Protein AF-A0A2G6BWV1-F1 (afdb_monomer)

Foldseek 3Di:
DVVVVVVVVVVVVVVPDAPPQDALLRLLVQFLFVQSVQLVVQCVVCVVVVVVLSVLCSQLPASLCSLPDHPVLLVLLVVLLVVLCPAQAQVPPDPLLSSWFQSDQFAFQEDDDSLLVVLLVVLCVQCSPPNHLLSSLLSLLLVLLLQADEDDFDPAEYALVLSSQLRYYHQVNSQRVSSSNSSSNNWGKWKKWQPDLLLAQDIHIFMWTQGPVGIFTDARLALFTVDYLCLQSLQQFFFMKIKIAADHDDPQWQDDDSRMTIGTPSVNRYDWDWAKEFEAEPVRAADWQWKKFKWGDHQAFTDTRDIDTAHPRNMGIHTTRQWWIWMKTFDPQWIFIDIDGVVVPRYDYGYTDHDPWFWDKDWIDTDGGDPDPDPPRRDRDVPPVSVVSSVVSNVSSVVLLVVQQPLVLCLVLLCLQPPDDPDPVSVVLSVLLSVLLSSLRSLNVQLSVLSVPDPDNQLSNLSSLLSSAEGSQQSSLQPGNVLSNLLSVLLVVLCVLQVVQDPCLQSVFQSHDEPVLVLAGNNSCLNVLCVVQVVLQDSQLVSSLVSLVVVVVVQAAEDPPRDDDRRNYRYHLVSQSSRRYHHPVSVQRNSSSNCNSSRWGWYDQQAIWTDRSPDTDGSDDDPDLQQDKDKAKEKEWEAEPRHTDADDRSHFKFKWKQTSVGTGGWGKDFDTDPRITIMMTIDGNRIWIWIKGWDEAPSSTMIITIGTDDRHHHHYDYYYYYYDDDDDDPPPDDPVRVVVVLCVVDPDDQAKAKEFEEELDDDSLLVVVVVLQLVDPLSVVRYDYEYEDDDHDDDPPVVVVSDDDYHYDPDDDHAWDFRIWIAASVRHTPDTHTRHDDPVSVNVVVVSVVND

Secondary structure (DSSP, 8-state):
--SHHHHHHHHHSSSSSS--PPPHHHHHHHH-GGGHHHHHHHHHHHHHHT-HHHHHHHHH--HHHHTT--HHHHHHHHHHHHHGGGSTTTTT--HHHHHHHTS----SSPPP--HHHHHHHHHHHHHTT-SSHHHHHHHHHHHHHHH-EE----SSPPPHHHHHHHSEE-HHHHHHHHHHHHHHTT--EEEEEES--TTSS--EEEEEEEETTEEEEE-TT-SSTTB-TTHHHHHT-S--EEEEES----TTEEEEETTEEEEE-GGGTS--EEEEEEEE-TTS-B-TT-EEEEEEEETTEEEEEEEEE--TTSEEEEEE-SBEEEEEEEETTEEEEEEEETTT-SEEEEE-EE----EEEEEE-BPPPP-S--TTTT--SS-THHHHHHHHHHHHHHHHHHHH--GGGGHHHHHHHS---S-HHHHHHHHHHHHHHHTTGGGHHHHHHHHHH---HHHHHHHHHHHHHS-HHHHHH--SHHHHHHHHHHHHHHHHH-TTS-HHHHIIIIISPPGGGTTS--SSHHHHHHHHHGGG--SSHHHHHHHHHHHHHTT-EE-TTPPP-TT-PPPPHHHHHHHSEE-HHHHHHHHHHHHHHTT--EEESSSEEEE-SSSEEESS--SSGGGSEEEEEEEEEEEETTEEE---BTTTEEEEEEETTEEEEPPEEEEEETTEEEEEEEEETTSEEEEEEEEE-TT--EEEEEEE----TTEEEEEEE-PPPP-----SS-HHHHHHHHHHS-SS--S--EEEEE-SS--HHHHHHHHHHHS-HHHHTTEEEEEEPS------HHHHHS-S-EEEE---SSS---SEEEE-TTS-EEEE-SS--TTHHHHHHHHHHHT-

Radius of gyration: 28.4 Å; Cα contacts (8 Å, |Δi|>4): 1599; chains: 1; bounding box: 94×74×71 Å

Nearest PDB structures (foldseek):
  3e8v-assembly1_A  TM=9.387E-01  e=3.121E-05  Bacteroides fragilis NCTC 9343
  3isr-assembly1_B  TM=7.585E-01  e=3.425E-04  Cytophaga hutchinsonii ATCC 33406
  3kd4-assembly1_A  TM=5.404E-01  e=5.270E-02  Parabacteroides distasonis ATCC 8503

Sequence (852 aa):
MKRFFYAALIIAFVSCLFADRLSTVERIKKYAGNNAEELLKLYETANNEGFAETVFLLDVCPPADLAVIDAGYIRENIEYALKTKSLAYAKDIPDDVFNHFILPYRVSQEPVSNWRKDFYDEIYPLVKDAKSVEEAAIIVNLWVLEQMTFTQTSRRDQTALTSVRRGFGRCEESMIIYICAARSVGIPARPASVPYWNFTNSNHAWVEVFTAAGWKFLGEAENSLNRAWFSKTAERASLIVSEVQGDYENKDVIKQVDGMTYLSSINLYNDAKLCKIKVYNKDGLPVKDAEVRLYAASFGGIFIMFEIKTDESGEVSLPLGESSIIVSAQKDGLADFKLFNIIKNNEIRLDLALKSSFDDEFIMHFLLADNNPVENEHKEILGEDFYDKREIANLRRCDRIYGFDKSDKFVRYFQLTFPFDGTDAYWERLEKFLDKMTLLAGATDQYLNALKEIKDDIKRCILIEMLESWNIKDLIEMPNEEAVIGLVDIYSSGRSFYPKISDSLFYEYVVNPNPVLSALPQNDWQREFFDQIKHLREKDIKSTKINIDNWLEGKVKNDDNYEWSYFTASLNPLQMLNMRNIPLTCKKYVIYAALNLLSVPVRWRGRLEYWNGENFEVAVKADKESEELEYYSLKLKMRIDGEYVTPVPGENFLIGAFDENGIYYTYFDGEAKDDVFTLVYGCAKNQIPVAEAFIRNDNGDADVRLISLNKTENEKLTVDLNTPKEHVQVSYWDENYLSDFLEEFDKNDTTAIIYYISSDVSSEPQIRMFDQIMDNNKLRSHLKIAETGKKSLSVPKDIETRLIAADKLPVSGNEHFPLIIMTDKNKNIIFSSEGYDAGISKLLERKVDKLK

Structure (mmCIF, N/CA/C/O backbone):
data_AF-A0A2G6BWV1-F1
#
_entry.id   AF-A0A2G6BWV1-F1
#
loop_
_atom_site.group_PDB
_atom_site.id
_atom_site.type_symbol
_atom_site.label_atom_id
_atom_site.label_alt_id
_atom_site.label_comp_id
_atom_site.label_asym_id
_atom_site.label_entity_id
_atom_site.label_seq_id
_atom_site.pdbx_PDB_ins_code
_atom_site.Cartn_x
_atom_site.Cartn_y
_atom_site.Cartn_z
_atom_site.occupancy
_atom_site.B_iso_or_equiv
_atom_site.auth_seq_id
_atom_site.auth_comp_id
_atom_site.auth_asym_id
_atom_site.auth_atom_id
_atom_site.pdbx_PDB_model_num
ATOM 1 N N . MET A 1 1 ? -54.363 8.199 -20.143 1.00 37.81 1 MET A N 1
ATOM 2 C CA . MET A 1 1 ? -53.507 9.102 -19.337 1.00 37.81 1 MET A CA 1
ATOM 3 C C . MET A 1 1 ? -52.897 8.481 -18.071 1.00 37.81 1 MET A C 1
ATOM 5 O O . MET A 1 1 ? -51.872 8.979 -17.646 1.00 37.81 1 MET A O 1
ATOM 9 N N . LYS A 1 2 ? -53.409 7.373 -17.500 1.00 29.78 2 LYS A N 1
ATOM 10 C CA . LYS A 1 2 ? -52.830 6.750 -16.281 1.00 29.78 2 LYS A CA 1
ATOM 11 C C . LYS A 1 2 ? -51.655 5.767 -16.487 1.00 29.78 2 LYS A C 1
ATOM 13 O O . LYS A 1 2 ? -51.070 5.338 -15.505 1.00 29.78 2 LYS A O 1
ATOM 18 N N . ARG A 1 3 ? -51.280 5.425 -17.729 1.00 26.81 3 ARG A N 1
ATOM 19 C CA . ARG A 1 3 ? -50.131 4.532 -18.024 1.00 26.81 3 ARG A CA 1
ATOM 20 C C . ARG A 1 3 ? -48.816 5.255 -18.348 1.00 26.81 3 ARG A C 1
ATOM 22 O O . ARG A 1 3 ? -47.773 4.628 -18.283 1.00 26.81 3 ARG A O 1
ATOM 29 N N . PHE A 1 4 ? -48.851 6.562 -18.617 1.00 28.41 4 PHE A N 1
ATOM 30 C CA . PHE A 1 4 ? -47.640 7.363 -18.862 1.00 28.41 4 PHE A CA 1
ATOM 31 C C . PHE A 1 4 ? -47.000 7.914 -17.574 1.00 28.41 4 PHE A C 1
ATOM 33 O O . PHE A 1 4 ? -45.825 8.248 -17.579 1.00 28.41 4 PHE A O 1
ATOM 40 N N . PHE A 1 5 ? -47.737 7.950 -16.456 1.00 28.53 5 PHE A N 1
ATOM 41 C CA . PHE A 1 5 ? -47.220 8.446 -15.173 1.00 28.53 5 PHE A CA 1
ATOM 42 C C . PHE A 1 5 ? -46.395 7.407 -14.396 1.00 28.53 5 PHE A C 1
ATOM 44 O O . PHE A 1 5 ? -45.515 7.789 -13.639 1.00 28.53 5 PHE A O 1
ATOM 51 N N . TYR A 1 6 ? -46.621 6.106 -14.612 1.00 26.69 6 TYR A N 1
ATOM 52 C CA . TYR A 1 6 ? -45.858 5.052 -13.926 1.00 26.69 6 TYR A CA 1
ATOM 53 C C . TYR A 1 6 ? -44.501 4.759 -14.582 1.00 26.69 6 TYR A C 1
ATOM 55 O O . TYR A 1 6 ? -43.558 4.422 -13.880 1.00 26.69 6 TYR A O 1
ATOM 63 N N . ALA A 1 7 ? -44.361 4.956 -15.898 1.00 26.81 7 ALA A N 1
ATOM 64 C CA . ALA A 1 7 ? -43.069 4.810 -16.575 1.00 26.81 7 ALA A CA 1
ATOM 65 C C . ALA A 1 7 ? -42.114 5.979 -16.263 1.00 26.81 7 ALA A C 1
ATOM 67 O O . ALA A 1 7 ? -40.922 5.764 -16.085 1.00 26.81 7 ALA A O 1
ATOM 68 N N . ALA A 1 8 ? -42.641 7.201 -16.110 1.00 27.14 8 ALA A N 1
ATOM 69 C CA . ALA A 1 8 ? -41.845 8.361 -15.707 1.00 27.14 8 ALA A CA 1
ATOM 70 C C . ALA A 1 8 ? -41.415 8.306 -14.227 1.00 27.14 8 ALA A C 1
ATOM 72 O O . ALA A 1 8 ? -40.339 8.785 -13.894 1.00 27.14 8 ALA A O 1
ATOM 73 N N . LEU A 1 9 ? -42.210 7.675 -13.352 1.00 27.06 9 LEU A N 1
ATOM 74 C CA . LEU A 1 9 ? -41.848 7.469 -11.945 1.00 27.06 9 LEU A CA 1
ATOM 75 C C . LEU A 1 9 ? -40.828 6.343 -11.743 1.00 27.06 9 LEU A C 1
ATOM 77 O O . LEU A 1 9 ? -40.048 6.441 -10.812 1.00 27.06 9 LEU A O 1
ATOM 81 N N . ILE A 1 10 ? -40.783 5.327 -12.615 1.00 29.94 10 ILE A N 1
ATOM 82 C CA . ILE A 1 10 ? -39.756 4.269 -12.557 1.00 29.94 10 ILE A CA 1
ATOM 83 C C . ILE A 1 10 ? -38.419 4.753 -13.146 1.00 29.94 10 ILE A C 1
ATOM 85 O O . ILE A 1 10 ? -37.371 4.375 -12.641 1.00 29.94 10 ILE A O 1
ATOM 89 N N . ILE A 1 11 ? -38.434 5.654 -14.135 1.00 28.86 11 ILE A N 1
ATOM 90 C CA . ILE A 1 11 ? -37.203 6.278 -14.655 1.00 28.86 11 ILE A CA 1
ATOM 91 C C . ILE A 1 11 ? -36.682 7.378 -13.707 1.00 28.86 11 ILE A C 1
ATOM 93 O O . ILE A 1 11 ? -35.477 7.571 -13.615 1.00 28.86 11 ILE A O 1
ATOM 97 N N . ALA A 1 12 ? -37.554 8.039 -12.935 1.00 25.77 12 ALA A N 1
ATOM 98 C CA . ALA A 1 12 ? -37.152 9.023 -11.921 1.00 25.77 12 ALA A CA 1
ATOM 99 C C . ALA A 1 12 ? -36.767 8.416 -10.552 1.00 25.77 12 ALA A C 1
ATOM 101 O O . ALA A 1 12 ? -36.184 9.116 -9.730 1.00 25.77 12 ALA A O 1
ATOM 102 N N . PHE A 1 13 ? -37.073 7.136 -10.287 1.00 27.83 13 PHE A N 1
ATOM 103 C CA . PHE A 1 13 ? -36.684 6.457 -9.036 1.00 27.83 13 PHE A CA 1
ATOM 104 C C . PHE A 1 13 ? -35.285 5.827 -9.078 1.00 27.83 13 PHE A C 1
ATOM 106 O O . PHE A 1 13 ? -34.770 5.448 -8.034 1.00 27.83 13 PHE A O 1
ATOM 113 N N . VAL A 1 14 ? -34.657 5.742 -10.256 1.00 30.14 14 VAL A N 1
ATOM 114 C CA . VAL A 1 14 ? -33.252 5.309 -10.399 1.00 30.14 14 VAL A CA 1
ATOM 115 C C . VAL A 1 14 ? -32.284 6.503 -10.309 1.00 30.14 14 VAL A C 1
ATOM 117 O O . VAL A 1 14 ? -31.090 6.321 -10.127 1.00 30.14 14 VAL A O 1
ATOM 120 N N . SER A 1 15 ? -32.784 7.742 -10.361 1.00 30.02 15 SER A N 1
ATOM 121 C CA . SER A 1 15 ? -31.965 8.963 -10.444 1.00 30.02 15 SER A CA 1
ATOM 122 C C . SER A 1 15 ? -31.953 9.817 -9.171 1.00 30.02 15 SER A C 1
ATOM 124 O O . SER A 1 15 ? -31.671 11.008 -9.229 1.00 30.02 15 SER A O 1
ATOM 126 N N . CYS A 1 16 ? -32.327 9.270 -8.017 1.00 30.84 16 CYS A N 1
ATOM 127 C CA . CYS A 1 16 ? -32.326 10.015 -6.757 1.00 30.84 16 CYS A CA 1
ATOM 128 C C . CYS A 1 16 ? -31.873 9.094 -5.631 1.00 30.84 16 CYS A C 1
ATOM 130 O O . CYS A 1 16 ? -32.723 8.606 -4.898 1.00 30.84 16 CYS A O 1
ATOM 132 N N . LEU A 1 17 ? -30.560 8.837 -5.546 1.00 34.03 17 LEU A N 1
ATOM 133 C CA . LEU A 1 17 ? -29.842 8.436 -4.318 1.00 34.03 17 LEU A CA 1
ATOM 134 C C . LEU A 1 17 ? -28.319 8.253 -4.495 1.00 34.03 17 LEU A C 1
ATOM 136 O O . LEU A 1 17 ? -27.640 7.929 -3.528 1.00 34.03 17 LEU A O 1
ATOM 140 N N . PHE A 1 18 ? -27.757 8.533 -5.668 1.00 38.56 18 PHE A N 1
ATOM 141 C CA . PHE A 1 18 ? -26.312 8.631 -5.855 1.00 38.56 18 PHE A CA 1
ATOM 142 C C . PHE A 1 18 ? -25.970 10.109 -6.045 1.00 38.56 18 PHE A C 1
ATOM 144 O O . PHE A 1 18 ? -26.711 10.820 -6.723 1.00 38.56 18 PHE A O 1
ATOM 151 N N . ALA A 1 19 ? -24.890 10.608 -5.440 1.00 40.00 19 ALA A N 1
ATOM 152 C CA . ALA A 1 19 ? -24.256 11.800 -5.995 1.00 40.00 19 ALA A CA 1
ATOM 153 C C . ALA A 1 19 ? -24.047 11.517 -7.491 1.00 40.00 19 ALA A C 1
ATOM 155 O O . ALA A 1 19 ? -23.528 10.451 -7.819 1.00 40.00 19 ALA A O 1
ATOM 156 N N . ASP A 1 20 ? -24.555 12.381 -8.377 1.00 52.56 20 ASP A N 1
ATOM 157 C CA . ASP A 1 20 ? -24.524 12.134 -9.821 1.00 52.56 20 ASP A CA 1
ATOM 158 C C . ASP A 1 20 ? -23.064 11.992 -10.263 1.00 52.56 20 ASP A C 1
ATOM 160 O O . ASP A 1 20 ? -22.351 12.980 -10.464 1.00 52.56 20 ASP A O 1
ATOM 164 N N . ARG A 1 21 ? -22.608 10.741 -10.380 1.00 69.56 21 ARG A N 1
ATOM 165 C CA . ARG A 1 21 ? -21.317 10.405 -10.961 1.00 69.56 21 ARG A CA 1
ATOM 166 C C . ARG A 1 21 ? -21.278 11.051 -12.336 1.00 69.56 21 ARG A C 1
ATOM 168 O O . ARG A 1 21 ? -22.191 10.854 -13.140 1.00 69.56 21 ARG A O 1
ATOM 175 N N . LEU A 1 22 ? -20.227 11.826 -12.602 1.00 78.69 22 LEU A N 1
ATOM 176 C CA . LEU A 1 22 ? -20.019 12.409 -13.925 1.00 78.69 22 LEU A CA 1
ATOM 177 C C . LEU A 1 22 ? -20.139 11.308 -14.983 1.00 78.69 22 LEU A C 1
ATOM 179 O O . LEU A 1 22 ? -19.606 10.210 -14.808 1.00 78.69 22 LEU A O 1
ATOM 183 N N . SER A 1 23 ? -20.801 11.602 -16.098 1.00 90.12 23 SER A N 1
ATOM 184 C CA . SER A 1 23 ? -20.851 10.654 -17.210 1.00 90.12 23 SER A CA 1
ATOM 185 C C . SER A 1 23 ? -19.437 10.341 -17.711 1.00 90.12 23 SER A C 1
ATOM 187 O O . SER A 1 23 ? -18.523 11.162 -17.597 1.00 90.12 23 SER A O 1
ATOM 189 N N . THR A 1 24 ? -19.236 9.182 -18.336 1.00 92.50 24 THR A N 1
ATOM 190 C CA . THR A 1 24 ? -17.927 8.772 -18.876 1.00 92.50 24 THR A CA 1
ATOM 191 C C . THR A 1 24 ? -17.314 9.828 -19.796 1.00 92.50 24 THR A C 1
ATOM 193 O O . THR A 1 24 ? -16.131 10.149 -19.687 1.00 92.50 24 THR A O 1
ATOM 196 N N . VAL A 1 25 ? -18.133 10.469 -20.635 1.00 95.75 25 VAL A N 1
ATOM 197 C CA . VAL A 1 25 ? -17.707 11.570 -21.514 1.00 95.75 25 VAL A CA 1
ATOM 198 C C . VAL A 1 25 ? -17.225 12.788 -20.717 1.00 95.75 25 VAL A C 1
ATOM 200 O O . VAL A 1 25 ? -16.226 13.408 -21.086 1.00 95.75 25 VAL A O 1
ATOM 203 N N . GLU A 1 26 ? -17.914 13.156 -19.636 1.00 94.75 26 GLU A N 1
ATOM 204 C CA . GLU A 1 26 ? -17.506 14.264 -18.765 1.00 94.75 26 GLU A CA 1
ATOM 205 C C . GLU A 1 26 ? -16.221 13.936 -18.005 1.00 94.75 26 GLU A C 1
ATOM 207 O O . GLU A 1 26 ? -15.330 14.783 -17.948 1.00 94.75 26 GLU A O 1
ATOM 212 N N . ARG A 1 27 ? -16.080 12.704 -17.500 1.00 93.56 27 ARG A N 1
ATOM 213 C CA . ARG A 1 27 ? -14.863 12.222 -16.826 1.00 93.56 27 ARG A CA 1
ATOM 214 C C . ARG A 1 27 ? -13.660 12.265 -17.763 1.00 93.56 27 ARG A C 1
ATOM 216 O O . ARG A 1 27 ? -12.643 12.852 -17.403 1.00 93.56 27 ARG A O 1
ATOM 223 N N . ILE A 1 28 ? -13.788 11.749 -18.990 1.00 96.31 28 ILE A N 1
ATOM 224 C CA . ILE A 1 28 ? -12.720 11.806 -20.003 1.00 96.31 28 ILE A CA 1
ATOM 225 C C . ILE A 1 28 ? -12.338 13.264 -20.294 1.00 96.31 28 ILE A C 1
ATOM 227 O O . ILE A 1 28 ? -11.162 13.617 -20.253 1.00 96.31 28 ILE A O 1
ATOM 231 N N . LYS A 1 29 ? -13.313 14.155 -20.519 1.00 95.88 29 LYS A N 1
ATOM 232 C CA . LYS A 1 29 ? -13.032 15.584 -20.756 1.00 95.88 29 LYS A CA 1
ATOM 233 C C . LYS A 1 29 ? -12.370 16.271 -19.559 1.00 95.88 29 LYS A C 1
ATOM 235 O O . LYS A 1 29 ? -11.568 17.184 -19.761 1.00 95.88 29 LYS A O 1
ATOM 240 N N . LYS A 1 30 ? -12.727 15.872 -18.335 1.00 94.88 30 LYS A N 1
ATOM 241 C CA . LYS A 1 30 ? -12.220 16.464 -17.092 1.00 94.88 30 LYS A CA 1
ATOM 242 C C . LYS A 1 30 ? -10.805 15.987 -16.760 1.00 94.88 30 LYS A C 1
ATOM 244 O O . LYS A 1 30 ? -9.998 16.826 -16.369 1.00 94.88 30 LYS A O 1
ATOM 249 N N . TYR A 1 31 ? -10.509 14.697 -16.933 1.00 95.19 31 TYR A N 1
ATOM 250 C CA . TYR A 1 31 ? -9.308 14.060 -16.377 1.00 95.19 31 TYR A CA 1
ATOM 251 C C . TYR A 1 31 ? -8.319 13.512 -17.411 1.00 95.19 31 TYR A C 1
ATOM 253 O O . TYR A 1 31 ? -7.154 13.337 -17.079 1.00 95.19 31 TYR A O 1
ATOM 261 N N . ALA A 1 32 ? -8.717 13.256 -18.662 1.00 96.31 32 ALA A N 1
ATOM 262 C CA . ALA A 1 32 ? -7.823 12.579 -19.609 1.00 96.31 32 ALA A CA 1
ATOM 263 C C . ALA A 1 32 ? -6.761 13.485 -20.253 1.00 96.31 32 ALA A C 1
ATOM 265 O O . ALA A 1 32 ? -5.858 13.005 -20.939 1.00 96.31 32 ALA A O 1
ATOM 266 N N . GLY A 1 33 ? -6.859 14.805 -20.070 1.00 96.00 33 GLY A N 1
ATOM 267 C CA . GLY A 1 33 ? -5.856 15.736 -20.577 1.00 96.00 33 GLY A CA 1
ATOM 268 C C . GLY A 1 33 ? -5.639 15.624 -22.082 1.00 96.00 33 GLY A C 1
ATOM 269 O O . GLY A 1 33 ? -6.559 15.822 -22.875 1.00 96.00 33 GLY A O 1
ATOM 270 N N . ASN A 1 34 ? -4.403 15.317 -22.468 1.00 96.06 34 ASN A N 1
ATOM 271 C CA . ASN A 1 34 ? -4.001 15.114 -23.858 1.00 96.06 34 ASN A CA 1
ATOM 272 C C . ASN A 1 34 ? -4.572 13.822 -24.475 1.00 96.06 34 ASN A C 1
ATOM 274 O O . ASN A 1 34 ? -4.683 13.748 -25.695 1.00 96.06 34 ASN A O 1
ATOM 278 N N . ASN A 1 35 ? -5.006 12.853 -23.662 1.00 96.56 35 ASN A N 1
ATOM 279 C CA . ASN A 1 35 ? -5.571 11.579 -24.126 1.00 96.56 35 ASN A CA 1
ATOM 280 C C . ASN A 1 35 ? -7.073 11.696 -24.455 1.00 96.56 35 ASN A C 1
ATOM 282 O O . ASN A 1 35 ? -7.665 10.787 -25.035 1.00 96.56 35 ASN A O 1
ATOM 286 N N . ALA A 1 36 ? -7.713 12.822 -24.108 1.00 97.38 36 ALA A N 1
ATOM 287 C CA . ALA A 1 36 ? -9.163 12.980 -24.185 1.00 97.38 36 ALA A CA 1
ATOM 288 C C . ALA A 1 36 ? -9.737 12.768 -25.595 1.00 97.38 36 ALA A C 1
ATOM 290 O O . ALA A 1 36 ? -10.763 12.110 -25.736 1.00 97.38 36 ALA A O 1
ATOM 291 N N . GLU A 1 37 ? -9.100 13.308 -26.639 1.00 97.31 37 GLU A N 1
ATOM 292 C CA . GLU A 1 37 ? -9.610 13.199 -28.015 1.00 97.31 37 GLU A CA 1
ATOM 293 C C . GLU A 1 37 ? -9.666 11.740 -28.486 1.00 97.31 37 GLU A C 1
ATOM 295 O O . GLU A 1 37 ? -10.689 11.287 -29.006 1.00 97.31 37 GLU A O 1
ATOM 300 N N . GLU A 1 38 ? -8.589 10.984 -28.261 1.00 97.38 38 GLU A N 1
ATOM 301 C CA . GLU A 1 38 ? -8.517 9.586 -28.676 1.00 97.38 38 GLU A CA 1
ATOM 302 C C . GLU A 1 38 ? -9.467 8.699 -27.860 1.00 97.38 38 GLU A C 1
ATOM 304 O O . GLU A 1 38 ? -10.168 7.865 -28.440 1.00 97.38 38 GLU A O 1
ATOM 309 N N . LEU A 1 39 ? -9.547 8.903 -26.539 1.00 97.62 39 LEU A N 1
ATOM 310 C CA . LEU A 1 39 ? -10.436 8.130 -25.667 1.00 97.62 39 LEU A CA 1
ATOM 311 C C . LEU A 1 39 ? -11.918 8.404 -25.955 1.00 97.62 39 LEU A C 1
ATOM 313 O O . LEU A 1 39 ? -12.712 7.466 -25.972 1.00 97.62 39 LEU A O 1
ATOM 317 N N . LEU A 1 40 ? -12.299 9.654 -26.249 1.00 97.88 40 LEU A N 1
ATOM 318 C CA . LEU A 1 40 ? -13.667 9.983 -26.671 1.00 97.88 40 LEU A CA 1
ATOM 319 C C . LEU A 1 40 ? -14.020 9.286 -27.984 1.00 97.88 40 LEU A C 1
ATOM 321 O O . LEU A 1 40 ? -15.069 8.653 -28.082 1.00 97.88 40 LEU A O 1
ATOM 325 N N . LYS A 1 41 ? -13.121 9.339 -28.973 1.00 97.56 41 LYS A N 1
ATOM 326 C CA . LYS A 1 41 ? -13.327 8.655 -30.253 1.00 97.56 41 LYS A CA 1
ATOM 327 C C . LYS A 1 41 ? -13.457 7.142 -30.070 1.00 97.56 41 LYS A C 1
ATOM 329 O O . LYS A 1 41 ? -14.308 6.523 -30.712 1.00 97.56 41 LYS A O 1
ATOM 334 N N . LEU A 1 42 ? -12.624 6.544 -29.214 1.00 97.06 42 LEU A N 1
ATOM 335 C CA . LEU A 1 42 ? -12.706 5.123 -28.880 1.00 97.06 42 LEU A CA 1
ATOM 336 C C . LEU A 1 42 ? -14.066 4.789 -28.247 1.00 97.06 42 LEU A C 1
ATOM 338 O O . LEU A 1 42 ? -14.728 3.865 -28.713 1.00 97.06 42 LEU A O 1
ATOM 342 N N . TYR A 1 43 ? -14.500 5.561 -27.248 1.00 97.00 43 TYR A N 1
ATOM 343 C CA . TYR A 1 43 ? -15.771 5.360 -26.547 1.00 97.00 43 TYR A CA 1
ATOM 344 C C . TYR A 1 43 ? -16.989 5.490 -27.471 1.00 97.00 43 TYR A C 1
ATOM 346 O O . TYR A 1 43 ? -17.899 4.662 -27.429 1.00 97.00 43 TYR A O 1
ATOM 354 N N . GLU A 1 44 ? -17.012 6.506 -28.336 1.00 95.62 44 GLU A N 1
ATOM 355 C CA . GLU A 1 44 ? -18.092 6.716 -29.308 1.00 95.62 44 GLU A CA 1
ATOM 356 C C . GLU A 1 44 ? -18.155 5.579 -30.334 1.00 95.62 44 GLU A C 1
ATOM 358 O O . GLU A 1 44 ? -19.234 5.069 -30.634 1.00 95.62 44 GLU A O 1
ATOM 363 N N . THR A 1 45 ? -16.999 5.146 -30.845 1.00 95.25 45 THR A N 1
ATOM 364 C CA . THR A 1 45 ? -16.918 4.016 -31.783 1.00 95.25 45 THR A CA 1
ATOM 365 C C . THR A 1 45 ? -17.417 2.734 -31.121 1.00 95.25 45 THR A C 1
ATOM 367 O O . THR A 1 45 ? -18.264 2.044 -31.682 1.00 95.25 45 THR A O 1
ATOM 370 N N . ALA A 1 46 ? -16.962 2.452 -29.898 1.00 94.12 46 ALA A N 1
ATOM 371 C CA . ALA A 1 46 ? -17.366 1.272 -29.145 1.00 94.12 46 ALA A CA 1
ATOM 372 C C . ALA A 1 46 ? -18.873 1.225 -28.868 1.00 94.12 46 ALA A C 1
ATOM 374 O O . ALA A 1 46 ? -19.492 0.182 -29.069 1.00 94.12 46 ALA A O 1
ATOM 375 N N . ASN A 1 47 ? -19.478 2.351 -28.484 1.00 90.56 47 ASN A N 1
ATOM 376 C CA . ASN A 1 47 ? -20.927 2.444 -28.294 1.00 90.56 47 ASN A CA 1
ATOM 377 C C . ASN A 1 47 ? -21.711 2.210 -29.594 1.00 90.56 47 ASN A C 1
ATOM 379 O O . ASN A 1 47 ? -22.743 1.544 -29.578 1.00 90.56 47 ASN A O 1
ATOM 383 N N . ASN A 1 48 ? -21.227 2.738 -30.722 1.00 89.31 48 ASN A N 1
ATOM 384 C CA . ASN A 1 48 ? -21.900 2.595 -32.015 1.00 89.31 48 ASN A CA 1
ATOM 385 C C . ASN A 1 48 ? -21.774 1.180 -32.603 1.00 89.31 48 ASN A C 1
ATOM 387 O O . ASN A 1 48 ? -22.702 0.703 -33.254 1.00 89.31 48 ASN A O 1
ATOM 391 N N . GLU A 1 49 ? -20.630 0.525 -32.396 1.00 90.44 49 GLU A N 1
ATOM 392 C CA . GLU A 1 49 ? -20.317 -0.794 -32.962 1.00 90.44 49 GLU A CA 1
ATOM 393 C C . GLU A 1 49 ? -20.640 -1.960 -32.010 1.00 90.44 49 GLU A C 1
ATOM 395 O O . GLU A 1 49 ? -20.613 -3.116 -32.429 1.00 90.44 49 GLU A O 1
ATOM 400 N N . GLY A 1 50 ? -21.008 -1.674 -30.756 1.00 83.38 50 GLY A N 1
ATOM 401 C CA . GLY A 1 50 ? -21.410 -2.680 -29.769 1.00 83.38 50 GLY A CA 1
ATOM 402 C C . GLY A 1 50 ? -20.246 -3.380 -29.059 1.00 83.38 50 GLY A C 1
ATOM 403 O O . GLY A 1 50 ? -20.390 -4.531 -28.653 1.00 83.38 50 GLY A O 1
ATOM 404 N N . PHE A 1 51 ? -19.100 -2.710 -28.892 1.00 90.38 51 PHE A N 1
ATOM 405 C CA . PHE A 1 51 ? -17.950 -3.236 -28.142 1.00 90.38 51 PHE A CA 1
ATOM 406 C C . PHE A 1 51 ? -18.104 -2.991 -26.635 1.00 90.38 51 PHE A C 1
ATOM 408 O O . PHE A 1 51 ? -17.522 -2.057 -26.074 1.00 90.38 51 PHE A O 1
ATOM 415 N N . ALA A 1 52 ? -18.903 -3.839 -25.985 1.00 93.12 52 ALA A N 1
ATOM 416 C CA . ALA A 1 52 ? -19.280 -3.709 -24.578 1.00 93.12 52 ALA A CA 1
ATOM 417 C C . ALA A 1 52 ? -18.075 -3.650 -23.620 1.00 93.12 52 ALA A C 1
ATOM 419 O O . ALA A 1 52 ? -18.092 -2.864 -22.679 1.00 93.12 52 ALA A O 1
ATOM 420 N N . GLU A 1 53 ? -17.001 -4.397 -23.883 1.00 95.38 53 GLU A N 1
ATOM 421 C CA . GLU A 1 53 ? -15.801 -4.439 -23.038 1.00 95.38 53 GLU A CA 1
ATOM 422 C C . GLU A 1 53 ? -15.061 -3.092 -23.007 1.00 95.38 53 GLU A C 1
ATOM 424 O O . GLU A 1 53 ? -14.532 -2.685 -21.973 1.00 95.38 53 GLU A O 1
ATOM 429 N N . THR A 1 54 ? -15.046 -2.372 -24.136 1.00 96.38 54 THR A N 1
ATOM 430 C CA . THR A 1 54 ? -14.432 -1.035 -24.220 1.00 96.38 54 THR A CA 1
ATOM 431 C C . THR A 1 54 ? -15.254 -0.011 -23.451 1.00 96.38 54 THR A C 1
ATOM 433 O O . THR A 1 54 ? -14.692 0.812 -22.728 1.00 96.38 54 THR A O 1
ATOM 436 N N . VAL A 1 55 ? -16.581 -0.067 -23.606 1.00 95.81 55 VAL A N 1
ATOM 437 C CA . VAL A 1 55 ? -17.513 0.809 -22.886 1.00 95.81 55 VAL A CA 1
ATOM 438 C C . VAL A 1 55 ? -17.379 0.574 -21.384 1.00 95.81 55 VAL A C 1
ATOM 440 O O . VAL A 1 55 ? -17.107 1.523 -20.655 1.00 95.81 55 VAL A O 1
ATOM 443 N N . PHE A 1 56 ? -17.433 -0.689 -20.952 1.00 95.31 56 PHE A N 1
ATOM 444 C CA . PHE A 1 56 ? -17.273 -1.081 -19.556 1.00 95.31 56 PHE A CA 1
ATOM 445 C C . PHE A 1 56 ? -15.982 -0.522 -18.950 1.00 95.31 56 PHE A C 1
ATOM 447 O O . PHE A 1 56 ? -16.047 0.210 -17.967 1.00 95.31 56 PHE A O 1
ATOM 454 N N . LEU A 1 57 ? -14.816 -0.796 -19.555 1.00 95.50 57 LEU A N 1
ATOM 455 C CA . LEU A 1 57 ? -13.530 -0.353 -19.005 1.00 95.50 57 LEU A CA 1
ATOM 456 C C . LEU A 1 57 ? -13.442 1.167 -18.860 1.00 95.50 57 LEU A C 1
ATOM 458 O O . LEU A 1 57 ? -12.927 1.641 -17.853 1.00 95.50 57 LEU A O 1
ATOM 462 N N . LEU A 1 58 ? -13.942 1.937 -19.830 1.00 95.12 58 LEU A N 1
ATOM 463 C CA . LEU A 1 58 ? -13.927 3.400 -19.751 1.00 95.12 58 LEU A CA 1
ATOM 464 C C . LEU A 1 58 ? -14.945 3.941 -18.740 1.00 95.12 58 LEU A C 1
ATOM 466 O O . LEU A 1 58 ? -14.653 4.926 -18.057 1.00 95.12 58 LEU A O 1
ATOM 470 N N . ASP A 1 59 ? -16.093 3.280 -18.588 1.00 92.81 59 ASP A N 1
ATOM 471 C CA . ASP A 1 59 ? -17.095 3.634 -17.586 1.00 92.81 59 ASP A CA 1
ATOM 472 C C . ASP A 1 59 ? -16.555 3.437 -16.163 1.00 92.81 59 ASP A C 1
ATOM 474 O O . ASP A 1 59 ? -16.816 4.259 -15.286 1.00 92.81 59 ASP A O 1
ATOM 478 N N . VAL A 1 60 ? -15.753 2.399 -15.913 1.00 90.81 60 VAL A N 1
ATOM 479 C CA . VAL A 1 60 ? -15.239 2.068 -14.567 1.00 90.81 60 VAL A CA 1
ATOM 480 C C . VAL A 1 60 ? -13.783 2.493 -14.330 1.00 90.81 60 VAL A C 1
ATOM 482 O O . VAL A 1 60 ? -13.248 2.310 -13.239 1.00 90.81 60 VAL A O 1
ATOM 485 N N . CYS A 1 61 ? -13.119 3.074 -15.333 1.00 90.44 61 CYS A N 1
ATOM 486 C CA . CYS A 1 61 ? -11.731 3.541 -15.249 1.00 90.44 61 CYS A CA 1
ATOM 487 C C . CYS A 1 61 ? -11.578 4.638 -14.181 1.00 90.44 61 CYS A C 1
ATOM 489 O O . CYS A 1 61 ? -12.317 5.619 -14.270 1.00 90.44 61 CYS A O 1
ATOM 491 N N . PRO A 1 62 ? -10.656 4.538 -13.202 1.00 91.00 62 PRO A N 1
ATOM 492 C CA . PRO A 1 62 ? -10.432 5.586 -12.206 1.00 91.00 62 PRO A CA 1
ATOM 493 C C . PRO A 1 62 ? -9.999 6.920 -12.842 1.00 91.00 62 PRO A C 1
ATOM 495 O O . PRO A 1 62 ? -9.282 6.914 -13.846 1.00 91.00 62 PRO A O 1
ATOM 498 N N . PRO A 1 63 ? -10.335 8.083 -12.246 1.00 90.50 63 PRO A N 1
ATOM 499 C CA . PRO A 1 63 ? -9.916 9.388 -12.768 1.00 90.50 63 PRO A CA 1
ATOM 500 C C . PRO A 1 63 ? -8.406 9.515 -13.015 1.00 90.50 63 PRO A C 1
ATOM 502 O O . PRO A 1 63 ? -7.996 10.095 -14.018 1.00 90.50 63 PRO A O 1
ATOM 505 N N . ALA A 1 64 ? -7.581 8.944 -12.128 1.00 92.25 64 ALA A N 1
ATOM 506 C CA . ALA A 1 64 ? -6.125 8.944 -12.266 1.00 92.25 64 ALA A CA 1
ATOM 507 C C . ALA A 1 64 ? -5.650 8.214 -13.533 1.00 92.25 64 ALA A C 1
ATOM 509 O O . ALA A 1 64 ? -4.762 8.703 -14.229 1.00 92.25 64 ALA A O 1
ATOM 510 N N . ASP A 1 65 ? -6.267 7.078 -13.864 1.00 94.56 65 ASP A N 1
ATOM 511 C CA . ASP A 1 65 ? -5.863 6.257 -15.003 1.00 94.56 65 ASP A CA 1
ATOM 512 C C . ASP A 1 65 ? -6.209 6.927 -16.338 1.00 94.56 65 ASP A C 1
ATOM 514 O O . ASP A 1 65 ? -5.437 6.801 -17.286 1.00 94.56 65 ASP A O 1
ATOM 518 N N . LEU A 1 66 ? -7.291 7.717 -16.414 1.00 95.06 66 LEU A N 1
ATOM 519 C CA . LEU A 1 66 ? -7.643 8.493 -17.615 1.00 95.06 66 LEU A CA 1
ATOM 520 C C . LEU A 1 66 ? -6.516 9.438 -18.062 1.00 95.06 66 LEU A C 1
ATOM 522 O O . LEU A 1 66 ? -6.364 9.684 -19.258 1.00 95.06 66 LEU A O 1
ATOM 526 N N . ALA A 1 67 ? -5.714 9.948 -17.122 1.00 94.06 67 ALA A N 1
ATOM 527 C CA . ALA A 1 67 ? -4.566 10.807 -17.410 1.00 94.06 67 ALA A CA 1
ATOM 528 C C . ALA A 1 67 ? -3.332 10.038 -17.922 1.00 94.06 67 ALA A C 1
ATOM 530 O O . ALA A 1 67 ? -2.337 10.667 -18.291 1.00 94.06 67 ALA A O 1
ATOM 531 N N . VAL A 1 68 ? -3.376 8.702 -17.917 1.00 94.94 68 VAL A N 1
ATOM 532 C CA . VAL A 1 68 ? -2.243 7.818 -18.222 1.00 94.94 68 VAL A CA 1
ATOM 533 C C . VAL A 1 68 ? -2.526 6.935 -19.434 1.00 94.94 68 VAL A C 1
ATOM 535 O O . VAL A 1 68 ? -1.688 6.863 -20.327 1.00 94.94 68 VAL A O 1
ATOM 538 N N . ILE A 1 69 ? -3.685 6.277 -19.479 1.00 95.44 69 ILE A N 1
ATOM 539 C CA . ILE A 1 69 ? -4.027 5.316 -20.532 1.00 95.44 69 ILE A CA 1
ATOM 540 C C . ILE A 1 69 ? -4.360 6.010 -21.856 1.00 95.44 69 ILE A C 1
ATOM 542 O O . ILE A 1 69 ? -4.959 7.088 -21.881 1.00 95.44 69 ILE A O 1
ATOM 546 N N . ASP A 1 70 ? -4.032 5.340 -22.956 1.00 95.44 70 ASP A N 1
ATOM 547 C CA . ASP A 1 70 ? -4.430 5.706 -24.314 1.00 95.44 70 ASP A CA 1
ATOM 548 C C . ASP A 1 70 ? -5.321 4.613 -24.939 1.00 95.44 70 ASP A C 1
ATOM 550 O O . ASP A 1 70 ? -5.612 3.579 -24.324 1.00 95.44 70 ASP A O 1
ATOM 554 N N . ALA A 1 71 ? -5.805 4.828 -26.166 1.00 95.75 71 ALA A N 1
ATOM 555 C CA . ALA A 1 71 ? -6.661 3.825 -26.801 1.00 95.75 71 ALA A CA 1
ATOM 556 C C . ALA A 1 71 ? -5.886 2.593 -27.299 1.00 95.75 71 ALA A C 1
ATOM 558 O O . ALA A 1 71 ? -6.506 1.564 -27.563 1.00 95.75 71 ALA A O 1
ATOM 559 N N . GLY A 1 72 ? -4.561 2.670 -27.457 1.00 96.25 72 GLY A N 1
ATOM 560 C CA . GLY A 1 72 ? -3.716 1.510 -27.743 1.00 96.25 72 GLY A CA 1
ATOM 561 C C . GLY A 1 72 ? -3.708 0.537 -26.566 1.00 96.25 72 GLY A C 1
ATOM 562 O O . GLY A 1 72 ? -4.001 -0.644 -26.753 1.00 96.25 72 GLY A O 1
ATOM 563 N N . TYR A 1 73 ? -3.497 1.063 -25.359 1.00 97.06 73 TYR A N 1
ATOM 564 C CA . TYR A 1 73 ? -3.528 0.323 -24.098 1.00 97.06 73 TYR A CA 1
ATOM 565 C C . TYR A 1 73 ? -4.837 -0.456 -23.916 1.00 97.06 73 TYR A C 1
ATOM 567 O O . TYR A 1 73 ? -4.834 -1.671 -23.709 1.00 97.06 73 TYR A O 1
ATOM 575 N N . ILE A 1 74 ? -5.980 0.231 -24.050 1.00 97.12 74 ILE A N 1
ATOM 576 C CA . ILE A 1 74 ? -7.303 -0.392 -23.892 1.00 97.12 74 ILE A CA 1
ATOM 577 C C . ILE A 1 74 ? -7.520 -1.511 -24.918 1.00 97.12 74 ILE A C 1
ATOM 579 O O . ILE A 1 74 ? -8.006 -2.586 -24.562 1.00 97.12 74 ILE A O 1
ATOM 583 N N . ARG A 1 75 ? -7.143 -1.286 -26.185 1.00 96.69 75 ARG A N 1
ATOM 584 C CA . ARG A 1 75 ? -7.306 -2.287 -27.249 1.00 96.69 75 ARG A CA 1
ATOM 585 C C . ARG A 1 75 ? -6.470 -3.537 -26.990 1.00 96.69 75 ARG A C 1
ATOM 587 O O . ARG A 1 75 ? -7.013 -4.630 -27.115 1.00 96.69 75 ARG A O 1
ATOM 594 N N . GLU A 1 76 ? -5.201 -3.393 -26.604 1.00 97.56 76 GLU A N 1
ATOM 595 C CA . GLU A 1 76 ? -4.339 -4.542 -26.292 1.00 97.56 76 GLU A CA 1
ATOM 596 C C . GLU A 1 76 ? -4.887 -5.336 -25.097 1.00 97.56 76 GLU A C 1
ATOM 598 O O . GLU A 1 76 ? -4.998 -6.564 -25.167 1.00 97.56 76 GLU A O 1
ATOM 603 N N . ASN A 1 77 ? -5.309 -4.644 -24.031 1.00 98.00 77 ASN A N 1
ATOM 604 C CA . ASN A 1 77 ? -5.906 -5.288 -22.863 1.00 98.00 77 ASN A CA 1
ATOM 605 C C . ASN A 1 77 ? -7.137 -6.128 -23.246 1.00 98.00 77 ASN A C 1
ATOM 607 O O . ASN A 1 77 ? -7.239 -7.290 -22.847 1.00 98.00 77 ASN A O 1
ATOM 611 N N . ILE A 1 78 ? -8.048 -5.565 -24.046 1.00 97.69 78 ILE A N 1
ATOM 612 C CA . ILE A 1 78 ? -9.262 -6.258 -24.503 1.00 97.69 78 ILE A CA 1
ATOM 613 C C . ILE A 1 78 ? -8.919 -7.420 -25.436 1.00 97.69 78 ILE A C 1
ATOM 615 O O . ILE A 1 78 ? -9.453 -8.513 -25.257 1.00 97.69 78 ILE A O 1
ATOM 619 N N . GLU A 1 79 ? -8.022 -7.218 -26.406 1.00 97.69 79 GLU A N 1
ATOM 620 C CA . GLU A 1 79 ? -7.616 -8.262 -27.352 1.00 97.69 79 GLU A CA 1
ATOM 621 C C . GLU A 1 79 ? -7.120 -9.505 -26.608 1.00 97.69 79 GLU A C 1
ATOM 623 O O . GLU A 1 79 ? -7.590 -10.619 -26.855 1.00 97.69 79 GLU A O 1
ATOM 628 N N . TYR A 1 80 ? -6.193 -9.316 -25.668 1.00 98.38 80 TYR A N 1
ATOM 629 C CA . TYR A 1 80 ? -5.628 -10.423 -24.909 1.00 98.38 80 TYR A CA 1
ATOM 630 C C . TYR A 1 80 ? -6.620 -11.017 -23.907 1.00 98.38 80 TYR A C 1
ATOM 632 O O . TYR A 1 80 ? -6.650 -12.237 -23.769 1.00 98.38 80 TYR A O 1
ATOM 640 N N . ALA A 1 81 ? -7.487 -10.217 -23.276 1.00 98.06 81 ALA A N 1
ATOM 641 C CA . ALA A 1 81 ? -8.557 -10.751 -22.433 1.00 98.06 81 ALA A CA 1
ATOM 642 C C . ALA A 1 81 ? -9.509 -11.654 -23.240 1.00 98.06 81 ALA A C 1
ATOM 644 O O . ALA A 1 81 ? -9.825 -12.762 -22.808 1.00 98.06 81 ALA A O 1
ATOM 645 N N . LEU A 1 82 ? -9.913 -11.242 -24.446 1.00 97.50 82 LEU A N 1
ATOM 646 C CA . LEU A 1 82 ? -10.810 -12.019 -25.305 1.00 97.50 82 LEU A CA 1
ATOM 647 C C . LEU A 1 82 ? -10.162 -13.296 -25.860 1.00 97.50 82 LEU A C 1
ATOM 649 O O . LEU A 1 82 ? -10.857 -14.305 -25.996 1.00 97.50 82 LEU A O 1
ATOM 653 N N . LYS A 1 83 ? -8.843 -13.312 -26.118 1.00 97.00 83 LYS A N 1
ATOM 654 C CA . LYS A 1 83 ? -8.117 -14.543 -26.508 1.00 97.00 83 LYS A CA 1
ATOM 655 C C . LYS A 1 83 ? -8.333 -15.678 -25.506 1.00 97.00 83 LYS A C 1
ATOM 657 O O . LYS A 1 83 ? -8.433 -16.840 -25.907 1.00 97.00 83 LYS A O 1
ATOM 662 N N . THR A 1 84 ? -8.460 -15.354 -24.219 1.00 97.00 84 THR A N 1
ATOM 663 C CA . THR A 1 84 ? -8.629 -16.351 -23.154 1.00 97.00 84 THR A CA 1
ATOM 664 C C . THR A 1 84 ? -9.951 -17.115 -23.234 1.00 97.00 84 THR A C 1
ATOM 666 O O . THR A 1 84 ? -9.989 -18.273 -22.828 1.00 97.00 84 THR A O 1
ATOM 669 N N . LYS A 1 85 ? -10.999 -16.556 -23.865 1.00 95.19 85 LYS A N 1
ATOM 670 C CA . LYS A 1 85 ? -12.287 -17.250 -24.078 1.00 95.19 85 LYS A CA 1
ATOM 671 C C . LYS A 1 85 ? -12.150 -18.525 -24.930 1.00 95.19 85 LYS A C 1
ATOM 673 O O . LYS A 1 85 ? -13.048 -19.361 -24.934 1.00 95.19 85 LYS A O 1
ATOM 678 N N . SER A 1 86 ? -11.032 -18.698 -25.644 1.00 94.19 86 SER A N 1
ATOM 679 C CA . SER A 1 86 ? -10.728 -19.920 -26.406 1.00 94.19 86 SER A CA 1
ATOM 680 C C . SER A 1 86 ? -10.134 -21.062 -25.566 1.00 94.19 86 SER A C 1
ATOM 682 O O . SER A 1 86 ? -10.067 -22.196 -26.044 1.00 94.19 86 SER A O 1
ATOM 684 N N . LEU A 1 87 ? -9.716 -20.791 -24.325 1.00 96.50 87 LEU A N 1
ATOM 685 C CA . LEU A 1 87 ? -9.129 -21.787 -23.430 1.00 96.50 87 LEU A CA 1
ATOM 686 C C . LEU A 1 87 ? -10.207 -22.735 -22.904 1.00 96.50 87 LEU A C 1
ATOM 688 O O . LEU A 1 87 ? -11.283 -22.307 -22.481 1.00 96.50 87 LEU A O 1
ATOM 692 N N . ALA A 1 88 ? -9.910 -24.036 -22.902 1.00 95.69 88 ALA A N 1
ATOM 693 C CA . ALA A 1 88 ? -10.896 -25.077 -22.611 1.00 95.69 88 ALA A CA 1
ATOM 694 C C . ALA A 1 88 ? -11.560 -24.925 -21.232 1.00 95.69 88 ALA A C 1
ATOM 696 O O . ALA A 1 88 ? -12.754 -25.197 -21.112 1.00 95.69 88 ALA A O 1
ATOM 697 N N . TYR A 1 89 ? -10.804 -24.466 -20.230 1.00 96.81 89 TYR A N 1
ATOM 698 C CA . TYR A 1 89 ? -11.285 -24.230 -18.869 1.00 96.81 89 TYR A CA 1
ATOM 699 C C . TYR A 1 89 ? -11.958 -22.861 -18.669 1.00 96.81 89 TYR A C 1
ATOM 701 O O . TYR A 1 89 ? -12.658 -22.683 -17.677 1.00 96.81 89 TYR A O 1
ATOM 709 N N . ALA A 1 90 ? -11.758 -21.899 -19.578 1.00 95.50 90 ALA A N 1
ATOM 710 C CA . ALA A 1 90 ? -12.242 -20.520 -19.433 1.00 95.50 90 ALA A CA 1
ATOM 711 C C . ALA A 1 90 ? -13.455 -20.191 -20.322 1.00 95.50 90 ALA A C 1
ATOM 713 O O . ALA A 1 90 ? -14.128 -19.185 -20.116 1.00 95.50 90 ALA A O 1
ATOM 714 N N . LYS A 1 91 ? -13.758 -21.039 -21.311 1.00 92.31 91 LYS A N 1
ATOM 715 C CA . LYS A 1 91 ? -14.820 -20.805 -22.307 1.00 92.31 91 LYS A CA 1
ATOM 716 C C . LYS A 1 91 ? -16.231 -20.626 -21.722 1.00 92.31 91 LYS A C 1
ATOM 718 O O . LYS A 1 91 ? -17.062 -19.992 -22.362 1.00 92.31 91 LYS A O 1
ATOM 723 N N . ASP A 1 92 ? -16.497 -21.203 -20.548 1.00 91.75 92 ASP A N 1
ATOM 724 C CA . ASP A 1 92 ? -17.822 -21.231 -19.909 1.00 91.75 92 ASP A CA 1
ATOM 725 C C . ASP A 1 92 ? -17.941 -20.206 -18.760 1.00 91.75 92 ASP A C 1
ATOM 727 O O . ASP A 1 92 ? -18.889 -20.249 -17.974 1.00 91.75 92 ASP A O 1
ATOM 731 N N . ILE A 1 93 ? -16.978 -19.285 -18.634 1.00 96.25 93 ILE A N 1
ATOM 732 C CA . ILE A 1 93 ? -17.015 -18.221 -17.625 1.00 96.25 93 ILE A CA 1
ATOM 733 C C . ILE A 1 93 ? -18.141 -17.233 -17.975 1.00 96.25 93 ILE A C 1
ATOM 735 O O . ILE A 1 93 ? -18.174 -16.738 -19.104 1.00 96.25 93 ILE A O 1
ATOM 739 N N . PRO A 1 94 ? -19.052 -16.912 -17.034 1.00 95.56 94 PRO A N 1
ATOM 740 C CA . PRO A 1 94 ? -20.114 -15.938 -17.273 1.00 95.56 94 PRO A CA 1
ATOM 741 C C . PRO A 1 94 ? -19.560 -14.561 -17.659 1.00 95.56 94 PRO A C 1
ATOM 743 O O . PRO A 1 94 ? -18.576 -14.114 -17.073 1.00 95.56 94 PRO A O 1
ATOM 746 N N . ASP A 1 95 ? -20.219 -13.856 -18.583 1.00 94.69 95 ASP A N 1
ATOM 747 C CA . ASP A 1 95 ? -19.748 -12.543 -19.060 1.00 94.69 95 ASP A CA 1
ATOM 748 C C . ASP A 1 95 ? -19.617 -11.507 -17.931 1.00 94.69 95 ASP A C 1
ATOM 750 O O . ASP A 1 95 ? -18.680 -10.717 -17.929 1.00 94.69 95 ASP A O 1
ATOM 754 N N . ASP A 1 96 ? -20.503 -11.549 -16.935 1.00 94.50 96 ASP A N 1
ATOM 755 C CA . ASP A 1 96 ? -20.428 -10.686 -15.751 1.00 94.50 96 ASP A CA 1
ATOM 756 C C . ASP A 1 96 ? -19.149 -10.953 -14.929 1.00 94.50 96 ASP A C 1
ATOM 758 O O . ASP A 1 96 ? -18.379 -10.047 -14.614 1.00 94.50 96 ASP A O 1
ATOM 762 N N . VAL A 1 97 ? -18.823 -12.232 -14.703 1.00 97.00 97 VAL A N 1
ATOM 763 C CA . VAL A 1 97 ? -17.572 -12.632 -14.042 1.00 97.00 97 VAL A CA 1
ATOM 764 C C . VAL A 1 97 ? -16.355 -12.236 -14.887 1.00 97.00 97 VAL A C 1
ATOM 766 O O . VAL A 1 97 ? -15.347 -11.769 -14.358 1.00 97.00 97 VAL A O 1
ATOM 769 N N . PHE A 1 98 ? -16.439 -12.393 -16.208 1.00 97.81 98 PHE A N 1
ATOM 770 C CA . PHE A 1 98 ? -15.377 -11.991 -17.124 1.00 97.81 98 PHE A CA 1
ATOM 771 C C . PHE A 1 98 ? -15.107 -10.480 -17.047 1.00 97.81 98 PHE A C 1
ATOM 773 O O . PHE A 1 98 ? -13.953 -10.074 -16.884 1.00 97.81 98 PHE A O 1
ATOM 780 N N . ASN A 1 99 ? -16.155 -9.655 -17.103 1.00 96.69 99 ASN A N 1
ATOM 781 C CA . ASN A 1 99 ? -16.042 -8.197 -17.100 1.00 96.69 99 ASN A CA 1
ATOM 782 C C . ASN A 1 99 ? -15.458 -7.653 -15.793 1.00 96.69 99 ASN A C 1
ATOM 784 O O . ASN A 1 99 ? -14.654 -6.728 -15.839 1.00 96.69 99 ASN A O 1
ATOM 788 N N . HIS A 1 100 ? -15.789 -8.248 -14.646 1.00 97.50 100 HIS A N 1
ATOM 789 C CA . HIS A 1 100 ? -15.340 -7.753 -13.340 1.00 97.50 100 HIS A CA 1
ATOM 790 C C . HIS A 1 100 ? -14.051 -8.407 -12.818 1.00 97.50 100 HIS A C 1
ATOM 792 O O . HIS A 1 100 ? -13.367 -7.820 -11.978 1.00 97.50 100 HIS A O 1
ATOM 798 N N . PHE A 1 101 ? -13.680 -9.600 -13.302 1.00 98.19 101 PHE A N 1
ATOM 799 C CA . PHE A 1 101 ? -12.592 -10.384 -12.695 1.00 98.19 101 PHE A CA 1
ATOM 800 C C . PHE A 1 101 ? -11.539 -10.915 -13.676 1.00 98.19 101 PHE A C 1
ATOM 802 O O . PHE A 1 101 ? -10.556 -11.495 -13.216 1.00 98.19 101 PHE A O 1
ATOM 809 N N . ILE A 1 102 ? -11.693 -10.697 -14.991 1.00 98.50 102 ILE A N 1
ATOM 810 C CA . ILE A 1 102 ? -10.686 -11.028 -16.026 1.00 98.50 102 ILE A CA 1
ATOM 811 C C . ILE A 1 102 ? -10.286 -9.797 -16.837 1.00 98.50 102 ILE A C 1
ATOM 813 O O . ILE A 1 102 ? -9.096 -9.508 -16.997 1.00 98.50 102 ILE A O 1
ATOM 817 N N . LEU A 1 103 ? -11.279 -9.086 -17.366 1.00 98.19 103 LEU A N 1
ATOM 818 C CA . LEU A 1 103 ? -11.112 -7.913 -18.217 1.00 98.19 103 LEU A CA 1
ATOM 819 C C . LEU A 1 103 ? -10.355 -6.747 -17.545 1.00 98.19 103 LEU A C 1
ATOM 821 O O . LEU A 1 103 ? -9.544 -6.118 -18.236 1.00 98.19 103 LEU A O 1
ATOM 825 N N . PRO A 1 104 ? -10.541 -6.451 -16.241 1.00 96.88 104 PRO A N 1
ATOM 826 C CA . PRO A 1 104 ? -9.889 -5.314 -15.602 1.00 96.88 104 PRO A CA 1
ATOM 827 C C . PRO A 1 104 ? -8.367 -5.437 -15.608 1.00 96.88 104 PRO A C 1
ATOM 829 O O . PRO A 1 104 ? -7.806 -6.466 -15.219 1.00 96.88 104 PRO A O 1
ATOM 832 N N . TYR A 1 105 ? -7.697 -4.368 -16.041 1.00 95.88 105 TYR A N 1
ATOM 833 C CA . TYR A 1 105 ? -6.233 -4.274 -16.053 1.00 95.88 105 TYR A CA 1
ATOM 834 C C . TYR A 1 105 ? -5.646 -3.890 -14.684 1.00 95.88 105 TYR A C 1
ATOM 836 O O . TYR A 1 105 ? -4.446 -4.037 -14.458 1.00 95.88 105 TYR A O 1
ATOM 844 N N . ARG A 1 106 ? -6.500 -3.371 -13.797 1.00 94.25 106 ARG A N 1
ATOM 845 C CA . ARG A 1 106 ? -6.167 -2.814 -12.490 1.00 94.25 106 ARG A CA 1
ATOM 846 C C . ARG A 1 106 ? -6.380 -3.854 -11.393 1.00 94.25 106 ARG A C 1
ATOM 848 O O . ARG A 1 106 ? -7.386 -4.573 -11.416 1.00 94.25 106 ARG A O 1
ATOM 855 N N . VAL A 1 107 ? -5.448 -3.937 -10.445 1.00 96.12 107 VAL A N 1
ATOM 856 C CA . VAL A 1 107 ? -5.573 -4.829 -9.282 1.00 96.12 107 VAL A CA 1
ATOM 857 C C . VAL A 1 107 ? -5.683 -4.053 -7.977 1.00 96.12 107 VAL A C 1
ATOM 859 O O . VAL A 1 107 ? -6.502 -4.431 -7.153 1.00 96.12 107 VAL A O 1
ATOM 862 N N . SER A 1 108 ? -4.901 -2.989 -7.804 1.00 94.31 108 SER A N 1
ATOM 863 C CA . SER A 1 108 ? -4.835 -2.155 -6.598 1.00 94.31 108 SER A CA 1
ATOM 864 C C . SER A 1 108 ? -4.429 -0.723 -7.006 1.00 94.31 108 SER A C 1
ATOM 866 O O . SER A 1 108 ? -4.923 -0.210 -8.009 1.00 94.31 108 SER A O 1
ATOM 868 N N . GLN A 1 109 ? -3.535 -0.064 -6.266 1.00 91.75 109 GLN A N 1
ATOM 869 C CA . GLN A 1 109 ? -3.031 1.293 -6.514 1.00 91.75 109 GLN A CA 1
ATOM 870 C C . GLN A 1 109 ? -1.714 1.352 -7.322 1.00 91.75 109 GLN A C 1
ATOM 872 O O . GLN A 1 109 ? -1.073 2.411 -7.400 1.00 91.75 109 GLN A O 1
ATOM 877 N N . GLU A 1 110 ? -1.268 0.233 -7.905 1.00 93.81 110 GLU A N 1
ATOM 878 C CA . GLU A 1 110 ? -0.029 0.171 -8.685 1.00 93.81 110 GLU A CA 1
ATOM 879 C C . GLU A 1 110 ? -0.071 1.080 -9.930 1.00 93.81 110 GLU A C 1
ATOM 881 O O . GLU A 1 110 ? -1.134 1.278 -10.523 1.00 93.81 110 GLU A O 1
ATOM 886 N N . PRO A 1 111 ? 1.065 1.619 -10.409 1.00 93.06 111 PRO A N 1
ATOM 887 C CA . PRO A 1 111 ? 1.089 2.342 -11.682 1.00 93.06 111 PRO A CA 1
ATOM 888 C C . PRO A 1 111 ? 0.567 1.487 -12.855 1.00 93.06 111 PRO A C 1
ATOM 890 O O . PRO A 1 111 ? 0.728 0.266 -12.872 1.00 93.06 111 PRO A O 1
ATOM 893 N N . VAL A 1 112 ? -0.057 2.118 -13.860 1.00 92.56 112 VAL A N 1
ATOM 894 C CA . VAL A 1 112 ? -0.449 1.425 -15.108 1.00 92.56 112 VAL A CA 1
ATOM 895 C C . VAL A 1 112 ? 0.792 0.795 -15.760 1.00 92.56 112 VAL A C 1
ATOM 897 O O . VAL A 1 112 ? 1.829 1.448 -15.880 1.00 92.56 112 VAL A O 1
ATOM 900 N N . SER A 1 113 ? 0.683 -0.453 -16.223 1.00 92.62 113 SER A N 1
ATOM 901 C CA . SER A 1 113 ? 1.725 -1.130 -17.011 1.00 92.62 113 SER A CA 1
ATOM 902 C C . SER A 1 113 ? 1.129 -2.092 -18.049 1.00 92.62 113 SER A C 1
ATOM 904 O O . SER A 1 113 ? 0.002 -2.566 -17.889 1.00 92.62 113 SER A O 1
ATOM 906 N N . ASN A 1 114 ? 1.884 -2.374 -19.117 1.00 94.06 114 ASN A N 1
ATOM 907 C CA . ASN A 1 114 ? 1.504 -3.276 -20.218 1.00 94.06 114 ASN A CA 1
ATOM 908 C C . ASN A 1 114 ? 1.839 -4.740 -19.895 1.00 94.06 114 ASN A C 1
ATOM 910 O O . ASN A 1 114 ? 2.651 -5.366 -20.564 1.00 94.06 114 ASN A O 1
ATOM 914 N N . TRP A 1 115 ? 1.259 -5.287 -18.829 1.00 97.19 115 TRP A N 1
ATOM 915 C CA . TRP A 1 115 ? 1.610 -6.632 -18.356 1.00 97.19 115 TRP A CA 1
ATOM 916 C C . TRP A 1 115 ? 0.892 -7.764 -19.109 1.00 97.19 115 TRP A C 1
ATOM 918 O O . TRP A 1 115 ? 1.421 -8.869 -19.203 1.00 97.19 115 TRP A O 1
ATOM 928 N N . ARG A 1 116 ? -0.325 -7.528 -19.629 1.00 98.31 116 ARG A N 1
ATOM 929 C CA . ARG A 1 116 ? -1.230 -8.617 -20.053 1.00 98.31 116 ARG A CA 1
ATOM 930 C C . ARG A 1 116 ? -0.678 -9.446 -21.196 1.00 98.31 116 ARG A C 1
ATOM 932 O O . ARG A 1 116 ? -0.756 -10.672 -21.139 1.00 98.31 116 ARG A O 1
ATOM 939 N N . LYS A 1 117 ? -0.146 -8.784 -22.219 1.00 98.00 117 LYS A N 1
ATOM 940 C CA . LYS A 1 117 ? 0.437 -9.458 -23.372 1.00 98.00 117 LYS A CA 1
ATOM 941 C C . LYS A 1 117 ? 1.629 -10.324 -22.959 1.00 98.00 117 LYS A C 1
ATOM 943 O O . LYS A 1 117 ? 1.653 -11.505 -23.294 1.00 98.00 117 LYS A O 1
ATOM 948 N N . ASP A 1 118 ? 2.575 -9.748 -22.222 1.00 97.75 118 ASP A N 1
ATOM 949 C CA . ASP A 1 118 ? 3.804 -10.438 -21.822 1.00 97.75 118 ASP A CA 1
ATOM 950 C C . ASP A 1 118 ? 3.493 -11.646 -20.930 1.00 97.75 118 ASP A C 1
ATOM 952 O O . ASP A 1 118 ? 4.002 -12.741 -21.163 1.00 97.75 118 ASP A O 1
ATOM 956 N N . PHE A 1 119 ? 2.567 -11.488 -19.979 1.00 98.56 119 PHE A N 1
ATOM 957 C CA . PHE A 1 119 ? 2.134 -12.584 -19.112 1.00 98.56 119 PHE A CA 1
ATOM 958 C C . PHE A 1 119 ? 1.368 -13.665 -19.879 1.00 98.56 119 PHE A C 1
ATOM 960 O O . PHE A 1 119 ? 1.610 -14.848 -19.655 1.00 98.56 119 PHE A O 1
ATOM 967 N N . TYR A 1 120 ? 0.491 -13.302 -20.821 1.00 98.62 120 TYR A N 1
ATOM 968 C CA . TYR A 1 120 ? -0.185 -14.300 -21.653 1.00 98.62 120 TYR A CA 1
ATOM 969 C C . TYR A 1 120 ? 0.820 -15.115 -22.468 1.00 98.62 120 TYR A C 1
ATOM 971 O O . TYR A 1 120 ? 0.742 -16.342 -22.471 1.00 98.62 120 TYR A O 1
ATOM 979 N N . ASP A 1 121 ? 1.763 -14.449 -23.141 1.00 98.12 121 ASP A N 1
ATOM 980 C CA . ASP A 1 121 ? 2.747 -15.104 -24.005 1.00 98.12 121 ASP A CA 1
ATOM 981 C C . ASP A 1 121 ? 3.639 -16.082 -23.205 1.00 98.12 121 ASP A C 1
ATOM 983 O O . ASP A 1 121 ? 3.978 -17.157 -23.709 1.00 98.12 121 ASP A O 1
ATOM 987 N N . GLU A 1 122 ? 3.967 -15.754 -21.950 1.00 98.06 122 GLU A N 1
ATOM 988 C CA . GLU A 1 122 ? 4.775 -16.597 -21.059 1.00 98.06 122 GLU A CA 1
ATOM 989 C C . GLU A 1 122 ? 3.978 -17.741 -20.402 1.00 98.06 122 GLU A C 1
ATOM 991 O O . GLU A 1 122 ? 4.464 -18.873 -20.323 1.00 98.06 122 GLU A O 1
ATOM 996 N N . ILE A 1 123 ? 2.748 -17.478 -19.952 1.00 98.62 123 ILE A N 1
ATOM 997 C CA . ILE A 1 123 ? 1.973 -18.406 -19.113 1.00 98.62 123 ILE A CA 1
ATOM 998 C C . ILE A 1 123 ? 1.087 -19.331 -19.951 1.00 98.62 123 ILE A C 1
ATOM 1000 O O . ILE A 1 123 ? 0.904 -20.495 -19.586 1.00 98.62 123 ILE A O 1
ATOM 1004 N N . TYR A 1 124 ? 0.564 -18.878 -21.097 1.00 98.44 124 TYR A N 1
ATOM 1005 C CA . TYR A 1 124 ? -0.296 -19.690 -21.968 1.00 98.44 124 TYR A CA 1
ATOM 1006 C C . TYR A 1 124 ? 0.279 -21.092 -22.266 1.00 98.44 124 TYR A C 1
ATOM 1008 O O . TYR A 1 124 ? -0.459 -22.073 -22.119 1.00 98.44 124 TYR A O 1
ATOM 1016 N N . PRO A 1 125 ? 1.575 -21.256 -22.617 1.00 98.31 125 PRO A N 1
ATOM 1017 C CA . PRO A 1 125 ? 2.162 -22.575 -22.852 1.00 98.31 125 PRO A CA 1
ATOM 1018 C C . PRO A 1 125 ? 2.101 -23.523 -21.648 1.00 98.31 125 PRO A C 1
ATOM 1020 O O . PRO A 1 125 ? 2.100 -24.736 -21.859 1.00 98.31 125 PRO A O 1
ATOM 1023 N N . LEU A 1 126 ? 2.057 -22.984 -20.425 1.00 97.56 126 LEU A N 1
ATOM 1024 C CA . LEU A 1 126 ? 2.006 -23.741 -19.173 1.00 97.56 126 LEU A CA 1
ATOM 1025 C C . LEU A 1 126 ? 0.589 -24.237 -18.858 1.00 97.56 126 LEU A C 1
ATOM 1027 O O . LEU A 1 126 ? 0.437 -25.318 -18.296 1.00 97.56 126 LEU A O 1
ATOM 1031 N N . VAL A 1 127 ? -0.440 -23.468 -19.231 1.00 97.88 127 VAL A N 1
ATOM 1032 C CA . VAL A 1 127 ? -1.840 -23.722 -18.833 1.00 97.88 127 VAL A CA 1
ATOM 1033 C C . VAL A 1 127 ? -2.735 -24.248 -19.953 1.00 97.88 127 VAL A C 1
ATOM 1035 O O . VAL A 1 127 ? -3.821 -24.737 -19.667 1.00 97.88 127 VAL A O 1
ATOM 1038 N N . LYS A 1 128 ? -2.319 -24.187 -21.224 1.00 96.31 128 LYS A N 1
ATOM 1039 C CA . LYS A 1 128 ? -3.151 -24.572 -22.388 1.00 96.31 128 LYS A CA 1
ATOM 1040 C C . LYS A 1 128 ? -3.788 -25.971 -22.303 1.00 96.31 128 LYS A C 1
ATOM 1042 O O . LYS A 1 128 ? -4.837 -26.188 -22.903 1.00 96.31 128 LYS A O 1
ATOM 1047 N N . ASP A 1 129 ? -3.151 -26.895 -21.581 1.00 95.81 129 ASP A N 1
ATOM 1048 C CA . ASP A 1 129 ? -3.582 -28.290 -21.424 1.00 95.81 129 ASP A CA 1
ATOM 1049 C C . ASP A 1 129 ? -4.304 -28.547 -20.080 1.00 95.81 129 ASP A C 1
ATOM 1051 O O . ASP A 1 129 ? -4.707 -29.680 -19.806 1.00 95.81 129 ASP A O 1
ATOM 1055 N N . ALA A 1 130 ? -4.483 -27.513 -19.246 1.00 96.62 130 ALA A N 1
ATOM 1056 C CA . ALA A 1 130 ? -5.205 -27.606 -17.981 1.00 96.62 130 ALA A CA 1
ATOM 1057 C C . ALA A 1 130 ? -6.686 -27.935 -18.217 1.00 96.62 130 ALA A C 1
ATOM 1059 O O . ALA A 1 130 ? -7.328 -27.431 -19.144 1.00 96.62 130 ALA A O 1
ATOM 1060 N N . LYS A 1 131 ? -7.250 -28.790 -17.362 1.00 94.94 131 LYS A N 1
ATOM 1061 C CA . LYS A 1 131 ? -8.608 -29.328 -17.535 1.00 94.94 131 LYS A CA 1
ATOM 1062 C C . LYS A 1 131 ? -9.665 -28.512 -16.806 1.00 94.94 131 LYS A C 1
ATOM 1064 O O . LYS A 1 131 ? -10.851 -28.677 -17.088 1.00 94.94 131 LYS A O 1
ATOM 1069 N N . SER A 1 132 ? -9.255 -27.668 -15.867 1.00 96.00 132 SER A N 1
ATOM 1070 C CA . SER A 1 132 ? -10.149 -26.846 -15.061 1.00 96.00 132 SER A CA 1
ATOM 1071 C C . SER A 1 132 ? -9.480 -25.538 -14.636 1.00 96.00 132 SER A C 1
ATOM 1073 O O . SER A 1 132 ? -8.263 -25.379 -14.763 1.00 96.00 132 SER A O 1
ATOM 1075 N N . VAL A 1 133 ? -10.287 -24.597 -14.136 1.00 97.06 133 VAL A N 1
ATOM 1076 C CA . VAL A 1 133 ? -9.791 -23.314 -13.615 1.00 97.06 133 VAL A CA 1
ATOM 1077 C C . VAL A 1 133 ? -8.881 -23.545 -12.412 1.00 97.06 133 VAL A C 1
ATOM 1079 O O . VAL A 1 133 ? -7.859 -22.885 -12.285 1.00 97.06 133 VAL A O 1
ATOM 1082 N N . GLU A 1 134 ? -9.214 -24.516 -11.564 1.00 95.88 134 GLU A N 1
ATOM 1083 C CA . GLU A 1 134 ? -8.426 -24.903 -10.397 1.00 95.88 134 GLU A CA 1
ATOM 1084 C C . GLU A 1 134 ? -7.037 -25.406 -10.805 1.00 95.88 134 GLU A C 1
ATOM 1086 O O . GLU A 1 134 ? -6.037 -24.944 -10.267 1.00 95.88 134 GLU A O 1
ATOM 1091 N N . GLU A 1 135 ? -6.954 -26.297 -11.800 1.00 96.50 135 GLU A N 1
ATOM 1092 C CA . GLU A 1 135 ? -5.672 -26.792 -12.318 1.00 96.50 135 GLU A CA 1
ATOM 1093 C C . GLU A 1 135 ? -4.818 -25.651 -12.886 1.00 96.50 135 GLU A C 1
ATOM 1095 O O . GLU A 1 135 ? -3.640 -25.526 -12.543 1.00 96.50 135 GLU A O 1
ATOM 1100 N N . ALA A 1 136 ? -5.420 -24.774 -13.694 1.00 97.88 136 ALA A N 1
ATOM 1101 C CA . ALA A 1 136 ? -4.733 -23.611 -14.248 1.00 97.88 136 ALA A CA 1
ATOM 1102 C C . ALA A 1 136 ? -4.273 -22.632 -13.146 1.00 97.88 136 ALA A C 1
ATOM 1104 O O . ALA A 1 136 ? -3.154 -22.126 -13.207 1.00 97.88 136 ALA A O 1
ATOM 1105 N N . ALA A 1 137 ? -5.087 -22.416 -12.108 1.00 97.62 137 ALA A N 1
ATOM 1106 C CA . ALA A 1 137 ? -4.779 -21.549 -10.971 1.00 97.62 137 ALA A CA 1
ATOM 1107 C C . ALA A 1 137 ? -3.573 -22.037 -10.156 1.00 97.62 137 ALA A C 1
ATOM 1109 O O . ALA A 1 137 ? -2.753 -21.213 -9.747 1.00 97.62 137 ALA A O 1
ATOM 1110 N N . ILE A 1 138 ? -3.422 -23.353 -9.957 1.00 96.94 138 ILE A N 1
ATOM 1111 C CA . ILE A 1 138 ? -2.250 -23.924 -9.273 1.00 96.94 138 ILE A CA 1
ATOM 1112 C C . ILE A 1 138 ? -0.989 -23.830 -10.147 1.00 96.94 138 ILE A C 1
ATOM 1114 O O . ILE A 1 138 ? 0.090 -23.528 -9.637 1.00 96.94 138 ILE A O 1
ATOM 1118 N N . ILE A 1 139 ? -1.106 -24.019 -11.467 1.00 97.69 139 ILE A N 1
ATOM 1119 C CA . ILE A 1 139 ? 0.021 -23.827 -12.401 1.00 97.69 139 ILE A CA 1
ATOM 1120 C C . ILE A 1 139 ? 0.490 -22.367 -12.393 1.00 97.69 139 ILE A C 1
ATOM 1122 O O . ILE A 1 139 ? 1.692 -22.110 -12.317 1.00 97.69 139 ILE A O 1
ATOM 1126 N N . VAL A 1 140 ? -0.444 -21.411 -12.420 1.00 98.12 140 VAL A N 1
ATOM 1127 C CA . VAL A 1 140 ? -0.125 -19.985 -12.268 1.00 98.12 140 VAL A CA 1
ATOM 1128 C C . VAL A 1 140 ? 0.543 -19.722 -10.918 1.00 98.12 140 VAL A C 1
ATOM 1130 O O . VAL A 1 140 ? 1.542 -19.014 -10.881 1.00 98.12 140 VAL A O 1
ATOM 1133 N N . ASN A 1 141 ? 0.079 -20.341 -9.828 1.00 95.75 141 ASN A N 1
ATOM 1134 C CA . ASN A 1 141 ? 0.693 -20.189 -8.502 1.00 95.75 141 ASN A CA 1
ATOM 1135 C C . ASN A 1 141 ? 2.177 -20.610 -8.488 1.00 95.75 141 ASN A C 1
ATOM 1137 O O . ASN A 1 141 ? 3.020 -19.909 -7.930 1.00 95.75 141 ASN A O 1
ATOM 1141 N N . LEU A 1 142 ? 2.518 -21.719 -9.158 1.00 95.88 142 LEU A N 1
ATOM 1142 C CA . LEU A 1 142 ? 3.910 -22.158 -9.332 1.00 95.88 142 LEU A CA 1
ATOM 1143 C C . LEU A 1 142 ? 4.741 -21.152 -10.138 1.00 95.88 142 LEU A C 1
ATOM 1145 O O . LEU A 1 142 ? 5.895 -20.902 -9.795 1.00 95.88 142 LEU A O 1
ATOM 1149 N N . TRP A 1 143 ? 4.160 -20.563 -11.187 1.00 97.44 143 TRP A N 1
ATOM 1150 C CA . TRP A 1 143 ? 4.833 -19.520 -11.961 1.00 97.44 143 TRP A CA 1
ATOM 1151 C C . TRP A 1 143 ? 5.112 -18.283 -11.100 1.00 97.44 143 TRP A C 1
ATOM 1153 O O . TRP A 1 143 ? 6.235 -17.791 -11.103 1.00 97.44 143 TRP A O 1
ATOM 1163 N N . VAL A 1 144 ? 4.145 -17.826 -10.296 1.00 96.50 144 VAL A N 1
ATOM 1164 C CA . VAL A 1 144 ? 4.325 -16.675 -9.390 1.00 96.50 144 VAL A CA 1
ATOM 1165 C C . VAL A 1 144 ? 5.437 -16.932 -8.368 1.00 96.50 144 VAL A C 1
ATOM 1167 O O . VAL A 1 144 ? 6.277 -16.056 -8.158 1.00 96.50 144 VAL A O 1
ATOM 1170 N N . LEU A 1 145 ? 5.502 -18.141 -7.796 1.00 92.94 145 LEU A N 1
ATOM 1171 C CA . LEU A 1 145 ? 6.584 -18.546 -6.890 1.00 92.94 145 LEU A CA 1
ATOM 1172 C C . LEU A 1 145 ? 7.968 -18.482 -7.558 1.00 92.94 145 LEU A C 1
ATOM 1174 O O . LEU A 1 145 ? 8.955 -18.119 -6.917 1.00 92.94 145 LEU A O 1
ATOM 1178 N N . GLU A 1 146 ? 8.054 -18.828 -8.846 1.00 95.44 146 GLU A N 1
ATOM 1179 C CA . GLU A 1 146 ? 9.286 -18.684 -9.628 1.00 95.44 146 GLU A CA 1
ATOM 1180 C C . GLU A 1 146 ? 9.652 -17.203 -9.837 1.00 95.44 146 GLU A C 1
ATOM 1182 O O . GLU A 1 146 ? 10.832 -16.870 -9.976 1.00 95.44 146 GLU A O 1
ATOM 1187 N N . GLN A 1 147 ? 8.680 -16.284 -9.831 1.00 95.12 147 GLN A N 1
ATOM 1188 C CA . GLN A 1 147 ? 8.917 -14.861 -10.080 1.00 95.12 147 GLN A CA 1
ATOM 1189 C C . GLN A 1 147 ? 9.326 -14.062 -8.845 1.00 95.12 147 GLN A C 1
ATOM 1191 O O . GLN A 1 147 ? 10.184 -13.188 -8.969 1.00 95.12 147 GLN A O 1
ATOM 1196 N N . MET A 1 148 ? 8.763 -14.333 -7.667 1.00 91.50 148 MET A N 1
ATOM 1197 C CA . MET A 1 148 ? 9.056 -13.525 -6.481 1.00 91.50 148 MET A CA 1
ATOM 1198 C C . MET A 1 148 ? 8.996 -14.290 -5.159 1.00 91.50 148 MET A C 1
ATOM 1200 O O . MET A 1 148 ? 8.385 -15.347 -5.060 1.00 91.50 148 MET A O 1
ATOM 1204 N N . THR A 1 149 ? 9.623 -13.714 -4.132 1.00 86.50 149 THR A N 1
ATOM 1205 C CA . THR A 1 149 ? 9.499 -14.136 -2.729 1.00 86.50 149 THR A CA 1
ATOM 1206 C C . THR A 1 149 ? 9.025 -12.988 -1.845 1.00 86.50 149 THR A C 1
ATOM 1208 O O . THR A 1 149 ? 9.158 -11.816 -2.205 1.00 86.50 149 THR A O 1
ATOM 1211 N N . PHE A 1 150 ? 8.490 -13.298 -0.668 1.00 85.75 150 PHE A N 1
ATOM 1212 C CA . PHE A 1 150 ? 8.056 -12.255 0.250 1.00 85.75 150 PHE A CA 1
ATOM 1213 C C . PHE A 1 150 ? 9.241 -11.497 0.863 1.00 85.75 150 PHE A C 1
ATOM 1215 O O . PHE A 1 150 ? 10.254 -12.073 1.253 1.00 85.75 150 PHE A O 1
ATOM 1222 N N . THR A 1 151 ? 9.105 -10.182 0.992 1.00 82.75 151 THR A N 1
ATOM 1223 C CA . THR A 1 151 ? 9.978 -9.317 1.789 1.00 82.75 151 THR A CA 1
ATOM 1224 C C . THR A 1 151 ? 9.187 -8.077 2.180 1.00 82.75 151 THR A C 1
ATOM 1226 O O . THR A 1 151 ? 8.515 -7.474 1.341 1.00 82.75 151 THR A O 1
ATOM 1229 N N . GLN A 1 152 ? 9.282 -7.655 3.441 1.00 81.06 152 GLN A N 1
ATOM 1230 C CA . GLN A 1 152 ? 8.625 -6.427 3.884 1.00 81.06 152 GLN A CA 1
ATOM 1231 C C . GLN A 1 152 ? 9.253 -5.204 3.199 1.00 81.06 152 GLN A C 1
ATOM 1233 O O . GLN A 1 152 ? 10.472 -5.055 3.139 1.00 81.06 152 GLN A O 1
ATOM 1238 N N . THR A 1 153 ? 8.417 -4.308 2.673 1.00 80.62 153 THR A N 1
ATOM 1239 C CA . THR A 1 153 ? 8.853 -3.105 1.940 1.00 80.62 153 THR A CA 1
ATOM 1240 C C . THR A 1 153 ? 8.016 -1.883 2.351 1.00 80.62 153 THR A C 1
ATOM 1242 O O . THR A 1 153 ? 7.518 -1.838 3.474 1.00 80.62 153 THR A O 1
ATOM 1245 N N . SER A 1 154 ? 7.873 -0.859 1.496 1.00 81.50 154 SER A N 1
ATOM 1246 C CA . SER A 1 154 ? 6.982 0.283 1.756 1.00 81.50 154 SER A CA 1
ATOM 1247 C C . SER A 1 154 ? 5.544 0.027 1.281 1.00 81.50 154 SER A C 1
ATOM 1249 O O . SER A 1 154 ? 5.288 -0.895 0.505 1.00 81.50 154 SER A O 1
ATOM 1251 N N . ARG A 1 155 ? 4.611 0.879 1.737 1.00 80.62 155 ARG A N 1
ATOM 1252 C CA . ARG A 1 155 ? 3.164 0.788 1.463 1.00 80.62 155 ARG A CA 1
ATOM 1253 C C . ARG A 1 155 ? 2.761 1.019 0.003 1.00 80.62 155 ARG A C 1
ATOM 1255 O O . ARG A 1 155 ? 1.633 0.704 -0.347 1.00 80.62 155 ARG A O 1
ATOM 1262 N N . ARG A 1 156 ? 3.625 1.607 -0.829 1.00 86.44 156 ARG A N 1
ATOM 1263 C CA . ARG A 1 156 ? 3.298 1.876 -2.234 1.00 86.44 156 ARG A CA 1
ATOM 1264 C C . ARG A 1 156 ? 3.375 0.590 -3.048 1.00 86.44 156 ARG A C 1
ATOM 1266 O O . ARG A 1 156 ? 4.414 -0.071 -3.020 1.00 86.44 156 ARG A O 1
ATOM 1273 N N . ASP A 1 157 ? 2.334 0.292 -3.814 1.00 91.25 157 ASP A N 1
ATOM 1274 C CA . ASP A 1 157 ? 2.332 -0.863 -4.710 1.00 91.25 157 ASP A CA 1
ATOM 1275 C C . ASP A 1 157 ? 3.215 -0.636 -5.932 1.00 91.25 157 ASP A C 1
ATOM 1277 O O . ASP A 1 157 ? 3.251 0.449 -6.523 1.00 91.25 157 ASP A O 1
ATOM 1281 N N . GLN A 1 158 ? 3.926 -1.692 -6.311 1.00 91.06 158 GLN A N 1
ATOM 1282 C CA . GLN A 1 158 ? 4.709 -1.742 -7.538 1.00 91.06 158 GLN A CA 1
ATOM 1283 C C . GLN A 1 158 ? 3.923 -2.450 -8.638 1.00 91.06 158 GLN A C 1
ATOM 1285 O O . GLN A 1 158 ? 3.056 -3.283 -8.376 1.00 91.06 158 GLN A O 1
ATOM 1290 N N . THR A 1 159 ? 4.253 -2.139 -9.889 1.00 93.12 159 THR A N 1
ATOM 1291 C CA . THR A 1 159 ? 3.667 -2.851 -11.030 1.00 93.12 159 THR A CA 1
ATOM 1292 C C . THR A 1 159 ? 4.077 -4.324 -11.016 1.00 93.12 159 THR A C 1
ATOM 1294 O O . THR A 1 159 ? 5.168 -4.659 -10.545 1.00 93.12 159 THR A O 1
ATOM 1297 N N . ALA A 1 160 ? 3.254 -5.201 -11.600 1.00 95.38 160 ALA A N 1
ATOM 1298 C CA . ALA A 1 160 ? 3.578 -6.625 -11.709 1.00 95.38 160 ALA A CA 1
ATOM 1299 C C . ALA A 1 160 ? 4.949 -6.855 -12.381 1.00 95.38 160 ALA A C 1
ATOM 1301 O O . ALA A 1 160 ? 5.762 -7.629 -11.883 1.00 95.38 160 ALA A O 1
ATOM 1302 N N . LEU A 1 161 ? 5.252 -6.116 -13.455 1.00 93.94 161 LEU A N 1
ATOM 1303 C CA . LEU A 1 161 ? 6.529 -6.209 -14.174 1.00 93.94 161 LEU A CA 1
ATOM 1304 C C . LEU A 1 161 ? 7.723 -5.760 -13.316 1.00 93.94 161 LEU A C 1
ATOM 1306 O O . LEU A 1 161 ? 8.774 -6.402 -13.325 1.00 93.94 161 LEU A O 1
ATOM 1310 N N . THR A 1 162 ? 7.565 -4.681 -12.543 1.00 92.06 162 THR A N 1
ATOM 1311 C CA . THR A 1 162 ? 8.605 -4.201 -11.619 1.00 92.06 162 THR A CA 1
ATOM 1312 C C . THR A 1 162 ? 8.895 -5.239 -10.537 1.00 92.06 162 THR A C 1
ATOM 1314 O O . THR A 1 162 ? 10.058 -5.514 -10.242 1.00 92.06 162 THR A O 1
ATOM 1317 N N . SER A 1 163 ? 7.852 -5.848 -9.974 1.00 93.00 163 SER A N 1
ATOM 1318 C CA . SER A 1 163 ? 7.977 -6.869 -8.933 1.00 93.00 163 SER A CA 1
ATOM 1319 C C . SER A 1 163 ? 8.631 -8.156 -9.455 1.00 93.00 163 SER A C 1
ATOM 1321 O O . SER A 1 163 ? 9.509 -8.699 -8.786 1.00 93.00 163 SER A O 1
ATOM 1323 N N . VAL A 1 164 ? 8.308 -8.587 -10.684 1.00 93.38 164 VAL A N 1
ATOM 1324 C CA . VAL A 1 164 ? 8.984 -9.711 -11.366 1.00 93.38 164 VAL A CA 1
ATOM 1325 C C . VAL A 1 164 ? 10.473 -9.411 -11.581 1.00 93.38 164 VAL A C 1
ATOM 1327 O O . VAL A 1 164 ? 11.329 -10.229 -11.239 1.00 93.38 164 VAL A O 1
ATOM 1330 N N . ARG A 1 165 ? 10.810 -8.212 -12.085 1.00 88.94 165 ARG A N 1
ATOM 1331 C CA . ARG A 1 165 ? 12.207 -7.774 -12.287 1.00 88.94 165 ARG A CA 1
ATOM 1332 C C . ARG A 1 165 ? 13.002 -7.760 -10.977 1.00 88.94 165 ARG A C 1
ATOM 1334 O O . ARG A 1 165 ? 14.199 -8.048 -10.974 1.00 88.94 165 ARG A O 1
ATOM 1341 N N . ARG A 1 166 ? 12.344 -7.397 -9.876 1.00 88.31 166 ARG A N 1
ATOM 1342 C CA . ARG A 1 166 ? 12.929 -7.328 -8.536 1.00 88.31 166 ARG A CA 1
ATOM 1343 C C . ARG A 1 166 ? 13.138 -8.702 -7.904 1.00 88.31 166 ARG A C 1
ATOM 1345 O O . ARG A 1 166 ? 14.149 -8.914 -7.247 1.00 88.31 166 ARG A O 1
ATOM 1352 N N . GLY A 1 167 ? 12.189 -9.617 -8.070 1.00 90.12 167 GLY A N 1
ATOM 1353 C CA . GLY A 1 167 ? 12.241 -10.950 -7.471 1.00 90.12 167 GLY A CA 1
ATOM 1354 C C . GLY A 1 167 ? 11.776 -11.033 -6.012 1.00 90.12 167 GLY A C 1
ATOM 1355 O O . GLY A 1 167 ? 11.832 -12.114 -5.427 1.00 90.12 167 GLY A O 1
ATOM 1356 N N . PHE A 1 168 ? 11.310 -9.934 -5.412 1.00 88.06 168 PHE A N 1
ATOM 1357 C CA . PHE A 1 168 ? 10.754 -9.919 -4.056 1.00 88.06 168 PHE A CA 1
ATOM 1358 C C . PHE A 1 168 ? 9.804 -8.736 -3.805 1.00 88.06 168 PHE A C 1
ATOM 1360 O O . PHE A 1 168 ? 9.933 -7.692 -4.443 1.00 88.06 168 PHE A O 1
ATOM 1367 N N . GLY A 1 169 ? 8.864 -8.877 -2.865 1.00 90.12 169 GLY A N 1
ATOM 1368 C CA . GLY A 1 169 ? 7.842 -7.864 -2.547 1.00 90.12 169 GLY A CA 1
ATOM 1369 C C . GLY A 1 169 ? 6.953 -8.261 -1.363 1.00 90.12 169 GLY A C 1
ATOM 1370 O O . GLY A 1 169 ? 7.099 -9.354 -0.827 1.00 90.12 169 GLY A O 1
ATOM 1371 N N . ARG A 1 170 ? 6.043 -7.381 -0.928 1.00 90.12 170 ARG A N 1
ATOM 1372 C CA . ARG A 1 170 ? 5.072 -7.682 0.146 1.00 90.12 170 ARG A CA 1
ATOM 1373 C C . ARG A 1 170 ? 3.860 -8.457 -0.394 1.00 90.12 170 ARG A C 1
ATOM 1375 O O . ARG A 1 170 ? 3.772 -8.724 -1.593 1.00 90.12 170 ARG A O 1
ATOM 1382 N N . CYS A 1 171 ? 2.917 -8.802 0.486 1.00 92.50 171 CYS A N 1
ATOM 1383 C CA . CYS A 1 171 ? 1.725 -9.575 0.126 1.00 92.50 171 CYS A CA 1
ATOM 1384 C C . CYS A 1 171 ? 0.900 -8.932 -1.000 1.00 92.50 171 CYS A C 1
ATOM 1386 O O . CYS A 1 171 ? 0.386 -9.640 -1.858 1.00 92.50 171 CYS A O 1
ATOM 1388 N N . GLU A 1 172 ? 0.853 -7.602 -1.078 1.00 93.94 172 GLU A N 1
ATOM 1389 C CA . GLU A 1 172 ? 0.169 -6.891 -2.157 1.00 93.94 172 GLU A CA 1
ATOM 1390 C C . GLU A 1 172 ? 0.876 -7.048 -3.506 1.00 93.94 172 GLU A C 1
ATOM 1392 O O . GLU A 1 172 ? 0.200 -7.264 -4.504 1.00 93.94 172 GLU A O 1
ATOM 1397 N N . GLU A 1 173 ? 2.213 -7.027 -3.568 1.00 94.62 173 GLU A N 1
ATOM 1398 C CA . GLU A 1 173 ? 2.914 -7.287 -4.836 1.00 94.62 173 GLU A CA 1
ATOM 1399 C C . GLU A 1 173 ? 2.727 -8.735 -5.311 1.00 94.62 173 GLU A C 1
ATOM 1401 O O . GLU A 1 173 ? 2.567 -8.960 -6.511 1.00 94.62 173 GLU A O 1
ATOM 1406 N N . SER A 1 174 ? 2.689 -9.693 -4.378 1.00 94.75 174 SER A N 1
ATOM 1407 C CA . SER A 1 174 ? 2.384 -11.106 -4.654 1.00 94.75 174 SER A CA 1
ATOM 1408 C C . SER A 1 174 ? 0.963 -11.270 -5.204 1.00 94.75 174 SER A C 1
ATOM 1410 O O . SER A 1 174 ? 0.762 -11.852 -6.273 1.00 94.75 174 SER A O 1
ATOM 1412 N N . MET A 1 175 ? -0.018 -10.643 -4.546 1.00 96.81 175 MET A N 1
ATOM 1413 C CA . MET A 1 175 ? 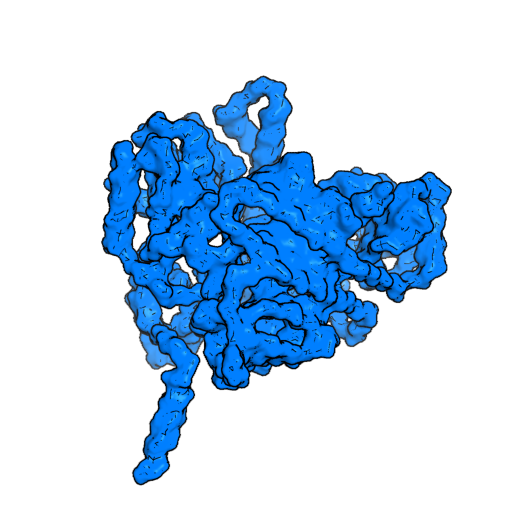-1.411 -10.586 -4.991 1.00 96.81 175 MET A CA 1
ATOM 1414 C C . MET A 1 175 ? -1.548 -9.934 -6.377 1.00 96.81 175 MET A C 1
ATOM 1416 O O . MET A 1 175 ? -2.233 -10.481 -7.240 1.00 96.81 175 MET A O 1
ATOM 1420 N N . ILE A 1 176 ? -0.878 -8.801 -6.621 1.00 97.56 176 ILE A N 1
ATOM 1421 C CA . ILE A 1 176 ? -0.893 -8.097 -7.913 1.00 97.56 176 ILE A CA 1
ATOM 1422 C C . ILE A 1 176 ? -0.326 -8.982 -9.021 1.00 97.56 176 ILE A C 1
ATOM 1424 O O . ILE A 1 176 ? -0.974 -9.139 -10.057 1.00 97.56 176 ILE A O 1
ATOM 1428 N N . ILE A 1 177 ? 0.848 -9.592 -8.819 1.00 97.81 177 ILE A N 1
ATOM 1429 C CA . ILE A 1 177 ? 1.446 -10.480 -9.824 1.00 97.81 177 ILE A CA 1
ATOM 1430 C C . ILE A 1 177 ? 0.522 -11.658 -10.106 1.00 97.81 177 ILE A C 1
ATOM 1432 O O . ILE A 1 177 ? 0.265 -11.940 -11.276 1.00 97.81 177 ILE A O 1
ATOM 1436 N N . TYR A 1 178 ? -0.006 -12.314 -9.070 1.00 98.19 178 TYR A N 1
ATOM 1437 C CA . TYR A 1 178 ? -0.893 -13.454 -9.259 1.00 98.19 178 TYR A CA 1
ATOM 1438 C C . TYR A 1 178 ? -2.161 -13.065 -10.015 1.00 98.19 178 TYR A C 1
ATOM 1440 O O . TYR A 1 178 ? -2.518 -13.739 -10.976 1.00 98.19 178 TYR A O 1
ATOM 1448 N N . ILE A 1 179 ? -2.847 -11.987 -9.626 1.00 98.69 179 ILE A N 1
ATOM 1449 C CA . ILE A 1 179 ? -4.094 -11.584 -10.288 1.00 98.69 179 ILE A CA 1
ATOM 1450 C C . ILE A 1 179 ? -3.819 -11.190 -11.741 1.00 98.69 179 ILE A C 1
ATOM 1452 O O . ILE A 1 179 ? -4.545 -11.635 -12.628 1.00 98.69 179 ILE A O 1
ATOM 1456 N N . CYS A 1 180 ? -2.752 -10.439 -12.023 1.00 98.75 180 CYS A N 1
ATOM 1457 C CA . CYS A 1 180 ? -2.342 -10.151 -13.398 1.00 98.75 180 CYS A CA 1
ATOM 1458 C C . CYS A 1 180 ? -2.059 -11.446 -14.182 1.00 98.75 180 CYS A C 1
ATOM 1460 O O . CYS A 1 180 ? -2.577 -11.637 -15.283 1.00 98.75 180 CYS A O 1
ATOM 1462 N N . ALA A 1 181 ? -1.293 -12.376 -13.609 1.00 98.62 181 ALA A N 1
ATOM 1463 C CA . ALA A 1 181 ? -0.962 -13.659 -14.223 1.00 98.62 181 ALA A CA 1
ATOM 1464 C C . ALA A 1 181 ? -2.219 -14.495 -14.515 1.00 98.62 181 ALA A C 1
ATOM 1466 O O . ALA A 1 181 ? -2.438 -14.907 -15.654 1.00 98.62 181 ALA A O 1
ATOM 1467 N N . ALA A 1 182 ? -3.099 -14.656 -13.528 1.00 98.75 182 ALA A N 1
ATOM 1468 C CA . ALA A 1 182 ? -4.366 -15.370 -13.630 1.00 98.75 182 ALA A CA 1
ATOM 1469 C C . ALA A 1 182 ? -5.277 -14.764 -14.711 1.00 98.75 182 ALA A C 1
ATOM 1471 O O . ALA A 1 182 ? -5.725 -15.466 -15.624 1.00 98.75 182 ALA A O 1
ATOM 1472 N N . ARG A 1 183 ? -5.483 -13.442 -14.672 1.00 98.75 183 ARG A N 1
ATOM 1473 C CA . ARG A 1 183 ? -6.313 -12.718 -15.646 1.00 98.75 183 ARG A CA 1
ATOM 1474 C C . ARG A 1 183 ? -5.738 -12.762 -17.054 1.00 98.75 183 ARG A C 1
ATOM 1476 O O . ARG A 1 183 ? -6.509 -12.765 -18.015 1.00 98.75 183 ARG A O 1
ATOM 1483 N N . SER A 1 184 ? -4.411 -12.810 -17.199 1.00 98.69 184 SER A N 1
ATOM 1484 C CA . SER A 1 184 ? -3.774 -12.937 -18.513 1.00 98.69 184 SER A CA 1
ATOM 1485 C C . SER A 1 184 ? -4.207 -14.221 -19.220 1.00 98.69 184 SER A C 1
ATOM 1487 O O . SER A 1 184 ? -4.425 -14.178 -20.421 1.00 98.69 184 SER A O 1
ATOM 1489 N N . VAL A 1 185 ? -4.452 -15.313 -18.483 1.00 98.69 185 VAL A N 1
ATOM 1490 C CA . VAL A 1 185 ? -4.846 -16.628 -19.017 1.00 98.69 185 VAL A CA 1
ATOM 1491 C C . VAL A 1 185 ? -6.280 -17.042 -18.664 1.00 98.69 185 VAL A C 1
ATOM 1493 O O . VAL A 1 185 ? -6.604 -18.229 -18.620 1.00 98.69 185 VAL A O 1
ATOM 1496 N N . GLY A 1 186 ? -7.165 -16.067 -18.445 1.00 98.44 186 GLY A N 1
ATOM 1497 C CA . GLY A 1 186 ? -8.613 -16.289 -18.357 1.00 98.44 186 GLY A CA 1
ATOM 1498 C C . GLY A 1 186 ? -9.105 -16.895 -17.049 1.00 98.44 186 GLY A C 1
ATOM 1499 O O . GLY A 1 186 ? -10.200 -17.445 -17.021 1.00 98.44 186 GLY A O 1
ATOM 1500 N N . ILE A 1 187 ? -8.320 -16.824 -15.977 1.00 98.69 187 ILE A N 1
ATOM 1501 C CA . ILE A 1 187 ? -8.744 -17.238 -14.638 1.00 98.69 187 ILE A CA 1
ATOM 1502 C C . ILE A 1 187 ? -9.348 -16.007 -13.943 1.00 98.69 187 ILE A C 1
ATOM 1504 O O . ILE A 1 187 ? -8.630 -15.019 -13.763 1.00 98.69 187 ILE A O 1
ATOM 1508 N N . PRO A 1 188 ? -10.639 -16.017 -13.553 1.00 98.50 188 PRO A N 1
ATOM 1509 C CA . PRO A 1 188 ? -11.216 -14.892 -12.835 1.00 98.50 188 PRO A CA 1
ATOM 1510 C C . PRO A 1 188 ? -10.664 -14.836 -11.415 1.00 98.50 188 PRO A C 1
ATOM 1512 O O . PRO A 1 188 ? -10.800 -15.793 -10.650 1.00 98.50 188 PRO A O 1
ATOM 1515 N N . ALA A 1 189 ? -10.055 -13.704 -11.072 1.00 98.38 189 ALA A N 1
ATOM 1516 C CA . ALA A 1 189 ? -9.404 -13.493 -9.787 1.00 98.38 189 ALA A CA 1
ATOM 1517 C C . ALA A 1 189 ? -9.686 -12.088 -9.237 1.00 98.38 189 ALA A C 1
ATOM 1519 O O . ALA A 1 189 ? -9.772 -11.109 -9.994 1.00 98.38 189 ALA A O 1
ATOM 1520 N N . ARG A 1 190 ? -9.810 -11.990 -7.910 1.00 97.38 190 ARG A N 1
ATOM 1521 C CA . ARG A 1 190 ? -10.054 -10.734 -7.186 1.00 97.38 190 ARG A CA 1
ATOM 1522 C C . ARG A 1 190 ? -9.136 -10.592 -5.970 1.00 97.38 190 ARG A C 1
ATOM 1524 O O . ARG A 1 190 ? -8.740 -11.619 -5.407 1.00 97.38 190 ARG A O 1
ATOM 1531 N N . PRO A 1 191 ? -8.790 -9.351 -5.580 1.00 97.31 191 PRO A N 1
ATOM 1532 C CA . PRO A 1 191 ? -8.082 -9.116 -4.334 1.00 97.31 191 PRO A CA 1
ATOM 1533 C C . PRO A 1 191 ? -8.994 -9.476 -3.165 1.00 97.31 191 PRO A C 1
ATOM 1535 O O . PRO A 1 191 ? -10.205 -9.263 -3.223 1.00 97.31 191 PRO A O 1
ATOM 1538 N N . ALA A 1 192 ? -8.412 -10.022 -2.111 1.00 96.94 192 ALA A N 1
ATOM 1539 C CA . ALA A 1 192 ? -9.063 -10.180 -0.825 1.00 96.94 192 ALA A CA 1
ATOM 1540 C C . ALA A 1 192 ? -8.087 -9.735 0.252 1.00 96.94 192 ALA A C 1
ATOM 1542 O O . ALA A 1 192 ? -6.892 -10.033 0.188 1.00 96.94 192 ALA A O 1
ATOM 1543 N N . SER A 1 193 ? -8.577 -8.979 1.225 1.00 95.69 193 SER A N 1
ATOM 1544 C CA . SER A 1 193 ? -7.712 -8.448 2.263 1.00 95.69 193 SER A CA 1
ATOM 1545 C C . SER A 1 193 ? -8.409 -8.336 3.604 1.00 95.69 193 SER A C 1
ATOM 1547 O O . SER A 1 193 ? -9.626 -8.163 3.719 1.00 95.69 193 SER A O 1
ATOM 1549 N N . VAL A 1 194 ? -7.580 -8.404 4.637 1.00 94.31 194 VAL A N 1
ATOM 1550 C CA . VAL A 1 194 ? -7.908 -7.930 5.970 1.00 94.31 194 VAL A CA 1
ATOM 1551 C C . VAL A 1 194 ? -7.107 -6.646 6.196 1.00 94.31 194 VAL A C 1
ATOM 1553 O O . VAL A 1 194 ? -5.879 -6.704 6.333 1.00 94.31 194 VAL A O 1
ATOM 1556 N N . PRO A 1 195 ? -7.763 -5.471 6.237 1.00 88.56 195 PRO A N 1
ATOM 1557 C CA . PRO A 1 195 ? -7.065 -4.202 6.430 1.00 88.56 195 PRO A CA 1
ATOM 1558 C C . PRO A 1 195 ? -6.201 -4.194 7.695 1.00 88.56 195 PRO A C 1
ATOM 1560 O O . PRO A 1 195 ? -5.092 -3.663 7.677 1.00 88.56 195 PRO A O 1
ATOM 1563 N N . TYR A 1 196 ? -6.695 -4.837 8.763 1.00 90.94 196 TYR A N 1
ATOM 1564 C CA . TYR A 1 196 ? -5.982 -5.083 10.014 1.00 90.94 196 TYR A CA 1
ATOM 1565 C C . TYR A 1 196 ? -6.455 -6.379 10.663 1.00 90.94 196 TYR A C 1
ATOM 1567 O O . TYR A 1 196 ? -7.654 -6.572 10.883 1.00 90.94 196 TYR A O 1
ATOM 1575 N N . TRP A 1 197 ? -5.518 -7.240 11.053 1.00 88.94 197 TRP A N 1
ATOM 1576 C CA . TRP A 1 197 ? -5.834 -8.326 11.971 1.00 88.94 197 TRP A CA 1
ATOM 1577 C C . TRP A 1 197 ? -6.173 -7.720 13.327 1.00 88.94 197 TRP A C 1
ATOM 1579 O O . TRP A 1 197 ? -5.308 -7.226 14.038 1.00 88.94 197 TRP A O 1
ATOM 1589 N N . ASN A 1 198 ? -7.437 -7.738 13.720 1.00 86.44 198 ASN A N 1
ATOM 1590 C CA . ASN A 1 198 ? -7.848 -7.019 14.925 1.00 86.44 198 ASN A CA 1
ATOM 1591 C C . ASN A 1 198 ? -7.228 -7.596 16.223 1.00 86.44 198 ASN A C 1
ATOM 1593 O O . ASN A 1 198 ? -7.125 -6.910 17.239 1.00 86.44 198 ASN A O 1
ATOM 1597 N N . PHE A 1 199 ? -6.731 -8.834 16.166 1.00 87.31 199 PHE A N 1
ATOM 1598 C CA . PHE A 1 199 ? -6.054 -9.541 17.253 1.00 87.31 199 PHE A CA 1
ATOM 1599 C C . PHE A 1 199 ? -4.507 -9.504 17.182 1.00 87.31 199 PHE A C 1
ATOM 1601 O O . PHE A 1 199 ? -3.863 -10.023 18.086 1.00 87.31 199 PHE A O 1
ATOM 1608 N N . THR A 1 200 ? -3.874 -8.898 16.163 1.00 84.62 200 THR A N 1
ATOM 1609 C CA . THR A 1 200 ? -2.396 -8.795 16.072 1.00 84.62 200 THR A CA 1
ATOM 1610 C C . THR A 1 200 ? -1.930 -7.544 15.308 1.00 84.62 200 THR A C 1
ATOM 1612 O O . THR A 1 200 ? -2.685 -6.897 14.591 1.00 84.62 200 THR A O 1
ATOM 1615 N N . ASN A 1 201 ? -0.668 -7.143 15.467 1.00 85.81 201 ASN A N 1
ATOM 1616 C CA . ASN A 1 201 ? -0.115 -5.952 14.807 1.00 85.81 201 ASN A CA 1
ATOM 1617 C C . ASN A 1 201 ? 0.329 -6.267 13.374 1.00 85.81 201 ASN A C 1
ATOM 1619 O O . ASN A 1 201 ? 1.524 -6.278 13.075 1.00 85.81 201 ASN A O 1
ATOM 1623 N N . SER A 1 202 ? -0.632 -6.569 12.504 1.00 84.06 202 SER A N 1
ATOM 1624 C CA . SER A 1 202 ? -0.377 -6.901 11.106 1.00 84.06 202 SER A CA 1
ATOM 1625 C C . SER A 1 202 ? -1.638 -6.698 10.250 1.00 84.06 202 SER A C 1
ATOM 1627 O O . SER A 1 202 ? -2.728 -6.435 10.761 1.00 84.06 202 SER A O 1
ATOM 1629 N N . ASN A 1 203 ? -1.483 -6.842 8.942 1.00 89.81 203 ASN A N 1
ATOM 1630 C CA . ASN A 1 203 ? -2.546 -6.939 7.951 1.00 89.81 203 ASN A CA 1
ATOM 1631 C C . ASN A 1 203 ? -2.200 -8.066 6.969 1.00 89.81 203 ASN A C 1
ATOM 1633 O O . ASN A 1 203 ? -1.146 -8.697 7.094 1.00 89.81 203 ASN A O 1
ATOM 1637 N N . HIS A 1 204 ? -3.085 -8.365 6.022 1.00 92.19 204 HIS A N 1
ATOM 1638 C CA . HIS A 1 204 ? -2.731 -9.274 4.937 1.00 92.19 204 HIS A CA 1
ATOM 1639 C C . HIS A 1 204 ? -3.612 -9.065 3.706 1.00 92.19 204 HIS A C 1
ATOM 1641 O O . HIS A 1 204 ? -4.775 -8.679 3.825 1.00 92.19 204 HIS A O 1
ATOM 1647 N N . ALA A 1 205 ? -3.049 -9.358 2.536 1.00 94.00 205 ALA A N 1
ATOM 1648 C CA . ALA A 1 205 ? -3.719 -9.339 1.244 1.00 94.00 205 ALA A CA 1
ATOM 1649 C C . ALA A 1 205 ? -3.362 -10.616 0.474 1.00 94.00 205 ALA A C 1
ATOM 1651 O O . ALA A 1 205 ? -2.223 -11.079 0.534 1.00 94.00 205 ALA A O 1
ATOM 1652 N N . TRP A 1 206 ? -4.332 -11.197 -0.219 1.00 95.69 206 TRP A N 1
ATOM 1653 C CA . TRP A 1 206 ? -4.194 -12.457 -0.944 1.00 95.69 206 TRP A CA 1
ATOM 1654 C C . TRP A 1 206 ? -5.226 -12.535 -2.079 1.00 95.69 206 TRP A C 1
ATOM 1656 O O . TRP A 1 206 ? -5.891 -11.551 -2.409 1.00 95.69 206 TRP A O 1
ATOM 1666 N N . VAL A 1 207 ? -5.346 -13.707 -2.707 1.00 97.00 207 VAL A N 1
ATOM 1667 C CA . VAL A 1 207 ? -6.181 -13.897 -3.896 1.00 97.00 207 VAL A CA 1
ATOM 1668 C C . VAL A 1 207 ? -7.349 -14.8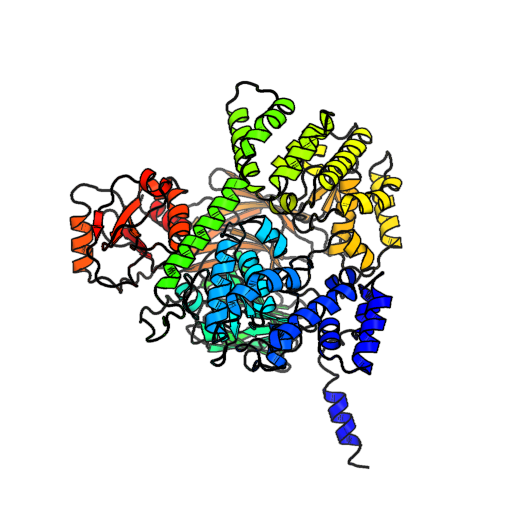41 -3.644 1.00 97.00 207 VAL A C 1
ATOM 1670 O O . VAL A 1 207 ? -7.212 -15.890 -3.011 1.00 97.00 207 VAL A O 1
ATOM 1673 N N . GLU A 1 208 ? -8.491 -14.493 -4.231 1.00 98.06 208 GLU A N 1
ATOM 1674 C CA . GLU A 1 208 ? -9.614 -15.399 -4.438 1.00 98.06 208 GLU A CA 1
ATOM 1675 C C . GLU A 1 208 ? -9.821 -15.656 -5.934 1.00 98.06 208 GLU A C 1
ATOM 1677 O O . GLU A 1 208 ? -9.762 -14.738 -6.754 1.00 98.06 208 GLU A O 1
ATOM 1682 N N . VAL A 1 209 ? -10.077 -16.916 -6.285 1.00 97.81 209 VAL A N 1
ATOM 1683 C CA . VAL A 1 209 ? -10.288 -17.407 -7.649 1.00 97.81 209 VAL A CA 1
ATOM 1684 C C . VAL A 1 209 ? -11.719 -17.915 -7.790 1.00 97.81 209 VAL A C 1
ATOM 1686 O O . VAL A 1 209 ? -12.227 -18.637 -6.927 1.00 97.81 209 VAL A O 1
ATOM 1689 N N . PHE A 1 210 ? -12.383 -17.550 -8.886 1.00 97.62 210 PHE A N 1
ATOM 1690 C CA . PHE A 1 210 ? -13.724 -18.036 -9.190 1.00 97.62 210 PHE A CA 1
ATOM 1691 C C . PHE A 1 210 ? -13.660 -19.358 -9.951 1.00 97.62 210 PHE A C 1
ATOM 1693 O O . PHE A 1 210 ? -13.073 -19.449 -11.028 1.00 97.62 210 PHE A O 1
ATOM 1700 N N . THR A 1 211 ? -14.315 -20.377 -9.407 1.00 95.00 211 THR A N 1
ATOM 1701 C CA . THR A 1 211 ? -14.414 -21.716 -9.995 1.00 95.00 211 THR A CA 1
ATOM 1702 C C . THR A 1 211 ? -15.866 -22.046 -10.335 1.00 95.00 211 THR A C 1
ATOM 1704 O O . THR A 1 211 ? -16.788 -21.337 -9.930 1.00 95.00 211 THR A O 1
ATOM 1707 N N . ALA A 1 212 ? -16.106 -23.180 -10.998 1.00 91.06 212 ALA A N 1
ATOM 1708 C CA . ALA A 1 212 ? -17.469 -23.681 -11.195 1.00 91.06 212 ALA A CA 1
ATOM 1709 C C . ALA A 1 212 ? -18.210 -23.949 -9.863 1.00 91.06 212 ALA A C 1
ATOM 1711 O O . ALA A 1 212 ? -19.439 -23.936 -9.831 1.00 91.06 212 ALA A O 1
ATOM 1712 N N . ALA A 1 213 ? -17.476 -24.168 -8.764 1.00 90.75 213 ALA A N 1
ATOM 1713 C CA . ALA A 1 213 ? -18.018 -24.351 -7.418 1.00 90.75 213 ALA A CA 1
ATOM 1714 C C . ALA A 1 213 ? -18.170 -23.034 -6.625 1.00 90.75 213 ALA A C 1
ATOM 1716 O O . ALA A 1 213 ? -18.563 -23.070 -5.459 1.00 90.75 213 ALA A O 1
ATOM 1717 N N . GLY A 1 214 ? -17.862 -21.883 -7.232 1.00 93.25 214 GLY A N 1
ATOM 1718 C CA . GLY A 1 214 ? -17.864 -20.566 -6.594 1.00 93.25 214 GLY A CA 1
ATOM 1719 C C . GLY A 1 214 ? -16.464 -20.056 -6.247 1.00 93.25 214 GLY A C 1
ATOM 1720 O O . GLY A 1 214 ? -15.453 -20.597 -6.704 1.00 93.25 214 GLY A O 1
ATOM 1721 N N . TRP A 1 215 ? -16.414 -18.984 -5.457 1.00 96.00 215 TRP A N 1
ATOM 1722 C CA . TRP A 1 215 ? -15.166 -18.366 -5.007 1.00 96.00 215 TRP A CA 1
ATOM 1723 C C . TRP A 1 215 ? -14.403 -19.270 -4.042 1.00 96.00 215 TRP A C 1
ATOM 1725 O O . TRP A 1 215 ? -14.993 -19.897 -3.159 1.00 96.00 215 TRP A O 1
ATOM 1735 N N . LYS A 1 216 ? -13.086 -19.325 -4.230 1.00 95.06 216 LYS A N 1
ATOM 1736 C CA . LYS A 1 216 ? -12.146 -20.073 -3.400 1.00 95.06 216 LYS A CA 1
ATOM 1737 C C . LYS A 1 216 ? -10.896 -19.239 -3.164 1.00 95.06 216 LYS A C 1
ATOM 1739 O O . LYS A 1 216 ? -10.416 -18.602 -4.097 1.00 95.06 216 LYS A O 1
ATOM 1744 N N . PHE A 1 217 ? -10.354 -19.248 -1.955 1.00 94.44 217 PHE A N 1
ATOM 1745 C CA . PHE A 1 217 ? -9.111 -18.530 -1.666 1.00 94.44 217 PHE A CA 1
ATOM 1746 C C . PHE A 1 217 ? -7.883 -19.376 -1.992 1.00 94.44 217 PHE A C 1
ATOM 1748 O O . PHE A 1 217 ? -7.976 -20.599 -2.080 1.00 94.44 217 PHE A O 1
ATOM 1755 N N . LEU A 1 218 ? -6.733 -18.738 -2.189 1.00 90.81 218 LEU A N 1
ATOM 1756 C CA . LEU A 1 218 ? -5.491 -19.431 -2.515 1.00 90.81 218 LEU A CA 1
ATOM 1757 C C . LEU A 1 218 ? -4.306 -18.817 -1.769 1.00 90.81 218 LEU A C 1
ATOM 1759 O O . LEU A 1 218 ? -4.053 -17.618 -1.875 1.00 90.81 218 LEU A O 1
ATOM 1763 N N . GLY A 1 219 ? -3.578 -19.657 -1.033 1.00 86.75 219 GLY A N 1
ATOM 1764 C CA . GLY A 1 219 ? -2.282 -19.312 -0.460 1.00 86.75 219 GLY A CA 1
ATOM 1765 C C . GLY A 1 219 ? -1.131 -19.412 -1.464 1.00 86.75 219 GLY A C 1
ATOM 1766 O O . GLY A 1 219 ? -1.212 -20.086 -2.495 1.00 86.75 219 GLY A O 1
ATOM 1767 N N . GLU A 1 220 ? -0.025 -18.749 -1.134 1.00 82.75 220 GLU A N 1
ATOM 1768 C CA . GLU A 1 220 ? 1.213 -18.789 -1.917 1.00 82.75 220 GLU A CA 1
ATOM 1769 C C . GLU A 1 220 ? 1.756 -20.223 -1.997 1.00 82.75 220 GLU A C 1
ATOM 1771 O O . GLU A 1 220 ? 1.965 -20.871 -0.973 1.00 82.75 220 GLU A O 1
ATOM 1776 N N . ALA A 1 221 ? 2.008 -20.711 -3.216 1.00 76.25 221 ALA A N 1
ATOM 1777 C CA . ALA A 1 221 ? 2.613 -22.024 -3.465 1.00 76.25 221 ALA A CA 1
ATOM 1778 C C . ALA A 1 221 ? 1.866 -23.238 -2.862 1.00 76.25 221 ALA A C 1
ATOM 1780 O O . ALA A 1 221 ? 2.484 -24.254 -2.517 1.00 76.25 221 ALA A O 1
ATOM 1781 N N . GLU A 1 222 ? 0.538 -23.147 -2.784 1.00 86.94 222 GLU A N 1
ATOM 1782 C CA . GLU A 1 222 ? -0.359 -24.219 -2.342 1.00 86.94 222 GLU A CA 1
ATOM 1783 C C . GLU A 1 222 ? -0.835 -25.090 -3.516 1.00 86.94 222 GLU A C 1
ATOM 1785 O O . GLU A 1 222 ? -1.080 -24.584 -4.612 1.00 86.94 222 GLU A O 1
ATOM 1790 N N . ASN A 1 223 ? -1.002 -26.399 -3.277 1.00 89.56 223 ASN A N 1
ATOM 1791 C CA . ASN A 1 223 ? -1.534 -27.381 -4.246 1.00 89.56 223 ASN A CA 1
ATOM 1792 C C . ASN A 1 223 ? -3.062 -27.551 -4.138 1.00 89.56 223 ASN A C 1
ATOM 1794 O O . ASN A 1 223 ? -3.646 -28.521 -4.629 1.00 89.56 223 ASN A O 1
ATOM 1798 N N . SER A 1 224 ? -3.727 -26.665 -3.404 1.00 89.50 224 SER A N 1
ATOM 1799 C CA . SER A 1 224 ? -5.154 -26.750 -3.108 1.00 89.50 224 SER A CA 1
ATOM 1800 C C . SER A 1 224 ? -5.729 -25.351 -2.967 1.00 89.50 224 SER A C 1
ATOM 1802 O O . SER A 1 224 ? -5.093 -24.459 -2.412 1.00 89.50 224 SER A O 1
ATOM 1804 N N . LEU A 1 225 ? -6.949 -25.173 -3.466 1.00 91.31 225 LEU A N 1
ATOM 1805 C CA . LEU A 1 225 ? -7.747 -23.994 -3.149 1.00 91.31 225 LEU A CA 1
ATOM 1806 C C . LEU A 1 225 ? -8.374 -24.157 -1.757 1.00 91.31 225 LEU A C 1
ATOM 1808 O O . LEU A 1 225 ? -8.513 -25.278 -1.273 1.00 91.31 225 LEU A O 1
ATOM 1812 N N . ASN A 1 226 ? -8.785 -23.049 -1.142 1.00 90.44 226 ASN A N 1
ATOM 1813 C CA . ASN A 1 226 ? -9.205 -22.961 0.260 1.00 90.44 226 ASN A CA 1
ATOM 1814 C C . ASN A 1 226 ? -8.153 -23.480 1.250 1.00 90.44 226 ASN A C 1
ATOM 1816 O O . ASN A 1 226 ? -8.471 -23.969 2.328 1.00 90.44 226 ASN A O 1
ATOM 1820 N N . ARG A 1 227 ? -6.880 -23.360 0.875 1.00 84.88 227 ARG A N 1
ATOM 1821 C CA . ARG A 1 227 ? -5.748 -23.667 1.735 1.00 84.88 227 ARG A CA 1
ATOM 1822 C C . ARG A 1 227 ? -4.742 -22.538 1.627 1.00 84.88 227 ARG A C 1
ATOM 1824 O O . ARG A 1 227 ? -4.436 -22.057 0.536 1.00 84.88 227 ARG A O 1
ATOM 1831 N N . ALA A 1 228 ? -4.270 -22.103 2.783 1.00 84.88 228 ALA A N 1
ATOM 1832 C CA . ALA A 1 228 ? -3.206 -21.131 2.937 1.00 84.88 228 ALA A CA 1
ATOM 1833 C C . ALA A 1 228 ? -2.596 -21.259 4.333 1.00 84.88 228 ALA A C 1
ATOM 1835 O O . ALA A 1 228 ? -3.273 -21.650 5.288 1.00 84.88 228 ALA A O 1
ATOM 1836 N N . TRP A 1 229 ? -1.353 -20.819 4.483 1.00 78.00 229 TRP A N 1
ATOM 1837 C CA . TRP A 1 229 ? -0.687 -20.753 5.783 1.00 78.00 229 TRP A CA 1
ATOM 1838 C C . TRP A 1 229 ? -1.413 -19.875 6.811 1.00 78.00 229 TRP A C 1
ATOM 1840 O O . TRP A 1 229 ? -1.267 -20.100 8.005 1.00 78.00 229 TRP A O 1
ATOM 1850 N N . PHE A 1 230 ? -2.213 -18.904 6.359 1.00 82.81 230 PHE A N 1
ATOM 1851 C CA . PHE A 1 230 ? -2.991 -17.997 7.207 1.00 82.81 230 PHE A CA 1
ATOM 1852 C C . PHE A 1 230 ? -4.438 -18.456 7.438 1.00 82.81 230 PHE A C 1
ATOM 1854 O O . PHE A 1 230 ? -5.219 -17.681 7.980 1.00 82.81 230 PHE A O 1
ATOM 1861 N N . SER A 1 231 ? -4.841 -19.667 7.027 1.00 84.56 231 SER A N 1
ATOM 1862 C CA . SER A 1 231 ? -6.261 -20.082 7.078 1.00 84.56 231 SER A CA 1
ATOM 1863 C C . SER A 1 231 ? -6.849 -19.955 8.490 1.00 84.56 231 SER A C 1
ATOM 1865 O O . SER A 1 231 ? -7.878 -19.311 8.671 1.00 84.56 231 SER A O 1
ATOM 1867 N N . LYS A 1 232 ? -6.123 -20.430 9.513 1.00 81.38 232 LYS A N 1
ATOM 1868 C CA . LYS A 1 232 ? -6.529 -20.313 10.926 1.00 81.38 232 LYS A CA 1
ATOM 1869 C C . LYS A 1 232 ? -6.559 -18.867 11.427 1.00 81.38 232 LYS A C 1
ATOM 1871 O O . LYS A 1 232 ? -7.413 -18.492 12.224 1.00 81.38 232 LYS A O 1
ATOM 1876 N N . THR A 1 233 ? -5.659 -18.021 10.934 1.00 84.06 233 THR A N 1
ATOM 1877 C CA . THR A 1 233 ? -5.677 -16.576 11.200 1.00 84.06 233 THR A CA 1
ATOM 1878 C C . THR A 1 233 ? -6.910 -15.920 10.560 1.00 84.06 233 THR A C 1
ATOM 1880 O O . THR A 1 233 ? -7.578 -15.108 11.200 1.00 84.06 233 THR A O 1
ATOM 1883 N N . ALA A 1 234 ? -7.260 -16.304 9.328 1.00 89.00 234 ALA A N 1
ATOM 1884 C CA . ALA A 1 234 ? -8.421 -15.799 8.596 1.00 89.00 234 ALA A CA 1
ATOM 1885 C C . ALA A 1 234 ? -9.761 -16.233 9.210 1.00 89.00 234 ALA A C 1
ATOM 1887 O O . ALA A 1 234 ? -10.684 -15.422 9.251 1.00 89.00 234 ALA A O 1
ATOM 1888 N N . GLU A 1 235 ? -9.853 -17.437 9.782 1.00 88.06 235 GLU A N 1
ATOM 1889 C CA . GLU A 1 235 ? -11.028 -17.893 10.549 1.00 88.06 235 GLU A CA 1
ATOM 1890 C C . GLU A 1 235 ? -11.376 -16.937 11.707 1.00 88.06 235 GLU A C 1
ATOM 1892 O O . GLU A 1 235 ? -12.542 -16.753 12.050 1.00 88.06 235 GLU A O 1
ATOM 1897 N N . ARG A 1 236 ? -10.375 -16.260 12.280 1.00 89.69 236 ARG A N 1
ATOM 1898 C CA . ARG A 1 236 ? -10.528 -15.312 13.398 1.00 89.69 236 ARG A CA 1
ATOM 1899 C C . ARG A 1 236 ? -10.792 -13.872 12.942 1.00 89.69 236 ARG A C 1
ATOM 1901 O O . ARG A 1 236 ? -10.912 -12.964 13.773 1.00 89.69 236 ARG A O 1
ATOM 1908 N N . ALA A 1 237 ? -10.816 -13.617 11.633 1.00 92.31 237 ALA A N 1
ATOM 1909 C CA . ALA A 1 237 ? -10.968 -12.274 11.093 1.00 92.31 237 ALA A CA 1
ATOM 1910 C C . ALA A 1 237 ? -12.324 -11.665 11.475 1.00 92.31 237 ALA A C 1
ATOM 1912 O O . ALA A 1 237 ? -13.357 -12.329 11.488 1.00 92.31 237 ALA A O 1
ATOM 1913 N N . SER A 1 238 ? -12.327 -10.361 11.752 1.00 93.94 238 SER A N 1
ATOM 1914 C CA . SER A 1 238 ? -13.572 -9.608 11.982 1.00 93.94 238 SER A CA 1
ATOM 1915 C C . SER A 1 238 ? -14.225 -9.184 10.668 1.00 93.94 238 SER A C 1
ATOM 1917 O O . SER A 1 238 ? -15.446 -9.113 10.568 1.00 93.94 238 SER A O 1
ATOM 1919 N N . LEU A 1 239 ? -13.398 -8.887 9.666 1.00 95.50 239 LEU A N 1
ATOM 1920 C CA . LEU A 1 239 ? -13.805 -8.399 8.361 1.00 95.50 239 LEU A CA 1
ATOM 1921 C C . LEU A 1 239 ? -12.768 -8.845 7.331 1.00 95.50 239 LEU A C 1
ATOM 1923 O O . LEU A 1 239 ? -11.570 -8.704 7.567 1.00 95.50 239 LEU A O 1
ATOM 1927 N N . ILE A 1 240 ? -13.243 -9.341 6.194 1.00 96.69 240 ILE A N 1
ATOM 1928 C CA . ILE A 1 240 ? -12.435 -9.576 5.000 1.00 96.69 240 ILE A CA 1
ATOM 1929 C C . ILE A 1 240 ? -13.194 -8.939 3.844 1.00 96.69 240 ILE A C 1
ATOM 1931 O O . ILE A 1 240 ? -14.382 -9.222 3.650 1.00 96.69 240 ILE A O 1
ATOM 1935 N N . VAL A 1 241 ? -12.516 -8.054 3.123 1.00 96.50 241 VAL A N 1
ATOM 1936 C CA . VAL A 1 241 ? -13.096 -7.261 2.040 1.00 96.50 241 VAL A CA 1
ATOM 1937 C C . VAL A 1 241 ? -12.448 -7.656 0.725 1.00 96.50 241 VAL A C 1
ATOM 1939 O O . VAL A 1 241 ? -11.260 -7.976 0.678 1.00 96.50 241 VAL A O 1
ATOM 1942 N N . SER A 1 242 ? -13.248 -7.638 -0.334 1.00 96.75 242 SER A N 1
ATOM 1943 C CA . SER A 1 242 ? -12.777 -7.745 -1.705 1.00 96.75 242 SER A CA 1
ATOM 1944 C C . SER A 1 242 ? -13.272 -6.562 -2.528 1.00 96.75 242 SER A C 1
ATOM 1946 O O . SER A 1 242 ? -14.468 -6.258 -2.549 1.00 96.75 242 SER A O 1
ATOM 1948 N N . GLU A 1 243 ? -12.345 -5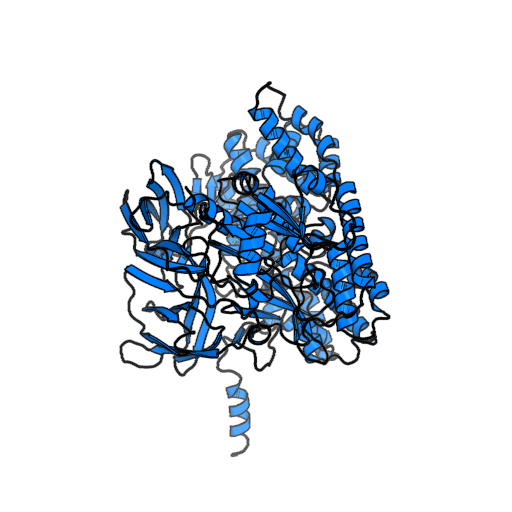.892 -3.200 1.00 95.62 243 GLU A N 1
ATOM 1949 C CA . GLU A 1 243 ? -12.602 -4.742 -4.055 1.00 95.62 243 GLU A CA 1
ATOM 1950 C C . GLU A 1 243 ? -12.803 -5.166 -5.512 1.00 95.62 243 GLU A C 1
ATOM 1952 O O . GLU A 1 243 ? -12.016 -5.916 -6.096 1.00 95.62 243 GLU A O 1
ATOM 1957 N N . VAL A 1 244 ? -13.871 -4.655 -6.123 1.00 96.06 244 VAL A N 1
ATOM 1958 C CA . VAL A 1 244 ? -14.275 -4.987 -7.491 1.00 96.06 244 VAL A CA 1
ATOM 1959 C C . VAL A 1 244 ? -14.440 -3.715 -8.298 1.00 96.06 244 VAL A C 1
ATOM 1961 O O . VAL A 1 244 ? -15.097 -2.770 -7.864 1.00 96.06 244 VAL A O 1
ATOM 1964 N N . GLN A 1 245 ? -13.844 -3.687 -9.487 1.00 93.38 245 GLN A N 1
ATOM 1965 C CA . GLN A 1 245 ? -13.989 -2.564 -10.399 1.00 93.38 245 GLN A CA 1
ATOM 1966 C C . GLN A 1 245 ? -15.350 -2.649 -11.100 1.00 93.38 245 GLN A C 1
ATOM 1968 O O . GLN A 1 245 ? -15.670 -3.670 -11.703 1.00 93.38 245 GLN A O 1
ATOM 1973 N N . GLY A 1 246 ? -16.135 -1.579 -11.036 1.00 92.44 246 GLY A N 1
ATOM 1974 C CA . GLY A 1 246 ? -17.504 -1.493 -11.540 1.00 92.44 246 GLY A CA 1
ATOM 1975 C C . GLY A 1 246 ? -18.582 -1.809 -10.505 1.00 92.44 246 GLY A C 1
ATOM 1976 O O . GLY A 1 246 ? -18.314 -2.350 -9.430 1.00 92.44 246 GLY A O 1
ATOM 1977 N N . ASP A 1 247 ? -19.818 -1.466 -10.861 1.00 91.88 247 ASP A N 1
ATOM 1978 C CA . ASP A 1 247 ? -21.008 -1.842 -10.100 1.00 91.88 247 ASP A CA 1
ATOM 1979 C C . ASP A 1 247 ? -21.288 -3.325 -10.353 1.00 91.88 247 ASP A C 1
ATOM 1981 O O . ASP A 1 247 ? -21.561 -3.730 -11.480 1.00 91.88 247 ASP A O 1
ATOM 1985 N N . TYR A 1 248 ? -21.158 -4.136 -9.308 1.00 93.94 248 TYR A N 1
ATOM 1986 C CA . TYR A 1 248 ? -21.313 -5.583 -9.360 1.00 93.94 248 TYR A CA 1
ATOM 1987 C C . TYR A 1 248 ? -22.396 -6.034 -8.382 1.00 93.94 248 TYR A C 1
ATOM 1989 O O . TYR A 1 248 ? -22.306 -5.788 -7.179 1.00 93.94 248 TYR A O 1
ATOM 1997 N N . GLU A 1 249 ? -23.419 -6.705 -8.901 1.00 92.06 249 GLU A N 1
ATOM 1998 C CA . GLU A 1 249 ? -24.576 -7.139 -8.122 1.00 92.06 249 GLU A CA 1
ATOM 1999 C C . GLU A 1 249 ? -24.347 -8.529 -7.526 1.00 92.06 249 GLU A C 1
ATOM 2001 O O . GLU A 1 249 ? -24.264 -9.541 -8.227 1.00 92.06 249 GLU A O 1
ATOM 2006 N N . ASN A 1 250 ? -24.265 -8.602 -6.199 1.00 92.06 250 ASN A N 1
ATOM 2007 C CA . ASN A 1 250 ? -24.071 -9.854 -5.482 1.00 92.06 250 ASN A CA 1
ATOM 2008 C C . ASN A 1 250 ? -24.673 -9.786 -4.071 1.00 92.06 250 ASN A C 1
ATOM 2010 O O . ASN A 1 250 ? -24.776 -8.719 -3.474 1.00 92.06 250 ASN A O 1
ATOM 2014 N N . LYS A 1 251 ? -25.031 -10.940 -3.499 1.00 91.06 251 LYS A N 1
ATOM 2015 C CA . LYS A 1 251 ? -25.514 -11.033 -2.109 1.00 91.06 251 LYS A CA 1
ATOM 2016 C C . LYS A 1 251 ? -24.491 -10.548 -1.069 1.00 91.06 251 LYS A C 1
ATOM 2018 O O . LYS A 1 251 ? -24.887 -10.193 0.034 1.00 91.06 251 LYS A O 1
ATOM 2023 N N . ASP A 1 252 ? -23.207 -10.568 -1.416 1.00 93.69 252 ASP A N 1
ATOM 2024 C CA . ASP A 1 252 ? -22.099 -10.238 -0.526 1.00 93.69 252 ASP A CA 1
ATOM 2025 C C . ASP A 1 252 ? -21.682 -8.755 -0.639 1.00 93.69 252 ASP A C 1
ATOM 2027 O O . ASP A 1 252 ? -20.696 -8.348 -0.032 1.00 93.69 252 ASP A O 1
ATOM 2031 N N . VAL A 1 253 ? -22.412 -7.928 -1.403 1.00 95.19 253 VAL A N 1
ATOM 2032 C CA . VAL A 1 253 ? -22.154 -6.481 -1.520 1.00 95.19 253 VAL A CA 1
ATOM 2033 C C . VAL A 1 253 ? -22.344 -5.783 -0.174 1.00 95.19 253 VAL A C 1
ATOM 2035 O O . VAL A 1 253 ? -23.409 -5.856 0.434 1.00 95.19 253 VAL A O 1
ATOM 2038 N N . ILE A 1 254 ? -21.306 -5.067 0.268 1.00 93.56 254 ILE A N 1
ATOM 2039 C CA . ILE A 1 254 ? -21.337 -4.203 1.457 1.00 93.56 254 ILE A CA 1
ATOM 2040 C C . ILE A 1 254 ? -21.638 -2.756 1.050 1.00 93.56 254 ILE A C 1
ATOM 2042 O O . ILE A 1 254 ? -22.420 -2.067 1.703 1.00 93.56 254 ILE A O 1
ATOM 2046 N N . LYS A 1 255 ? -20.977 -2.269 -0.007 1.00 92.12 255 LYS A N 1
ATOM 2047 C CA . LYS A 1 255 ? -21.035 -0.870 -0.450 1.00 92.12 255 LYS A CA 1
ATOM 2048 C C . LYS A 1 255 ? -20.680 -0.770 -1.929 1.00 92.12 255 LYS A C 1
ATOM 2050 O O . LYS A 1 255 ? -19.759 -1.445 -2.379 1.00 92.12 255 LYS A O 1
ATOM 2055 N N . GLN A 1 256 ? -21.346 0.125 -2.649 1.00 91.06 256 GLN A N 1
ATOM 2056 C CA . GLN A 1 256 ? -20.968 0.541 -4.000 1.00 91.06 256 GLN A CA 1
ATOM 2057 C C . GLN A 1 256 ? -20.751 2.051 -4.023 1.00 91.06 256 GLN A C 1
ATOM 2059 O O . GLN A 1 256 ? -21.532 2.802 -3.435 1.00 91.06 256 GLN A O 1
ATOM 2064 N N . VAL A 1 257 ? -19.656 2.493 -4.638 1.00 86.06 257 VAL A N 1
ATOM 2065 C CA . VAL A 1 257 ? -19.273 3.907 -4.721 1.00 86.06 257 VAL A CA 1
ATOM 2066 C C . VAL A 1 257 ? -18.388 4.145 -5.951 1.00 86.06 257 VAL A C 1
ATOM 2068 O O . VAL A 1 257 ? -17.425 3.420 -6.162 1.00 86.06 257 VAL A O 1
ATOM 2071 N N . ASP A 1 258 ? -18.731 5.146 -6.767 1.00 77.56 258 ASP A N 1
ATOM 2072 C CA . ASP A 1 258 ? -17.974 5.618 -7.949 1.00 77.56 258 ASP A CA 1
ATOM 2073 C C . ASP A 1 258 ? -17.528 4.544 -8.968 1.00 77.56 258 ASP A C 1
ATOM 2075 O O . ASP A 1 258 ? -16.437 4.598 -9.543 1.00 77.56 258 ASP A O 1
ATOM 2079 N N . GLY A 1 259 ? -18.381 3.555 -9.250 1.00 82.06 259 GLY A N 1
ATOM 2080 C CA . GLY A 1 259 ? -18.013 2.458 -10.149 1.00 82.06 259 GLY A CA 1
ATOM 2081 C C . GLY A 1 259 ? -16.971 1.527 -9.530 1.00 82.06 259 GLY A C 1
ATOM 2082 O O . GLY A 1 259 ? -16.089 1.026 -10.226 1.00 82.06 259 GLY A O 1
ATOM 2083 N N . MET A 1 260 ? -17.070 1.310 -8.221 1.00 90.62 260 MET A N 1
ATOM 2084 C CA . MET A 1 260 ? -16.371 0.286 -7.461 1.00 90.62 260 MET A CA 1
ATOM 2085 C C . MET A 1 260 ? -17.349 -0.355 -6.476 1.00 90.62 260 MET A C 1
ATOM 2087 O O . MET A 1 260 ? -18.176 0.317 -5.856 1.00 90.62 260 MET A O 1
ATOM 2091 N N . THR A 1 261 ? -17.207 -1.661 -6.293 1.00 95.44 261 THR A N 1
ATOM 2092 C CA . THR A 1 261 ? -17.998 -2.458 -5.361 1.00 95.44 261 THR A CA 1
ATOM 2093 C C . THR A 1 261 ? -17.090 -3.066 -4.296 1.00 95.44 261 THR A C 1
ATOM 2095 O O . THR A 1 261 ? -16.074 -3.679 -4.615 1.00 95.44 261 THR A O 1
ATOM 2098 N N . TYR A 1 262 ? -17.479 -2.935 -3.031 1.00 95.81 262 TYR A N 1
ATOM 2099 C CA . TYR A 1 262 ? -16.886 -3.644 -1.904 1.00 95.81 262 TYR A CA 1
ATOM 2100 C C . TYR A 1 262 ? -17.742 -4.855 -1.557 1.00 95.81 262 TYR A C 1
ATOM 2102 O O . TYR A 1 262 ? -18.930 -4.720 -1.245 1.00 95.81 262 TYR A O 1
ATOM 2110 N N . LEU A 1 263 ? -17.127 -6.029 -1.580 1.00 96.62 263 LEU A N 1
ATOM 2111 C CA . LEU A 1 263 ? -17.743 -7.296 -1.217 1.00 96.62 263 LEU A CA 1
ATOM 2112 C C . LEU A 1 263 ? -17.223 -7.765 0.136 1.00 96.62 263 LEU A C 1
ATOM 2114 O O . LEU A 1 263 ? -16.054 -7.568 0.467 1.00 96.62 263 LEU A O 1
ATOM 2118 N N . SER A 1 264 ? -18.079 -8.433 0.899 1.00 96.06 264 SER A N 1
ATOM 2119 C CA . SER A 1 264 ? -17.653 -9.194 2.060 1.00 96.06 264 SER A CA 1
ATOM 2120 C C . SER A 1 264 ? -17.236 -10.588 1.633 1.00 96.06 264 SER A C 1
ATOM 2122 O O . SER A 1 264 ? -18.049 -11.368 1.143 1.00 96.06 264 SER A O 1
ATOM 2124 N N . SER A 1 265 ? -15.978 -10.930 1.869 1.00 95.88 265 SER A N 1
ATOM 2125 C CA . SER A 1 265 ? -15.485 -12.290 1.650 1.00 95.88 265 SER A CA 1
ATOM 2126 C C . SER A 1 265 ? -15.505 -13.137 2.919 1.00 95.88 265 SER A C 1
ATOM 2128 O O . SER A 1 265 ? -15.139 -14.306 2.883 1.00 95.88 265 SER A O 1
ATOM 2130 N N . ILE A 1 266 ? -15.943 -12.578 4.049 1.00 95.06 266 ILE A N 1
ATOM 2131 C CA . ILE A 1 266 ? -15.774 -13.185 5.375 1.00 95.06 266 ILE A CA 1
ATOM 2132 C C . ILE A 1 266 ? -16.379 -14.598 5.485 1.00 95.06 266 ILE A C 1
ATOM 2134 O O . ILE A 1 266 ? -15.774 -15.477 6.091 1.00 95.06 266 ILE A O 1
ATOM 2138 N N . ASN A 1 267 ? -17.500 -14.852 4.799 1.00 93.00 267 ASN A N 1
ATOM 2139 C CA . ASN A 1 267 ? -18.184 -16.151 4.783 1.00 93.00 267 ASN A CA 1
ATOM 2140 C C . ASN A 1 267 ? -17.414 -17.263 4.049 1.00 93.00 267 ASN A C 1
ATOM 2142 O O . ASN A 1 267 ? -17.833 -18.416 4.079 1.00 93.00 267 ASN A O 1
ATOM 2146 N N . LEU A 1 268 ? -16.323 -16.936 3.347 1.00 92.81 268 LEU A N 1
ATOM 2147 C CA . LEU A 1 268 ? -15.403 -17.938 2.805 1.00 92.81 268 LEU A CA 1
ATOM 2148 C C . LEU A 1 268 ? -14.447 -18.489 3.875 1.00 92.81 268 LEU A C 1
ATOM 2150 O O . LEU A 1 268 ? -13.798 -19.499 3.616 1.00 92.81 268 LEU A O 1
ATOM 2154 N N . TYR A 1 269 ? -14.355 -17.831 5.037 1.00 91.75 269 TYR A N 1
ATOM 2155 C CA . TYR A 1 269 ? -13.357 -18.106 6.076 1.00 91.75 269 TYR A CA 1
ATOM 2156 C C . TYR A 1 269 ? -13.969 -18.461 7.426 1.00 91.75 269 TYR A C 1
ATOM 2158 O O . TYR A 1 269 ? -13.364 -19.216 8.175 1.00 91.75 269 TYR A O 1
ATOM 2166 N N . ASN A 1 270 ? -15.137 -17.913 7.766 1.00 90.19 270 ASN A N 1
ATOM 2167 C CA . ASN A 1 270 ? -15.842 -18.257 8.998 1.00 90.19 270 ASN A CA 1
ATOM 2168 C C . ASN A 1 270 ? -17.361 -18.077 8.877 1.00 90.19 270 ASN A C 1
ATOM 2170 O O . ASN A 1 270 ? -17.869 -17.504 7.912 1.00 90.19 270 ASN A O 1
ATOM 2174 N N . ASP A 1 271 ? -18.082 -18.553 9.894 1.00 89.25 271 ASP A N 1
ATOM 2175 C CA . ASP A 1 271 ? -19.528 -18.372 10.033 1.00 89.25 271 ASP A CA 1
ATOM 2176 C C . ASP A 1 271 ? -19.856 -16.956 10.543 1.00 89.25 271 ASP A C 1
ATOM 2178 O O . ASP A 1 271 ? -20.173 -16.737 11.717 1.00 89.25 271 ASP A O 1
ATOM 2182 N N . ALA A 1 272 ? -19.763 -15.962 9.659 1.00 92.88 272 ALA A N 1
ATOM 2183 C CA . ALA A 1 272 ? -20.012 -14.573 10.024 1.00 92.88 272 ALA A CA 1
ATOM 2184 C C . ALA A 1 272 ? -21.484 -14.304 10.370 1.00 92.88 272 ALA A C 1
ATOM 2186 O O . ALA A 1 272 ? -22.426 -14.827 9.767 1.00 92.88 272 ALA A O 1
ATOM 2187 N N . LYS A 1 273 ? -21.700 -13.392 11.322 1.00 95.00 273 LYS A N 1
ATOM 2188 C CA . LYS A 1 273 ? -23.034 -12.927 11.709 1.00 95.00 273 LYS A CA 1
ATOM 2189 C C . LYS A 1 273 ? -23.399 -11.685 10.919 1.00 95.00 273 LYS A C 1
ATOM 2191 O O . LYS A 1 273 ? -22.608 -10.752 10.816 1.00 95.00 273 LYS A O 1
ATOM 2196 N N . LEU A 1 274 ? -24.641 -11.622 10.441 1.00 96.44 274 LEU A N 1
ATOM 2197 C CA . LEU A 1 274 ? -25.201 -10.362 9.964 1.00 96.44 274 LEU A CA 1
ATOM 2198 C C . LEU A 1 274 ? -25.359 -9.412 11.158 1.00 96.44 274 LEU A C 1
ATOM 2200 O O . LEU A 1 274 ? -26.184 -9.659 12.045 1.00 96.44 274 LEU A O 1
ATOM 2204 N N . CYS A 1 275 ? -24.557 -8.352 11.174 1.00 97.75 275 CYS A N 1
ATOM 2205 C CA . CYS A 1 275 ? -24.494 -7.372 12.245 1.00 97.75 275 CYS A CA 1
ATOM 2206 C C . CYS A 1 275 ? -25.226 -6.083 11.869 1.00 97.75 275 CYS A C 1
ATOM 2208 O O . CYS A 1 275 ? -25.128 -5.620 10.734 1.00 97.75 275 CYS A O 1
ATOM 2210 N N . LYS A 1 276 ? -25.933 -5.495 12.840 1.00 98.19 276 LYS A N 1
ATOM 2211 C CA . LYS A 1 276 ? -26.720 -4.265 12.682 1.00 98.19 276 LYS A CA 1
ATOM 2212 C C . LYS A 1 276 ? -26.173 -3.144 13.553 1.00 98.19 276 LYS A C 1
ATOM 2214 O O . LYS A 1 276 ? -26.140 -3.264 14.776 1.00 98.19 276 LYS A O 1
ATOM 2219 N N . ILE A 1 277 ? -25.800 -2.033 12.935 1.00 98.56 277 ILE A N 1
ATOM 2220 C CA . ILE A 1 277 ? -25.361 -0.819 13.626 1.00 98.56 277 ILE A CA 1
ATOM 2221 C C . ILE A 1 277 ? -26.432 0.243 13.398 1.00 98.56 277 ILE A C 1
ATOM 2223 O O . ILE A 1 277 ? -26.690 0.622 12.260 1.00 98.56 277 ILE A O 1
ATOM 2227 N N . LYS A 1 278 ? -27.074 0.706 14.473 1.00 98.62 278 LYS A N 1
ATOM 2228 C CA . LYS A 1 278 ? -28.183 1.668 14.407 1.00 98.62 278 LYS A CA 1
ATOM 2229 C C . LYS A 1 278 ? -27.782 2.992 15.036 1.00 98.62 278 LYS A C 1
ATOM 2231 O O . LYS A 1 278 ? -27.339 3.016 16.184 1.00 98.62 278 LYS A O 1
ATOM 2236 N N . VAL A 1 279 ? -27.979 4.085 14.310 1.00 98.69 279 VAL A N 1
ATOM 2237 C CA . VAL A 1 279 ? -27.539 5.425 14.706 1.00 98.69 279 VAL A CA 1
ATOM 2238 C C . VAL A 1 279 ? -28.742 6.323 14.959 1.00 98.69 279 VAL A C 1
ATOM 2240 O O . VAL A 1 279 ? -29.610 6.479 14.100 1.00 98.69 279 VAL A O 1
ATOM 2243 N N . TYR A 1 280 ? -28.770 6.943 16.137 1.00 98.25 280 TYR A N 1
ATOM 2244 C CA . TYR A 1 280 ? -29.845 7.826 16.575 1.00 98.25 280 TYR A CA 1
ATOM 2245 C C . TYR A 1 280 ? -29.309 9.191 16.992 1.00 98.25 280 TYR A C 1
ATOM 2247 O O . TYR A 1 280 ? -28.183 9.320 17.469 1.00 98.25 280 TYR A O 1
ATOM 2255 N N . ASN A 1 281 ? -30.133 10.223 16.840 1.00 96.31 281 ASN A N 1
ATOM 2256 C CA . ASN A 1 281 ? -29.862 11.534 17.415 1.00 96.31 281 ASN A CA 1
ATOM 2257 C C . ASN A 1 281 ? -30.348 11.614 18.876 1.00 96.31 281 ASN A C 1
ATOM 2259 O O . ASN A 1 281 ? -30.998 10.705 19.396 1.00 96.31 281 ASN A O 1
ATOM 2263 N N . LYS A 1 282 ? -30.093 12.754 19.525 1.00 93.06 282 LYS A N 1
ATOM 2264 C CA . LYS A 1 282 ? -30.528 13.042 20.905 1.00 93.06 282 LYS A CA 1
ATOM 2265 C C . LYS A 1 282 ? -32.042 12.921 21.153 1.00 93.06 282 LYS A C 1
ATOM 2267 O O . LYS A 1 282 ? -32.448 12.719 22.293 1.00 93.06 282 LYS A O 1
ATOM 2272 N N . ASP A 1 283 ? -32.862 13.064 20.111 1.00 94.19 283 ASP A N 1
ATOM 2273 C CA . ASP A 1 283 ? -34.324 12.973 20.185 1.00 94.19 283 ASP A CA 1
ATOM 2274 C C . ASP A 1 283 ? -34.815 11.524 19.975 1.00 94.19 283 ASP A C 1
ATOM 2276 O O . ASP A 1 283 ? -36.017 11.261 19.971 1.00 94.19 283 ASP A O 1
ATOM 2280 N N . GLY A 1 284 ? -33.891 10.568 19.808 1.00 94.50 284 GLY A N 1
ATOM 2281 C CA . GLY A 1 284 ? -34.190 9.157 19.576 1.00 94.50 284 GLY A CA 1
ATOM 2282 C C . GLY A 1 284 ? -34.670 8.849 18.157 1.00 94.50 284 GLY A C 1
ATOM 2283 O O . GLY A 1 284 ? -35.272 7.797 17.947 1.00 94.50 284 GLY A O 1
ATOM 2284 N N . LEU A 1 285 ? -34.425 9.742 17.193 1.00 96.75 285 LEU A N 1
ATOM 2285 C CA . LEU A 1 285 ? -34.765 9.540 15.783 1.00 96.75 285 LEU A CA 1
ATOM 2286 C C . LEU A 1 285 ? -33.576 8.947 15.012 1.00 96.75 285 LEU A C 1
ATOM 2288 O O . LEU A 1 285 ? -32.438 9.337 15.291 1.00 96.75 285 LEU A O 1
ATOM 2292 N N . PRO A 1 286 ? -33.820 8.040 14.048 1.00 97.69 286 PRO A N 1
ATOM 2293 C CA . PRO A 1 286 ? -32.765 7.474 13.215 1.00 97.69 286 PRO A CA 1
ATOM 2294 C C . PRO A 1 286 ? -32.073 8.550 12.372 1.00 97.69 286 PRO A C 1
ATOM 2296 O O . PRO A 1 286 ? -32.713 9.498 11.910 1.00 97.69 286 PRO A O 1
ATOM 2299 N N . VAL A 1 287 ? -30.766 8.396 12.162 1.00 98.00 287 VAL A N 1
ATOM 2300 C CA . VAL A 1 287 ? -29.944 9.360 11.418 1.00 98.00 287 VAL A CA 1
ATOM 2301 C C . VAL A 1 287 ? -29.496 8.751 10.097 1.00 98.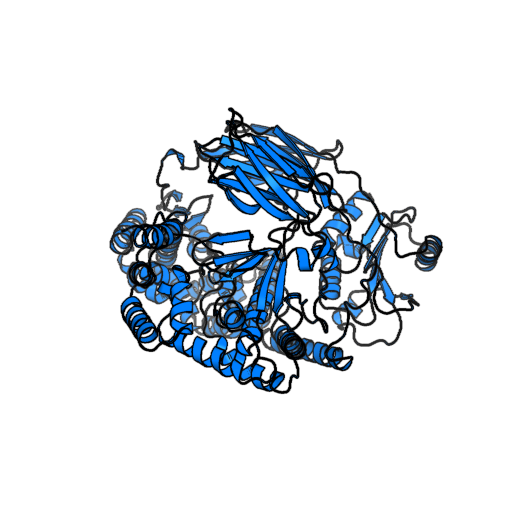00 287 VAL A C 1
ATOM 2303 O O . VAL A 1 287 ? -28.646 7.867 10.089 1.00 98.00 287 VAL A O 1
ATOM 2306 N N . LYS A 1 288 ? -30.041 9.254 8.985 1.00 97.56 288 LYS A N 1
ATOM 2307 C CA . LYS A 1 288 ? -29.631 8.903 7.617 1.00 97.56 288 LYS A CA 1
ATOM 2308 C C . LYS A 1 288 ? -28.264 9.502 7.265 1.00 97.56 288 LYS A C 1
ATOM 2310 O O . LYS A 1 288 ? -27.957 10.619 7.691 1.00 97.56 288 LYS A O 1
ATOM 2315 N N . ASP A 1 289 ? -27.481 8.798 6.450 1.00 96.31 289 ASP A N 1
ATOM 2316 C CA . ASP A 1 289 ? -26.148 9.177 5.965 1.00 96.31 289 ASP A CA 1
ATOM 2317 C C . ASP A 1 289 ? -25.183 9.602 7.093 1.00 96.31 289 ASP A C 1
ATOM 2319 O O . ASP A 1 289 ? -24.439 10.574 6.940 1.00 96.31 289 ASP A O 1
ATOM 2323 N N . ALA A 1 290 ? -25.255 8.952 8.257 1.00 96.94 290 ALA A N 1
ATOM 2324 C CA . ALA A 1 290 ? -24.229 9.048 9.292 1.00 96.94 290 ALA A CA 1
ATOM 2325 C C . ALA A 1 290 ? -23.036 8.173 8.890 1.00 96.94 290 ALA A C 1
ATOM 2327 O O . ALA A 1 290 ? -23.228 7.022 8.500 1.00 96.94 290 ALA A O 1
ATOM 2328 N N . GLU A 1 291 ? -21.822 8.711 8.988 1.00 96.69 291 GLU A N 1
ATOM 2329 C CA . GLU A 1 291 ? -20.578 7.988 8.703 1.00 96.69 291 GLU A CA 1
ATOM 2330 C C . GLU A 1 291 ? -20.309 6.996 9.841 1.00 96.69 291 GLU A C 1
ATOM 2332 O O . GLU A 1 291 ? -19.992 7.407 10.960 1.00 96.69 291 GLU A O 1
ATOM 2337 N N . VAL A 1 292 ? -20.448 5.698 9.574 1.00 97.50 292 VAL A N 1
ATOM 2338 C CA . VAL A 1 292 ? -20.114 4.611 10.499 1.00 97.50 292 VAL A CA 1
ATOM 2339 C C . VAL A 1 292 ? -18.727 4.080 10.163 1.00 97.50 292 VAL A C 1
ATOM 2341 O O . VAL A 1 292 ? -18.450 3.715 9.020 1.00 97.50 292 VAL A O 1
ATOM 2344 N N . ARG A 1 293 ? -17.861 3.998 11.174 1.00 96.94 293 ARG A N 1
ATOM 2345 C CA . ARG A 1 293 ? -16.482 3.516 11.041 1.00 96.94 293 ARG A CA 1
ATOM 2346 C C . ARG A 1 293 ? -16.233 2.340 11.967 1.00 96.94 293 ARG A C 1
ATOM 2348 O O . ARG A 1 293 ? -16.569 2.397 13.151 1.00 96.94 293 ARG A O 1
ATOM 2355 N N . LEU A 1 294 ? -15.628 1.290 11.425 1.00 96.50 294 LEU A N 1
ATOM 2356 C CA . LEU A 1 294 ? -15.199 0.110 12.174 1.00 96.50 294 LEU A CA 1
ATOM 2357 C C . LEU A 1 294 ? -13.699 0.212 12.422 1.00 96.50 294 LEU A C 1
ATOM 2359 O O . LEU A 1 294 ? -12.951 0.417 11.470 1.00 96.50 294 LEU A O 1
ATOM 2363 N N . TYR A 1 295 ? -13.259 0.044 13.664 1.00 95.31 295 TYR A N 1
ATOM 2364 C CA . TYR A 1 295 ? -11.857 0.171 14.049 1.00 95.31 295 TYR A CA 1
ATOM 2365 C C . TYR A 1 295 ? -11.307 -1.137 14.612 1.00 95.31 295 TYR A C 1
ATOM 2367 O O . TYR A 1 295 ? -11.959 -1.808 15.421 1.00 95.31 295 TYR A O 1
ATOM 2375 N N . ALA A 1 296 ? -10.077 -1.448 14.209 1.00 93.38 296 ALA A N 1
ATOM 2376 C CA . ALA A 1 296 ? -9.228 -2.442 14.844 1.00 93.38 296 ALA A CA 1
ATOM 2377 C C . ALA A 1 296 ? -8.258 -1.768 15.809 1.00 93.38 296 ALA A C 1
ATOM 2379 O O . ALA A 1 296 ? -7.709 -0.720 15.482 1.00 93.38 296 ALA A O 1
ATOM 2380 N N . ALA A 1 297 ? -7.969 -2.398 16.945 1.00 91.69 297 ALA A N 1
ATOM 2381 C CA . ALA A 1 297 ? -6.798 -2.019 17.730 1.00 91.69 297 ALA A CA 1
ATOM 2382 C C . ALA A 1 297 ? -5.556 -2.648 17.088 1.00 91.69 297 ALA A C 1
ATOM 2384 O O . ALA A 1 297 ? -5.523 -3.858 16.873 1.00 91.69 297 ALA A O 1
ATOM 2385 N N . SER A 1 298 ? -4.543 -1.856 16.748 1.00 90.12 298 SER A N 1
ATOM 2386 C CA . SER A 1 298 ? -3.296 -2.322 16.128 1.00 90.12 298 SER A CA 1
ATOM 2387 C C . SER A 1 298 ? -2.192 -1.280 16.336 1.00 90.12 298 SER A C 1
ATOM 2389 O O . SER A 1 298 ? -2.491 -0.122 16.571 1.00 90.12 298 SER A O 1
ATOM 2391 N N . PHE A 1 299 ? -0.915 -1.661 16.289 1.00 88.94 299 PHE A N 1
ATOM 2392 C CA . PHE A 1 299 ? 0.246 -0.743 16.297 1.00 88.94 299 PHE A CA 1
ATOM 2393 C C . PHE A 1 299 ? 0.207 0.433 17.301 1.00 88.94 299 PHE A C 1
ATOM 2395 O O . PHE A 1 299 ? 0.640 1.533 16.980 1.00 88.94 299 PHE A O 1
ATOM 2402 N N . GLY A 1 300 ? -0.307 0.251 18.514 1.00 88.69 300 GLY A N 1
ATOM 2403 C CA . GLY A 1 300 ? -0.333 1.314 19.532 1.00 88.69 300 GLY A CA 1
ATOM 2404 C C . GLY A 1 300 ? -1.614 2.149 19.554 1.00 88.69 300 GLY A C 1
ATOM 2405 O O . GLY A 1 300 ? -1.761 2.965 20.456 1.00 88.69 300 GLY A O 1
ATOM 2406 N N . GLY A 1 301 ? -2.528 1.950 18.600 1.00 93.00 301 GLY A N 1
ATOM 2407 C CA . GLY A 1 301 ? -3.744 2.748 18.446 1.00 93.00 301 GLY A CA 1
ATOM 2408 C C . GLY A 1 301 ? -4.910 2.003 17.788 1.00 93.00 301 GLY A C 1
ATOM 2409 O O . GLY A 1 301 ? -4.939 0.772 17.752 1.00 93.00 301 GLY A O 1
ATOM 2410 N N . ILE A 1 302 ? -5.894 2.752 17.294 1.00 94.06 302 ILE A N 1
ATOM 2411 C CA . ILE A 1 302 ? -7.097 2.283 16.610 1.00 94.06 302 ILE A CA 1
ATOM 2412 C C . ILE A 1 302 ? -7.160 2.715 15.137 1.00 94.06 302 ILE A C 1
ATOM 2414 O O . ILE A 1 302 ? -7.259 3.887 14.786 1.00 94.06 302 ILE A O 1
ATOM 2418 N N . PHE A 1 303 ? -7.190 1.737 14.241 1.00 93.19 303 PHE A N 1
ATOM 2419 C CA . PHE A 1 303 ? -7.149 1.956 12.801 1.00 93.19 303 PHE A CA 1
ATOM 2420 C C . PHE A 1 303 ? -8.484 1.619 12.150 1.00 93.19 303 PHE A C 1
ATOM 2422 O O . PHE A 1 303 ? -9.089 0.591 12.453 1.00 93.19 303 PHE A O 1
ATOM 2429 N N . ILE A 1 304 ? -8.926 2.471 11.227 1.00 93.25 304 ILE A N 1
ATOM 2430 C CA . ILE A 1 304 ? -10.156 2.258 10.461 1.00 93.25 304 ILE A CA 1
ATOM 2431 C C . ILE A 1 304 ? -9.974 1.033 9.558 1.00 93.25 304 ILE A C 1
ATOM 2433 O O . ILE A 1 304 ? -9.070 0.986 8.728 1.00 93.25 304 ILE A O 1
ATOM 2437 N N . MET A 1 305 ? -10.848 0.044 9.725 1.00 93.62 305 MET A N 1
ATOM 2438 C CA . MET A 1 305 ? -10.965 -1.122 8.849 1.00 93.62 305 MET A CA 1
ATOM 2439 C C . MET A 1 305 ? -11.941 -0.873 7.702 1.00 93.62 305 MET A C 1
ATOM 2441 O O . MET A 1 305 ? -11.732 -1.378 6.605 1.00 93.62 305 MET A O 1
ATOM 2445 N N . PHE A 1 306 ? -13.036 -0.151 7.960 1.00 94.12 306 PHE A N 1
ATOM 2446 C CA . PHE A 1 306 ? -14.082 0.073 6.965 1.00 94.12 306 PHE A CA 1
ATOM 2447 C C . PHE A 1 306 ? -14.958 1.277 7.311 1.00 94.12 306 PHE A C 1
ATOM 2449 O O . PHE A 1 306 ? -15.201 1.548 8.491 1.00 94.12 306 PHE A O 1
ATOM 2456 N N . GLU A 1 307 ? -15.471 1.948 6.277 1.00 94.12 307 GLU A N 1
ATOM 2457 C CA . GLU A 1 307 ? -16.360 3.107 6.393 1.00 94.12 307 GLU A CA 1
ATOM 2458 C C . GLU A 1 307 ? -17.615 2.954 5.526 1.00 94.12 307 GLU A C 1
ATOM 2460 O O . GLU A 1 307 ? -17.549 2.715 4.311 1.00 94.12 307 GLU A O 1
ATOM 2465 N N . ILE A 1 308 ? -18.777 3.144 6.143 1.00 95.31 308 ILE A N 1
ATOM 2466 C CA . ILE A 1 308 ? -20.083 2.957 5.512 1.00 95.31 308 ILE A CA 1
ATOM 2467 C C . ILE A 1 308 ? -21.110 3.934 6.086 1.00 95.31 308 ILE A C 1
ATOM 2469 O O . ILE A 1 308 ? -21.077 4.267 7.265 1.00 95.31 308 ILE A O 1
ATOM 2473 N N . LYS A 1 309 ? -22.031 4.402 5.243 1.00 95.88 309 LYS A N 1
ATOM 2474 C CA . LYS A 1 309 ? -23.093 5.330 5.640 1.00 95.88 309 LYS A CA 1
ATOM 2475 C C . LYS A 1 309 ? -24.359 4.583 6.028 1.00 95.88 309 LYS A C 1
ATOM 2477 O O . LYS A 1 309 ? -24.697 3.584 5.398 1.00 95.88 309 LYS A O 1
ATOM 2482 N N . THR A 1 310 ? -25.065 5.092 7.033 1.00 97.62 310 THR A N 1
ATOM 2483 C CA . THR A 1 310 ? -26.403 4.597 7.373 1.00 97.62 310 THR A CA 1
ATOM 2484 C C . THR A 1 310 ? -27.413 4.870 6.264 1.00 97.62 310 THR A C 1
ATOM 2486 O O . THR A 1 310 ? -27.385 5.917 5.613 1.00 97.62 310 THR A O 1
ATOM 2489 N N . ASP A 1 311 ? -28.350 3.941 6.101 1.00 95.88 311 ASP A N 1
ATOM 2490 C CA . ASP A 1 311 ? -29.486 4.078 5.195 1.00 95.88 311 ASP A CA 1
ATOM 2491 C C . ASP A 1 311 ? -30.565 5.048 5.729 1.00 95.88 311 ASP A C 1
ATOM 2493 O O . ASP A 1 311 ? -30.399 5.730 6.744 1.00 95.88 311 ASP A O 1
ATOM 2497 N N . GLU A 1 312 ? -31.720 5.108 5.058 1.00 95.19 312 GLU A N 1
ATOM 2498 C CA . GLU A 1 312 ? -32.842 5.969 5.467 1.00 95.19 312 GLU A CA 1
ATOM 2499 C C . GLU A 1 312 ? -33.435 5.622 6.839 1.00 95.19 312 GLU A C 1
ATOM 2501 O O . GLU A 1 312 ? -34.079 6.465 7.465 1.00 95.19 312 GLU A O 1
ATOM 2506 N N . SER A 1 313 ? -33.218 4.395 7.313 1.00 96.62 313 SER A N 1
ATOM 2507 C CA . SER A 1 313 ? -33.637 3.927 8.633 1.00 96.62 313 SER A CA 1
ATOM 2508 C C . SER A 1 313 ? -32.590 4.180 9.719 1.00 96.62 313 SER A C 1
ATOM 2510 O O . SER A 1 313 ? -32.818 3.835 10.880 1.00 96.62 313 SER A O 1
ATOM 2512 N N . GLY A 1 314 ? -31.468 4.820 9.373 1.00 97.75 314 GLY A N 1
ATOM 2513 C CA . GLY A 1 314 ? -30.355 5.045 10.285 1.00 97.75 314 GLY A CA 1
ATOM 2514 C C . GLY A 1 314 ? -29.582 3.768 10.609 1.00 97.75 314 GLY A C 1
ATOM 2515 O O . GLY A 1 314 ? -28.967 3.693 11.674 1.00 97.75 314 GLY A O 1
ATOM 2516 N N . GLU A 1 315 ? -29.628 2.760 9.733 1.00 97.94 315 GLU A N 1
ATOM 2517 C CA . GLU A 1 315 ? -29.020 1.447 9.949 1.00 97.94 315 GLU A CA 1
ATOM 2518 C C . GLU A 1 315 ? -27.896 1.171 8.940 1.00 97.94 315 GLU A C 1
ATOM 2520 O O . GLU A 1 315 ? -27.946 1.575 7.780 1.00 97.94 315 GLU A O 1
ATOM 2525 N N . VAL A 1 316 ? -26.877 0.452 9.403 1.00 97.31 316 VAL A N 1
ATOM 2526 C CA . VAL A 1 316 ? -25.915 -0.278 8.577 1.00 97.31 316 VAL A CA 1
ATOM 2527 C C . VAL A 1 316 ? -26.068 -1.762 8.897 1.00 97.31 316 VAL A C 1
ATOM 2529 O O . VAL A 1 316 ? -26.053 -2.147 10.068 1.00 97.31 316 VAL A O 1
ATOM 2532 N N . SER A 1 317 ? -26.181 -2.591 7.859 1.00 95.75 317 SER A N 1
ATOM 2533 C CA . SER A 1 317 ? -26.193 -4.052 7.965 1.00 95.75 317 SER A CA 1
ATOM 2534 C C . SER A 1 317 ? -25.031 -4.638 7.170 1.00 95.75 317 SER A C 1
ATOM 2536 O O . SER A 1 317 ? -24.936 -4.399 5.970 1.00 95.75 317 SER A O 1
ATOM 2538 N N . LEU A 1 318 ? -24.163 -5.415 7.818 1.00 96.19 318 LEU A N 1
ATOM 2539 C CA . LEU A 1 318 ? -23.055 -6.103 7.149 1.00 96.19 318 LEU A CA 1
ATOM 2540 C C . LEU A 1 318 ? -22.637 -7.379 7.899 1.00 96.19 318 LEU A C 1
ATOM 2542 O O . LEU A 1 318 ? -22.779 -7.435 9.124 1.00 96.19 318 LEU A O 1
ATOM 2546 N N . PRO A 1 319 ? -22.139 -8.412 7.202 1.00 96.50 319 PRO A N 1
ATOM 2547 C CA . PRO A 1 319 ? -21.606 -9.605 7.850 1.00 96.50 319 PRO A CA 1
ATOM 2548 C C . PRO A 1 319 ? -20.251 -9.313 8.512 1.00 96.50 319 PRO A C 1
ATOM 2550 O O . PRO A 1 319 ? -19.369 -8.715 7.897 1.00 96.50 319 PRO A O 1
ATOM 2553 N N . LEU A 1 320 ? -20.087 -9.747 9.763 1.00 96.38 320 LEU A N 1
ATOM 2554 C CA . LEU A 1 320 ? -18.843 -9.640 10.527 1.00 96.38 320 LEU A CA 1
ATOM 2555 C C . LEU A 1 320 ? -18.540 -10.956 11.249 1.00 96.38 320 LEU A C 1
ATOM 2557 O O . LEU A 1 320 ? -19.451 -11.621 11.751 1.00 96.38 320 LEU A O 1
ATOM 2561 N N . GLY A 1 321 ? -17.256 -11.301 11.328 1.00 94.44 321 GLY A N 1
ATOM 2562 C CA . GLY A 1 321 ? -16.783 -12.426 12.132 1.00 94.44 321 GLY A CA 1
ATOM 2563 C C . GLY A 1 321 ? -16.959 -12.170 13.632 1.00 94.44 321 GLY A C 1
ATOM 2564 O O . GLY A 1 321 ? -17.068 -11.026 14.084 1.00 94.44 321 GLY A O 1
ATOM 2565 N N . GLU A 1 322 ? -17.001 -13.237 14.426 1.00 92.81 322 GLU A N 1
ATOM 2566 C CA . GLU A 1 322 ? -17.206 -13.144 15.874 1.00 92.81 322 GLU A CA 1
ATOM 2567 C C . GLU A 1 322 ? -15.973 -12.581 16.605 1.00 92.81 322 GLU A C 1
ATOM 2569 O O . GLU A 1 322 ? -15.004 -13.285 16.885 1.00 92.81 322 GLU A O 1
ATOM 2574 N N . SER A 1 323 ? -16.014 -11.294 16.954 1.00 92.56 323 SER A N 1
ATOM 2575 C CA . SER A 1 323 ? -14.916 -10.604 17.641 1.00 92.56 323 SER A CA 1
ATOM 2576 C C . SER A 1 323 ? -15.379 -9.371 18.428 1.00 92.56 323 SER A C 1
ATOM 2578 O O . SER A 1 323 ? -16.563 -9.026 18.457 1.00 92.56 323 SER A O 1
ATOM 2580 N N . SER A 1 324 ? -14.437 -8.67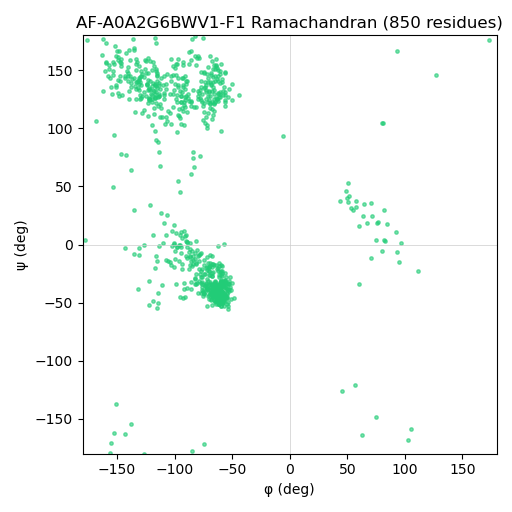9 19.071 1.00 95.00 324 SER A N 1
ATOM 2581 C CA . SER A 1 324 ? -14.604 -7.296 19.521 1.00 95.00 324 SER A CA 1
ATOM 2582 C C . SER A 1 324 ? -14.053 -6.310 18.494 1.00 95.00 324 SER A C 1
ATOM 2584 O O . SER A 1 324 ? -12.879 -6.382 18.154 1.00 95.00 324 SER A O 1
ATOM 2586 N N . ILE A 1 325 ? -14.844 -5.317 18.091 1.00 96.19 325 ILE A N 1
ATOM 2587 C CA . ILE A 1 325 ? -14.396 -4.150 17.310 1.00 96.19 325 ILE A CA 1
ATOM 2588 C C . ILE A 1 325 ? -14.782 -2.861 18.041 1.00 96.19 325 ILE A C 1
ATOM 2590 O O . ILE A 1 325 ? -15.719 -2.860 18.839 1.00 96.19 325 ILE A O 1
ATOM 2594 N N . ILE A 1 326 ? -14.103 -1.752 17.765 1.00 96.81 326 ILE A N 1
ATOM 2595 C CA . ILE A 1 326 ? -14.599 -0.428 18.168 1.00 96.81 326 ILE A CA 1
ATOM 2596 C C . ILE A 1 326 ? -15.398 0.131 16.991 1.00 96.81 326 ILE A C 1
ATOM 2598 O O . ILE A 1 326 ? -14.978 0.016 15.844 1.00 96.81 326 ILE A O 1
ATOM 2602 N N . VAL A 1 327 ? -16.564 0.710 17.255 1.00 97.56 327 VAL A N 1
ATOM 2603 C CA . VAL A 1 327 ? -17.416 1.325 16.231 1.00 97.56 327 VAL A CA 1
ATOM 2604 C C . VAL A 1 327 ? -17.647 2.778 16.597 1.00 97.56 327 VAL A C 1
ATOM 2606 O O . VAL A 1 327 ? -17.967 3.076 17.750 1.00 97.56 327 VAL A O 1
ATOM 2609 N N . SER A 1 328 ? -17.522 3.669 15.617 1.00 96.81 328 SER A N 1
ATOM 2610 C CA . SER A 1 328 ? -17.993 5.047 15.743 1.00 96.81 328 SER A CA 1
ATOM 2611 C C . SER A 1 328 ? -19.074 5.365 14.719 1.00 96.81 328 SER A C 1
ATOM 2613 O O . SER A 1 328 ? -19.137 4.743 13.659 1.00 96.81 328 SER A O 1
ATOM 2615 N N . ALA A 1 329 ? -19.934 6.324 15.049 1.00 97.31 329 ALA A N 1
ATOM 2616 C CA . ALA A 1 329 ? -20.852 6.954 14.105 1.00 97.31 329 ALA A CA 1
ATOM 2617 C C . ALA A 1 329 ? -20.731 8.468 14.226 1.00 97.31 329 ALA A C 1
ATOM 2619 O O . ALA A 1 329 ? -20.595 8.973 15.342 1.00 97.31 329 ALA A O 1
ATOM 2620 N N . GLN A 1 330 ? -20.767 9.180 13.097 1.00 95.94 330 GLN A N 1
ATOM 2621 C CA . GLN A 1 330 ? -20.564 10.629 13.046 1.00 95.94 330 GLN A CA 1
ATOM 2622 C C . GLN A 1 330 ? -21.500 11.313 12.045 1.00 95.94 330 GLN A C 1
ATOM 2624 O O . GLN A 1 330 ? -21.770 10.788 10.964 1.00 95.94 330 GLN A O 1
ATOM 2629 N N . LYS A 1 331 ? -22.007 12.495 12.407 1.00 95.06 331 LYS A N 1
ATOM 2630 C CA . LYS A 1 331 ? -22.838 13.354 11.548 1.00 95.06 331 LYS A CA 1
ATOM 2631 C C . LYS A 1 331 ? -22.855 14.776 12.105 1.00 95.06 331 LYS A C 1
ATOM 2633 O O . LYS A 1 331 ? -23.115 14.948 13.293 1.00 95.06 331 LYS A O 1
ATOM 2638 N N . ASP A 1 332 ? -22.634 15.783 11.260 1.00 90.81 332 ASP A N 1
ATOM 2639 C CA . ASP A 1 332 ? -22.809 17.206 11.599 1.00 90.81 332 ASP A CA 1
ATOM 2640 C C . ASP A 1 332 ? -22.074 17.632 12.894 1.00 90.81 332 ASP A C 1
ATOM 2642 O O . ASP A 1 332 ? -22.620 18.344 13.740 1.00 90.81 332 ASP A O 1
ATOM 2646 N N . GLY A 1 333 ? -20.838 17.148 13.084 1.00 87.94 333 GLY A N 1
ATOM 2647 C CA . GLY A 1 333 ? -20.010 17.420 14.270 1.00 87.94 333 GLY A CA 1
ATOM 2648 C C . GLY A 1 333 ? -20.413 16.664 15.547 1.00 87.94 333 GLY A C 1
ATOM 2649 O O . GLY A 1 333 ? -19.823 16.886 16.606 1.00 87.94 333 GLY A O 1
ATOM 2650 N N . LEU A 1 334 ? -21.407 15.775 15.474 1.00 94.06 334 LEU A N 1
ATOM 2651 C CA . LEU A 1 334 ? -21.789 14.861 16.550 1.00 94.06 334 LEU A CA 1
ATOM 2652 C C . LEU A 1 334 ? -21.176 13.480 16.313 1.00 94.06 334 LEU A C 1
ATOM 2654 O O . LEU A 1 334 ? -21.076 13.035 15.170 1.00 94.06 334 LEU A O 1
ATOM 2658 N N . ALA A 1 335 ? -20.814 12.791 17.393 1.00 95.38 335 ALA A N 1
ATOM 2659 C CA . ALA A 1 335 ? -20.173 11.486 17.353 1.00 95.38 335 ALA A CA 1
ATOM 2660 C C . ALA A 1 335 ? -20.564 10.599 18.544 1.00 95.38 335 ALA A C 1
ATOM 2662 O O . ALA A 1 335 ? -20.920 11.096 19.612 1.00 95.38 335 ALA A O 1
ATOM 2663 N N . ASP A 1 336 ? -20.437 9.287 18.367 1.00 95.88 336 ASP A N 1
ATOM 2664 C CA . ASP A 1 336 ? -20.448 8.289 19.443 1.00 95.88 336 ASP A CA 1
ATOM 2665 C C . ASP A 1 336 ? -19.400 7.208 19.138 1.00 95.88 336 ASP A C 1
ATOM 2667 O O . ASP A 1 336 ? -19.146 6.923 17.968 1.00 95.88 336 ASP A O 1
ATOM 2671 N N . PHE A 1 337 ? -18.791 6.628 20.173 1.00 95.38 337 PHE A N 1
ATOM 2672 C CA . PHE A 1 337 ? -17.774 5.573 20.085 1.00 95.38 337 PHE A CA 1
ATOM 2673 C C . PHE A 1 337 ? -18.118 4.476 21.087 1.00 95.38 337 PHE A C 1
ATOM 2675 O O . PHE A 1 337 ? -18.260 4.748 22.279 1.00 95.38 337 PHE A O 1
ATOM 2682 N N . LYS A 1 338 ? -18.238 3.228 20.628 1.00 96.81 338 LYS A N 1
ATOM 2683 C CA . LYS A 1 338 ? -18.557 2.089 21.498 1.00 96.81 338 LYS A CA 1
ATOM 2684 C C . LYS A 1 338 ? -17.783 0.841 21.108 1.00 96.81 338 LYS A C 1
ATOM 2686 O O . LYS A 1 338 ? -17.525 0.588 19.933 1.00 96.81 338 LYS A O 1
ATOM 2691 N N . LEU A 1 339 ? -17.491 0.012 22.107 1.00 97.62 339 LEU A N 1
ATOM 2692 C CA . LEU A 1 339 ? -17.085 -1.370 21.889 1.00 97.62 339 LEU A CA 1
ATOM 2693 C C . LEU A 1 339 ? -18.284 -2.176 21.379 1.00 97.62 339 LEU A C 1
ATOM 2695 O O . LEU A 1 339 ? -19.311 -2.268 22.055 1.00 97.62 339 LEU A O 1
ATOM 2699 N N . PHE A 1 340 ? -18.129 -2.817 20.228 1.00 97.62 340 PHE A N 1
ATOM 2700 C CA . PHE A 1 340 ? -19.074 -3.786 19.702 1.00 97.62 340 PHE A CA 1
ATOM 2701 C C . PHE A 1 340 ? -18.494 -5.194 19.837 1.00 97.62 340 PHE A C 1
ATOM 2703 O O . PHE A 1 340 ? -17.571 -5.581 19.126 1.00 97.62 340 PHE A O 1
ATOM 2710 N N . ASN A 1 341 ? -19.029 -5.952 20.794 1.00 96.00 341 ASN A N 1
ATOM 2711 C CA . ASN A 1 341 ? -18.642 -7.336 21.045 1.00 96.00 341 ASN A CA 1
ATOM 2712 C C . ASN A 1 341 ? -19.638 -8.291 20.361 1.00 96.00 341 ASN A C 1
ATOM 2714 O O . ASN A 1 341 ? -20.700 -8.602 20.912 1.00 96.00 341 ASN A O 1
ATOM 2718 N N . ILE A 1 342 ? -19.265 -8.749 19.166 1.00 96.06 342 ILE A N 1
ATOM 2719 C CA . ILE A 1 342 ? -20.076 -9.566 18.248 1.00 96.06 342 ILE A CA 1
ATOM 2720 C C . ILE A 1 342 ? -20.248 -11.005 18.762 1.00 96.06 342 ILE A C 1
ATOM 2722 O O . ILE A 1 342 ? -21.227 -11.687 18.444 1.00 96.06 342 ILE A O 1
ATOM 2726 N N . ILE A 1 343 ? -19.341 -11.447 19.639 1.00 92.94 343 ILE A N 1
ATOM 2727 C CA . ILE A 1 343 ? -19.439 -12.732 20.345 1.00 92.94 343 ILE A CA 1
ATOM 2728 C C . ILE A 1 343 ? -20.723 -12.761 21.191 1.00 92.94 343 ILE A C 1
ATOM 2730 O O . ILE A 1 343 ? -21.412 -13.777 21.256 1.00 92.94 343 ILE A O 1
ATOM 2734 N N . LYS A 1 344 ? -21.086 -11.629 21.814 1.00 93.62 344 LYS A N 1
ATOM 2735 C CA . LYS A 1 344 ? -22.249 -11.529 22.714 1.00 93.62 344 LYS A CA 1
ATOM 2736 C C . LYS A 1 344 ? -23.540 -11.107 22.015 1.00 93.62 344 LYS A C 1
ATOM 2738 O O . LYS A 1 344 ? -24.606 -11.577 22.403 1.00 93.62 344 LYS A O 1
ATOM 2743 N N . ASN A 1 345 ? -23.469 -10.193 21.049 1.00 94.75 345 ASN A N 1
ATOM 2744 C CA . ASN A 1 345 ? -24.642 -9.666 20.353 1.00 94.75 345 ASN A CA 1
ATOM 2745 C C . ASN A 1 345 ? -24.276 -9.193 18.945 1.00 94.75 345 ASN A C 1
ATOM 2747 O O . ASN A 1 345 ? -23.213 -8.619 18.763 1.00 94.75 345 ASN A O 1
ATOM 2751 N N . ASN A 1 346 ? -25.174 -9.340 17.974 1.00 96.56 346 ASN A N 1
ATOM 2752 C CA . ASN A 1 346 ? -24.972 -8.872 16.597 1.00 96.56 346 ASN A CA 1
ATOM 2753 C C . ASN A 1 346 ? -25.682 -7.538 16.297 1.00 96.56 346 ASN A C 1
ATOM 2755 O O . ASN A 1 346 ? -25.856 -7.175 15.138 1.00 96.56 346 ASN A O 1
ATOM 2759 N N . GLU A 1 347 ? -26.093 -6.785 17.316 1.00 98.12 347 GLU A N 1
ATOM 2760 C CA . GLU A 1 347 ? -26.664 -5.445 17.158 1.00 98.12 347 GLU A CA 1
ATOM 2761 C C . GLU A 1 347 ? -25.994 -4.440 18.105 1.00 98.12 347 GLU A C 1
ATOM 2763 O O . GLU A 1 347 ? -25.681 -4.754 19.256 1.00 98.12 347 GLU A O 1
ATOM 2768 N N . ILE A 1 348 ? -25.809 -3.205 17.650 1.00 98.38 348 ILE A N 1
ATOM 2769 C CA . ILE A 1 348 ? -25.368 -2.102 18.502 1.00 98.38 348 ILE A CA 1
ATOM 2770 C C . ILE A 1 348 ? -26.102 -0.808 18.159 1.00 98.38 348 ILE A C 1
ATOM 2772 O O . ILE A 1 348 ? -26.426 -0.531 17.004 1.00 98.38 348 ILE A O 1
ATOM 2776 N N . ARG A 1 349 ? -26.358 -0.005 19.194 1.00 97.94 349 ARG A N 1
ATOM 2777 C CA . ARG A 1 349 ? -26.949 1.329 19.094 1.00 97.94 349 ARG A CA 1
ATOM 2778 C C . ARG A 1 349 ? -25.905 2.397 19.410 1.00 97.94 349 ARG A C 1
ATOM 2780 O O . ARG A 1 349 ? -25.283 2.346 20.473 1.00 97.94 349 ARG A O 1
ATOM 2787 N N . LEU A 1 350 ? -25.778 3.383 18.529 1.00 98.25 350 LEU A N 1
ATOM 2788 C CA . LEU A 1 350 ? -24.956 4.583 18.688 1.00 98.25 350 LEU A CA 1
ATOM 2789 C C . LEU A 1 350 ? -25.869 5.810 18.796 1.00 98.25 350 LEU A C 1
ATOM 2791 O O . LEU A 1 350 ? -26.824 5.946 18.031 1.00 98.25 350 LEU A O 1
ATOM 2795 N N . ASP A 1 351 ? -25.590 6.683 19.759 1.00 97.56 351 ASP A N 1
ATOM 2796 C CA . ASP A 1 351 ? -26.395 7.864 20.073 1.00 97.56 351 ASP A CA 1
ATOM 2797 C C . ASP A 1 351 ? -25.531 9.118 19.902 1.00 97.56 351 ASP A C 1
ATOM 2799 O O . ASP A 1 351 ? -24.687 9.428 20.740 1.00 97.56 351 ASP A O 1
ATOM 2803 N N . LEU A 1 352 ? -25.731 9.838 18.796 1.00 96.81 352 LEU A N 1
ATOM 2804 C CA . LEU A 1 352 ? -24.887 10.965 18.417 1.00 96.81 352 LEU A CA 1
ATOM 2805 C C . LEU A 1 352 ? -25.002 12.124 19.412 1.00 96.81 352 LEU A C 1
ATOM 2807 O O . LEU A 1 352 ? -26.087 12.675 19.638 1.00 96.81 352 LEU A O 1
ATOM 2811 N N . ALA A 1 353 ? -23.855 12.546 19.938 1.00 94.50 353 ALA A N 1
ATOM 2812 C CA . ALA A 1 353 ? -23.724 13.683 20.836 1.00 94.50 353 ALA A CA 1
ATOM 2813 C C . ALA A 1 353 ? -22.467 14.501 20.514 1.00 94.50 353 ALA A C 1
ATOM 2815 O O . ALA A 1 353 ? -21.594 14.073 19.765 1.00 94.50 353 ALA A O 1
ATOM 2816 N N . LEU A 1 354 ? -22.365 15.706 21.077 1.00 91.75 354 LEU A N 1
ATOM 2817 C CA . LEU A 1 354 ? -21.142 16.493 20.951 1.00 91.75 354 LEU A CA 1
ATOM 2818 C C . LEU A 1 354 ? -20.021 15.795 21.735 1.00 91.75 354 LEU A C 1
ATOM 2820 O O . LEU A 1 354 ? -20.108 15.682 22.958 1.00 91.75 354 LEU A O 1
ATOM 2824 N N . LYS A 1 355 ? -18.967 15.353 21.043 1.00 89.81 355 LYS A N 1
ATOM 2825 C CA . LYS A 1 355 ? -17.784 14.748 21.666 1.00 89.81 355 LYS A CA 1
ATOM 2826 C C . LYS A 1 355 ? -16.726 15.834 21.864 1.00 89.81 355 LYS A C 1
ATOM 2828 O O . LYS A 1 355 ? -16.093 16.268 20.910 1.00 89.81 355 LYS A O 1
ATOM 2833 N N . SER A 1 356 ? -16.574 16.308 23.102 1.00 86.56 356 SER A N 1
ATOM 2834 C CA . SER A 1 356 ? -15.601 17.353 23.468 1.00 86.56 356 SER A CA 1
ATOM 2835 C C . SER A 1 356 ? -14.312 16.815 24.093 1.00 86.56 356 SER A C 1
ATOM 2837 O O . SER A 1 356 ? -13.363 17.574 24.265 1.00 86.56 356 SER A O 1
ATOM 2839 N N . SER A 1 357 ? -14.288 15.536 24.473 1.00 91.81 357 SER A N 1
ATOM 2840 C CA . SER A 1 357 ? -13.127 14.865 25.062 1.00 91.81 357 SER A CA 1
ATOM 2841 C C . SER A 1 357 ? -13.271 13.339 25.012 1.00 91.81 357 SER A C 1
ATOM 2843 O O . SER A 1 357 ? -14.380 12.819 24.854 1.00 91.81 357 SER A O 1
ATOM 2845 N N . PHE A 1 358 ? -12.152 12.643 25.198 1.00 93.56 358 PHE A N 1
ATOM 2846 C CA . PHE A 1 358 ? -12.023 11.195 25.333 1.00 93.56 358 PHE A CA 1
ATOM 2847 C C . PHE A 1 358 ? -11.417 10.851 26.698 1.00 93.56 358 PHE A C 1
ATOM 2849 O O . PHE A 1 358 ? -10.474 11.510 27.143 1.00 93.56 358 PHE A O 1
ATOM 2856 N N . ASP A 1 359 ? -11.992 9.837 27.334 1.00 94.88 359 ASP A N 1
ATOM 2857 C CA . ASP A 1 359 ? -11.475 9.117 28.507 1.00 94.88 359 ASP A CA 1
ATOM 2858 C C . ASP A 1 359 ? -12.077 7.701 28.461 1.00 94.88 359 ASP A C 1
ATOM 2860 O O . ASP A 1 359 ? -12.775 7.245 29.365 1.00 94.88 359 ASP A O 1
ATOM 2864 N N . ASP A 1 360 ? -11.961 7.080 27.284 1.00 95.56 360 ASP A N 1
ATOM 2865 C CA . ASP A 1 360 ? -12.655 5.842 26.942 1.00 95.56 360 ASP A CA 1
ATOM 2866 C C . ASP A 1 360 ? -11.731 4.632 27.171 1.00 95.56 360 ASP A C 1
ATOM 2868 O O . ASP A 1 360 ? -10.560 4.632 26.778 1.00 95.56 360 ASP A O 1
ATOM 2872 N N . GLU A 1 361 ? -12.284 3.584 27.786 1.00 96.31 361 GLU A N 1
ATOM 2873 C CA . GLU A 1 361 ? -11.657 2.276 28.002 1.00 96.31 361 GLU A CA 1
ATOM 2874 C C . GLU A 1 361 ? -12.393 1.209 27.186 1.00 96.31 361 GLU A C 1
ATOM 2876 O O . GLU A 1 361 ? -13.614 1.054 27.293 1.00 96.31 361 GLU A O 1
ATOM 2881 N N . PHE A 1 362 ? -11.643 0.433 26.400 1.00 96.56 362 PHE A N 1
ATOM 2882 C CA . PHE A 1 362 ? -12.180 -0.688 25.637 1.00 96.56 362 PHE A CA 1
ATOM 2883 C C . PHE A 1 362 ? -11.409 -1.973 25.930 1.00 96.56 362 PHE A C 1
ATOM 2885 O O . PHE A 1 362 ? -10.244 -2.109 25.564 1.00 96.56 362 PHE A O 1
ATOM 2892 N N . ILE A 1 363 ? -12.103 -2.947 26.523 1.00 95.62 363 ILE A N 1
ATOM 2893 C CA . ILE A 1 363 ? -11.594 -4.309 26.706 1.00 95.62 363 ILE A CA 1
ATOM 2894 C C . ILE A 1 363 ? -12.094 -5.187 25.558 1.00 95.62 363 ILE A C 1
ATOM 2896 O O . ILE A 1 363 ? -13.285 -5.494 25.451 1.00 95.62 363 ILE A O 1
ATOM 2900 N N . MET A 1 364 ? -11.185 -5.563 24.668 1.00 94.69 364 MET A N 1
ATOM 2901 C CA . MET A 1 364 ? -11.467 -6.299 23.441 1.00 94.69 364 MET A CA 1
ATOM 2902 C C . MET A 1 364 ? -11.164 -7.785 23.616 1.00 94.69 364 MET A C 1
ATOM 2904 O O . MET A 1 364 ? -10.134 -8.140 24.183 1.00 94.69 364 MET A O 1
ATOM 2908 N N . HIS A 1 365 ? -12.050 -8.636 23.093 1.00 91.44 365 HIS A N 1
ATOM 2909 C CA . HIS A 1 365 ? -11.933 -10.089 23.149 1.00 91.44 365 HIS A CA 1
ATOM 2910 C C . HIS A 1 365 ? -11.955 -10.715 21.755 1.00 91.44 365 HIS A C 1
ATOM 2912 O O . HIS A 1 365 ? -12.741 -10.295 20.899 1.00 91.44 365 HIS A O 1
ATOM 2918 N N . PHE A 1 366 ? -11.145 -11.751 21.554 1.00 89.38 366 PHE A N 1
ATOM 2919 C CA . PHE A 1 366 ? -11.036 -12.466 20.286 1.00 89.38 366 PHE A CA 1
ATOM 2920 C C . PHE A 1 366 ? -11.140 -13.972 20.487 1.00 89.38 366 PHE A C 1
ATOM 2922 O O . PHE A 1 366 ? -10.560 -14.533 21.413 1.00 89.38 366 PHE A O 1
ATOM 2929 N N . LEU A 1 367 ? -11.879 -14.632 19.596 1.00 84.62 367 LEU A N 1
ATOM 2930 C CA . LEU A 1 367 ? -11.944 -16.085 19.586 1.00 84.62 367 LEU A CA 1
ATOM 2931 C C . LEU A 1 367 ? -10.646 -16.675 19.028 1.00 84.62 367 LEU A C 1
ATOM 2933 O O . LEU A 1 367 ? -9.969 -16.077 18.181 1.00 84.62 367 LEU A O 1
ATOM 2937 N N . LEU A 1 368 ? -10.307 -17.856 19.533 1.00 80.19 368 LEU A N 1
ATOM 2938 C CA . LEU A 1 368 ? -9.316 -18.733 18.923 1.00 80.19 368 LEU A CA 1
ATOM 2939 C C . LEU A 1 368 ? -9.990 -19.503 17.776 1.00 80.19 368 LEU A C 1
ATOM 2941 O O . LEU A 1 368 ? -11.213 -19.652 17.768 1.00 80.19 368 LEU A O 1
ATOM 2945 N N . ALA A 1 369 ? -9.202 -19.931 16.792 1.00 74.56 369 ALA A N 1
ATOM 2946 C CA . ALA A 1 369 ? -9.702 -20.733 15.677 1.00 74.56 369 ALA A CA 1
ATOM 2947 C C . ALA A 1 369 ? -10.222 -22.098 16.174 1.00 74.56 369 ALA A C 1
ATOM 2949 O O . ALA A 1 369 ? -9.788 -22.573 17.225 1.00 74.56 369 ALA A O 1
ATOM 2950 N N . ASP A 1 370 ? -11.153 -22.721 15.439 1.00 66.94 370 ASP A N 1
ATOM 2951 C CA . ASP A 1 370 ? -11.556 -24.101 15.743 1.00 66.94 370 ASP A CA 1
ATOM 2952 C C . ASP A 1 370 ? -10.478 -25.069 15.233 1.00 66.94 370 ASP A C 1
ATOM 2954 O O . ASP A 1 370 ? -9.911 -24.910 14.150 1.00 66.94 370 ASP A O 1
ATOM 2958 N N . ASN A 1 371 ? -10.216 -26.103 16.018 1.00 60.16 371 ASN A N 1
ATOM 2959 C CA . ASN A 1 371 ? -9.161 -27.080 15.794 1.00 60.16 371 ASN A CA 1
ATOM 2960 C C . ASN A 1 371 ? -9.678 -28.352 15.124 1.00 60.16 371 ASN A C 1
ATOM 2962 O O . ASN A 1 371 ? -8.906 -29.270 14.850 1.00 60.16 371 ASN A O 1
ATOM 2966 N N . ASN A 1 372 ? -10.983 -28.439 14.870 1.00 56.59 372 ASN A N 1
ATOM 2967 C CA . ASN A 1 372 ? -11.535 -29.558 14.130 1.00 56.59 372 ASN A CA 1
ATOM 2968 C C . ASN A 1 372 ? -11.048 -29.502 12.670 1.00 56.59 372 ASN A C 1
ATOM 2970 O O . ASN A 1 372 ? -11.284 -28.501 11.988 1.00 56.59 372 ASN A O 1
ATOM 2974 N N . PRO A 1 373 ? -10.380 -30.554 12.161 1.00 50.88 373 PRO A N 1
ATOM 2975 C CA . PRO A 1 373 ? -10.019 -30.616 10.754 1.00 50.88 373 PRO A CA 1
ATOM 2976 C C . PRO A 1 373 ? -11.299 -30.645 9.913 1.00 50.88 373 PRO A C 1
ATOM 2978 O O . PRO A 1 373 ? -12.170 -31.495 10.114 1.00 50.88 373 PRO A O 1
ATOM 2981 N N . VAL A 1 374 ? -11.422 -29.713 8.970 1.00 56.84 374 VAL A N 1
ATOM 2982 C CA . VAL A 1 374 ? -12.562 -29.668 8.053 1.00 56.84 374 VAL A CA 1
ATOM 2983 C C . VAL A 1 374 ? -12.374 -30.773 7.010 1.00 56.84 374 VAL A C 1
ATOM 2985 O O . VAL A 1 374 ? -11.509 -30.699 6.135 1.00 56.84 374 VAL A O 1
ATOM 2988 N N . GLU A 1 375 ? -13.164 -31.847 7.112 1.00 41.94 375 GLU A N 1
ATOM 2989 C CA . GLU A 1 375 ? -13.130 -32.951 6.145 1.00 41.94 375 GLU A CA 1
ATOM 2990 C C . GLU A 1 375 ? -13.372 -32.417 4.716 1.00 41.94 375 GLU A C 1
ATOM 2992 O O . GLU A 1 375 ? -14.453 -31.915 4.406 1.00 41.94 375 GLU A O 1
ATOM 2997 N N . ASN A 1 376 ? -12.385 -32.619 3.828 1.00 48.81 376 ASN A N 1
ATOM 2998 C CA . ASN A 1 376 ? -12.354 -32.282 2.389 1.00 48.81 376 ASN A CA 1
ATOM 2999 C C . ASN A 1 376 ? -11.777 -30.912 1.956 1.00 48.81 376 ASN A C 1
ATOM 3001 O O . ASN A 1 376 ? -11.864 -30.599 0.767 1.00 48.81 376 ASN A O 1
ATOM 3005 N N . GLU A 1 377 ? -11.119 -30.132 2.820 1.00 57.31 377 GLU A N 1
ATOM 3006 C CA . GLU A 1 377 ? -10.473 -28.861 2.406 1.00 57.31 377 GLU A CA 1
ATOM 3007 C C . GLU A 1 377 ? -9.092 -29.002 1.735 1.00 57.31 377 GLU A C 1
ATOM 3009 O O . GLU A 1 377 ? -8.531 -28.025 1.243 1.00 57.31 377 GLU A O 1
ATOM 3014 N N . HIS A 1 378 ? -8.525 -30.209 1.660 1.00 63.88 378 HIS A N 1
ATOM 3015 C CA . HIS A 1 378 ? -7.123 -30.410 1.249 1.00 63.88 378 HIS A CA 1
ATOM 3016 C C . HIS A 1 378 ? -6.967 -31.313 0.025 1.00 63.88 378 HIS A C 1
ATOM 3018 O O . HIS A 1 378 ? -6.021 -32.093 -0.079 1.00 63.88 378 HIS A O 1
ATOM 3024 N N . LYS A 1 379 ? -7.916 -31.253 -0.916 1.00 79.44 379 LYS A N 1
ATOM 3025 C CA . LYS A 1 379 ? -7.783 -32.032 -2.148 1.00 79.44 379 LYS A CA 1
ATOM 3026 C C . LYS A 1 379 ? -6.694 -31.430 -3.036 1.00 79.44 379 LYS A C 1
ATOM 3028 O O . LYS A 1 379 ? -6.935 -30.458 -3.751 1.00 79.44 379 LYS A O 1
ATOM 3033 N N . GLU A 1 380 ? -5.535 -32.076 -3.041 1.00 87.62 380 GLU A N 1
ATOM 3034 C CA . GLU A 1 380 ? -4.452 -31.775 -3.970 1.00 87.62 380 GLU A CA 1
ATOM 3035 C C . GLU A 1 380 ? -4.906 -31.871 -5.431 1.00 87.62 380 GLU A C 1
ATOM 3037 O O . GLU A 1 380 ? -5.540 -32.847 -5.850 1.00 87.62 380 GLU A O 1
ATOM 3042 N N . ILE A 1 381 ? -4.577 -30.840 -6.210 1.00 91.06 381 ILE A N 1
ATOM 3043 C CA . ILE A 1 381 ? -5.027 -30.698 -7.598 1.00 91.06 381 ILE A CA 1
ATOM 3044 C C . ILE A 1 381 ? -4.026 -31.327 -8.568 1.00 91.06 381 ILE A C 1
ATOM 3046 O O . ILE A 1 381 ? -4.429 -32.065 -9.467 1.00 91.06 381 ILE A O 1
ATOM 3050 N N . LEU A 1 382 ? -2.727 -31.065 -8.384 1.00 91.19 382 LEU A N 1
ATOM 3051 C CA . LEU A 1 382 ? -1.661 -31.584 -9.249 1.00 91.19 382 LEU A CA 1
ATOM 3052 C C . LEU A 1 382 ? -0.998 -32.865 -8.707 1.00 91.19 382 LEU A C 1
ATOM 3054 O O . LEU A 1 382 ? -0.119 -33.413 -9.371 1.00 91.19 382 LEU A O 1
ATOM 3058 N N . GLY A 1 383 ? -1.435 -33.355 -7.540 1.00 88.38 383 GLY A N 1
ATOM 3059 C CA . GLY A 1 383 ? -0.842 -34.499 -6.838 1.00 88.38 383 GLY A CA 1
ATOM 3060 C C . GLY A 1 383 ? 0.608 -34.258 -6.400 1.00 88.38 383 GLY A C 1
ATOM 3061 O O . GLY A 1 383 ? 1.087 -33.125 -6.426 1.00 88.38 383 GLY A O 1
ATOM 3062 N N . GLU A 1 384 ? 1.312 -35.338 -6.055 1.00 84.50 384 GLU A N 1
ATOM 3063 C CA . GLU A 1 384 ? 2.667 -35.316 -5.470 1.00 84.50 384 GLU A CA 1
ATOM 3064 C C . GLU A 1 384 ? 3.727 -34.622 -6.351 1.00 84.50 384 GLU A C 1
ATOM 3066 O O . GLU A 1 384 ? 4.604 -33.931 -5.836 1.00 84.50 384 GLU A O 1
ATOM 3071 N N . ASP A 1 385 ? 3.619 -34.717 -7.686 1.00 86.50 385 ASP A N 1
ATOM 3072 C CA . ASP A 1 385 ? 4.544 -34.061 -8.634 1.00 86.50 385 ASP A CA 1
ATOM 3073 C C . ASP A 1 385 ? 4.577 -32.525 -8.469 1.00 86.50 385 ASP A C 1
ATOM 3075 O O . ASP A 1 385 ? 5.494 -31.853 -8.952 1.00 86.50 385 ASP A O 1
ATOM 3079 N N . PHE A 1 386 ? 3.566 -31.940 -7.819 1.00 89.06 386 PHE A N 1
ATOM 3080 C CA . PHE A 1 386 ? 3.542 -30.524 -7.465 1.00 89.06 386 PHE A CA 1
ATOM 3081 C C . PHE A 1 386 ? 4.755 -30.109 -6.632 1.00 89.06 386 PHE A C 1
ATOM 3083 O O . PHE A 1 386 ? 5.335 -29.055 -6.891 1.00 89.06 386 PHE A O 1
ATOM 3090 N N . TYR A 1 387 ? 5.141 -30.915 -5.642 1.00 86.88 387 TYR A N 1
ATOM 3091 C CA . TYR A 1 387 ? 6.173 -30.537 -4.679 1.00 86.88 387 TYR A CA 1
ATOM 3092 C C . TYR A 1 387 ? 7.552 -30.440 -5.334 1.00 86.88 387 TYR A C 1
ATOM 3094 O O . TYR A 1 387 ? 8.283 -29.481 -5.081 1.00 86.88 387 TYR A O 1
ATOM 3102 N N . ASP A 1 388 ? 7.852 -31.344 -6.268 1.00 88.06 388 ASP A N 1
ATOM 3103 C CA . ASP A 1 388 ? 9.061 -31.271 -7.090 1.00 88.06 388 ASP A CA 1
ATOM 3104 C C . ASP A 1 388 ? 9.055 -30.017 -7.979 1.00 88.06 388 ASP A C 1
ATOM 3106 O O . ASP A 1 388 ? 10.060 -29.312 -8.087 1.00 88.06 388 ASP A O 1
ATOM 3110 N N . LYS A 1 389 ? 7.912 -29.682 -8.595 1.00 89.81 389 LYS A N 1
ATOM 3111 C CA . LYS A 1 389 ? 7.778 -28.455 -9.404 1.00 89.81 389 LYS A CA 1
ATOM 3112 C C . LYS A 1 389 ? 7.945 -27.193 -8.564 1.00 89.81 389 LYS A C 1
ATOM 3114 O O . LYS A 1 389 ? 8.566 -26.239 -9.030 1.00 89.81 389 LYS A O 1
ATOM 3119 N N . ARG A 1 390 ? 7.413 -27.192 -7.341 1.00 88.69 390 ARG A N 1
ATOM 3120 C CA . ARG A 1 390 ? 7.554 -26.095 -6.381 1.00 88.69 390 AR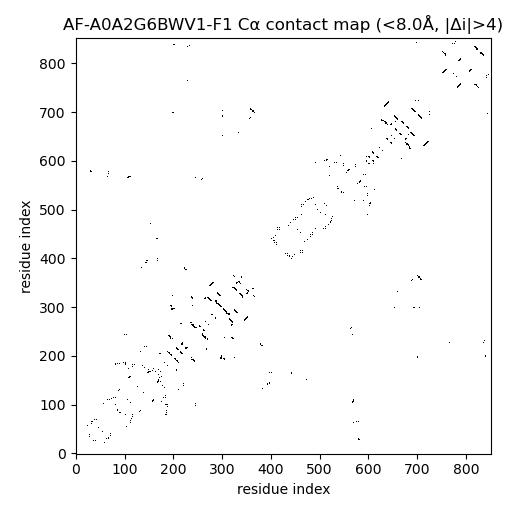G A CA 1
ATOM 3121 C C . ARG A 1 390 ? 9.020 -25.863 -6.029 1.00 88.69 390 ARG A C 1
ATOM 3123 O O . ARG A 1 390 ? 9.480 -24.725 -6.054 1.00 88.69 390 ARG A O 1
ATOM 3130 N N . GLU A 1 391 ? 9.763 -26.934 -5.770 1.00 86.25 391 GLU A N 1
ATOM 3131 C CA . GLU A 1 391 ? 11.193 -26.839 -5.479 1.00 86.25 391 GLU A CA 1
ATOM 3132 C C . GLU A 1 391 ? 11.997 -26.350 -6.691 1.00 86.25 391 GLU A C 1
ATOM 3134 O O . GLU A 1 391 ? 12.839 -25.461 -6.569 1.00 86.25 391 GLU A O 1
ATOM 3139 N N . ILE A 1 392 ? 11.684 -26.840 -7.894 1.00 90.31 392 ILE A N 1
ATOM 3140 C CA . ILE A 1 392 ? 12.310 -26.351 -9.131 1.00 90.31 392 ILE A CA 1
ATOM 3141 C C . ILE A 1 392 ? 12.060 -24.846 -9.324 1.00 90.31 392 ILE A C 1
ATOM 3143 O O . ILE A 1 392 ? 12.990 -24.121 -9.682 1.00 90.31 392 ILE A O 1
ATOM 3147 N N . ALA A 1 393 ? 10.836 -24.367 -9.078 1.00 89.88 393 ALA A N 1
ATOM 3148 C CA . ALA A 1 393 ? 10.494 -22.947 -9.161 1.00 89.88 393 ALA A CA 1
ATOM 3149 C C . ALA A 1 393 ? 11.311 -22.104 -8.163 1.00 89.88 393 ALA A C 1
ATOM 3151 O O . ALA A 1 393 ? 11.884 -21.081 -8.543 1.00 89.88 393 ALA A O 1
ATOM 3152 N N . ASN A 1 394 ? 11.449 -22.569 -6.916 1.00 87.12 394 ASN A N 1
ATOM 3153 C CA . ASN A 1 394 ? 12.297 -21.924 -5.912 1.00 87.12 394 ASN A CA 1
ATOM 3154 C C . ASN A 1 394 ? 13.762 -21.850 -6.351 1.00 87.12 394 ASN A C 1
ATOM 3156 O O . ASN A 1 394 ? 14.366 -20.780 -6.292 1.00 87.12 394 ASN A O 1
ATOM 3160 N N . LEU A 1 395 ? 14.329 -22.957 -6.836 1.00 89.69 395 LEU A N 1
ATOM 3161 C CA . LEU A 1 395 ? 15.720 -23.000 -7.287 1.00 89.69 395 LEU A CA 1
ATOM 3162 C C . LEU A 1 395 ? 15.973 -22.050 -8.461 1.00 89.69 395 LEU A C 1
ATOM 3164 O O . LEU A 1 395 ? 16.982 -21.348 -8.468 1.00 89.69 395 LEU A O 1
ATOM 3168 N N . ARG A 1 396 ? 15.047 -21.976 -9.426 1.00 92.06 396 ARG A N 1
ATOM 3169 C CA . ARG A 1 396 ? 15.132 -21.033 -10.554 1.00 92.06 396 ARG A CA 1
ATOM 3170 C C . ARG A 1 396 ? 15.070 -19.581 -10.100 1.00 92.06 396 ARG A C 1
ATOM 3172 O O . ARG A 1 396 ? 15.852 -18.761 -10.580 1.00 92.06 396 ARG A O 1
ATOM 3179 N N . ARG A 1 397 ? 14.175 -19.259 -9.161 1.00 91.00 397 ARG A N 1
ATOM 3180 C CA . ARG A 1 397 ? 14.101 -17.923 -8.561 1.00 91.00 397 ARG A CA 1
ATOM 3181 C C . ARG A 1 397 ? 15.408 -17.564 -7.861 1.00 91.00 397 ARG A C 1
ATOM 3183 O O . ARG A 1 397 ? 15.945 -16.486 -8.106 1.00 91.00 397 ARG A O 1
ATOM 3190 N N . CYS A 1 398 ? 15.921 -18.458 -7.017 1.00 88.56 398 CYS A N 1
ATOM 3191 C CA . CYS A 1 398 ? 17.176 -18.260 -6.301 1.00 88.56 398 CYS A CA 1
ATOM 3192 C C . CYS A 1 398 ? 18.341 -18.044 -7.272 1.00 88.56 398 CYS A C 1
ATOM 3194 O O . CYS A 1 398 ? 19.035 -17.042 -7.148 1.00 88.56 398 CYS A O 1
ATOM 3196 N N . ASP A 1 399 ? 18.517 -18.910 -8.275 1.00 90.25 399 ASP A N 1
ATOM 3197 C CA . ASP A 1 399 ? 19.565 -18.771 -9.299 1.00 90.25 399 ASP A CA 1
ATOM 3198 C C . ASP A 1 399 ? 19.486 -17.416 -10.023 1.00 90.25 399 ASP A C 1
ATOM 3200 O O . ASP A 1 399 ? 20.492 -16.716 -10.154 1.00 90.25 399 ASP A O 1
ATOM 3204 N N . ARG A 1 400 ? 18.272 -16.980 -10.395 1.00 90.19 400 ARG A N 1
ATOM 3205 C CA . ARG A 1 400 ? 18.044 -15.663 -11.007 1.00 90.19 400 ARG A CA 1
ATOM 3206 C C . ARG A 1 400 ? 18.457 -14.514 -10.081 1.00 90.19 400 ARG A C 1
ATOM 3208 O O . ARG A 1 400 ? 19.163 -13.612 -10.526 1.00 90.19 400 ARG A O 1
ATOM 3215 N N . ILE A 1 401 ? 18.036 -14.539 -8.814 1.00 85.94 401 ILE A N 1
ATOM 3216 C CA . ILE A 1 401 ? 18.354 -13.490 -7.829 1.00 85.94 401 ILE A CA 1
ATOM 3217 C C . ILE A 1 401 ? 19.859 -13.461 -7.529 1.00 85.94 401 ILE A C 1
ATOM 3219 O O . ILE A 1 401 ? 20.457 -12.388 -7.553 1.00 85.94 401 ILE A O 1
ATOM 3223 N N . TYR A 1 402 ? 20.497 -14.618 -7.328 1.00 86.94 402 TYR A N 1
ATOM 3224 C CA . TYR A 1 402 ? 21.948 -14.706 -7.136 1.00 86.94 402 TYR A CA 1
ATOM 3225 C C . TYR A 1 402 ? 22.718 -14.177 -8.350 1.00 86.94 402 TYR A C 1
ATOM 3227 O O . TYR A 1 402 ? 23.733 -13.503 -8.189 1.00 86.94 402 TYR A O 1
ATOM 3235 N N . GLY A 1 403 ? 22.220 -14.413 -9.568 1.00 87.50 403 GLY A N 1
ATOM 3236 C CA . GLY A 1 403 ? 22.800 -13.859 -10.793 1.00 87.50 403 GLY A CA 1
ATOM 3237 C C . GLY A 1 403 ? 22.773 -12.324 -10.870 1.00 87.50 403 GLY A C 1
ATOM 3238 O O . GLY A 1 403 ? 23.550 -11.734 -11.631 1.00 87.50 403 GLY A O 1
ATOM 3239 N N . PHE A 1 404 ? 21.910 -11.665 -10.089 1.00 87.19 404 PHE A N 1
ATOM 3240 C CA . PHE A 1 404 ? 21.821 -10.207 -10.018 1.00 87.19 404 PHE A CA 1
ATOM 3241 C C . PHE A 1 404 ? 22.769 -9.566 -9.004 1.00 87.19 404 PHE A C 1
ATOM 3243 O O . PHE A 1 404 ? 23.060 -8.371 -9.138 1.00 87.19 404 PHE A O 1
ATOM 3250 N N . ASP A 1 405 ? 23.257 -10.317 -8.015 1.00 89.69 405 ASP A N 1
ATOM 3251 C CA . ASP A 1 405 ? 24.122 -9.759 -6.981 1.00 89.69 405 ASP A CA 1
ATOM 3252 C C . ASP A 1 405 ? 25.505 -9.420 -7.553 1.00 89.69 405 ASP A C 1
ATOM 3254 O O . ASP A 1 405 ? 26.285 -10.270 -7.990 1.00 89.69 405 ASP A O 1
ATOM 3258 N N . LYS A 1 406 ? 25.782 -8.118 -7.589 1.00 94.56 406 LYS A N 1
ATOM 3259 C CA . LYS A 1 406 ? 27.070 -7.528 -7.971 1.00 94.56 406 LYS A CA 1
ATOM 3260 C C . LYS A 1 406 ? 27.446 -6.427 -6.975 1.00 94.56 406 LYS A C 1
ATOM 3262 O O . LYS A 1 406 ? 28.065 -5.431 -7.361 1.00 94.56 406 LYS A O 1
ATOM 3267 N N . SER A 1 407 ? 26.996 -6.562 -5.723 1.00 93.75 407 SER A N 1
ATOM 3268 C CA . SER A 1 407 ? 27.197 -5.593 -4.638 1.00 93.75 407 SER A CA 1
ATOM 3269 C C . SER A 1 407 ? 28.681 -5.258 -4.435 1.00 93.75 407 SER A C 1
ATOM 3271 O O . SER A 1 407 ? 29.045 -4.087 -4.304 1.00 93.75 407 SER A O 1
ATOM 3273 N N . ASP A 1 408 ? 29.564 -6.250 -4.556 1.00 94.94 408 ASP A N 1
ATOM 3274 C CA . ASP A 1 408 ? 31.024 -6.112 -4.491 1.00 94.94 408 ASP A CA 1
ATOM 3275 C C . ASP A 1 408 ? 31.581 -5.039 -5.447 1.00 94.94 408 ASP A C 1
ATOM 3277 O O . ASP A 1 408 ? 32.526 -4.313 -5.118 1.00 94.94 408 ASP A O 1
ATOM 3281 N N . LYS A 1 409 ? 30.962 -4.863 -6.621 1.00 96.81 409 LYS A N 1
ATOM 3282 C CA . LYS A 1 409 ? 31.402 -3.883 -7.626 1.00 96.81 409 LYS A CA 1
ATOM 3283 C C . LYS A 1 409 ? 31.176 -2.436 -7.190 1.00 96.81 409 LYS A C 1
ATOM 3285 O O . LYS A 1 409 ? 31.825 -1.541 -7.740 1.00 96.81 409 LYS A O 1
ATOM 3290 N N . PHE A 1 410 ? 30.317 -2.188 -6.200 1.00 97.69 410 PHE A N 1
ATOM 3291 C CA . PHE A 1 410 ? 30.075 -0.848 -5.665 1.00 97.69 410 PHE A CA 1
ATOM 3292 C C . PHE A 1 410 ? 31.163 -0.380 -4.692 1.00 97.69 410 PHE A C 1
ATOM 3294 O O . PHE A 1 410 ? 31.349 0.831 -4.555 1.00 97.69 410 PHE A O 1
ATOM 3301 N N . VAL A 1 411 ? 31.943 -1.292 -4.089 1.00 96.56 411 VAL A N 1
ATOM 3302 C CA . VAL A 1 411 ? 32.984 -0.970 -3.087 1.00 96.56 411 VAL A CA 1
ATOM 3303 C C . VAL A 1 411 ? 33.933 0.115 -3.588 1.00 96.56 411 VAL A C 1
ATOM 3305 O O . VAL A 1 411 ? 34.198 1.095 -2.893 1.00 96.56 411 VAL A O 1
ATOM 3308 N N . ARG A 1 412 ? 34.415 -0.019 -4.829 1.00 95.19 412 ARG A N 1
ATOM 3309 C CA . ARG A 1 412 ? 35.332 0.958 -5.425 1.00 95.19 412 ARG A CA 1
ATOM 3310 C C . ARG A 1 412 ? 34.705 2.349 -5.501 1.00 95.19 412 ARG A C 1
ATOM 3312 O O . ARG A 1 412 ? 35.386 3.336 -5.243 1.00 95.19 412 ARG A O 1
ATOM 3319 N N . TYR A 1 413 ? 33.443 2.442 -5.910 1.00 97.12 413 TYR A N 1
ATOM 3320 C CA . TYR A 1 413 ? 32.768 3.728 -6.075 1.00 97.12 413 TYR A CA 1
ATOM 3321 C C . TYR A 1 413 ? 32.458 4.371 -4.728 1.00 97.12 413 TYR A C 1
ATOM 3323 O O . TYR A 1 413 ? 32.665 5.573 -4.586 1.00 97.12 413 TYR A O 1
ATOM 3331 N N . PHE A 1 414 ? 32.069 3.566 -3.738 1.00 96.62 414 PHE A N 1
ATOM 3332 C CA . PHE A 1 414 ? 31.918 4.014 -2.359 1.00 96.62 414 PHE A CA 1
ATOM 3333 C C . PHE A 1 414 ? 33.236 4.573 -1.811 1.00 96.62 414 PHE A C 1
ATOM 3335 O O . PHE A 1 414 ? 33.272 5.710 -1.364 1.00 96.62 414 PHE A O 1
ATOM 3342 N N . GLN A 1 415 ? 34.347 3.841 -1.944 1.00 95.06 415 GLN A N 1
ATOM 3343 C CA . GLN A 1 415 ? 35.678 4.273 -1.487 1.00 95.06 415 GLN A CA 1
ATOM 3344 C C . GLN A 1 415 ? 36.192 5.540 -2.182 1.00 95.06 415 GLN A C 1
ATOM 3346 O O . GLN A 1 415 ? 36.897 6.345 -1.577 1.00 95.06 415 GLN A O 1
ATOM 3351 N N . LEU A 1 416 ? 35.861 5.721 -3.464 1.00 94.62 416 LEU A N 1
ATOM 3352 C CA . LEU A 1 416 ? 36.186 6.943 -4.201 1.00 94.62 416 LEU A CA 1
ATOM 3353 C C . LEU A 1 416 ? 35.366 8.154 -3.729 1.00 94.62 416 LEU A C 1
ATOM 3355 O O . LEU A 1 416 ? 35.772 9.286 -3.983 1.00 94.62 416 LEU A O 1
ATOM 3359 N N . THR A 1 417 ? 34.207 7.938 -3.110 1.00 95.38 417 THR A N 1
ATOM 3360 C CA . THR A 1 417 ? 33.338 8.999 -2.580 1.00 95.38 417 THR A CA 1
ATOM 3361 C C . THR A 1 417 ? 33.635 9.282 -1.109 1.00 95.38 417 THR A C 1
ATOM 3363 O O . THR A 1 417 ? 33.803 10.438 -0.730 1.00 95.38 417 THR A O 1
ATOM 3366 N N . PHE A 1 418 ? 33.770 8.230 -0.303 1.00 93.56 418 PHE A N 1
ATOM 3367 C CA . PHE A 1 418 ? 34.117 8.272 1.112 1.00 93.56 418 PHE A CA 1
ATOM 3368 C C . PHE A 1 418 ? 35.457 7.554 1.305 1.00 93.56 418 PHE A C 1
ATOM 3370 O O . PHE A 1 418 ? 35.503 6.318 1.354 1.00 93.56 418 PHE A O 1
ATOM 3377 N N . PRO A 1 419 ? 36.570 8.306 1.375 1.00 92.75 419 PRO A N 1
ATOM 3378 C CA . PRO A 1 419 ? 37.877 7.727 1.635 1.00 92.75 419 PRO A CA 1
ATOM 3379 C C . PRO A 1 419 ? 37.891 6.989 2.973 1.00 92.75 419 PRO A C 1
ATOM 3381 O O . PRO A 1 419 ? 37.332 7.465 3.958 1.00 92.75 419 PRO A O 1
ATOM 3384 N N . PHE A 1 420 ? 38.561 5.839 3.005 1.00 92.00 420 PHE A N 1
ATOM 3385 C CA . PHE A 1 420 ? 38.729 5.053 4.222 1.00 92.00 420 PHE A CA 1
ATOM 3386 C C . PHE A 1 420 ? 39.422 5.864 5.325 1.00 92.00 420 PHE A C 1
ATOM 3388 O O . PHE A 1 420 ? 40.499 6.420 5.097 1.00 92.00 420 PHE A O 1
ATOM 3395 N N . ASP A 1 421 ? 38.830 5.883 6.519 1.00 90.75 421 ASP A N 1
ATOM 3396 C CA . ASP A 1 421 ? 39.336 6.627 7.678 1.00 90.75 421 ASP A CA 1
ATOM 3397 C C . ASP A 1 421 ? 39.812 5.733 8.840 1.00 90.75 421 ASP A C 1
ATOM 3399 O O . ASP A 1 421 ? 40.323 6.243 9.838 1.00 90.75 421 ASP A O 1
ATOM 3403 N N . GLY A 1 422 ? 39.709 4.404 8.710 1.00 91.81 422 GLY A N 1
ATOM 3404 C CA . GLY A 1 422 ? 40.147 3.462 9.742 1.00 91.81 422 GLY A CA 1
ATOM 3405 C C . GLY A 1 422 ? 39.156 3.220 10.879 1.00 91.81 422 GLY A C 1
ATOM 3406 O O . GLY A 1 422 ? 39.515 2.505 11.812 1.00 91.81 422 GLY A O 1
ATOM 3407 N N . THR A 1 423 ? 37.955 3.801 10.834 1.00 95.50 423 THR A N 1
ATOM 3408 C CA . THR A 1 423 ? 36.971 3.710 11.922 1.00 95.50 423 THR A CA 1
ATOM 3409 C C . THR A 1 423 ? 35.993 2.549 11.747 1.00 95.50 423 THR A C 1
ATOM 3411 O O . THR A 1 423 ? 35.698 2.127 10.629 1.00 95.50 423 THR A O 1
ATOM 3414 N N . ASP A 1 424 ? 35.433 2.063 12.856 1.00 95.06 424 ASP A N 1
ATOM 3415 C CA . ASP A 1 424 ? 34.351 1.068 12.823 1.00 95.06 424 ASP A CA 1
ATOM 3416 C C . ASP A 1 424 ? 33.103 1.631 12.122 1.00 95.06 424 ASP A C 1
ATOM 3418 O O . ASP A 1 424 ? 32.474 0.942 11.324 1.00 95.06 424 ASP A O 1
ATOM 3422 N N . ALA A 1 425 ? 32.816 2.925 12.307 1.00 94.25 425 ALA A N 1
ATOM 3423 C CA . ALA A 1 425 ? 31.705 3.616 11.651 1.00 94.25 425 ALA A CA 1
ATOM 3424 C C . ALA A 1 425 ? 31.796 3.578 10.113 1.00 94.25 425 ALA A C 1
ATOM 3426 O O . ALA A 1 425 ? 30.771 3.490 9.435 1.00 94.25 425 ALA A O 1
ATOM 3427 N N . TYR A 1 426 ? 33.010 3.620 9.549 1.00 95.12 426 TYR A N 1
ATOM 3428 C CA . TYR A 1 426 ? 33.210 3.451 8.111 1.00 95.12 426 TYR A CA 1
ATOM 3429 C C . TYR A 1 426 ? 32.790 2.059 7.641 1.00 95.12 426 TYR A C 1
ATOM 3431 O O . TYR A 1 426 ? 32.067 1.934 6.651 1.00 95.12 426 TYR A O 1
ATOM 3439 N N . TRP A 1 427 ? 33.246 1.018 8.343 1.00 93.88 427 TRP A N 1
ATOM 3440 C CA . TRP A 1 427 ? 32.924 -0.364 7.998 1.00 93.88 427 TRP A CA 1
ATOM 3441 C C . TRP A 1 427 ? 31.435 -0.642 8.155 1.00 93.88 427 TRP A C 1
ATOM 3443 O O . TRP A 1 427 ? 30.845 -1.205 7.241 1.00 93.88 427 TRP A O 1
ATOM 3453 N N . GLU A 1 428 ? 30.814 -0.150 9.228 1.00 95.12 428 GLU A N 1
ATOM 3454 C CA . GLU A 1 428 ? 29.368 -0.255 9.432 1.00 95.12 428 GLU A CA 1
ATOM 3455 C C . GLU A 1 428 ? 28.571 0.433 8.315 1.00 95.12 428 GLU A C 1
ATOM 3457 O O . GLU A 1 428 ? 27.549 -0.089 7.869 1.00 95.12 428 GLU A O 1
ATOM 3462 N N . ARG A 1 429 ? 29.012 1.610 7.845 1.00 95.19 429 ARG A N 1
ATOM 3463 C CA . ARG A 1 429 ? 28.359 2.305 6.724 1.00 95.19 429 ARG A CA 1
ATOM 3464 C C . ARG A 1 429 ? 28.529 1.528 5.419 1.00 95.19 429 ARG A C 1
ATOM 3466 O O . ARG A 1 429 ? 27.553 1.362 4.693 1.00 95.19 429 ARG A O 1
ATOM 3473 N N . LEU A 1 430 ? 29.741 1.045 5.131 1.00 95.38 430 LEU A N 1
ATOM 3474 C CA . LEU A 1 430 ? 30.022 0.265 3.925 1.00 95.38 430 LEU A CA 1
ATOM 3475 C C . LEU A 1 430 ? 29.227 -1.047 3.908 1.00 95.38 430 LEU A C 1
ATOM 3477 O O . LEU A 1 430 ? 28.642 -1.368 2.882 1.00 95.38 430 LEU A O 1
ATOM 3481 N N . GLU A 1 431 ? 29.177 -1.778 5.020 1.00 95.38 431 GLU A N 1
ATOM 3482 C CA . GLU A 1 431 ? 28.406 -3.021 5.149 1.00 95.38 431 GLU A CA 1
ATOM 3483 C C . GLU A 1 431 ? 26.918 -2.767 4.887 1.00 95.38 431 GLU A C 1
ATOM 3485 O O . GLU A 1 431 ? 26.364 -3.331 3.946 1.00 95.38 431 GLU A O 1
ATOM 3490 N N . LYS A 1 432 ? 26.305 -1.799 5.587 1.00 95.38 432 LYS A N 1
ATOM 3491 C CA . LYS A 1 432 ? 24.901 -1.404 5.357 1.00 95.38 432 LYS A CA 1
ATOM 3492 C C . LYS A 1 432 ? 24.632 -0.989 3.911 1.00 95.38 432 LYS A C 1
ATOM 3494 O O . LYS A 1 432 ? 23.570 -1.285 3.361 1.00 95.38 432 LYS A O 1
ATOM 3499 N N . PHE A 1 433 ? 25.574 -0.278 3.296 1.00 96.44 433 PHE A N 1
ATOM 3500 C CA . PHE A 1 433 ? 25.469 0.121 1.899 1.00 96.44 433 PHE A CA 1
ATOM 3501 C C . PHE A 1 433 ? 25.492 -1.094 0.965 1.00 96.44 433 PHE A C 1
ATOM 3503 O O . PHE A 1 433 ? 24.614 -1.210 0.112 1.00 96.44 433 PHE A O 1
ATOM 3510 N N . LEU A 1 434 ? 26.452 -2.008 1.128 1.00 95.88 434 LEU A N 1
ATOM 3511 C CA . LEU A 1 434 ? 26.575 -3.208 0.297 1.00 95.88 434 LEU A CA 1
ATOM 3512 C C . LEU A 1 434 ? 25.382 -4.147 0.466 1.00 95.88 434 LEU A C 1
ATOM 3514 O O . LEU A 1 434 ? 24.842 -4.598 -0.544 1.00 95.88 434 LEU A O 1
ATOM 3518 N N . ASP A 1 435 ? 24.918 -4.351 1.700 1.00 93.44 435 ASP A N 1
ATOM 3519 C CA . ASP A 1 435 ? 23.714 -5.128 1.999 1.00 93.44 435 ASP A CA 1
ATOM 3520 C C . ASP A 1 435 ? 22.516 -4.567 1.235 1.00 93.44 435 ASP A C 1
ATOM 3522 O O . ASP A 1 435 ? 21.791 -5.301 0.565 1.00 93.44 435 ASP A O 1
ATOM 3526 N N . LYS A 1 436 ? 22.351 -3.239 1.223 1.00 93.00 436 LYS A N 1
ATOM 3527 C CA . LYS A 1 436 ? 21.308 -2.588 0.427 1.00 93.00 436 LYS A CA 1
ATOM 3528 C C . LYS A 1 436 ? 21.512 -2.768 -1.081 1.00 93.00 436 LYS A C 1
ATOM 3530 O O . LYS A 1 436 ? 20.526 -2.884 -1.805 1.00 93.00 436 LYS A O 1
ATOM 3535 N N . MET A 1 437 ? 22.750 -2.796 -1.580 1.00 95.12 437 MET A N 1
ATOM 3536 C CA . MET A 1 437 ? 23.017 -2.995 -3.013 1.00 95.12 437 MET A CA 1
ATOM 3537 C C . MET A 1 437 ? 22.630 -4.398 -3.493 1.00 95.12 437 MET A C 1
ATOM 3539 O O . MET A 1 437 ? 22.246 -4.533 -4.654 1.00 95.12 437 MET A O 1
ATOM 3543 N N . THR A 1 438 ? 22.639 -5.417 -2.624 1.00 90.88 438 THR A N 1
ATOM 3544 C CA . THR A 1 438 ? 22.104 -6.752 -2.972 1.00 90.88 438 THR A CA 1
ATOM 3545 C C . THR A 1 438 ? 20.617 -6.687 -3.351 1.00 90.88 438 THR A C 1
ATOM 3547 O O . THR A 1 438 ? 20.151 -7.409 -4.233 1.00 90.88 438 THR A O 1
ATOM 3550 N N . LEU A 1 439 ? 19.880 -5.740 -2.759 1.00 90.62 439 LEU A N 1
ATOM 3551 C CA . LEU A 1 439 ? 18.448 -5.552 -2.969 1.00 90.62 439 LEU A CA 1
ATOM 3552 C C . LEU A 1 439 ? 18.110 -4.844 -4.292 1.00 90.62 439 LEU A C 1
ATOM 3554 O O . LEU A 1 439 ? 16.933 -4.767 -4.639 1.00 90.62 439 LEU A O 1
ATOM 3558 N N . LEU A 1 440 ? 19.095 -4.324 -5.040 1.00 90.81 440 LEU A N 1
ATOM 3559 C CA . LEU A 1 440 ? 18.848 -3.719 -6.359 1.00 90.81 440 LEU A CA 1
ATOM 3560 C C . LEU A 1 440 ? 18.399 -4.755 -7.398 1.00 90.81 440 LEU A C 1
ATOM 3562 O O . LEU A 1 440 ? 17.716 -4.388 -8.355 1.00 90.81 440 LEU A O 1
ATOM 3566 N N . ALA A 1 441 ? 18.749 -6.032 -7.207 1.00 88.62 441 ALA A N 1
ATOM 3567 C CA . ALA A 1 441 ? 18.334 -7.146 -8.057 1.00 88.62 441 ALA A CA 1
ATOM 3568 C C . ALA A 1 441 ? 18.461 -6.823 -9.564 1.00 88.62 441 ALA A C 1
ATOM 3570 O O . ALA A 1 441 ? 19.519 -6.393 -10.029 1.00 88.62 441 ALA A O 1
ATOM 3571 N N . GLY A 1 442 ? 17.390 -6.978 -10.350 1.00 87.50 442 GLY A N 1
ATOM 3572 C CA . GLY A 1 442 ? 17.389 -6.698 -11.790 1.00 87.50 442 GLY A CA 1
ATOM 3573 C C . GLY A 1 442 ? 17.681 -5.237 -12.189 1.00 87.50 442 GLY A C 1
ATOM 3574 O O . GLY A 1 442 ? 17.700 -4.929 -13.384 1.00 87.50 442 GLY A O 1
ATOM 3575 N N . ALA A 1 443 ? 17.887 -4.321 -11.237 1.00 91.19 443 ALA A N 1
ATOM 3576 C CA . ALA A 1 443 ? 18.300 -2.936 -11.470 1.00 91.19 443 ALA A CA 1
ATOM 3577 C C . ALA A 1 443 ? 19.805 -2.688 -11.256 1.00 91.19 443 ALA A C 1
ATOM 3579 O O . ALA A 1 443 ? 20.287 -1.604 -11.567 1.00 91.19 443 ALA A O 1
ATOM 3580 N N . THR A 1 444 ? 20.581 -3.666 -10.780 1.00 93.94 444 THR A N 1
ATOM 3581 C CA . THR A 1 444 ? 21.998 -3.472 -10.420 1.00 93.94 444 THR A CA 1
ATOM 3582 C C . THR A 1 444 ? 22.856 -2.884 -11.550 1.00 93.94 444 THR A C 1
ATOM 3584 O O . THR A 1 444 ? 23.635 -1.952 -11.329 1.00 93.94 444 THR A O 1
ATOM 3587 N N . ASP A 1 445 ? 22.710 -3.393 -12.777 1.00 93.69 445 ASP A N 1
ATOM 3588 C CA . ASP A 1 445 ? 23.580 -3.004 -13.894 1.00 93.69 445 ASP A CA 1
ATOM 3589 C C . ASP A 1 445 ? 23.410 -1.540 -14.314 1.00 93.69 445 ASP A C 1
ATOM 3591 O O . ASP A 1 445 ? 24.400 -0.889 -14.646 1.00 93.69 445 ASP A O 1
ATOM 3595 N N . GLN A 1 446 ? 22.199 -0.983 -14.226 1.00 95.00 446 GLN A N 1
ATOM 3596 C CA . GLN A 1 446 ? 21.946 0.404 -14.629 1.00 95.00 446 GLN A CA 1
ATOM 3597 C C . GLN A 1 446 ? 22.700 1.402 -13.729 1.00 95.00 446 GLN A C 1
ATOM 3599 O O . GLN A 1 446 ? 23.241 2.403 -14.198 1.00 95.00 446 GLN A O 1
ATOM 3604 N N . TYR A 1 447 ? 22.822 1.095 -12.434 1.00 97.44 447 TYR A N 1
ATOM 3605 C CA . TYR A 1 447 ? 23.544 1.927 -11.473 1.00 97.44 447 TYR A CA 1
ATOM 3606 C C . TYR A 1 447 ? 25.057 1.799 -11.624 1.00 97.44 447 TYR A C 1
ATOM 3608 O O . TYR A 1 447 ? 25.771 2.802 -11.575 1.00 97.44 447 TYR A O 1
ATOM 3616 N N . LEU A 1 448 ? 25.558 0.585 -11.866 1.00 97.81 448 LEU A N 1
ATOM 3617 C CA . LEU A 1 448 ? 26.977 0.365 -12.149 1.00 97.81 448 LEU A CA 1
ATOM 3618 C C . LEU A 1 448 ? 27.406 1.032 -13.463 1.00 97.81 448 LEU A C 1
ATOM 3620 O O . LEU A 1 448 ? 28.484 1.632 -13.518 1.00 97.81 448 LEU A O 1
ATOM 3624 N N . ASN A 1 449 ? 26.569 0.972 -14.502 1.00 98.06 449 ASN A N 1
ATOM 3625 C CA . ASN A 1 449 ? 26.804 1.667 -15.767 1.00 98.06 449 ASN A CA 1
ATOM 3626 C C . ASN A 1 449 ? 26.843 3.185 -15.550 1.00 98.06 449 ASN A C 1
ATOM 3628 O O . ASN A 1 449 ? 27.834 3.818 -15.920 1.00 98.06 449 ASN A O 1
ATOM 3632 N N . ALA A 1 450 ? 25.858 3.750 -14.844 1.00 98.12 450 ALA A N 1
ATOM 3633 C CA . ALA A 1 450 ? 25.842 5.171 -14.502 1.00 98.12 450 ALA A CA 1
ATOM 3634 C C . ALA A 1 450 ? 27.102 5.605 -13.726 1.00 98.12 450 ALA A C 1
ATOM 3636 O O . ALA A 1 450 ? 27.783 6.558 -14.112 1.00 98.12 450 ALA A O 1
ATOM 3637 N N . LEU A 1 451 ? 27.488 4.864 -12.681 1.00 98.38 451 LEU A N 1
ATOM 3638 C CA . LEU A 1 451 ? 28.703 5.129 -11.897 1.00 98.38 451 LEU A CA 1
ATOM 3639 C C . LEU A 1 451 ? 29.987 5.025 -12.734 1.00 98.38 451 LEU A C 1
ATOM 3641 O O . LEU A 1 451 ? 30.951 5.755 -12.502 1.00 98.38 451 LEU A O 1
ATOM 3645 N N . LYS A 1 452 ? 30.035 4.117 -13.713 1.00 97.56 452 LYS A N 1
ATOM 3646 C CA . LYS A 1 452 ? 31.170 3.981 -14.634 1.00 97.56 452 LYS A CA 1
ATOM 3647 C C . LYS A 1 452 ? 31.286 5.177 -15.575 1.00 97.56 452 LYS A C 1
ATOM 3649 O O . LYS A 1 452 ? 32.417 5.569 -15.888 1.00 97.56 452 LYS A O 1
ATOM 3654 N N . GLU A 1 453 ? 30.174 5.738 -16.028 1.00 97.69 453 GLU A N 1
ATOM 3655 C CA . GLU A 1 453 ? 30.153 6.899 -16.922 1.00 97.69 453 GLU A CA 1
ATOM 3656 C C . GLU A 1 453 ? 30.461 8.208 -16.192 1.00 97.69 453 GLU A C 1
ATOM 3658 O O . GLU A 1 453 ? 31.242 9.022 -16.693 1.00 97.69 453 GLU A O 1
ATOM 3663 N N . ILE A 1 454 ? 29.945 8.378 -14.974 1.00 97.31 454 ILE A N 1
ATOM 3664 C CA . ILE A 1 454 ? 30.161 9.575 -14.159 1.00 97.31 454 ILE A CA 1
ATOM 3665 C C . ILE A 1 454 ? 31.641 9.702 -13.754 1.00 97.31 454 ILE A C 1
ATOM 3667 O O . ILE A 1 454 ? 32.190 8.889 -13.009 1.00 97.31 454 ILE A O 1
ATOM 3671 N N . LYS A 1 455 ? 32.306 10.759 -14.244 1.00 94.62 455 LYS A N 1
ATOM 3672 C CA . LYS A 1 455 ? 33.701 11.106 -13.887 1.00 94.62 455 LYS A CA 1
ATOM 3673 C C . LYS A 1 455 ? 33.822 12.224 -12.859 1.00 94.62 455 LYS A C 1
ATOM 3675 O O . LYS A 1 455 ? 34.880 12.370 -12.260 1.00 94.62 455 LYS A O 1
ATOM 3680 N N . ASP A 1 456 ? 32.766 13.009 -12.695 1.00 96.69 456 ASP A N 1
ATOM 3681 C CA . ASP A 1 456 ? 32.719 14.133 -11.767 1.00 96.69 456 ASP A CA 1
ATOM 3682 C C . ASP A 1 456 ? 32.483 13.640 -10.330 1.00 96.69 456 ASP A C 1
ATOM 3684 O O . ASP A 1 456 ? 31.583 12.832 -10.085 1.00 96.69 456 ASP A O 1
ATOM 3688 N N . ASP A 1 457 ? 33.298 14.115 -9.386 1.00 95.12 457 ASP A N 1
ATOM 3689 C CA . ASP A 1 457 ? 33.259 13.651 -7.994 1.00 95.12 457 ASP A CA 1
ATOM 3690 C C . ASP A 1 457 ? 31.972 14.075 -7.271 1.00 95.12 457 ASP A C 1
ATOM 3692 O O . ASP A 1 457 ? 31.446 13.304 -6.468 1.00 95.12 457 ASP A O 1
ATOM 3696 N N . ILE A 1 458 ? 31.414 15.251 -7.590 1.00 94.75 458 ILE A N 1
ATOM 3697 C CA . ILE A 1 458 ? 30.158 15.732 -6.993 1.00 94.75 458 ILE A CA 1
ATOM 3698 C C . ILE A 1 458 ? 28.996 14.869 -7.483 1.00 94.75 458 ILE A C 1
ATOM 3700 O O . ILE A 1 458 ? 28.187 14.409 -6.681 1.00 94.75 458 ILE A O 1
ATOM 3704 N N . LYS A 1 459 ? 28.924 14.600 -8.790 1.00 98.12 459 LYS A N 1
ATOM 3705 C CA . LYS A 1 459 ? 27.909 13.710 -9.374 1.00 98.12 459 LYS A CA 1
ATOM 3706 C C . LYS A 1 459 ? 28.002 12.294 -8.814 1.00 98.12 459 LYS A C 1
ATOM 3708 O O . LYS A 1 459 ? 26.975 11.694 -8.507 1.00 98.12 459 LYS A O 1
ATOM 3713 N N . ARG A 1 460 ? 29.220 11.765 -8.647 1.00 97.94 460 ARG A N 1
ATOM 3714 C CA . ARG A 1 460 ? 29.424 10.448 -8.029 1.00 97.94 460 ARG A CA 1
ATOM 3715 C C . ARG A 1 460 ? 28.937 10.443 -6.580 1.00 97.94 460 ARG A C 1
ATOM 3717 O O . ARG A 1 460 ? 28.265 9.497 -6.190 1.00 97.94 460 ARG A O 1
ATOM 3724 N N . CYS A 1 461 ? 29.234 11.496 -5.817 1.00 96.94 461 CYS A N 1
ATOM 3725 C CA . CYS A 1 461 ? 28.754 11.642 -4.445 1.00 96.94 461 CYS A CA 1
ATOM 3726 C C . CYS A 1 461 ? 27.223 11.658 -4.377 1.00 96.94 461 CYS A C 1
ATOM 3728 O O . CYS A 1 461 ? 26.648 10.870 -3.637 1.00 96.94 461 CYS A O 1
ATOM 3730 N N . ILE A 1 462 ? 26.564 12.455 -5.228 1.00 97.75 462 ILE A N 1
ATOM 3731 C CA . ILE A 1 462 ? 25.097 12.483 -5.338 1.00 97.75 462 ILE A CA 1
ATOM 3732 C C . ILE A 1 462 ? 24.542 11.081 -5.591 1.00 97.75 462 ILE A C 1
ATOM 3734 O O . ILE A 1 462 ? 23.634 10.662 -4.885 1.00 97.75 462 ILE A O 1
ATOM 3738 N N . LEU A 1 463 ? 25.090 10.339 -6.557 1.00 98.06 463 LEU A N 1
ATOM 3739 C CA . LEU A 1 463 ? 24.577 9.007 -6.876 1.00 98.06 463 LEU A CA 1
ATOM 3740 C C . LEU A 1 463 ? 24.776 8.001 -5.731 1.00 98.06 463 LEU A C 1
ATOM 3742 O O . LEU A 1 463 ? 23.882 7.201 -5.470 1.00 98.06 463 LEU A O 1
ATOM 3746 N N . ILE A 1 464 ? 25.914 8.036 -5.033 1.00 97.62 464 ILE A N 1
ATOM 3747 C CA . ILE A 1 464 ? 26.139 7.161 -3.872 1.00 97.62 464 ILE A CA 1
ATOM 3748 C C . ILE A 1 464 ? 25.192 7.526 -2.719 1.00 97.62 464 ILE A C 1
ATOM 3750 O O . ILE A 1 464 ? 24.552 6.636 -2.168 1.00 97.62 464 ILE A O 1
ATOM 3754 N N . GLU A 1 465 ? 25.017 8.814 -2.420 1.00 95.75 465 GLU A N 1
ATOM 3755 C CA . GLU A 1 465 ? 24.076 9.286 -1.393 1.00 95.75 465 GLU A CA 1
ATOM 3756 C C . GLU A 1 465 ? 22.619 8.929 -1.751 1.00 95.75 465 GLU A C 1
ATOM 3758 O O . GLU A 1 465 ? 21.843 8.526 -0.883 1.00 95.75 465 GLU A O 1
ATOM 3763 N N . MET A 1 466 ? 22.232 8.986 -3.035 1.00 94.94 466 MET A N 1
ATOM 3764 C CA . MET A 1 466 ? 20.929 8.484 -3.502 1.00 94.94 466 MET A CA 1
ATOM 3765 C C . MET A 1 466 ? 20.784 6.981 -3.244 1.00 94.94 466 MET A C 1
ATOM 3767 O O . MET A 1 466 ? 19.783 6.546 -2.676 1.00 94.94 466 MET A O 1
ATOM 3771 N N . LEU A 1 467 ? 21.786 6.184 -3.627 1.00 95.94 467 LEU A N 1
ATOM 3772 C CA . LEU A 1 467 ? 21.788 4.735 -3.414 1.00 95.94 467 LEU A CA 1
ATOM 3773 C C . LEU A 1 467 ? 21.694 4.373 -1.924 1.00 95.94 467 LEU A C 1
ATOM 3775 O O . LEU A 1 467 ? 20.985 3.433 -1.572 1.00 95.94 467 LEU A O 1
ATOM 3779 N N . GLU A 1 468 ? 22.331 5.139 -1.039 1.00 93.25 468 GLU A N 1
ATOM 3780 C CA . GLU A 1 468 ? 22.251 4.956 0.415 1.00 93.25 468 GLU A CA 1
ATOM 3781 C C . GLU A 1 468 ? 20.893 5.350 1.001 1.00 93.25 468 GLU A C 1
ATOM 3783 O O . GLU A 1 468 ? 20.359 4.627 1.844 1.00 93.25 468 GLU A O 1
ATOM 3788 N N . SER A 1 469 ? 20.283 6.434 0.524 1.00 90.06 469 SER A N 1
ATOM 3789 C CA . SER A 1 469 ? 19.127 7.049 1.192 1.00 90.06 469 SER A CA 1
ATOM 3790 C C . SER A 1 469 ? 17.758 6.679 0.610 1.00 90.06 469 SER A C 1
ATOM 3792 O O . SER A 1 469 ? 16.801 6.518 1.365 1.00 90.06 469 SER A O 1
ATOM 3794 N N . TRP A 1 470 ? 17.645 6.467 -0.705 1.00 90.56 470 TRP A N 1
ATOM 3795 C CA . TRP A 1 470 ? 16.354 6.241 -1.369 1.00 90.56 470 TRP A CA 1
ATOM 3796 C C . TRP A 1 470 ? 15.702 4.922 -0.953 1.00 90.56 470 TRP A C 1
ATOM 3798 O O . TRP A 1 470 ? 16.391 3.940 -0.666 1.00 90.56 470 TRP A O 1
ATOM 3808 N N . ASN A 1 471 ? 14.368 4.844 -0.982 1.00 88.44 471 ASN A N 1
ATOM 3809 C CA . ASN A 1 471 ? 13.707 3.554 -0.823 1.00 88.44 471 ASN A CA 1
ATOM 3810 C C . ASN A 1 471 ? 14.112 2.627 -1.976 1.00 88.44 471 ASN A C 1
ATOM 3812 O O . ASN A 1 471 ? 14.189 3.041 -3.132 1.00 88.44 471 ASN A O 1
ATOM 3816 N N . ILE A 1 472 ? 14.334 1.350 -1.676 1.00 88.19 472 ILE A N 1
ATOM 3817 C CA . ILE A 1 472 ? 14.717 0.380 -2.700 1.00 88.19 472 ILE A CA 1
ATOM 3818 C C . ILE A 1 472 ? 13.665 0.253 -3.819 1.00 88.19 472 ILE A C 1
ATOM 3820 O O . ILE A 1 472 ? 14.033 0.052 -4.973 1.00 88.19 472 ILE A O 1
ATOM 3824 N N . LYS A 1 473 ? 12.369 0.442 -3.514 1.00 87.44 473 LYS A N 1
ATOM 3825 C CA . LYS A 1 473 ? 11.296 0.460 -4.524 1.00 87.44 473 LYS A CA 1
ATOM 3826 C C . LYS A 1 473 ? 11.496 1.573 -5.552 1.00 87.44 473 LYS A C 1
ATOM 3828 O O . LYS A 1 473 ? 11.300 1.338 -6.740 1.00 87.44 473 LYS A O 1
ATOM 3833 N N . ASP A 1 474 ? 11.935 2.742 -5.099 1.00 88.88 474 ASP A N 1
ATOM 3834 C CA . ASP A 1 474 ? 12.168 3.911 -5.947 1.00 88.88 474 ASP A CA 1
ATOM 3835 C C . ASP A 1 474 ? 13.406 3.709 -6.832 1.00 88.88 474 ASP A C 1
ATOM 3837 O O . ASP A 1 474 ? 13.395 4.058 -8.009 1.00 88.88 474 ASP A O 1
ATOM 3841 N N . LEU A 1 475 ? 14.455 3.074 -6.296 1.00 91.25 475 LEU A N 1
ATOM 3842 C CA . LEU A 1 475 ? 15.658 2.748 -7.067 1.00 91.25 475 LEU A CA 1
ATOM 3843 C C . LEU A 1 475 ? 15.369 1.734 -8.191 1.00 91.25 475 LEU A C 1
ATOM 3845 O O . LEU A 1 475 ? 15.832 1.879 -9.319 1.00 91.25 475 LEU A O 1
ATOM 3849 N N . ILE A 1 476 ? 14.569 0.707 -7.913 1.00 90.38 476 ILE A N 1
ATOM 3850 C CA . ILE A 1 476 ? 14.276 -0.356 -8.890 1.00 90.38 476 ILE A CA 1
ATOM 3851 C C . ILE A 1 476 ? 13.392 0.134 -10.045 1.00 90.38 476 ILE A C 1
ATOM 3853 O O . ILE A 1 476 ? 13.439 -0.419 -11.145 1.00 90.38 476 ILE A O 1
ATOM 3857 N N . GLU A 1 477 ? 12.586 1.166 -9.808 1.00 90.06 477 GLU A N 1
ATOM 3858 C CA . GLU A 1 477 ? 11.701 1.739 -10.824 1.00 90.06 477 GLU A CA 1
ATOM 3859 C C . GLU A 1 477 ? 12.409 2.601 -11.853 1.00 90.06 477 GLU A C 1
ATOM 3861 O O . GLU A 1 477 ? 11.885 2.750 -12.959 1.00 90.06 477 GLU A O 1
ATOM 3866 N N . MET A 1 478 ? 13.600 3.108 -11.525 1.00 91.56 478 MET A N 1
ATOM 3867 C CA . MET A 1 478 ? 14.423 3.810 -12.499 1.00 91.56 478 MET A CA 1
ATOM 3868 C C . MET A 1 478 ? 14.652 2.877 -13.700 1.00 91.56 478 MET A C 1
ATOM 3870 O O . MET A 1 478 ? 15.129 1.750 -13.524 1.00 91.56 478 MET A O 1
ATOM 3874 N N . PRO A 1 479 ? 14.283 3.289 -14.924 1.00 91.06 479 PRO A N 1
ATOM 3875 C CA . PRO A 1 479 ? 14.192 2.342 -16.029 1.00 91.06 479 PRO A CA 1
ATOM 3876 C C . PRO A 1 479 ? 15.555 1.949 -16.601 1.00 91.06 479 PRO A C 1
ATOM 3878 O O . PRO A 1 479 ? 15.702 0.827 -17.082 1.00 91.06 479 PRO A O 1
ATOM 3881 N N . ASN A 1 480 ? 16.537 2.855 -16.577 1.00 94.50 480 ASN A N 1
ATOM 3882 C CA . ASN A 1 480 ? 17.855 2.660 -17.186 1.00 94.50 480 ASN A CA 1
ATOM 3883 C C . ASN A 1 480 ? 18.903 3.649 -16.632 1.00 94.50 480 ASN A C 1
ATOM 3885 O O . ASN A 1 480 ? 18.598 4.530 -15.823 1.00 94.50 480 ASN A O 1
ATOM 3889 N N . GLU A 1 481 ? 20.153 3.503 -17.076 1.00 96.62 481 GLU A N 1
ATOM 3890 C CA . GLU A 1 481 ? 21.282 4.354 -16.693 1.00 96.62 481 GLU A CA 1
ATOM 3891 C C . GLU A 1 481 ? 21.136 5.815 -17.149 1.00 96.62 481 GLU A C 1
ATOM 3893 O O . GLU A 1 481 ? 21.578 6.714 -16.435 1.00 96.62 481 GLU A O 1
ATOM 3898 N N . GLU A 1 482 ? 20.485 6.081 -18.287 1.00 97.00 482 GLU A N 1
ATOM 3899 C CA . GLU A 1 482 ? 20.297 7.441 -18.810 1.00 97.00 482 GLU A CA 1
ATOM 3900 C C . GLU A 1 482 ? 19.379 8.272 -17.904 1.00 97.00 482 GLU A C 1
ATOM 3902 O O . GLU A 1 482 ? 19.676 9.439 -17.626 1.00 97.00 482 GLU A O 1
ATOM 3907 N N . ALA A 1 483 ? 18.310 7.655 -17.390 1.00 96.50 483 ALA A N 1
ATOM 3908 C CA . ALA A 1 483 ? 17.403 8.250 -16.413 1.00 96.50 483 ALA A CA 1
ATOM 3909 C C . ALA A 1 483 ? 18.139 8.585 -15.104 1.00 96.50 483 ALA A C 1
ATOM 3911 O O . ALA A 1 483 ? 18.022 9.692 -14.570 1.00 96.50 483 ALA A O 1
ATOM 3912 N N . VAL A 1 484 ? 18.970 7.653 -14.615 1.00 97.25 484 VAL A N 1
ATOM 3913 C CA . VAL A 1 484 ? 19.792 7.847 -13.408 1.00 97.25 484 VAL A CA 1
ATOM 3914 C C . VAL A 1 484 ? 20.776 9.003 -13.594 1.00 97.25 484 VAL A C 1
ATOM 3916 O O . VAL A 1 484 ? 20.812 9.918 -12.771 1.00 97.25 484 VAL A O 1
ATOM 3919 N N . ILE A 1 485 ? 21.548 9.004 -14.686 1.00 97.94 485 ILE A N 1
ATOM 3920 C CA . ILE A 1 485 ? 22.508 10.075 -14.991 1.00 97.94 485 ILE A CA 1
ATOM 3921 C C . ILE A 1 485 ? 21.782 11.414 -15.148 1.00 97.94 485 ILE A C 1
ATOM 3923 O O . ILE A 1 485 ? 22.236 12.422 -14.609 1.00 97.94 485 ILE A O 1
ATOM 3927 N N . GLY A 1 486 ? 20.638 11.435 -15.837 1.00 97.19 486 GLY A N 1
ATOM 3928 C CA . GLY A 1 486 ? 19.831 12.638 -16.023 1.00 97.19 486 GLY A CA 1
ATOM 3929 C C . GLY A 1 486 ? 19.384 13.266 -14.704 1.00 97.19 486 GLY A C 1
ATOM 3930 O O . GLY A 1 486 ? 19.493 14.480 -14.539 1.00 97.19 486 GLY A O 1
ATOM 3931 N N . LEU A 1 487 ? 18.940 12.453 -13.745 1.00 96.25 487 LEU A N 1
ATOM 3932 C CA . LEU A 1 487 ? 18.564 12.933 -12.417 1.00 96.25 487 LEU A CA 1
ATOM 3933 C C . LEU A 1 487 ? 19.772 13.468 -11.630 1.00 96.25 487 LEU A C 1
ATOM 3935 O O . LEU A 1 487 ? 19.711 14.556 -11.052 1.00 96.25 487 LEU A O 1
ATOM 3939 N N . VAL A 1 488 ? 20.901 12.755 -11.669 1.00 97.62 488 VAL A N 1
ATOM 3940 C CA . VAL A 1 488 ? 22.160 13.203 -11.049 1.00 97.62 488 VAL A CA 1
ATOM 3941 C C . VAL A 1 488 ? 22.635 14.532 -11.650 1.00 97.62 488 VAL A C 1
ATOM 3943 O O . VAL A 1 488 ? 23.093 15.418 -10.922 1.00 97.62 488 VAL A O 1
ATOM 3946 N N . ASP A 1 489 ? 22.492 14.713 -12.963 1.00 97.94 489 ASP A N 1
ATOM 3947 C CA . ASP A 1 489 ? 22.815 15.959 -13.660 1.00 97.94 489 ASP A CA 1
ATOM 3948 C C . ASP A 1 489 ? 21.933 17.123 -13.196 1.00 97.94 489 ASP A C 1
ATOM 3950 O O . ASP A 1 489 ? 22.442 18.227 -12.971 1.00 97.94 489 ASP A O 1
ATOM 3954 N N . ILE A 1 490 ? 20.633 16.883 -12.995 1.00 97.56 490 ILE A N 1
ATOM 3955 C CA . ILE A 1 490 ? 19.699 17.882 -12.462 1.00 97.56 490 ILE A CA 1
ATOM 3956 C C . ILE A 1 490 ? 20.156 18.335 -11.072 1.00 97.56 490 ILE A C 1
ATOM 3958 O O . ILE A 1 490 ? 20.374 19.537 -10.868 1.00 97.56 490 ILE A O 1
ATOM 3962 N N . TYR A 1 491 ? 20.394 17.395 -10.152 1.00 97.19 491 TYR A N 1
ATOM 3963 C CA . TYR A 1 491 ? 20.846 17.704 -8.792 1.00 97.19 491 TYR A CA 1
ATOM 3964 C C . TYR A 1 491 ? 22.212 18.397 -8.763 1.00 97.19 491 TYR A C 1
ATOM 3966 O O . TYR A 1 491 ? 22.385 19.397 -8.064 1.00 97.19 491 TYR A O 1
ATOM 3974 N N . SER A 1 492 ? 23.170 17.946 -9.573 1.00 97.38 492 SER A N 1
ATOM 3975 C CA . SER A 1 492 ? 24.489 18.579 -9.697 1.00 97.38 492 SER A CA 1
ATOM 3976 C C . SER A 1 492 ? 24.392 20.018 -10.230 1.00 97.38 492 SER A C 1
ATOM 3978 O O . SER A 1 492 ? 25.052 20.935 -9.719 1.00 97.38 492 SER A O 1
ATOM 3980 N N . SER A 1 493 ? 23.507 20.262 -11.205 1.00 96.75 493 SER A N 1
ATOM 3981 C CA . SER A 1 493 ? 23.274 21.605 -11.750 1.00 96.75 493 SER A CA 1
ATOM 3982 C C . SER A 1 493 ? 22.696 22.560 -10.704 1.00 96.75 493 SER A C 1
ATOM 3984 O O . SER A 1 493 ? 23.102 23.722 -10.630 1.00 96.75 493 SER A O 1
ATOM 3986 N N . GLY A 1 494 ? 21.762 22.087 -9.876 1.00 95.38 494 GLY A N 1
ATOM 3987 C CA . GLY A 1 494 ? 21.140 22.911 -8.850 1.00 95.38 494 GLY A CA 1
ATOM 3988 C C . GLY A 1 494 ? 22.033 23.118 -7.634 1.00 95.38 494 GLY A C 1
ATOM 3989 O O . GLY A 1 494 ? 22.077 24.232 -7.112 1.00 95.38 494 GLY A O 1
ATOM 3990 N N . ARG A 1 495 ? 22.865 22.131 -7.276 1.00 95.19 495 ARG A N 1
ATOM 3991 C CA . ARG A 1 495 ? 23.951 22.308 -6.301 1.00 95.19 495 ARG A CA 1
ATOM 3992 C C . ARG A 1 495 ? 24.881 23.456 -6.690 1.00 95.19 495 ARG A C 1
ATOM 3994 O O . ARG A 1 495 ? 25.203 24.305 -5.863 1.00 95.19 495 ARG A O 1
ATOM 4001 N N . SER A 1 496 ? 25.268 23.504 -7.963 1.00 95.62 496 SER A N 1
ATOM 4002 C CA . SER A 1 496 ? 26.102 24.578 -8.518 1.00 95.62 496 SER A CA 1
ATOM 4003 C C . SER A 1 496 ? 25.390 25.937 -8.501 1.00 95.62 496 SER A C 1
ATOM 4005 O O . SER A 1 496 ? 26.028 26.977 -8.343 1.00 95.62 496 SER A O 1
ATOM 4007 N N . PHE A 1 497 ? 24.063 25.940 -8.659 1.00 96.75 497 PHE A N 1
ATOM 4008 C CA . PHE A 1 497 ? 23.243 27.150 -8.689 1.00 96.75 497 PHE A CA 1
ATOM 4009 C C . PHE A 1 497 ? 23.021 27.761 -7.294 1.00 96.75 497 PHE A C 1
ATOM 4011 O O . PHE A 1 497 ? 23.050 28.987 -7.155 1.00 96.75 497 PHE A O 1
ATOM 4018 N N . TYR A 1 498 ? 22.862 26.930 -6.258 1.00 96.06 498 TYR A N 1
ATOM 4019 C CA . TYR A 1 498 ? 22.688 27.347 -4.861 1.00 96.06 498 TYR A CA 1
ATOM 4020 C C . TYR A 1 498 ? 23.882 26.957 -3.967 1.00 96.06 498 TYR A C 1
ATOM 4022 O O . TYR A 1 498 ? 23.727 26.186 -3.018 1.00 96.06 498 TYR A O 1
ATOM 4030 N N . PRO A 1 499 ? 25.073 27.553 -4.166 1.00 93.31 499 PRO A N 1
ATOM 4031 C CA . PRO A 1 499 ? 26.281 27.180 -3.424 1.00 93.31 499 PRO A CA 1
ATOM 4032 C C . PRO A 1 499 ? 26.227 27.524 -1.925 1.00 93.31 499 PRO A C 1
ATOM 4034 O O . PRO A 1 499 ? 27.120 27.144 -1.177 1.00 93.31 499 PRO A O 1
ATOM 4037 N N . LYS A 1 500 ? 25.215 28.284 -1.482 1.00 93.38 500 LYS A N 1
ATOM 4038 C CA . LYS A 1 500 ? 25.014 28.657 -0.073 1.00 93.38 500 LYS A CA 1
ATOM 4039 C C . LYS A 1 500 ? 24.234 27.615 0.732 1.00 93.38 500 LYS A C 1
ATOM 4041 O O . LYS A 1 500 ? 24.206 27.720 1.954 1.00 93.38 500 LYS A O 1
ATOM 4046 N N . ILE A 1 501 ? 23.578 26.655 0.078 1.00 94.94 501 ILE A N 1
ATOM 4047 C CA . ILE A 1 501 ? 22.908 25.555 0.778 1.00 94.94 501 ILE A CA 1
ATOM 4048 C C . ILE A 1 501 ? 23.999 24.641 1.340 1.00 94.94 501 ILE A C 1
ATOM 4050 O O . ILE A 1 501 ? 24.896 24.228 0.607 1.00 94.94 501 ILE A O 1
ATOM 4054 N N . SER A 1 502 ? 23.949 24.335 2.636 1.00 95.50 502 SER A N 1
ATOM 4055 C CA . SER A 1 502 ? 24.929 23.440 3.262 1.00 95.50 502 SER A CA 1
ATOM 4056 C C . SER A 1 502 ? 24.841 22.022 2.692 1.00 95.50 502 SER A C 1
ATOM 4058 O O . SER A 1 502 ? 23.824 21.633 2.119 1.00 95.50 502 SER A O 1
ATOM 4060 N N . ASP A 1 503 ? 25.903 21.235 2.855 1.00 94.31 503 ASP A N 1
ATOM 4061 C CA . ASP A 1 503 ? 25.917 19.834 2.410 1.00 94.31 503 ASP A CA 1
ATOM 4062 C C . ASP A 1 503 ? 24.815 19.029 3.101 1.00 94.31 503 ASP A C 1
ATOM 4064 O O . ASP A 1 503 ? 24.062 18.341 2.425 1.00 94.31 503 ASP A O 1
ATOM 4068 N N . SER A 1 504 ? 24.649 19.202 4.419 1.00 93.69 504 SER A N 1
ATOM 4069 C CA . SER A 1 504 ? 23.573 18.550 5.179 1.00 93.69 504 SER A CA 1
ATOM 4070 C C . SER A 1 504 ? 22.194 18.891 4.612 1.00 93.69 504 SER A C 1
ATOM 4072 O O . SER A 1 504 ? 21.449 17.976 4.286 1.00 93.69 504 SER A O 1
ATOM 4074 N N . LEU A 1 505 ? 21.872 20.171 4.376 1.00 94.50 505 LEU A N 1
ATOM 4075 C CA . LEU A 1 505 ? 20.567 20.532 3.807 1.00 94.50 505 LEU A CA 1
ATOM 4076 C C . LEU A 1 505 ? 20.363 19.967 2.396 1.00 94.50 505 LEU A C 1
ATOM 4078 O O . LEU A 1 505 ? 19.247 19.611 2.028 1.00 94.50 505 LEU A O 1
ATOM 4082 N N . PHE A 1 506 ? 21.423 19.916 1.591 1.00 96.00 506 PHE A N 1
ATOM 4083 C CA . PHE A 1 506 ? 21.343 19.414 0.227 1.00 96.00 506 PHE A CA 1
ATOM 4084 C C . PHE A 1 506 ? 21.151 17.894 0.191 1.00 96.00 506 PHE A C 1
ATOM 4086 O O . PHE A 1 506 ? 20.200 17.418 -0.422 1.00 96.00 506 PHE A O 1
ATOM 4093 N N . TYR A 1 507 ? 22.000 17.117 0.861 1.00 94.56 507 TYR A N 1
ATOM 4094 C CA . TYR A 1 507 ? 21.879 15.660 0.814 1.00 94.56 507 TYR A CA 1
ATOM 4095 C C . TYR A 1 507 ? 20.631 15.162 1.558 1.00 94.56 507 TYR A C 1
ATOM 4097 O O . TYR A 1 507 ? 19.938 14.288 1.049 1.00 94.56 507 TYR A O 1
ATOM 4105 N N . GLU A 1 508 ? 20.267 15.777 2.689 1.00 92.19 508 GLU A N 1
ATOM 4106 C CA . GLU A 1 508 ? 19.128 15.344 3.512 1.00 92.19 508 GLU A CA 1
ATOM 4107 C C . GLU A 1 508 ? 17.758 15.736 2.938 1.00 92.19 508 GLU A C 1
ATOM 4109 O O . GLU A 1 508 ? 16.797 14.992 3.105 1.00 92.19 508 GLU A O 1
ATOM 4114 N N . TYR A 1 509 ? 17.648 16.888 2.264 1.00 92.81 509 TYR A N 1
ATOM 4115 C CA . TYR A 1 509 ? 16.346 17.442 1.854 1.00 92.81 509 TYR A CA 1
ATOM 4116 C C . TYR A 1 509 ? 16.231 17.775 0.358 1.00 92.81 509 TYR A C 1
ATOM 4118 O O . TYR A 1 509 ? 15.179 18.252 -0.083 1.00 92.81 509 TYR A O 1
ATOM 4126 N N . VAL A 1 510 ? 17.291 17.561 -0.431 1.00 93.38 510 VAL A N 1
ATOM 4127 C CA . VAL A 1 510 ? 17.249 17.618 -1.905 1.00 93.38 510 VAL A CA 1
ATOM 4128 C C . VAL A 1 510 ? 17.537 16.243 -2.500 1.00 93.38 510 VAL A C 1
ATOM 4130 O O . VAL A 1 510 ? 16.729 15.747 -3.277 1.00 93.38 510 VAL A O 1
ATOM 4133 N N . VAL A 1 511 ? 18.658 15.616 -2.143 1.00 93.00 511 VAL A N 1
ATOM 4134 C CA . VAL A 1 511 ? 19.036 14.314 -2.715 1.00 93.00 511 VAL A CA 1
ATOM 4135 C C . VAL A 1 511 ? 18.193 13.186 -2.127 1.00 93.00 511 VAL A C 1
ATOM 4137 O O . VAL A 1 511 ? 17.717 12.340 -2.879 1.00 93.00 511 VAL A O 1
ATOM 4140 N N . ASN A 1 512 ? 17.980 13.180 -0.811 1.00 87.69 512 ASN A N 1
ATOM 4141 C CA . ASN A 1 512 ? 17.141 12.193 -0.145 1.00 87.69 512 ASN A CA 1
ATOM 4142 C C . ASN A 1 512 ? 15.647 12.575 -0.258 1.00 87.69 512 ASN A C 1
ATOM 4144 O O . ASN A 1 512 ? 15.245 13.642 0.224 1.00 87.69 512 ASN A O 1
ATOM 4148 N N . PRO A 1 513 ? 14.803 11.750 -0.903 1.00 71.81 513 PRO A N 1
ATOM 4149 C CA . PRO A 1 513 ? 13.386 12.019 -1.030 1.00 71.81 513 PRO A CA 1
ATOM 4150 C C . PRO A 1 513 ? 12.694 11.918 0.328 1.00 71.81 513 PRO A C 1
ATOM 4152 O O . PRO A 1 513 ? 13.047 11.123 1.196 1.00 71.81 513 PRO A O 1
ATOM 4155 N N . ASN A 1 514 ? 11.657 12.729 0.519 1.00 69.62 514 ASN A N 1
ATOM 4156 C CA . ASN A 1 514 ? 10.916 12.713 1.770 1.00 69.62 514 ASN A CA 1
ATOM 4157 C C . ASN A 1 514 ? 10.114 11.397 1.918 1.00 69.62 514 ASN A C 1
ATOM 4159 O O . ASN A 1 514 ? 9.472 10.991 0.949 1.00 69.62 514 ASN A O 1
ATOM 4163 N N . PRO A 1 515 ? 10.037 10.776 3.114 1.00 58.88 515 PRO A N 1
ATOM 4164 C CA . PRO A 1 515 ? 9.280 9.537 3.332 1.00 58.88 515 PRO A CA 1
ATOM 4165 C C . PRO A 1 515 ? 7.806 9.586 2.892 1.00 58.88 515 PRO A C 1
ATOM 4167 O O . PRO A 1 515 ? 7.286 8.589 2.394 1.00 58.88 515 PRO A O 1
ATOM 4170 N N . VAL A 1 516 ? 7.140 10.746 2.995 1.00 54.88 516 VAL A N 1
ATOM 4171 C CA . VAL A 1 516 ? 5.745 10.952 2.537 1.00 54.88 516 VAL A CA 1
ATOM 4172 C C . VAL A 1 516 ? 5.611 10.921 1.009 1.00 54.88 516 VAL A C 1
ATOM 4174 O O . VAL A 1 516 ? 4.521 10.740 0.474 1.00 54.88 516 VAL A O 1
ATOM 4177 N N . LEU A 1 517 ? 6.728 11.050 0.296 1.00 52.12 517 LEU A N 1
ATOM 4178 C CA . LEU A 1 517 ? 6.826 11.073 -1.162 1.00 52.12 517 LEU A CA 1
ATOM 4179 C C . LEU A 1 517 ? 7.436 9.810 -1.767 1.00 52.12 517 LEU A C 1
ATOM 4181 O O . LEU A 1 517 ? 7.526 9.724 -2.989 1.00 52.12 517 LEU A O 1
ATOM 4185 N N . SER A 1 518 ? 7.658 8.774 -0.950 1.00 53.53 518 SER A N 1
ATOM 4186 C CA . SER A 1 518 ? 7.731 7.382 -1.429 1.00 53.53 518 SER A CA 1
ATOM 4187 C C . SER A 1 518 ? 6.462 6.932 -2.188 1.00 53.53 518 SER A C 1
ATOM 4189 O O . SER A 1 518 ? 6.391 5.796 -2.642 1.00 53.53 518 SER A O 1
ATOM 4191 N N . ALA A 1 519 ? 5.470 7.824 -2.337 1.00 64.75 519 ALA A N 1
ATOM 4192 C CA . ALA A 1 519 ? 4.277 7.719 -3.168 1.00 64.75 519 ALA A CA 1
ATOM 4193 C C . ALA A 1 519 ? 4.510 7.966 -4.680 1.00 64.75 519 ALA A C 1
ATOM 4195 O O . ALA A 1 519 ? 3.689 7.521 -5.477 1.00 64.75 519 ALA A O 1
ATOM 4196 N N . LEU A 1 520 ? 5.572 8.670 -5.107 1.00 86.94 520 LEU A N 1
ATOM 4197 C CA . LEU A 1 520 ? 5.776 8.983 -6.533 1.00 86.94 520 LEU A CA 1
ATOM 4198 C C . LEU A 1 520 ? 6.509 7.845 -7.266 1.00 86.94 520 LEU A C 1
ATOM 4200 O O . LEU A 1 520 ? 7.638 7.531 -6.882 1.00 86.94 520 LEU A O 1
ATOM 4204 N N . PRO A 1 521 ? 5.946 7.275 -8.349 1.00 89.81 521 PRO A N 1
ATOM 4205 C CA . PRO A 1 521 ? 6.655 6.279 -9.146 1.00 89.81 521 PRO A CA 1
ATOM 4206 C C . PRO A 1 521 ? 7.861 6.906 -9.865 1.00 89.81 521 PRO A C 1
ATOM 4208 O O . PRO A 1 521 ? 7.779 8.025 -10.381 1.00 89.81 521 PRO A O 1
ATOM 4211 N N . GLN A 1 522 ? 8.986 6.188 -9.921 1.00 89.75 522 GLN A N 1
ATOM 4212 C CA . GLN A 1 522 ? 10.245 6.689 -10.505 1.00 89.75 522 GLN A CA 1
ATOM 4213 C C . GLN A 1 522 ? 10.454 6.238 -11.960 1.00 89.75 522 GLN A C 1
ATOM 4215 O O . GLN A 1 522 ? 11.483 5.678 -12.317 1.00 89.75 522 GLN A O 1
ATOM 4220 N N . ASN A 1 523 ? 9.476 6.507 -12.825 1.00 87.31 523 ASN A N 1
ATOM 4221 C CA . ASN A 1 523 ? 9.451 6.073 -14.228 1.00 87.31 523 ASN A CA 1
ATOM 4222 C C . ASN A 1 523 ? 9.988 7.126 -15.233 1.00 87.31 523 ASN A C 1
ATOM 4224 O O . ASN A 1 523 ? 9.362 7.355 -16.263 1.00 87.31 523 ASN A O 1
ATOM 4228 N N . ASP A 1 524 ? 11.131 7.760 -14.928 1.00 90.69 524 ASP A N 1
ATOM 4229 C CA . ASP A 1 524 ? 11.874 8.709 -15.802 1.00 90.69 524 ASP A CA 1
ATOM 4230 C C . ASP A 1 524 ? 11.149 10.022 -16.178 1.00 90.69 524 ASP A C 1
ATOM 4232 O O . ASP A 1 524 ? 11.447 10.698 -17.161 1.00 90.69 524 ASP A O 1
ATOM 4236 N N . TRP A 1 525 ? 10.200 10.460 -15.354 1.00 94.56 525 TRP A N 1
ATOM 4237 C CA . TRP A 1 525 ? 9.502 11.736 -15.554 1.00 94.56 525 TRP A CA 1
ATOM 4238 C C . TRP A 1 525 ? 10.373 12.971 -15.257 1.00 94.56 525 TRP A C 1
ATOM 4240 O O . TRP A 1 525 ? 10.039 14.088 -15.660 1.00 94.56 525 TRP A O 1
ATOM 4250 N N . GLN A 1 526 ? 11.469 12.805 -14.511 1.00 94.81 526 GLN A N 1
ATOM 4251 C CA . GLN A 1 526 ? 12.209 13.896 -13.875 1.00 94.81 526 GLN A CA 1
ATOM 4252 C C . GLN A 1 526 ? 12.834 14.840 -14.902 1.00 94.81 526 GLN A C 1
ATOM 4254 O O . GLN A 1 526 ? 12.794 16.054 -14.705 1.00 94.81 526 GLN A O 1
ATOM 4259 N N . ARG A 1 527 ? 13.378 14.317 -16.011 1.00 96.00 527 ARG A N 1
ATOM 4260 C CA . ARG A 1 527 ? 14.010 15.145 -17.051 1.00 96.00 527 ARG A CA 1
ATOM 4261 C C . ARG A 1 527 ? 12.989 16.014 -17.777 1.00 96.00 527 ARG A C 1
ATOM 4263 O O . ARG A 1 527 ? 13.169 17.229 -17.845 1.00 96.00 527 ARG A O 1
ATOM 4270 N N . GLU A 1 528 ? 11.915 15.409 -18.277 1.00 97.50 528 GLU A N 1
ATOM 4271 C CA . GLU A 1 528 ? 10.868 16.144 -18.989 1.00 97.50 528 GLU A CA 1
ATOM 4272 C C . GLU A 1 528 ? 10.197 17.173 -18.069 1.00 97.50 528 GLU A C 1
ATOM 4274 O O . GLU A 1 528 ? 10.013 18.330 -18.453 1.00 97.50 528 GLU A O 1
ATOM 4279 N N . PHE A 1 529 ? 9.890 16.796 -16.827 1.00 97.94 529 PHE A N 1
ATOM 4280 C CA . PHE A 1 529 ? 9.313 17.728 -15.865 1.00 97.94 529 PHE A CA 1
ATOM 4281 C C . PHE A 1 529 ? 10.278 18.869 -15.528 1.00 97.94 529 PHE A C 1
ATOM 4283 O O . PHE A 1 529 ? 9.870 20.032 -15.530 1.00 97.94 529 PHE A O 1
ATOM 4290 N N . PHE A 1 530 ? 11.566 18.573 -15.314 1.00 98.12 530 PHE A N 1
ATOM 4291 C CA . PHE A 1 530 ? 12.590 19.591 -15.081 1.00 98.12 530 PHE A CA 1
ATOM 4292 C C . PHE A 1 530 ? 12.698 20.575 -16.251 1.00 98.12 530 PHE A C 1
ATOM 4294 O O . PHE A 1 530 ? 12.782 21.784 -16.030 1.00 98.12 530 PHE A O 1
ATOM 4301 N N . ASP A 1 531 ? 12.628 20.099 -17.495 1.00 98.19 531 ASP A N 1
ATOM 4302 C CA . ASP A 1 531 ? 12.644 20.963 -18.675 1.00 98.19 531 ASP A CA 1
ATOM 4303 C C . ASP A 1 531 ? 11.475 21.956 -18.701 1.00 98.19 531 ASP A C 1
ATOM 4305 O O . ASP A 1 531 ? 11.658 23.100 -19.134 1.00 98.19 531 ASP A O 1
ATOM 4309 N N . GLN A 1 532 ? 10.313 21.570 -18.163 1.00 98.06 532 GLN A N 1
ATOM 4310 C CA . GLN A 1 532 ? 9.156 22.456 -18.039 1.00 98.06 532 GLN A CA 1
ATOM 4311 C C . GLN A 1 532 ? 9.307 23.511 -16.937 1.00 98.06 532 GLN A C 1
ATOM 4313 O O . GLN A 1 532 ? 8.691 24.568 -17.055 1.00 98.06 532 GLN A O 1
ATOM 4318 N N . ILE A 1 533 ? 10.116 23.278 -15.897 1.00 98.31 533 ILE A N 1
ATOM 4319 C CA . ILE A 1 533 ? 10.177 24.152 -14.706 1.00 98.31 533 ILE A CA 1
ATOM 4320 C C . ILE A 1 533 ? 11.519 24.856 -14.493 1.00 98.31 533 ILE A C 1
ATOM 4322 O O . ILE A 1 533 ? 11.588 25.797 -13.709 1.00 98.31 533 ILE A O 1
ATOM 4326 N N . LYS A 1 534 ? 12.599 24.453 -15.173 1.00 98.06 534 LYS A N 1
ATOM 4327 C CA . LYS A 1 534 ? 13.960 24.979 -14.934 1.00 98.06 534 LYS A CA 1
ATOM 4328 C C . LYS A 1 534 ? 14.072 26.502 -15.036 1.00 98.06 534 LYS A C 1
ATOM 4330 O O . LYS A 1 534 ? 14.920 27.100 -14.381 1.00 98.06 534 LYS A O 1
ATOM 4335 N N . HIS A 1 535 ? 13.210 27.124 -15.840 1.00 97.94 535 HIS A N 1
ATOM 4336 C CA . HIS A 1 535 ? 13.139 28.572 -16.032 1.00 97.94 535 HIS A CA 1
ATOM 4337 C C . HIS A 1 535 ? 12.504 29.327 -14.850 1.00 97.94 535 HIS A C 1
ATOM 4339 O O . HIS A 1 535 ? 12.617 30.545 -14.789 1.00 97.94 535 HIS A O 1
ATOM 4345 N N . LEU A 1 536 ? 11.848 28.623 -13.922 1.00 98.38 536 LEU A N 1
ATOM 4346 C CA . LEU A 1 536 ? 11.221 29.194 -12.725 1.00 98.38 536 LEU A CA 1
ATOM 4347 C C . LEU A 1 536 ? 12.236 29.446 -11.599 1.00 98.38 536 LEU A C 1
ATOM 4349 O O . LEU A 1 536 ? 11.932 30.167 -10.647 1.00 98.38 536 LEU A O 1
ATOM 4353 N N . ARG A 1 537 ? 13.428 28.840 -11.693 1.00 97.94 537 ARG A N 1
ATOM 4354 C CA . ARG A 1 537 ? 14.485 28.903 -10.680 1.00 97.94 537 ARG A CA 1
ATOM 4355 C C . ARG A 1 537 ? 15.195 30.252 -10.686 1.00 97.94 537 ARG A C 1
ATOM 4357 O O . ARG A 1 537 ? 15.841 30.624 -11.660 1.00 97.94 537 ARG A O 1
ATOM 4364 N N . GLU A 1 538 ? 15.162 30.918 -9.541 1.00 97.56 538 GLU A N 1
ATOM 4365 C CA . GLU A 1 538 ? 15.769 32.222 -9.286 1.00 97.56 538 GLU A CA 1
ATOM 4366 C C . GLU A 1 538 ? 16.835 32.138 -8.193 1.00 97.56 538 GLU A C 1
ATOM 4368 O O . GLU A 1 538 ? 16.811 31.251 -7.340 1.00 97.56 538 GLU A O 1
ATOM 4373 N N . LYS A 1 539 ? 17.775 33.092 -8.168 1.00 95.12 539 LYS A N 1
ATOM 4374 C CA . LYS A 1 539 ? 18.803 33.147 -7.104 1.00 95.12 539 LYS A CA 1
ATOM 4375 C C . LYS A 1 539 ? 18.198 33.294 -5.707 1.00 95.12 539 LYS A C 1
ATOM 4377 O O . LYS A 1 539 ? 18.782 32.815 -4.739 1.00 95.12 539 LYS A O 1
ATOM 4382 N N . ASP A 1 540 ? 17.065 33.982 -5.619 1.00 95.69 540 ASP A N 1
ATOM 4383 C CA . ASP A 1 540 ? 16.249 34.041 -4.415 1.00 95.69 540 ASP A CA 1
ATOM 4384 C C . ASP A 1 540 ? 15.284 32.844 -4.373 1.00 95.69 540 ASP A C 1
ATOM 4386 O O . ASP A 1 540 ? 14.487 32.626 -5.292 1.00 95.69 540 ASP A O 1
ATOM 4390 N N . ILE A 1 541 ? 15.357 32.054 -3.299 1.00 96.50 541 ILE A N 1
ATOM 4391 C CA . ILE A 1 541 ? 14.565 30.824 -3.163 1.00 96.50 541 ILE A CA 1
ATOM 4392 C C . ILE A 1 541 ? 13.076 31.148 -2.977 1.00 96.50 541 ILE A C 1
ATOM 4394 O O . ILE A 1 541 ? 12.223 30.443 -3.518 1.00 96.50 541 ILE A O 1
ATOM 4398 N N . LYS A 1 542 ? 12.743 32.252 -2.293 1.00 96.38 542 LYS A N 1
ATOM 4399 C CA . LYS A 1 542 ? 11.348 32.698 -2.146 1.00 96.38 542 LYS A CA 1
ATOM 4400 C C . LYS A 1 542 ? 10.733 33.033 -3.504 1.00 96.38 542 LYS A C 1
ATOM 4402 O O . LYS A 1 542 ? 9.641 32.565 -3.814 1.00 96.38 542 LYS A O 1
ATOM 4407 N N . SER A 1 543 ? 11.468 33.758 -4.346 1.00 97.62 543 SER A N 1
ATOM 4408 C CA . SER A 1 543 ? 11.064 34.038 -5.729 1.00 97.62 543 SER A CA 1
ATOM 4409 C C . SER A 1 543 ? 10.876 32.756 -6.547 1.00 97.62 543 SER A C 1
ATOM 4411 O O . SER A 1 543 ? 9.890 32.637 -7.269 1.00 97.62 543 SER A O 1
ATOM 4413 N N . THR A 1 544 ? 11.752 31.758 -6.376 1.00 97.88 544 THR A N 1
ATOM 4414 C CA . THR A 1 544 ? 11.591 30.438 -7.017 1.00 97.88 544 THR A CA 1
ATOM 4415 C C . THR A 1 544 ? 10.271 29.779 -6.621 1.00 97.88 544 THR A C 1
ATOM 4417 O O . THR A 1 544 ? 9.534 29.312 -7.488 1.00 97.88 544 THR A O 1
ATOM 4420 N N . LYS A 1 545 ? 9.921 29.787 -5.329 1.00 97.06 545 LYS A N 1
ATOM 4421 C CA . LYS A 1 545 ? 8.642 29.242 -4.853 1.00 97.06 545 LYS A CA 1
ATOM 4422 C C . LYS A 1 545 ? 7.436 29.985 -5.436 1.00 97.06 545 LYS A C 1
ATOM 4424 O O . LYS A 1 545 ? 6.507 29.337 -5.907 1.00 97.06 545 LYS A O 1
ATOM 4429 N N . ILE A 1 546 ? 7.472 31.318 -5.456 1.00 97.25 546 ILE A N 1
ATOM 4430 C CA . ILE A 1 546 ? 6.405 32.147 -6.044 1.00 97.25 546 ILE A CA 1
ATOM 4431 C C . ILE A 1 546 ? 6.226 31.828 -7.536 1.00 97.25 546 ILE A C 1
ATOM 4433 O O . ILE A 1 546 ? 5.102 31.698 -8.014 1.00 97.25 546 ILE A O 1
ATOM 4437 N N . ASN A 1 547 ? 7.326 31.655 -8.272 1.00 98.38 547 ASN A N 1
ATOM 4438 C CA . ASN A 1 547 ? 7.280 31.291 -9.687 1.00 98.38 547 ASN A CA 1
ATOM 4439 C C . ASN A 1 547 ? 6.658 29.905 -9.909 1.00 98.38 547 ASN A C 1
ATOM 4441 O O . ASN A 1 547 ? 5.874 29.746 -10.843 1.00 98.38 547 ASN A O 1
ATOM 4445 N N . ILE A 1 548 ? 6.968 28.922 -9.052 1.00 98.19 548 ILE A N 1
ATOM 4446 C CA . ILE A 1 548 ? 6.347 27.586 -9.084 1.00 98.19 548 ILE A CA 1
ATOM 4447 C C . ILE A 1 548 ? 4.834 27.684 -8.871 1.00 98.19 548 ILE A C 1
ATOM 4449 O O . ILE A 1 548 ? 4.082 27.081 -9.635 1.00 98.19 548 ILE A O 1
ATOM 4453 N N . ASP A 1 549 ? 4.387 28.453 -7.876 1.00 96.25 549 ASP A N 1
ATOM 4454 C CA . ASP A 1 549 ? 2.959 28.605 -7.578 1.00 96.25 549 ASP A CA 1
ATOM 4455 C C . ASP A 1 549 ? 2.205 29.245 -8.742 1.00 96.25 549 ASP A C 1
ATOM 4457 O O . ASP A 1 549 ? 1.241 28.664 -9.239 1.00 96.25 549 ASP A O 1
ATOM 4461 N N . ASN A 1 550 ? 2.701 30.379 -9.246 1.00 97.06 550 ASN A N 1
ATOM 4462 C CA . ASN A 1 550 ? 2.099 31.082 -10.380 1.00 97.06 550 ASN A CA 1
ATOM 4463 C C . ASN A 1 550 ? 2.054 30.206 -11.641 1.00 97.06 550 ASN A C 1
ATOM 4465 O O . ASN A 1 550 ? 1.078 30.223 -12.393 1.00 97.06 550 ASN A O 1
ATOM 4469 N N . TRP A 1 551 ? 3.118 29.436 -11.890 1.00 97.94 551 TRP A N 1
ATOM 4470 C CA . TRP A 1 551 ? 3.162 28.500 -13.008 1.00 97.94 551 TRP A CA 1
ATOM 4471 C C . TRP A 1 551 ? 2.114 27.398 -12.852 1.00 97.94 551 TRP A C 1
ATOM 4473 O O . TRP A 1 551 ? 1.393 27.111 -13.807 1.00 97.94 551 TRP A O 1
ATOM 4483 N N . LEU A 1 552 ? 1.990 26.812 -11.659 1.00 96.44 552 LEU A N 1
ATOM 4484 C CA . LEU A 1 552 ? 1.060 25.716 -11.409 1.00 96.44 552 LEU A CA 1
ATOM 4485 C C . LEU A 1 552 ? -0.402 26.178 -11.452 1.00 96.44 552 LEU A C 1
ATOM 4487 O O . LEU A 1 552 ? -1.236 25.488 -12.037 1.00 96.44 552 LEU A O 1
ATOM 4491 N N . GLU A 1 553 ? -0.713 27.362 -10.919 1.00 93.94 553 GLU A N 1
ATOM 4492 C CA . GLU A 1 553 ? -2.044 27.984 -11.017 1.00 93.94 553 GLU A CA 1
ATOM 4493 C C . GLU A 1 553 ? -2.493 28.193 -12.471 1.00 93.94 553 GLU A C 1
ATOM 4495 O O . GLU A 1 553 ? -3.678 28.092 -12.781 1.00 93.94 553 GLU A O 1
ATOM 4500 N N . GLY A 1 554 ? -1.548 28.424 -13.388 1.00 94.62 554 GLY A N 1
ATOM 4501 C CA . GLY A 1 554 ? -1.821 28.506 -14.824 1.00 94.62 554 GLY A CA 1
ATOM 4502 C C . GLY A 1 554 ? -1.986 27.153 -15.531 1.00 94.62 554 GLY A C 1
ATOM 4503 O O . GLY A 1 554 ? -2.340 27.130 -16.711 1.00 94.62 554 GLY A O 1
ATOM 4504 N N . LYS A 1 555 ? -1.703 26.030 -14.857 1.00 95.38 555 LYS A N 1
ATOM 4505 C CA . LYS A 1 555 ? -1.665 24.681 -15.453 1.00 95.38 555 LYS A CA 1
ATOM 4506 C C . LYS A 1 555 ? -2.792 23.774 -14.986 1.00 95.38 555 LYS A C 1
ATOM 4508 O O . LYS A 1 555 ? -3.265 22.962 -15.781 1.00 95.38 555 LYS A O 1
ATOM 4513 N N . VAL A 1 556 ? -3.204 23.897 -13.728 1.00 95.25 556 VAL A N 1
ATOM 4514 C CA . VAL A 1 556 ? -4.188 23.002 -13.113 1.00 95.25 556 VAL A CA 1
ATOM 4515 C C . VAL A 1 556 ? -5.268 23.777 -12.369 1.00 95.25 556 VAL A C 1
ATOM 4517 O O . VAL A 1 556 ? -5.068 24.908 -11.936 1.00 95.25 556 VAL A O 1
ATOM 4520 N N . LYS A 1 557 ? -6.423 23.142 -12.199 1.00 94.12 557 LYS A N 1
ATOM 4521 C CA . LYS A 1 557 ? -7.519 23.592 -11.341 1.00 94.12 557 LYS A CA 1
ATOM 4522 C C . LYS A 1 557 ? -7.613 22.671 -10.130 1.00 94.12 557 LYS A C 1
ATOM 4524 O O . LYS A 1 557 ? -7.378 21.470 -10.262 1.00 94.12 557 LYS A O 1
ATOM 4529 N N . ASN A 1 558 ? -7.972 23.231 -8.978 1.00 91.12 558 ASN A N 1
ATOM 4530 C CA . ASN A 1 558 ? -8.301 22.430 -7.804 1.00 91.12 558 ASN A CA 1
ATOM 4531 C C . ASN A 1 558 ? -9.587 21.635 -8.074 1.00 91.12 558 ASN A C 1
ATOM 4533 O O . ASN A 1 558 ? -10.548 22.179 -8.624 1.00 91.12 558 ASN A O 1
ATOM 4537 N N . ASP A 1 559 ? -9.584 20.361 -7.697 1.00 92.00 559 ASP A N 1
ATOM 4538 C CA . ASP A 1 559 ? -10.756 19.491 -7.718 1.00 92.00 559 ASP A CA 1
ATOM 4539 C C . ASP A 1 559 ? -11.103 19.067 -6.291 1.00 92.00 559 ASP A C 1
ATOM 4541 O O . ASP A 1 559 ? -10.603 18.063 -5.785 1.00 92.00 559 ASP A O 1
ATOM 4545 N N . ASP A 1 560 ? -11.942 19.869 -5.636 1.00 86.38 560 ASP A N 1
ATOM 4546 C CA . ASP A 1 560 ? -12.346 19.651 -4.241 1.00 86.38 560 ASP A CA 1
ATOM 4547 C C . ASP A 1 560 ? -13.289 18.442 -4.091 1.00 86.38 560 ASP A C 1
ATOM 4549 O O . ASP A 1 560 ? -13.455 17.914 -2.998 1.00 86.38 560 ASP A O 1
ATOM 4553 N N . ASN A 1 561 ? -13.863 17.975 -5.206 1.00 86.12 561 ASN A N 1
ATOM 4554 C CA . ASN A 1 561 ? -14.746 16.809 -5.277 1.00 86.12 561 ASN A CA 1
ATOM 4555 C C . ASN A 1 561 ? -14.042 15.601 -5.921 1.00 86.12 561 ASN A C 1
ATOM 4557 O O . ASN A 1 561 ? -14.693 14.775 -6.557 1.00 86.12 561 ASN A O 1
ATOM 4561 N N . TYR A 1 562 ? -12.710 15.533 -5.851 1.00 88.25 562 TYR A N 1
ATOM 4562 C CA . TYR A 1 562 ? -11.973 14.375 -6.350 1.00 88.25 562 TYR A CA 1
ATOM 4563 C C . TYR A 1 562 ? -12.230 13.162 -5.454 1.00 88.25 562 TYR A C 1
ATOM 4565 O O . TYR A 1 562 ? -11.927 13.188 -4.259 1.00 88.25 562 TYR A O 1
ATOM 4573 N N . GLU A 1 563 ? -12.737 12.086 -6.040 1.00 81.62 563 GLU A N 1
ATOM 4574 C CA . GLU A 1 563 ? -13.045 10.859 -5.314 1.00 81.62 563 GLU A CA 1
ATOM 4575 C C . GLU A 1 563 ? -11.849 9.899 -5.351 1.00 81.62 563 GLU A C 1
ATOM 4577 O O . GLU A 1 563 ? -11.331 9.532 -6.408 1.00 81.62 563 GLU A O 1
ATOM 4582 N N . TRP A 1 564 ? -11.380 9.518 -4.162 1.00 86.19 564 TRP A N 1
ATOM 4583 C CA . TRP A 1 564 ? -10.348 8.501 -3.992 1.00 86.19 564 TRP A CA 1
ATOM 4584 C C . TRP A 1 564 ? -10.998 7.125 -3.880 1.00 86.19 564 TRP A C 1
ATOM 4586 O O . TRP A 1 564 ? -12.022 6.959 -3.220 1.00 86.19 564 TRP A O 1
ATOM 4596 N N . SER A 1 565 ? -10.368 6.131 -4.491 1.00 87.94 565 SER A N 1
ATOM 4597 C CA . SER A 1 565 ? -10.805 4.739 -4.465 1.00 87.94 565 SER A CA 1
ATOM 4598 C C . SER A 1 565 ? -9.614 3.821 -4.204 1.00 87.94 565 SER A C 1
ATOM 4600 O O . SER A 1 565 ? -8.461 4.238 -4.328 1.00 87.94 565 SER A O 1
ATOM 4602 N N . TYR A 1 566 ? -9.893 2.553 -3.905 1.00 90.25 566 TYR A N 1
ATOM 4603 C CA . TYR A 1 566 ? -8.869 1.509 -3.798 1.00 90.25 566 TYR A CA 1
ATOM 4604 C C . TYR A 1 566 ? -8.023 1.375 -5.080 1.00 90.25 566 TYR A C 1
ATOM 4606 O O . TYR A 1 566 ? -6.831 1.093 -5.025 1.00 90.25 566 TYR A O 1
ATOM 4614 N N . PHE A 1 567 ? -8.625 1.650 -6.240 1.00 92.31 567 PHE A N 1
ATOM 4615 C CA . PHE A 1 567 ? -7.982 1.562 -7.550 1.00 92.31 567 PHE A CA 1
ATOM 4616 C C . PHE A 1 567 ? -7.320 2.871 -8.010 1.00 92.31 567 PHE A C 1
ATOM 4618 O O . PHE A 1 567 ? -6.895 2.982 -9.163 1.00 92.31 567 PHE A O 1
ATOM 4625 N N . THR A 1 568 ? -7.250 3.899 -7.156 1.00 90.38 568 THR A N 1
ATOM 4626 C CA . THR A 1 568 ? -6.619 5.169 -7.526 1.00 90.38 568 THR A CA 1
ATOM 4627 C C . THR A 1 568 ? -5.100 5.007 -7.569 1.00 90.38 568 THR A C 1
ATOM 4629 O O . THR A 1 568 ? -4.431 4.963 -6.538 1.00 90.38 568 THR A O 1
ATOM 4632 N N . ALA A 1 569 ? -4.550 4.938 -8.782 1.00 89.00 569 ALA A N 1
ATOM 4633 C CA . ALA A 1 569 ? -3.130 4.708 -9.002 1.00 89.00 569 ALA A CA 1
ATOM 4634 C C . ALA A 1 569 ? -2.230 5.849 -8.493 1.00 89.00 569 ALA A C 1
ATOM 4636 O O . ALA A 1 569 ? -2.584 7.033 -8.519 1.00 89.00 569 ALA A O 1
ATOM 4637 N N . SER A 1 570 ? -1.003 5.486 -8.114 1.00 86.94 570 SER A N 1
ATOM 4638 C CA . SER A 1 570 ? 0.066 6.457 -7.860 1.00 86.94 570 SER A CA 1
ATOM 4639 C C . SER A 1 570 ? 0.508 7.121 -9.169 1.00 86.94 570 SER A C 1
ATOM 4641 O O . SER A 1 570 ? 0.972 6.443 -10.086 1.00 86.94 570 SER A O 1
ATOM 4643 N N . LEU A 1 571 ? 0.392 8.450 -9.256 1.00 91.62 571 LEU A N 1
ATOM 4644 C CA . LEU A 1 571 ? 0.793 9.222 -10.437 1.00 91.62 571 LEU A CA 1
ATOM 4645 C C . LEU A 1 571 ? 2.165 9.876 -10.259 1.00 91.62 571 LEU A C 1
ATOM 4647 O O . LEU A 1 571 ? 2.552 10.248 -9.151 1.00 91.62 571 LEU A O 1
ATOM 4651 N N . ASN A 1 572 ? 2.876 10.095 -11.364 1.00 93.56 572 ASN A N 1
ATOM 4652 C CA . ASN A 1 572 ? 4.009 11.018 -11.397 1.00 93.56 572 ASN A CA 1
ATOM 4653 C C . ASN A 1 572 ? 3.549 12.476 -11.660 1.00 93.56 572 ASN A C 1
ATOM 4655 O O . ASN A 1 572 ? 2.408 12.709 -12.075 1.00 93.56 572 ASN A O 1
ATOM 4659 N N . PRO A 1 573 ? 4.415 13.488 -11.456 1.00 95.12 573 PRO A N 1
ATOM 4660 C CA . PRO A 1 573 ? 4.047 14.892 -11.653 1.00 95.12 573 PRO A CA 1
ATOM 4661 C C . PRO A 1 573 ? 3.581 15.260 -13.070 1.00 95.12 573 PRO A C 1
ATOM 4663 O O . PRO A 1 573 ? 2.709 16.114 -13.207 1.00 95.12 573 PRO A O 1
ATOM 4666 N N . LEU A 1 574 ? 4.104 14.623 -14.124 1.00 96.62 574 LEU A N 1
ATOM 4667 C CA . LEU A 1 574 ? 3.650 14.872 -15.500 1.00 96.62 574 LEU A CA 1
ATOM 4668 C C . LEU A 1 574 ? 2.220 14.372 -15.715 1.00 96.62 574 LEU A C 1
ATOM 4670 O O . LEU A 1 574 ? 1.400 15.077 -16.300 1.00 96.62 574 LEU A O 1
ATOM 4674 N N . GLN A 1 575 ? 1.900 13.191 -15.188 1.00 96.00 575 GLN A N 1
ATOM 4675 C CA . GLN A 1 575 ? 0.559 12.611 -15.249 1.00 96.00 575 GLN A CA 1
ATOM 4676 C C . GLN A 1 575 ? -0.444 13.455 -14.449 1.00 96.00 575 GLN A C 1
ATOM 4678 O O . GLN A 1 575 ? -1.542 13.730 -14.930 1.00 96.00 575 GLN A O 1
ATOM 4683 N N . MET A 1 576 ? -0.047 13.966 -13.276 1.00 95.56 576 MET A N 1
ATOM 4684 C CA . MET A 1 576 ? -0.872 14.910 -12.509 1.00 95.56 576 MET A CA 1
ATOM 4685 C C . MET A 1 576 ? -1.149 16.198 -13.295 1.00 95.56 576 MET A C 1
ATOM 4687 O O . MET A 1 576 ? -2.282 16.674 -13.319 1.00 95.56 576 MET A O 1
ATOM 4691 N N . LEU A 1 577 ? -0.147 16.762 -13.979 1.00 96.75 577 LEU A N 1
ATOM 4692 C CA . LEU A 1 577 ? -0.358 17.929 -14.842 1.00 96.75 577 LEU A CA 1
ATOM 4693 C C . LEU A 1 577 ? -1.267 17.614 -16.034 1.00 96.75 577 LEU A C 1
ATOM 4695 O O . LEU A 1 577 ? -2.104 18.445 -16.395 1.00 96.75 577 LEU A O 1
ATOM 4699 N N . ASN A 1 578 ? -1.128 16.427 -16.632 1.00 96.69 578 ASN A N 1
ATOM 4700 C CA . ASN A 1 578 ? -1.989 15.988 -17.727 1.00 96.69 578 ASN A CA 1
ATOM 4701 C C . ASN A 1 578 ? -3.456 15.912 -17.281 1.00 96.69 578 ASN A C 1
ATOM 4703 O O . ASN A 1 578 ? -4.337 16.306 -18.038 1.00 96.69 578 ASN A O 1
ATOM 4707 N N . MET A 1 579 ? -3.715 15.522 -16.029 1.00 95.00 579 MET A N 1
ATOM 4708 C CA . MET A 1 579 ? -5.069 15.432 -15.480 1.00 95.00 579 MET A CA 1
ATOM 4709 C C . MET A 1 579 ? -5.818 16.777 -15.450 1.00 95.00 579 MET A C 1
ATOM 4711 O O . MET A 1 579 ? -7.044 16.794 -15.531 1.00 95.00 579 MET A O 1
ATOM 4715 N N . ARG A 1 580 ? -5.101 17.914 -15.393 1.00 93.31 580 ARG A N 1
ATOM 4716 C CA . ARG A 1 580 ? -5.597 19.315 -15.377 1.00 93.31 580 ARG A CA 1
ATOM 4717 C C . ARG A 1 580 ? -6.514 19.708 -14.214 1.00 93.31 580 ARG A C 1
ATOM 4719 O O . ARG A 1 580 ? -6.454 20.856 -13.792 1.00 93.31 580 ARG A O 1
ATOM 4726 N N . ASN A 1 581 ? -7.357 18.821 -13.699 1.00 94.50 581 ASN A N 1
ATOM 4727 C CA . ASN A 1 581 ? -8.178 19.022 -12.507 1.00 94.50 581 ASN A CA 1
ATOM 4728 C C . ASN A 1 581 ? -7.661 18.064 -11.439 1.00 94.50 581 ASN A C 1
ATOM 4730 O O . ASN A 1 581 ? -7.797 16.855 -11.606 1.00 94.50 581 ASN A O 1
ATOM 4734 N N . ILE A 1 582 ? -7.013 18.589 -10.399 1.00 93.94 582 ILE A N 1
ATOM 4735 C CA . ILE A 1 582 ? -6.294 17.768 -9.422 1.00 93.94 582 ILE A CA 1
ATOM 4736 C C . ILE A 1 582 ? -6.683 18.117 -7.983 1.00 93.94 582 ILE A C 1
ATOM 4738 O O . ILE A 1 582 ? -6.882 19.296 -7.679 1.00 93.94 582 ILE A O 1
ATOM 4742 N N . PRO A 1 583 ? -6.739 17.131 -7.071 1.00 91.81 583 PRO A N 1
ATOM 4743 C CA . PRO A 1 583 ? -6.936 17.405 -5.654 1.00 91.81 583 PRO A CA 1
ATOM 4744 C C . PRO A 1 583 ? -5.707 18.088 -5.045 1.00 91.81 583 PRO A C 1
ATOM 4746 O O . PRO A 1 583 ? -4.584 17.994 -5.561 1.00 91.81 583 PRO A O 1
ATOM 4749 N N . LEU A 1 584 ? -5.894 18.713 -3.880 1.00 87.75 584 LEU A N 1
ATOM 4750 C CA . LEU A 1 584 ? -4.824 19.390 -3.140 1.00 87.75 584 LEU A CA 1
ATOM 4751 C C . LEU A 1 584 ? -3.623 18.469 -2.852 1.00 87.75 584 LEU A C 1
ATOM 4753 O O . LEU A 1 584 ? -2.477 18.919 -2.894 1.00 87.75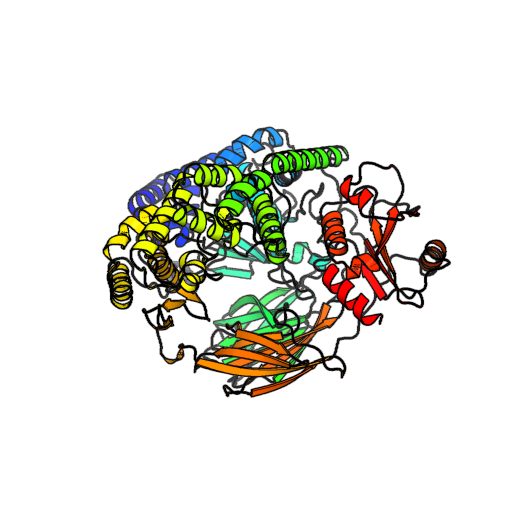 584 LEU A O 1
ATOM 4757 N N . THR A 1 585 ? -3.854 17.176 -2.607 1.00 87.88 585 THR A N 1
ATOM 4758 C CA . THR A 1 585 ? -2.787 16.181 -2.401 1.00 87.88 585 THR A CA 1
ATOM 4759 C C . THR A 1 585 ? -1.874 16.059 -3.624 1.00 87.88 585 THR A C 1
ATOM 4761 O O . THR A 1 585 ? -0.657 16.180 -3.491 1.00 87.88 585 THR A O 1
ATOM 4764 N N . CYS A 1 586 ? -2.435 15.934 -4.831 1.00 91.12 586 CYS A N 1
ATOM 4765 C CA . CYS A 1 586 ? -1.649 15.924 -6.068 1.00 91.12 586 CYS A CA 1
ATOM 4766 C C . CYS A 1 586 ? -0.915 17.256 -6.277 1.00 91.12 586 CYS A C 1
ATOM 4768 O O . CYS A 1 586 ? 0.257 17.267 -6.648 1.00 91.12 586 CYS A O 1
ATOM 4770 N N . LYS A 1 587 ? -1.556 18.393 -5.965 1.00 91.44 587 LYS A N 1
ATOM 4771 C CA . LYS A 1 587 ? -0.908 19.714 -6.033 1.00 91.44 587 LYS A CA 1
ATOM 4772 C C . LYS A 1 587 ? 0.323 19.793 -5.120 1.00 91.44 587 LYS A C 1
ATOM 4774 O O . LYS A 1 587 ? 1.368 20.280 -5.550 1.00 91.44 587 LYS A O 1
ATOM 4779 N N . LYS A 1 588 ? 0.238 19.263 -3.890 1.00 90.69 588 LYS A N 1
ATOM 4780 C CA . LYS A 1 588 ? 1.374 19.156 -2.952 1.00 90.69 588 LYS A CA 1
ATOM 4781 C C . LYS A 1 588 ? 2.516 18.325 -3.544 1.00 90.69 588 LYS A C 1
ATOM 4783 O O . LYS A 1 588 ? 3.670 18.735 -3.433 1.00 90.69 588 LYS A O 1
ATOM 4788 N N . TYR A 1 589 ? 2.207 17.212 -4.208 1.00 92.19 589 TYR A N 1
ATOM 4789 C CA . TYR A 1 589 ? 3.209 16.366 -4.859 1.00 92.19 589 TYR A CA 1
ATOM 4790 C C . TYR A 1 589 ? 3.907 17.054 -6.039 1.00 92.19 589 TYR A C 1
ATOM 4792 O O . TYR A 1 589 ? 5.133 16.994 -6.132 1.00 92.19 589 TYR A O 1
ATOM 4800 N N . VAL A 1 590 ? 3.171 17.781 -6.887 1.00 94.56 590 VAL A N 1
ATOM 4801 C CA . VAL A 1 590 ? 3.760 18.561 -7.992 1.00 94.56 590 VAL A CA 1
ATOM 4802 C C . VAL A 1 590 ? 4.658 19.687 -7.464 1.00 94.56 590 VAL A C 1
ATOM 4804 O O . VAL A 1 590 ? 5.766 19.874 -7.964 1.00 94.56 590 VAL A O 1
ATOM 4807 N N . ILE A 1 591 ? 4.223 20.411 -6.425 1.00 94.75 591 ILE A N 1
ATOM 4808 C CA . ILE A 1 591 ? 5.023 21.477 -5.796 1.00 94.75 591 ILE A CA 1
ATOM 4809 C C . ILE A 1 591 ? 6.295 20.906 -5.165 1.00 94.75 591 ILE A C 1
ATOM 4811 O O . ILE A 1 591 ? 7.370 21.478 -5.348 1.00 94.75 591 ILE A O 1
ATOM 4815 N N . TYR A 1 592 ? 6.196 19.780 -4.455 1.00 93.69 592 TYR A N 1
ATOM 4816 C CA . TYR A 1 592 ? 7.370 19.092 -3.922 1.00 93.69 592 TYR A CA 1
ATOM 4817 C C . TYR A 1 592 ? 8.356 18.724 -5.032 1.00 93.69 592 TYR A C 1
ATOM 4819 O O . TYR A 1 592 ? 9.527 19.087 -4.942 1.00 93.69 592 TYR A O 1
ATOM 4827 N N . ALA A 1 593 ? 7.882 18.041 -6.079 1.00 94.12 593 ALA A N 1
ATOM 4828 C CA . ALA A 1 593 ? 8.719 17.613 -7.192 1.00 94.12 593 ALA A CA 1
ATOM 4829 C C . ALA A 1 593 ? 9.427 18.805 -7.848 1.00 94.12 593 ALA A C 1
ATOM 4831 O O . ALA A 1 593 ? 10.620 18.736 -8.143 1.00 94.12 593 ALA A O 1
ATOM 4832 N N . ALA A 1 594 ? 8.712 19.923 -8.019 1.00 96.56 594 ALA A N 1
ATOM 4833 C CA . ALA A 1 594 ? 9.281 21.137 -8.581 1.00 96.56 594 ALA A CA 1
ATOM 4834 C C . ALA A 1 594 ? 10.364 21.741 -7.684 1.00 96.56 594 ALA A C 1
ATOM 4836 O O . ALA A 1 594 ? 11.459 22.032 -8.156 1.00 96.56 594 ALA A O 1
ATOM 4837 N N . LEU A 1 595 ? 10.095 21.890 -6.386 1.00 95.75 595 LEU A N 1
ATOM 4838 C CA . LEU A 1 595 ? 11.077 22.409 -5.435 1.00 95.75 595 LEU A CA 1
ATOM 4839 C C . LEU A 1 595 ? 12.324 21.522 -5.369 1.00 95.75 595 LEU A C 1
ATOM 4841 O O . LEU A 1 595 ? 13.441 22.027 -5.477 1.00 95.75 595 LEU A O 1
ATOM 4845 N N . ASN A 1 596 ? 12.133 20.207 -5.269 1.00 93.31 596 ASN A N 1
ATOM 4846 C CA . ASN A 1 596 ? 13.213 19.235 -5.170 1.00 93.31 596 ASN A CA 1
ATOM 4847 C C . ASN A 1 596 ? 14.120 19.248 -6.414 1.00 93.31 596 ASN A C 1
ATOM 4849 O O . ASN A 1 596 ? 15.331 19.435 -6.289 1.00 93.31 596 ASN A O 1
ATOM 4853 N N . LEU A 1 597 ? 13.552 19.148 -7.623 1.00 95.44 597 LEU A N 1
ATOM 4854 C CA . LEU A 1 597 ? 14.339 19.150 -8.866 1.00 95.44 597 LEU A CA 1
ATOM 4855 C C . LEU A 1 597 ? 14.970 20.515 -9.174 1.00 95.44 597 LEU A C 1
ATOM 4857 O O . LEU A 1 597 ? 16.002 20.588 -9.840 1.00 95.44 597 LEU A O 1
ATOM 4861 N N . LEU A 1 598 ? 14.420 21.609 -8.641 1.00 97.31 598 LEU A N 1
ATOM 4862 C CA . LEU A 1 598 ? 15.072 22.920 -8.674 1.00 97.31 598 LEU A CA 1
ATOM 4863 C C . LEU A 1 598 ? 16.138 23.098 -7.576 1.00 97.31 598 LEU A C 1
ATOM 4865 O O . LEU A 1 598 ? 16.771 24.152 -7.522 1.00 97.31 598 LEU A O 1
ATOM 4869 N N . SER A 1 599 ? 16.405 22.059 -6.776 1.00 95.75 599 SER A N 1
ATOM 4870 C CA . SER A 1 599 ? 17.367 22.021 -5.665 1.00 95.75 599 SER A CA 1
ATOM 4871 C C . SER A 1 599 ? 17.045 22.956 -4.502 1.00 95.75 599 SER A C 1
ATOM 4873 O O . SER A 1 599 ? 17.944 23.489 -3.850 1.00 95.75 599 SER A O 1
ATOM 4875 N N . VAL A 1 600 ? 15.754 23.132 -4.227 1.00 96.06 600 VAL A N 1
ATOM 4876 C CA . VAL A 1 600 ? 15.259 23.754 -3.000 1.00 96.06 600 VAL A CA 1
ATOM 4877 C C . VAL A 1 600 ? 15.031 22.655 -1.951 1.00 96.06 600 VAL A C 1
ATOM 4879 O O . VAL A 1 600 ? 14.291 21.717 -2.237 1.00 96.06 600 VAL A O 1
ATOM 4882 N N . PRO A 1 601 ? 15.634 22.744 -0.749 1.00 95.56 601 PRO A N 1
ATOM 4883 C CA . PRO A 1 601 ? 15.433 21.771 0.324 1.00 95.56 601 PRO A CA 1
ATOM 4884 C C . PRO A 1 601 ? 13.966 21.708 0.765 1.00 95.56 601 PRO A C 1
ATOM 4886 O O . PRO A 1 601 ? 13.362 22.750 1.039 1.00 95.56 601 PRO A O 1
ATOM 4889 N N . VAL A 1 602 ? 13.402 20.500 0.869 1.00 93.06 602 VAL A N 1
ATOM 4890 C CA . VAL A 1 602 ? 12.008 20.276 1.291 1.00 93.06 602 VAL A CA 1
ATOM 4891 C C . VAL A 1 602 ? 11.922 19.182 2.354 1.00 93.06 602 VAL A C 1
ATOM 4893 O O . VAL A 1 602 ? 12.579 18.150 2.252 1.00 93.06 602 VAL A O 1
ATOM 4896 N N . ARG A 1 603 ? 11.067 19.378 3.363 1.00 90.00 603 ARG A N 1
ATOM 4897 C CA . ARG A 1 603 ? 10.807 18.402 4.430 1.00 90.00 603 ARG A CA 1
ATOM 4898 C C . ARG A 1 603 ? 9.315 18.243 4.727 1.00 90.00 603 ARG A C 1
ATOM 4900 O O . ARG A 1 603 ? 8.489 19.047 4.294 1.00 90.00 603 ARG A O 1
ATOM 4907 N N . TRP A 1 604 ? 8.988 17.223 5.515 1.00 85.50 604 TRP A N 1
ATOM 4908 C CA . TRP A 1 604 ? 7.638 16.929 5.990 1.00 85.50 604 TRP A CA 1
ATOM 4909 C C . TRP A 1 604 ? 7.613 16.909 7.512 1.00 85.50 604 TRP A C 1
ATOM 4911 O O . TRP A 1 604 ? 8.377 16.172 8.130 1.00 85.50 604 TRP A O 1
ATOM 4921 N N . ARG A 1 605 ? 6.712 17.692 8.105 1.00 83.12 605 ARG A N 1
ATOM 4922 C CA . ARG A 1 605 ? 6.394 17.665 9.543 1.00 83.12 605 ARG A CA 1
ATOM 4923 C C . ARG A 1 605 ? 4.882 17.774 9.717 1.00 83.12 605 ARG A C 1
ATOM 4925 O O . ARG A 1 605 ? 4.367 18.823 10.063 1.00 83.12 605 ARG A O 1
ATOM 4932 N N . GLY A 1 606 ? 4.133 16.779 9.245 1.00 79.00 606 GLY A N 1
ATOM 4933 C CA . GLY A 1 606 ? 2.661 16.859 9.135 1.00 79.00 606 GLY A CA 1
ATOM 4934 C C . GLY A 1 606 ? 2.150 17.812 8.040 1.00 79.00 606 GLY A C 1
ATOM 4935 O O . GLY A 1 606 ? 0.983 17.774 7.668 1.00 79.00 606 GLY A O 1
ATOM 4936 N N . ARG A 1 607 ? 3.038 18.635 7.477 1.00 84.81 607 ARG A N 1
ATOM 4937 C CA . ARG A 1 607 ? 2.828 19.493 6.311 1.00 84.81 607 ARG A CA 1
ATOM 4938 C C . ARG A 1 607 ? 4.117 19.605 5.506 1.00 84.81 607 ARG A C 1
ATOM 4940 O O . ARG A 1 607 ? 5.208 19.382 6.037 1.00 84.81 607 ARG A O 1
ATOM 4947 N N . LEU A 1 608 ? 3.980 19.983 4.237 1.00 88.12 608 LEU A N 1
ATOM 4948 C CA . LEU A 1 608 ? 5.109 20.220 3.344 1.00 88.12 608 LEU A CA 1
ATOM 4949 C C . LEU A 1 608 ? 5.762 21.568 3.672 1.00 88.12 608 LEU A C 1
ATOM 4951 O O . LEU A 1 608 ? 5.095 22.604 3.618 1.00 88.12 608 LEU A O 1
ATOM 4955 N N . GLU A 1 609 ? 7.056 21.562 3.979 1.00 91.75 609 GLU A N 1
ATOM 4956 C CA . GLU A 1 609 ? 7.837 22.764 4.286 1.00 91.75 609 GLU A CA 1
ATOM 4957 C C . GLU A 1 609 ? 9.053 22.876 3.362 1.00 91.75 609 GLU A C 1
ATOM 4959 O O . GLU A 1 609 ? 9.738 21.885 3.130 1.00 91.75 609 GLU A O 1
ATOM 4964 N N . TYR A 1 610 ? 9.355 24.078 2.871 1.00 94.88 610 TYR A N 1
ATOM 4965 C CA . TYR A 1 610 ? 10.517 24.363 2.025 1.00 94.88 610 TYR A CA 1
ATOM 4966 C C . TYR A 1 610 ? 11.483 25.316 2.730 1.00 94.88 610 TYR A C 1
ATOM 4968 O O . TYR A 1 610 ? 11.069 26.176 3.508 1.00 94.88 610 TYR A O 1
ATOM 4976 N N . TRP A 1 611 ? 12.778 25.174 2.466 1.00 96.50 611 TRP A N 1
ATOM 4977 C CA . TRP A 1 611 ? 13.791 26.096 2.970 1.00 96.50 611 TRP A CA 1
ATOM 4978 C C . TRP A 1 611 ? 13.751 27.407 2.190 1.00 96.50 611 TRP A C 1
ATOM 4980 O O . TRP A 1 611 ? 13.992 27.419 0.988 1.00 96.50 611 TRP A O 1
ATOM 4990 N N . ASN A 1 612 ? 13.494 28.524 2.865 1.00 95.31 612 ASN A N 1
ATOM 4991 C CA . ASN A 1 612 ? 13.336 29.832 2.225 1.00 95.31 612 ASN A CA 1
ATOM 4992 C C . ASN A 1 612 ? 14.666 30.598 2.020 1.00 95.31 612 ASN A C 1
ATOM 4994 O O . ASN A 1 612 ? 14.649 31.734 1.548 1.00 95.31 612 ASN A O 1
ATOM 4998 N N . GLY A 1 613 ? 15.801 30.005 2.412 1.00 93.69 613 GLY A N 1
ATOM 4999 C CA . GLY A 1 613 ? 17.124 30.644 2.469 1.00 93.69 613 GLY A CA 1
ATOM 5000 C C . GLY A 1 613 ? 17.657 30.859 3.892 1.00 93.69 613 GLY A C 1
ATOM 5001 O O . GLY A 1 613 ? 18.872 30.923 4.071 1.00 93.69 613 GLY A O 1
ATOM 5002 N N . GLU A 1 614 ? 16.772 30.905 4.887 1.00 93.69 614 GLU A N 1
ATOM 5003 C CA . GLU A 1 614 ? 17.087 31.161 6.300 1.00 93.69 614 GLU A CA 1
ATOM 5004 C C . GLU A 1 614 ? 16.438 30.155 7.257 1.00 93.69 614 GLU A C 1
ATOM 5006 O O . GLU A 1 614 ? 17.055 29.794 8.252 1.00 93.69 614 GLU A O 1
ATOM 5011 N N . ASN A 1 615 ? 15.199 29.731 6.982 1.00 95.06 615 ASN A N 1
ATOM 5012 C CA . ASN A 1 615 ? 14.407 28.812 7.801 1.00 95.06 615 ASN A CA 1
ATOM 5013 C C . ASN A 1 615 ? 13.478 27.966 6.907 1.00 95.06 615 ASN A C 1
ATOM 5015 O O . ASN A 1 615 ? 13.248 28.295 5.741 1.00 95.06 615 ASN A O 1
ATOM 5019 N N . PHE A 1 616 ? 12.898 26.895 7.453 1.00 93.62 616 PHE A N 1
ATOM 5020 C CA . PHE A 1 616 ? 11.812 26.166 6.789 1.00 93.62 616 PHE A CA 1
ATOM 5021 C C . PHE A 1 616 ? 10.471 26.892 6.971 1.00 93.62 616 PHE A C 1
ATOM 5023 O O . PHE A 1 616 ? 10.107 27.257 8.087 1.00 93.62 616 PHE A O 1
ATOM 5030 N N . GLU A 1 617 ? 9.728 27.067 5.879 1.00 94.00 617 GLU A N 1
ATOM 5031 C CA . GLU A 1 617 ? 8.389 27.661 5.840 1.00 94.00 617 GLU A CA 1
ATOM 5032 C C . GLU A 1 617 ? 7.394 26.723 5.150 1.00 94.00 617 GLU A C 1
ATOM 5034 O O . GLU A 1 617 ? 7.776 25.867 4.355 1.00 94.00 617 GLU A O 1
ATOM 5039 N N . VAL A 1 618 ? 6.099 26.900 5.415 1.00 91.44 618 VAL A N 1
ATOM 5040 C CA . VAL A 1 618 ? 5.033 26.103 4.790 1.00 91.44 618 VAL A CA 1
ATOM 5041 C C . VAL A 1 618 ? 5.026 26.308 3.273 1.00 91.44 618 VAL A C 1
ATOM 5043 O O . VAL A 1 618 ? 4.886 27.431 2.791 1.00 91.44 618 VAL A O 1
ATOM 5046 N N . ALA A 1 619 ? 5.145 25.217 2.515 1.00 90.50 619 ALA A N 1
ATOM 5047 C CA . ALA A 1 619 ? 5.153 25.245 1.054 1.00 90.50 619 ALA A CA 1
ATOM 5048 C C . ALA A 1 619 ? 3.738 25.312 0.461 1.00 90.50 619 ALA A C 1
ATOM 5050 O O . ALA A 1 619 ? 3.531 25.937 -0.577 1.00 90.50 619 ALA A O 1
ATOM 5051 N N . VAL A 1 620 ? 2.762 24.674 1.109 1.00 86.69 620 VAL A N 1
ATOM 5052 C CA . VAL A 1 620 ? 1.354 24.674 0.693 1.00 86.69 620 VAL A CA 1
ATOM 5053 C C . VAL A 1 620 ? 0.504 24.932 1.924 1.00 86.69 620 VAL A C 1
ATOM 5055 O O . VAL A 1 620 ? 0.508 24.121 2.850 1.00 86.69 620 VAL A O 1
ATOM 5058 N N . LYS A 1 621 ? -0.173 26.081 1.953 1.00 81.38 621 LYS A N 1
ATOM 5059 C CA . LYS A 1 621 ? -1.051 26.452 3.065 1.00 81.38 621 LYS A CA 1
ATOM 5060 C C . LYS A 1 621 ? -2.313 25.592 3.062 1.00 81.38 621 LYS A C 1
ATOM 5062 O O . LYS A 1 621 ? -2.715 25.099 2.009 1.00 81.38 621 LYS A O 1
ATOM 5067 N N . ALA A 1 622 ? -2.897 25.410 4.243 1.00 70.94 622 ALA A N 1
ATOM 5068 C CA . ALA A 1 622 ? -4.243 24.866 4.353 1.00 70.94 622 ALA A CA 1
ATOM 5069 C C . ALA A 1 622 ? -5.249 25.855 3.747 1.00 70.94 622 ALA A C 1
ATOM 5071 O O . ALA A 1 622 ? -4.986 27.062 3.707 1.00 70.94 622 ALA A O 1
ATOM 5072 N N . ASP A 1 623 ? -6.393 25.351 3.291 1.00 71.00 623 ASP A N 1
ATOM 5073 C CA . ASP A 1 623 ? -7.427 26.199 2.695 1.00 71.00 623 ASP A CA 1
ATOM 5074 C C . ASP A 1 623 ? -8.090 27.100 3.751 1.00 71.00 623 ASP A C 1
ATOM 5076 O O . ASP A 1 623 ? -8.543 28.204 3.438 1.00 71.00 623 ASP A O 1
ATOM 5080 N N . LYS A 1 624 ? -8.092 26.670 5.023 1.00 71.69 624 LYS A N 1
ATOM 5081 C CA . LYS A 1 624 ? -8.602 27.441 6.165 1.00 71.69 624 LYS A CA 1
ATOM 5082 C C . LYS A 1 624 ? -7.565 27.566 7.277 1.00 71.69 624 LYS A C 1
ATOM 5084 O O . LYS A 1 624 ? -6.870 26.613 7.608 1.00 71.69 624 LYS A O 1
ATOM 5089 N N . GLU A 1 625 ? -7.546 28.718 7.949 1.00 71.06 625 GLU A N 1
ATOM 5090 C CA . GLU A 1 625 ? -6.673 28.950 9.114 1.00 71.06 625 GLU A CA 1
ATOM 5091 C C . GLU A 1 625 ? -6.955 27.962 10.262 1.00 71.06 625 GLU A C 1
ATOM 5093 O O . GLU A 1 625 ? -6.049 27.565 10.987 1.00 71.06 625 GLU A O 1
ATOM 5098 N N . SER A 1 626 ? -8.209 27.523 10.421 1.00 65.62 626 SER A N 1
ATOM 5099 C CA . SER A 1 626 ? -8.595 26.532 11.435 1.00 65.62 626 SER A CA 1
ATOM 5100 C C . SER A 1 626 ? -7.921 25.171 11.255 1.00 65.62 626 SER A C 1
ATOM 5102 O O . SER A 1 626 ? -7.835 24.428 12.228 1.00 65.62 626 SER A O 1
ATOM 5104 N N . GLU A 1 627 ? -7.468 24.865 10.037 1.00 77.00 627 GLU A N 1
ATOM 5105 C CA . GLU A 1 627 ? -6.814 23.615 9.635 1.00 77.00 627 GLU A CA 1
ATOM 5106 C C . GLU A 1 627 ? -5.275 23.727 9.699 1.00 77.00 627 GLU A C 1
ATOM 5108 O O . GLU A 1 627 ? -4.565 22.753 9.441 1.00 77.00 627 GLU A O 1
ATOM 5113 N N . GLU A 1 628 ? -4.723 24.899 10.047 1.00 82.44 628 GLU A N 1
ATOM 5114 C CA . GLU A 1 628 ? -3.283 25.038 10.268 1.00 82.44 628 GLU A CA 1
ATOM 5115 C C . GLU A 1 628 ? -2.848 24.312 11.549 1.00 82.44 628 GLU A C 1
ATOM 5117 O O . GLU A 1 628 ? -3.433 24.477 12.620 1.00 82.44 628 GLU A O 1
ATOM 5122 N N . LEU A 1 629 ? -1.780 23.516 11.433 1.00 85.69 629 LEU A N 1
ATOM 5123 C CA . LEU A 1 629 ? -1.199 22.782 12.555 1.00 85.69 629 LEU A CA 1
ATOM 5124 C C . LEU A 1 629 ? -0.454 23.718 13.517 1.00 85.69 629 LEU A C 1
ATOM 5126 O O . LEU A 1 629 ? 0.497 24.401 13.118 1.00 85.69 629 LEU A O 1
ATOM 5130 N N . GLU A 1 630 ? -0.837 23.658 14.791 1.00 89.06 630 GLU A N 1
ATOM 5131 C CA . GLU A 1 630 ? -0.066 24.144 15.935 1.00 89.06 630 GLU A CA 1
ATOM 5132 C C . GLU A 1 630 ? 0.658 22.967 16.602 1.00 89.06 630 GLU A C 1
ATOM 5134 O O . GLU A 1 630 ? 0.235 21.819 16.470 1.00 89.06 630 GLU A O 1
ATOM 5139 N N . TYR A 1 631 ? 1.764 23.237 17.296 1.00 90.94 631 TYR A N 1
ATOM 5140 C CA . TYR A 1 631 ? 2.569 22.198 17.939 1.00 90.94 631 TYR A CA 1
ATOM 5141 C C . TYR A 1 631 ? 2.526 22.334 19.452 1.00 90.94 631 TYR A C 1
ATOM 5143 O O . TYR A 1 631 ? 2.627 23.440 19.977 1.00 90.94 631 TYR A O 1
ATOM 5151 N N . TYR A 1 632 ? 2.428 21.194 20.127 1.00 93.31 632 TYR A N 1
ATOM 5152 C CA . TYR A 1 632 ? 2.378 21.093 21.581 1.00 93.31 632 TYR A CA 1
ATOM 5153 C C . TYR A 1 632 ? 3.334 20.000 22.053 1.00 93.31 632 TYR A C 1
ATOM 5155 O O . TYR A 1 632 ? 3.700 19.117 21.273 1.00 93.31 632 TYR A O 1
ATOM 5163 N N . SER A 1 633 ? 3.735 20.036 23.325 1.00 94.25 633 SER A N 1
ATOM 5164 C CA . SER A 1 633 ? 4.666 19.060 23.898 1.00 94.25 633 SER A CA 1
ATOM 5165 C C . SER A 1 633 ? 4.036 18.232 25.021 1.00 94.25 633 SER A C 1
ATOM 5167 O O . SER A 1 633 ? 3.328 18.753 25.882 1.00 94.25 633 SER A O 1
ATOM 5169 N N . LEU A 1 634 ? 4.321 16.928 25.021 1.00 96.31 634 LEU A N 1
ATOM 5170 C CA . LEU A 1 634 ? 3.789 15.934 25.951 1.00 96.31 634 LEU A CA 1
ATOM 5171 C C . LEU A 1 634 ? 4.925 15.109 26.566 1.00 96.31 634 LEU A C 1
ATOM 5173 O O . LEU A 1 634 ? 5.841 14.668 25.875 1.00 96.31 634 LEU A O 1
ATOM 5177 N N . LYS A 1 635 ? 4.835 14.865 27.874 1.00 96.38 635 LYS A N 1
ATOM 5178 C CA . LYS A 1 635 ? 5.626 13.879 28.616 1.00 96.38 635 LYS A CA 1
ATOM 5179 C C . LYS A 1 635 ? 4.722 12.719 29.004 1.00 96.38 635 LYS A C 1
ATOM 5181 O O . LYS A 1 635 ? 3.923 12.839 29.935 1.00 96.38 635 LYS A O 1
ATOM 5186 N N . LEU A 1 636 ? 4.861 11.616 28.284 1.00 96.62 636 LEU A N 1
ATOM 5187 C CA . LEU A 1 636 ? 4.071 10.408 28.458 1.00 96.62 636 LEU A CA 1
ATOM 5188 C C . LEU A 1 636 ? 4.804 9.415 29.364 1.00 96.62 636 LEU A C 1
ATOM 5190 O O . LEU A 1 636 ? 5.984 9.129 29.165 1.00 96.62 636 LEU A O 1
ATOM 5194 N N . LYS A 1 637 ? 4.080 8.877 30.343 1.00 96.88 637 LYS A N 1
ATOM 5195 C CA . LYS A 1 637 ? 4.445 7.692 31.121 1.00 96.88 637 LYS A CA 1
ATOM 5196 C C . LYS A 1 637 ? 3.388 6.617 30.935 1.00 96.88 637 LYS A C 1
ATOM 5198 O O . LYS A 1 637 ? 2.209 6.933 30.777 1.00 96.88 637 LYS A O 1
ATOM 5203 N N . MET A 1 638 ? 3.798 5.361 31.029 1.00 95.69 638 MET A N 1
ATOM 5204 C CA . MET A 1 638 ? 2.884 4.227 30.969 1.00 95.69 638 MET A CA 1
ATOM 5205 C C . MET A 1 638 ? 3.144 3.271 32.123 1.00 95.69 638 MET A C 1
ATOM 5207 O O . MET A 1 638 ? 4.293 3.048 32.511 1.00 95.69 638 MET A O 1
ATOM 5211 N N . ARG A 1 639 ? 2.060 2.723 32.669 1.00 95.12 639 ARG A N 1
ATOM 5212 C CA . ARG A 1 639 ? 2.083 1.622 33.623 1.00 95.12 639 ARG A CA 1
ATOM 5213 C C . ARG A 1 639 ? 1.297 0.455 33.054 1.00 95.12 639 ARG A C 1
ATOM 5215 O O . ARG A 1 639 ? 0.162 0.639 32.624 1.00 95.12 639 ARG A O 1
ATOM 5222 N N . ILE A 1 640 ? 1.897 -0.726 33.062 1.00 93.12 640 ILE A N 1
ATOM 5223 C CA . ILE A 1 640 ? 1.262 -1.976 32.644 1.00 93.12 640 ILE A CA 1
ATOM 5224 C C . ILE A 1 640 ? 1.273 -2.911 33.843 1.00 93.12 640 ILE A C 1
ATOM 5226 O O . ILE A 1 640 ? 2.323 -3.126 34.446 1.00 93.12 640 ILE A O 1
ATOM 5230 N N . ASP A 1 641 ? 0.099 -3.414 34.224 1.00 92.69 641 ASP A N 1
ATOM 5231 C CA . ASP A 1 641 ? -0.070 -4.334 35.359 1.00 92.69 641 ASP A CA 1
ATOM 5232 C C . ASP A 1 641 ? 0.543 -3.798 36.671 1.00 92.69 641 ASP A C 1
ATOM 5234 O O . ASP A 1 641 ? 1.004 -4.539 37.537 1.00 92.69 641 ASP A O 1
ATOM 5238 N N . GLY A 1 642 ? 0.535 -2.469 36.826 1.00 90.75 642 GLY A N 1
ATOM 5239 C CA . GLY A 1 642 ? 1.044 -1.756 37.997 1.00 90.75 642 GLY A CA 1
ATOM 5240 C C . GLY A 1 642 ? 2.492 -1.260 37.900 1.00 90.75 642 GLY A C 1
ATOM 5241 O O . GLY A 1 642 ? 2.837 -0.357 38.671 1.00 90.75 642 GLY A O 1
ATOM 5242 N N . GLU A 1 643 ? 3.283 -1.746 36.942 1.00 91.75 643 GLU A N 1
ATOM 5243 C CA . GLU A 1 643 ? 4.713 -1.440 36.770 1.00 91.75 643 GLU A CA 1
ATOM 5244 C C . GLU A 1 643 ? 4.960 -0.409 35.665 1.00 91.75 643 GLU A C 1
ATOM 5246 O O . GLU A 1 643 ? 4.249 -0.387 34.663 1.00 91.75 643 GLU A O 1
ATOM 5251 N N . TYR A 1 644 ? 5.971 0.452 35.826 1.00 92.38 644 TYR A N 1
ATOM 5252 C CA . TYR A 1 644 ? 6.339 1.416 34.783 1.00 92.38 644 TYR A CA 1
ATOM 5253 C C . TYR A 1 644 ? 7.036 0.724 33.613 1.00 92.38 644 TYR A C 1
ATOM 5255 O O . TYR A 1 644 ? 7.913 -0.115 33.807 1.00 92.38 644 TYR A O 1
ATOM 5263 N N . VAL A 1 645 ? 6.665 1.126 32.400 1.00 90.62 645 VAL A N 1
ATOM 5264 C CA . VAL A 1 645 ? 7.276 0.646 31.159 1.00 90.62 645 VAL A CA 1
ATOM 5265 C C . VAL A 1 645 ? 7.633 1.818 30.255 1.00 90.62 645 VAL A C 1
ATOM 5267 O O . VAL A 1 645 ? 6.973 2.861 30.283 1.00 90.62 645 VAL A O 1
ATOM 5270 N N . THR A 1 646 ? 8.638 1.629 29.403 1.00 90.94 646 THR A N 1
ATOM 5271 C CA . THR A 1 646 ? 8.981 2.593 28.355 1.00 90.94 646 THR A CA 1
ATOM 5272 C C . THR A 1 646 ? 7.842 2.693 27.332 1.00 90.94 646 THR A C 1
ATOM 5274 O O . THR A 1 646 ? 7.485 1.683 26.716 1.00 90.94 646 THR A O 1
ATOM 5277 N N . PRO A 1 647 ? 7.269 3.887 27.096 1.00 93.56 647 PRO A N 1
ATOM 5278 C CA . PRO A 1 647 ? 6.358 4.093 25.977 1.00 93.56 647 PRO A CA 1
ATOM 5279 C C . PRO A 1 647 ? 7.130 3.981 24.658 1.00 93.56 647 PRO A C 1
ATOM 5281 O O . PRO A 1 647 ? 8.174 4.613 24.494 1.00 93.56 647 PRO A O 1
ATOM 5284 N N . VAL A 1 648 ? 6.610 3.209 23.708 1.00 91.62 648 VAL A N 1
ATOM 5285 C CA . VAL A 1 648 ? 7.204 2.990 22.387 1.00 91.62 648 VAL A CA 1
ATOM 5286 C C . VAL A 1 648 ? 6.147 3.263 21.303 1.00 91.62 648 VAL A C 1
ATOM 5288 O O . VAL A 1 648 ? 5.156 2.524 21.203 1.00 91.62 648 VAL A O 1
ATOM 5291 N N . PRO A 1 649 ? 6.338 4.317 20.483 1.00 92.56 649 PRO A N 1
ATOM 5292 C CA . PRO A 1 64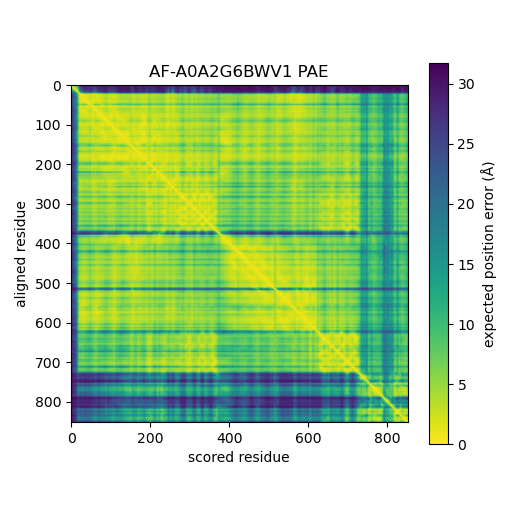9 ? 5.460 4.628 19.360 1.00 92.56 649 PRO A CA 1
ATOM 5293 C C . PRO A 1 649 ? 5.265 3.432 18.431 1.00 92.56 649 PRO A C 1
ATOM 5295 O O . PRO A 1 649 ? 6.238 2.783 18.051 1.00 92.56 649 PRO A O 1
ATOM 5298 N N . GLY A 1 650 ? 4.028 3.148 18.025 1.00 88.50 650 GLY A N 1
ATOM 5299 C CA . GLY A 1 650 ? 3.757 2.037 17.104 1.00 88.50 650 GLY A CA 1
ATOM 5300 C C . GLY A 1 650 ? 3.719 0.652 17.768 1.00 88.50 650 GLY A C 1
ATOM 5301 O O . GLY A 1 650 ? 3.381 -0.336 17.111 1.00 88.50 650 GLY A O 1
ATOM 5302 N N . GLU A 1 651 ? 4.042 0.560 19.062 1.00 87.69 651 GLU A N 1
ATOM 5303 C CA . GLU A 1 651 ? 3.988 -0.688 19.828 1.00 87.69 651 GLU A CA 1
ATOM 5304 C C . GLU A 1 651 ? 2.936 -0.663 20.929 1.00 87.69 651 GLU A C 1
ATOM 5306 O O . GLU A 1 651 ? 2.147 -1.603 21.005 1.00 87.69 651 GLU A O 1
ATOM 5311 N N . ASN A 1 652 ? 2.924 0.380 21.764 1.00 91.19 652 ASN A N 1
ATOM 5312 C CA . ASN A 1 652 ? 1.997 0.503 22.894 1.00 91.19 652 ASN A CA 1
ATOM 5313 C C . ASN A 1 652 ? 1.288 1.866 22.971 1.00 91.19 652 ASN A C 1
ATOM 5315 O O . ASN A 1 652 ? 0.334 1.987 23.737 1.00 91.19 652 ASN A O 1
ATOM 5319 N N . PHE A 1 653 ? 1.684 2.852 22.156 1.00 95.44 653 PHE A N 1
ATOM 5320 C CA . PHE A 1 653 ? 0.951 4.111 22.024 1.00 95.44 653 PHE A CA 1
ATOM 5321 C C . PHE A 1 653 ? 1.072 4.750 20.633 1.00 95.44 653 PHE A C 1
ATOM 5323 O O . PHE A 1 653 ? 2.030 4.497 19.892 1.00 95.44 653 PHE A O 1
ATOM 5330 N N . LEU A 1 654 ? 0.114 5.624 20.316 1.00 96.00 654 LEU A N 1
ATOM 5331 C CA . LEU A 1 654 ? 0.121 6.557 19.187 1.00 96.00 654 LEU A CA 1
ATOM 5332 C C . LEU A 1 654 ? -0.516 7.896 19.584 1.00 96.00 654 LEU A C 1
ATOM 5334 O O . LEU A 1 654 ? -1.190 8.009 20.607 1.00 96.00 654 LEU A O 1
ATOM 5338 N N . ILE A 1 655 ? -0.289 8.924 18.762 1.00 95.19 655 ILE A N 1
ATOM 5339 C CA . ILE A 1 655 ? -0.931 10.234 18.900 1.00 95.19 655 ILE A CA 1
ATOM 5340 C C . ILE A 1 655 ? -1.782 10.504 17.662 1.00 95.19 655 ILE A C 1
ATOM 5342 O O . ILE A 1 655 ? -1.296 10.453 16.528 1.00 95.19 655 ILE A O 1
ATOM 5346 N N . GLY A 1 656 ? -3.045 10.826 17.900 1.00 94.00 656 GLY A N 1
ATOM 5347 C CA . GLY A 1 656 ? -4.017 11.187 16.885 1.00 94.00 656 GLY A CA 1
ATOM 5348 C C . GLY A 1 656 ? -4.690 12.526 17.167 1.00 94.00 656 GLY A C 1
ATOM 5349 O O . GLY A 1 656 ? -4.419 13.217 18.152 1.00 94.00 656 GLY A O 1
ATOM 5350 N N . ALA A 1 657 ? -5.588 12.897 16.269 1.00 92.69 657 ALA A N 1
ATOM 5351 C CA . ALA A 1 657 ? -6.441 14.062 16.362 1.00 92.69 657 ALA A CA 1
ATOM 5352 C C . ALA A 1 657 ? -7.841 13.686 15.867 1.00 92.69 657 ALA A C 1
ATOM 5354 O O . ALA A 1 657 ? -7.983 13.063 14.819 1.00 92.69 657 ALA A O 1
ATOM 5355 N N . PHE A 1 658 ? -8.863 14.043 16.637 1.00 93.19 658 PHE A N 1
ATOM 5356 C CA . PHE A 1 658 ? -10.264 13.806 16.321 1.00 93.19 658 PHE A CA 1
ATOM 5357 C C . PHE A 1 658 ? -10.929 15.068 15.759 1.00 93.19 658 PHE A C 1
ATOM 5359 O O . PHE A 1 658 ? -10.809 16.141 16.355 1.00 93.19 658 PHE A O 1
ATOM 5366 N N . ASP A 1 659 ? -11.665 14.931 14.657 1.00 89.31 659 ASP A N 1
ATOM 5367 C CA . ASP A 1 659 ? -12.550 15.960 14.099 1.00 89.31 659 ASP A CA 1
ATOM 5368 C C . ASP A 1 659 ? -13.834 15.369 13.490 1.00 89.31 659 ASP A C 1
ATOM 5370 O O . ASP A 1 659 ? -14.214 14.239 13.791 1.00 89.31 659 ASP A O 1
ATOM 5374 N N . GLU A 1 660 ? -14.530 16.152 12.657 1.00 80.88 660 GLU A N 1
ATOM 5375 C CA . GLU A 1 660 ? -15.770 15.757 11.975 1.00 80.88 660 GLU A CA 1
ATOM 5376 C C . GLU A 1 660 ? -15.619 14.541 11.052 1.00 80.88 660 GLU A C 1
ATOM 5378 O O . GLU A 1 660 ? -16.615 13.901 10.712 1.00 80.88 660 GLU A O 1
ATOM 5383 N N . ASN A 1 661 ? -14.386 14.203 10.672 1.00 79.38 661 ASN A N 1
ATOM 5384 C CA . ASN A 1 661 ? -14.085 13.042 9.859 1.00 79.38 661 ASN A CA 1
ATOM 5385 C C . ASN A 1 661 ? -13.563 11.865 10.713 1.00 79.38 661 ASN A C 1
ATOM 5387 O O . ASN A 1 661 ? -13.265 10.810 10.167 1.00 79.38 661 ASN A O 1
ATOM 5391 N N . GLY A 1 662 ? -13.444 11.988 12.037 1.00 85.69 662 GLY A N 1
ATOM 5392 C CA . GLY A 1 662 ? -12.980 10.924 12.932 1.00 85.69 662 GLY A CA 1
ATOM 5393 C C . GLY A 1 662 ? -11.562 11.116 13.457 1.00 85.69 662 GLY A C 1
ATOM 5394 O O . GLY A 1 662 ? -11.086 12.240 13.555 1.00 85.69 662 GLY A O 1
ATOM 5395 N N . ILE A 1 663 ? -10.927 10.022 13.893 1.00 89.81 663 ILE A N 1
ATOM 5396 C CA . ILE A 1 663 ? -9.568 10.036 14.457 1.00 89.81 663 ILE A CA 1
ATOM 5397 C C . ILE A 1 663 ? -8.552 9.820 13.334 1.00 89.81 663 ILE A C 1
ATOM 5399 O O . ILE A 1 663 ? -8.629 8.827 12.612 1.00 89.81 663 ILE A O 1
ATOM 5403 N N . TYR A 1 664 ? -7.583 10.728 13.239 1.00 87.69 664 TYR A N 1
ATOM 5404 C CA . TYR A 1 664 ? -6.473 10.688 12.292 1.00 87.69 664 TYR A CA 1
ATOM 5405 C C . TYR A 1 664 ? -5.145 10.751 13.021 1.00 87.69 664 TYR A C 1
ATOM 5407 O O . TYR A 1 664 ? -4.959 11.569 13.920 1.00 87.69 664 TYR A O 1
ATOM 5415 N N . TYR A 1 665 ? -4.183 9.945 12.587 1.00 88.94 665 TYR A N 1
ATOM 5416 C CA . TYR A 1 665 ? -2.829 10.024 13.116 1.00 88.94 665 TYR A CA 1
ATOM 5417 C C . TYR A 1 665 ? -2.139 11.300 12.660 1.00 88.94 665 TYR A C 1
ATOM 5419 O O . TYR A 1 665 ? -2.120 11.632 11.473 1.00 88.94 665 TYR A O 1
ATOM 5427 N N . THR A 1 666 ? -1.548 12.002 13.620 1.00 84.25 666 THR A N 1
ATOM 5428 C CA . THR A 1 666 ? -0.808 13.231 13.358 1.00 84.25 666 THR A CA 1
ATOM 5429 C C . THR A 1 666 ? 0.693 12.978 13.398 1.00 84.25 666 THR A C 1
ATOM 5431 O O . THR A 1 666 ? 1.172 11.999 13.970 1.00 84.25 666 THR A O 1
ATOM 5434 N N . TYR A 1 667 ? 1.458 13.877 12.783 1.00 83.81 667 TYR A N 1
ATOM 5435 C CA . TYR A 1 667 ? 2.903 13.868 12.942 1.00 83.81 667 TYR A CA 1
ATOM 5436 C C . TYR A 1 667 ? 3.263 14.202 14.391 1.00 83.81 667 TYR A C 1
ATOM 5438 O O . TYR A 1 667 ? 2.832 15.222 14.941 1.00 83.81 667 TYR A O 1
ATOM 5446 N N . PHE A 1 668 ? 4.115 13.367 14.970 1.00 90.44 668 PHE A N 1
ATOM 5447 C CA . PHE A 1 668 ? 4.813 13.657 16.206 1.00 90.44 668 PHE A CA 1
ATOM 5448 C C . PHE A 1 668 ? 6.258 13.183 16.111 1.00 90.44 668 PHE A C 1
ATOM 5450 O O . PHE A 1 668 ? 6.606 12.341 15.284 1.00 90.44 668 PHE A O 1
ATOM 5457 N N . ASP A 1 669 ? 7.092 13.762 16.957 1.00 89.56 669 ASP A N 1
ATOM 5458 C CA . ASP A 1 669 ? 8.515 13.470 17.048 1.00 89.56 669 ASP A CA 1
ATOM 5459 C C . ASP A 1 669 ? 8.932 13.530 18.514 1.00 89.56 669 ASP A C 1
ATOM 5461 O O . ASP A 1 669 ? 8.401 14.344 19.274 1.00 89.56 669 ASP A O 1
ATOM 5465 N N . GLY A 1 670 ? 9.840 12.663 18.938 1.00 91.81 670 GLY A N 1
ATOM 5466 C CA . GLY A 1 670 ? 10.212 12.566 20.340 1.00 91.81 670 GLY A CA 1
ATOM 5467 C C . GLY A 1 670 ? 11.144 11.411 20.654 1.00 91.81 670 GLY A C 1
ATOM 5468 O O . GLY A 1 670 ? 11.469 10.588 19.801 1.00 91.81 670 GLY A O 1
ATOM 5469 N N . GLU A 1 671 ? 11.554 11.353 21.914 1.00 93.69 671 GLU A N 1
ATOM 5470 C CA . GLU A 1 671 ? 12.493 10.355 22.413 1.00 93.69 671 GLU A CA 1
ATOM 5471 C C . GLU A 1 671 ? 12.103 9.856 23.807 1.00 93.69 671 GLU A C 1
ATOM 5473 O O . GLU A 1 671 ? 11.471 10.562 24.604 1.00 93.69 671 GLU A O 1
ATOM 5478 N N . ALA A 1 672 ? 12.510 8.623 24.103 1.00 91.56 672 ALA A N 1
ATOM 5479 C CA . ALA A 1 672 ? 12.368 8.013 25.415 1.00 91.56 672 ALA A CA 1
ATOM 5480 C C . ALA A 1 672 ? 13.610 8.273 26.278 1.00 91.56 672 ALA A C 1
ATOM 5482 O O . ALA A 1 672 ? 14.740 8.059 25.839 1.00 91.56 672 ALA A O 1
ATOM 5483 N N . LYS A 1 673 ? 13.400 8.671 27.535 1.00 91.69 673 LYS A N 1
ATOM 5484 C CA . LYS A 1 673 ? 14.441 8.780 28.560 1.00 91.69 673 LYS A CA 1
ATOM 5485 C C . LYS A 1 673 ? 13.863 8.480 29.944 1.00 91.69 673 LYS A C 1
ATOM 5487 O O . LYS A 1 673 ? 12.889 9.114 30.340 1.00 91.69 673 LYS A O 1
ATOM 5492 N N . ASP A 1 674 ? 14.485 7.559 30.684 1.00 87.19 674 ASP A N 1
ATOM 5493 C CA . ASP A 1 674 ? 14.111 7.195 32.064 1.00 87.19 674 ASP A CA 1
ATOM 5494 C C . ASP A 1 674 ? 12.597 6.884 32.225 1.00 87.19 674 ASP A C 1
ATOM 5496 O O . ASP A 1 674 ? 11.907 7.504 33.038 1.00 87.19 674 ASP A O 1
ATOM 5500 N N . ASP A 1 675 ? 12.062 5.977 31.394 1.00 88.06 675 ASP A N 1
ATOM 5501 C CA . ASP A 1 675 ? 10.637 5.575 31.319 1.00 88.06 675 ASP A CA 1
ATOM 5502 C C . ASP A 1 675 ? 9.644 6.709 30.985 1.00 88.06 675 ASP A C 1
ATOM 5504 O O . ASP A 1 675 ? 8.431 6.589 31.179 1.00 88.06 675 ASP A O 1
ATOM 5508 N N . VAL A 1 676 ? 10.144 7.837 30.475 1.00 94.25 676 VAL A N 1
ATOM 5509 C CA . VAL A 1 676 ? 9.338 8.963 29.991 1.00 94.25 676 VAL A CA 1
ATOM 5510 C C . VAL A 1 676 ? 9.585 9.161 28.509 1.00 94.25 676 VAL A C 1
ATOM 5512 O O . VAL A 1 676 ? 10.718 9.387 28.094 1.00 94.25 676 VAL A O 1
ATOM 5515 N N . PHE A 1 677 ? 8.518 9.180 27.717 1.00 95.81 677 PHE A N 1
ATOM 5516 C CA . PHE A 1 677 ? 8.597 9.615 26.328 1.00 95.81 677 PHE A CA 1
ATOM 5517 C C . PHE A 1 677 ? 8.252 11.101 26.240 1.00 95.81 677 PHE A C 1
ATOM 5519 O O . PHE A 1 677 ? 7.147 11.509 26.601 1.00 95.81 677 PHE A O 1
ATOM 5526 N N . THR A 1 678 ? 9.204 11.926 25.803 1.00 96.06 678 THR A N 1
ATOM 5527 C CA . THR A 1 678 ? 8.973 13.358 25.569 1.00 96.06 678 THR A CA 1
ATOM 5528 C C . THR A 1 678 ? 8.787 13.581 24.080 1.00 96.06 678 THR A C 1
ATOM 5530 O O . THR A 1 678 ? 9.703 13.311 23.308 1.00 96.06 678 THR A O 1
ATOM 5533 N N . LEU A 1 679 ? 7.618 14.079 23.683 1.00 94.94 679 LEU A N 1
ATOM 5534 C CA . LEU A 1 679 ? 7.266 14.271 22.280 1.00 94.94 679 LEU A CA 1
ATOM 5535 C C . LEU A 1 679 ? 6.656 15.639 22.001 1.00 94.94 679 LEU A C 1
ATOM 5537 O O . LEU A 1 679 ? 6.062 16.263 22.879 1.00 94.94 679 LEU A O 1
ATOM 5541 N N . VAL A 1 680 ? 6.789 16.074 20.754 1.00 93.94 680 VAL A N 1
ATOM 5542 C CA . VAL A 1 680 ? 6.107 17.225 20.168 1.00 93.94 680 VAL A CA 1
ATOM 5543 C C . VAL A 1 680 ? 5.161 16.706 19.095 1.00 93.94 680 VAL A C 1
ATOM 5545 O O . VAL A 1 680 ? 5.585 15.946 18.229 1.00 93.94 680 VAL A O 1
ATOM 5548 N N . TYR A 1 681 ? 3.897 17.117 19.133 1.00 93.19 681 TYR A N 1
ATOM 5549 C CA . TYR A 1 681 ? 2.869 16.678 18.188 1.00 93.19 681 TYR A CA 1
ATOM 5550 C C . TYR A 1 681 ? 2.148 17.870 17.561 1.00 93.19 681 TYR A C 1
ATOM 5552 O O . TYR A 1 681 ? 1.989 18.912 18.199 1.00 93.19 681 TYR A O 1
ATOM 5560 N N . GLY A 1 682 ? 1.733 17.718 16.301 1.00 90.56 682 GLY A N 1
ATOM 5561 C CA . GLY A 1 682 ? 0.932 18.714 15.588 1.00 90.56 682 GLY A CA 1
ATOM 5562 C C . GLY A 1 682 ? -0.569 18.486 15.778 1.00 90.56 682 GLY A C 1
ATOM 5563 O O . GLY A 1 682 ? -1.028 17.350 15.710 1.00 90.56 682 GLY A O 1
ATOM 5564 N N . CYS A 1 683 ? -1.359 19.535 15.981 1.00 90.94 683 CYS A N 1
ATOM 5565 C CA . CYS A 1 683 ? -2.821 19.449 16.034 1.00 90.94 683 CYS A CA 1
ATOM 5566 C C . CYS A 1 683 ? -3.442 20.774 15.572 1.00 90.94 683 CYS A C 1
ATOM 5568 O O . CYS A 1 683 ? -2.960 21.847 15.938 1.00 90.94 683 CYS A O 1
ATOM 5570 N N . ALA A 1 684 ? -4.495 20.717 14.753 1.00 89.31 684 ALA A N 1
ATOM 5571 C CA . ALA A 1 684 ? -5.176 21.920 14.280 1.00 89.31 684 ALA A CA 1
ATOM 5572 C C . ALA A 1 684 ? -6.144 22.489 15.337 1.00 89.31 684 ALA A C 1
ATOM 5574 O O . ALA A 1 684 ? -6.538 21.812 16.294 1.00 89.31 684 ALA A O 1
ATOM 5575 N N . LYS A 1 685 ? -6.556 23.756 15.192 1.00 87.81 685 LYS A N 1
ATOM 5576 C CA . LYS A 1 685 ? -7.383 24.457 16.198 1.00 87.81 685 LYS A CA 1
ATOM 5577 C C . LYS A 1 685 ? -8.740 23.784 16.431 1.00 87.81 685 LYS A C 1
ATOM 5579 O O . LYS A 1 685 ? -9.169 23.695 17.580 1.00 87.81 685 LYS A O 1
ATOM 5584 N N . ASN A 1 686 ? -9.382 23.291 15.374 1.00 87.50 686 ASN A N 1
ATOM 5585 C CA . ASN A 1 686 ? -10.693 22.632 15.415 1.00 87.50 686 ASN A CA 1
ATOM 5586 C C . ASN A 1 686 ? -10.650 21.147 15.820 1.00 87.50 686 ASN A C 1
ATOM 5588 O O . ASN A 1 686 ? -11.706 20.556 16.018 1.00 87.50 686 ASN A O 1
ATOM 5592 N N . GLN A 1 687 ? -9.463 20.555 15.950 1.00 91.50 687 GLN A N 1
ATOM 5593 C CA . GLN A 1 687 ? -9.304 19.141 16.285 1.00 91.50 687 GLN A CA 1
ATOM 5594 C C . GLN A 1 687 ? -9.172 18.923 17.796 1.00 91.50 687 GLN A C 1
ATOM 5596 O O . GLN A 1 687 ? -8.732 19.811 18.528 1.00 91.50 687 GLN A O 1
ATOM 5601 N N . ILE A 1 688 ? -9.492 17.726 18.275 1.00 93.12 688 ILE A N 1
ATOM 5602 C CA . ILE A 1 688 ? -9.225 17.283 19.647 1.00 93.12 688 ILE A CA 1
ATOM 5603 C C . ILE A 1 688 ? -8.021 16.338 19.600 1.00 93.12 688 ILE A C 1
ATOM 5605 O O . ILE A 1 688 ? -8.147 15.265 19.023 1.00 93.12 688 ILE A O 1
ATOM 5609 N N . PRO A 1 689 ? -6.852 16.683 20.164 1.00 95.38 689 PRO A N 1
ATOM 5610 C CA . PRO A 1 689 ? -5.725 15.759 20.201 1.00 95.38 689 PRO A CA 1
ATOM 5611 C C . PRO A 1 689 ? -6.029 14.592 21.143 1.00 95.38 689 PRO A C 1
ATOM 5613 O O . PRO A 1 689 ? -6.571 14.790 22.235 1.00 95.38 689 PRO A O 1
ATOM 5616 N N . VAL A 1 690 ? -5.677 13.384 20.715 1.00 95.75 690 VAL A N 1
ATOM 5617 C CA . VAL A 1 690 ? -5.952 12.133 21.426 1.00 95.75 690 VAL A CA 1
ATOM 5618 C C . VAL A 1 690 ? -4.651 11.349 21.566 1.00 95.75 690 VAL A C 1
ATOM 5620 O O . VAL A 1 690 ? -3.946 11.120 20.586 1.00 95.75 690 VAL A O 1
ATOM 5623 N N . ALA A 1 691 ? -4.327 10.945 22.790 1.00 96.56 691 ALA A N 1
ATOM 5624 C CA . ALA A 1 691 ? -3.357 9.897 23.050 1.00 96.56 691 ALA A CA 1
ATOM 5625 C C . ALA A 1 691 ? -4.078 8.550 23.051 1.00 96.56 691 ALA A C 1
ATOM 5627 O O . ALA A 1 691 ? -5.059 8.351 23.771 1.00 96.56 691 ALA A O 1
ATOM 5628 N N . GLU A 1 692 ? -3.572 7.637 22.238 1.00 96.56 692 GLU A N 1
ATOM 5629 C CA . GLU A 1 692 ? -4.040 6.265 22.147 1.00 96.56 692 GLU A CA 1
ATOM 5630 C C . GLU A 1 692 ? -2.987 5.385 22.798 1.00 96.56 692 GLU A C 1
ATOM 5632 O O . GLU A 1 692 ? -1.793 5.559 22.554 1.00 96.56 692 GLU A O 1
ATOM 5637 N N . ALA A 1 693 ? -3.415 4.463 23.647 1.00 95.75 693 ALA A N 1
ATOM 5638 C CA . ALA A 1 693 ? -2.513 3.510 24.265 1.00 95.75 693 ALA A CA 1
ATOM 5639 C C . ALA A 1 693 ? -3.200 2.165 24.387 1.00 95.75 693 ALA A C 1
ATOM 5641 O O . ALA A 1 693 ? -4.403 2.098 24.643 1.00 95.75 693 ALA A O 1
ATOM 5642 N N . PHE A 1 694 ? -2.446 1.087 24.226 1.00 93.00 694 PHE A N 1
ATOM 5643 C CA . PHE A 1 694 ? -3.003 -0.239 24.427 1.00 93.00 694 PHE A CA 1
ATOM 5644 C C . PHE A 1 694 ? -1.953 -1.266 24.834 1.00 93.00 694 PHE A C 1
ATOM 5646 O O . PHE A 1 694 ? -0.759 -1.124 24.557 1.00 93.00 694 PHE A O 1
ATOM 5653 N N . ILE A 1 695 ? -2.431 -2.329 25.471 1.00 92.19 695 ILE A N 1
ATOM 5654 C CA . ILE A 1 695 ? -1.680 -3.557 25.710 1.00 92.19 695 ILE A CA 1
ATOM 5655 C C . ILE A 1 695 ? -2.513 -4.743 25.244 1.00 92.19 695 ILE A C 1
ATOM 5657 O O . ILE A 1 695 ? -3.742 -4.713 25.273 1.00 92.19 695 ILE A O 1
ATOM 5661 N N . ARG A 1 696 ? -1.832 -5.793 24.792 1.00 89.25 696 ARG A N 1
ATOM 5662 C CA . ARG A 1 696 ? -2.449 -6.991 24.237 1.00 89.25 696 ARG A CA 1
ATOM 5663 C C . ARG A 1 696 ? -1.833 -8.234 24.860 1.00 89.25 696 ARG A C 1
ATOM 5665 O O . ARG A 1 696 ? -0.614 -8.275 25.046 1.00 89.25 696 ARG A O 1
ATOM 5672 N N . ASN A 1 697 ? -2.669 -9.223 25.140 1.00 84.75 697 ASN A N 1
ATOM 5673 C CA . ASN A 1 697 ? -2.235 -10.561 25.508 1.00 84.75 697 ASN A CA 1
ATOM 5674 C C . ASN A 1 697 ? -1.965 -11.425 24.258 1.00 84.75 697 ASN A C 1
ATOM 5676 O O . ASN A 1 697 ? -2.100 -10.966 23.124 1.00 84.75 697 ASN A O 1
ATOM 5680 N N . ASP A 1 698 ? -1.601 -12.685 24.462 1.00 74.88 698 ASP A N 1
ATOM 5681 C CA . ASP A 1 698 ? -1.199 -13.576 23.369 1.00 74.88 698 ASP A CA 1
ATOM 5682 C C . ASP A 1 698 ? -2.357 -14.150 22.546 1.00 74.88 698 ASP A C 1
ATOM 5684 O O . ASP A 1 698 ? -2.198 -14.417 21.359 1.00 74.88 698 ASP A O 1
ATOM 5688 N N . ASN A 1 699 ? -3.552 -14.263 23.127 1.00 77.94 699 ASN A N 1
ATOM 5689 C CA . ASN A 1 699 ? -4.762 -14.565 22.353 1.00 77.94 699 ASN A CA 1
ATOM 5690 C C . ASN A 1 699 ? -5.140 -13.417 21.426 1.00 77.94 699 ASN A C 1
ATOM 5692 O O . ASN A 1 699 ? -5.956 -13.564 20.522 1.00 77.94 699 ASN A O 1
ATOM 5696 N N . GLY A 1 700 ? -4.579 -12.249 21.692 1.00 86.06 700 GLY A N 1
ATOM 5697 C CA . GLY A 1 700 ? -4.861 -11.022 21.009 1.00 86.06 700 GLY A CA 1
ATOM 5698 C C . GLY A 1 700 ? -5.887 -10.143 21.711 1.00 86.06 700 GLY A C 1
ATOM 5699 O O . GLY A 1 700 ? -6.171 -9.061 21.206 1.00 86.06 700 GLY A O 1
ATOM 5700 N N . ASP A 1 701 ? -6.415 -10.543 22.870 1.00 91.31 701 ASP A N 1
ATOM 5701 C CA . ASP A 1 701 ? -7.296 -9.697 23.679 1.00 91.31 701 ASP A CA 1
ATOM 5702 C C . ASP A 1 701 ? -6.548 -8.429 24.097 1.00 91.31 701 ASP A C 1
ATOM 5704 O O . ASP A 1 701 ? -5.364 -8.483 24.447 1.00 91.31 701 ASP A O 1
ATOM 5708 N N . ALA A 1 702 ? -7.225 -7.284 24.059 1.00 94.12 702 ALA A N 1
ATOM 5709 C CA . ALA A 1 702 ? -6.587 -5.984 24.238 1.00 94.12 702 ALA A CA 1
ATOM 5710 C C . ALA A 1 702 ? -7.297 -5.109 25.270 1.00 94.12 702 ALA A C 1
ATOM 5712 O O . ALA A 1 702 ? -8.523 -5.099 25.347 1.00 94.12 702 ALA A O 1
ATOM 5713 N N . ASP A 1 703 ? -6.509 -4.343 26.018 1.00 96.25 703 ASP A N 1
ATOM 5714 C CA . ASP A 1 703 ? -6.962 -3.203 26.809 1.00 96.25 703 ASP A CA 1
ATOM 5715 C C . ASP A 1 703 ? -6.524 -1.920 26.094 1.00 96.25 703 ASP A C 1
ATOM 5717 O O . ASP A 1 703 ? -5.325 -1.689 25.926 1.00 96.25 703 ASP A O 1
ATOM 5721 N N . VAL A 1 704 ? -7.490 -1.130 25.619 1.00 96.94 704 VAL A N 1
ATOM 5722 C CA . VAL A 1 704 ? -7.283 0.072 24.799 1.00 96.94 704 VAL A CA 1
ATOM 5723 C C . VAL A 1 704 ? -7.797 1.307 25.540 1.00 96.94 704 VAL A C 1
ATOM 5725 O O . VAL A 1 704 ? -8.880 1.296 26.129 1.00 96.94 704 VAL A O 1
ATOM 5728 N N . ARG A 1 705 ? -7.028 2.396 25.479 1.00 97.25 705 ARG A N 1
ATOM 5729 C CA . ARG A 1 705 ? -7.318 3.708 26.069 1.00 97.25 705 ARG A CA 1
ATOM 5730 C C . ARG A 1 705 ? -7.330 4.780 24.986 1.00 97.25 705 ARG A C 1
ATOM 5732 O O . ARG A 1 705 ? -6.381 4.866 24.207 1.00 97.25 705 ARG A O 1
ATOM 5739 N N . LEU A 1 706 ? -8.355 5.630 24.994 1.00 96.31 706 LEU A N 1
ATOM 5740 C CA . LEU A 1 706 ? -8.395 6.885 24.236 1.00 96.31 706 LEU A CA 1
ATOM 5741 C C . LEU A 1 706 ? -8.513 8.054 25.213 1.00 96.31 706 LEU A C 1
ATOM 5743 O O . LEU A 1 706 ? -9.501 8.150 25.939 1.00 96.31 706 LEU A O 1
ATOM 5747 N N . ILE A 1 707 ? -7.518 8.941 25.229 1.00 97.00 707 ILE A N 1
ATOM 5748 C CA . ILE A 1 707 ? -7.413 10.020 26.219 1.00 97.00 707 ILE A CA 1
ATOM 5749 C C . ILE A 1 707 ? -7.187 11.354 25.509 1.00 97.00 707 ILE A C 1
ATOM 5751 O O . ILE A 1 707 ? -6.250 11.496 24.727 1.00 97.00 707 ILE A O 1
ATOM 5755 N N . SER A 1 708 ? -8.014 12.362 25.788 1.00 95.69 708 SER A N 1
ATOM 5756 C CA . SER A 1 708 ? -7.802 13.711 25.249 1.00 95.69 708 SER A CA 1
ATOM 5757 C C . SER A 1 708 ? -6.604 14.423 25.872 1.00 95.69 708 SER A C 1
ATOM 5759 O O . SER A 1 708 ? -6.378 14.347 27.077 1.00 95.69 708 SER A O 1
ATOM 5761 N N . LEU A 1 709 ? -5.888 15.190 25.047 1.00 95.75 709 LEU A N 1
ATOM 5762 C CA . LEU A 1 709 ? -4.791 16.064 25.469 1.00 95.75 709 LEU A CA 1
ATOM 5763 C C . LEU A 1 709 ? -5.247 17.531 25.544 1.00 95.75 709 LEU A C 1
ATOM 5765 O O . LEU A 1 709 ? -6.157 17.962 24.834 1.00 95.75 709 LEU A O 1
ATOM 5769 N N . ASN A 1 710 ? -4.594 18.325 26.390 1.00 90.44 710 ASN A N 1
ATOM 5770 C CA . ASN A 1 710 ? -5.024 19.676 26.755 1.00 90.44 710 ASN A CA 1
ATOM 5771 C C . ASN A 1 710 ? -4.475 20.800 25.853 1.00 90.44 710 ASN A C 1
ATOM 5773 O O . ASN A 1 710 ? -4.673 21.969 26.179 1.00 90.44 710 ASN A O 1
ATOM 5777 N N . LYS A 1 711 ? -3.802 20.493 24.728 1.00 89.69 711 LYS A N 1
ATOM 5778 C CA . LYS A 1 711 ? -3.165 21.492 23.831 1.00 89.69 711 LYS A CA 1
ATOM 5779 C C . LYS A 1 711 ? -2.289 22.497 24.600 1.00 89.69 711 LYS A C 1
ATOM 5781 O O . LYS A 1 711 ? -2.380 23.711 24.419 1.00 89.69 711 LYS A O 1
ATOM 5786 N N . THR A 1 712 ? -1.457 21.994 25.510 1.00 89.81 712 THR A N 1
ATOM 5787 C CA . THR A 1 712 ? -0.559 22.822 26.332 1.00 89.81 712 THR A CA 1
ATOM 5788 C C . THR A 1 712 ? 0.898 22.431 26.148 1.00 89.81 712 THR A C 1
ATOM 5790 O O . THR A 1 712 ? 1.214 21.317 25.739 1.00 89.81 712 THR A O 1
ATOM 5793 N N . GLU A 1 713 ? 1.801 23.358 26.463 1.00 89.12 713 GLU A N 1
ATOM 5794 C CA . GLU A 1 713 ? 3.230 23.064 26.523 1.00 89.12 713 GLU A CA 1
ATOM 5795 C C . GLU A 1 713 ? 3.578 22.264 27.782 1.00 89.12 713 GLU A C 1
ATOM 5797 O O . GLU A 1 713 ? 3.199 22.633 28.895 1.00 89.12 713 GLU A O 1
ATOM 5802 N N . ASN A 1 714 ? 4.393 21.225 27.614 1.00 86.75 714 ASN A N 1
ATOM 5803 C CA . ASN A 1 714 ? 4.888 20.333 28.658 1.00 86.75 714 ASN A CA 1
ATOM 5804 C C . ASN A 1 714 ? 3.781 19.629 29.453 1.00 86.75 714 ASN A C 1
ATOM 5806 O O . ASN A 1 714 ? 3.920 19.418 30.666 1.00 86.75 714 ASN A O 1
ATOM 5810 N N . GLU A 1 715 ? 2.703 19.243 28.774 1.00 94.38 715 GLU A N 1
ATOM 5811 C CA . GLU A 1 715 ? 1.662 18.402 29.352 1.00 94.38 715 GLU A CA 1
ATOM 5812 C C . GLU A 1 715 ? 2.264 17.095 29.889 1.00 94.38 715 GLU A C 1
ATOM 5814 O O . GLU A 1 715 ? 3.257 16.585 29.367 1.00 94.38 715 GLU A O 1
ATOM 5819 N N . LYS A 1 716 ? 1.692 16.550 30.965 1.00 95.94 716 LYS A N 1
ATOM 5820 C CA . LYS A 1 716 ? 2.121 15.275 31.547 1.00 95.94 716 LYS A CA 1
ATOM 5821 C C . LYS A 1 716 ? 0.944 14.322 31.564 1.00 95.94 716 LYS A C 1
ATOM 5823 O O . LYS A 1 716 ? -0.072 14.640 32.174 1.00 95.94 716 LYS A O 1
ATOM 5828 N N . LEU A 1 717 ? 1.127 13.149 30.973 1.00 96.62 717 LEU A N 1
ATOM 5829 C CA . LEU A 1 717 ? 0.136 12.083 30.976 1.00 96.62 717 LEU A CA 1
ATOM 5830 C C . LEU A 1 717 ? 0.757 10.812 31.550 1.00 96.62 717 LEU A C 1
ATOM 5832 O O . LEU A 1 717 ? 1.901 10.474 31.248 1.00 96.62 717 LEU A O 1
ATOM 5836 N N . THR A 1 718 ? 0.014 10.114 32.401 1.00 96.75 718 THR A N 1
ATOM 5837 C CA . THR A 1 718 ? 0.329 8.746 32.820 1.00 96.75 718 THR A CA 1
ATOM 5838 C C . THR A 1 718 ? -0.858 7.875 32.462 1.00 96.75 718 THR A C 1
ATOM 5840 O O . THR A 1 718 ? -1.974 8.200 32.857 1.00 96.75 718 THR A O 1
ATOM 5843 N N . VAL A 1 719 ? -0.615 6.812 31.699 1.00 96.94 719 VAL A N 1
ATOM 5844 C CA . VAL A 1 719 ? -1.653 5.866 31.285 1.00 96.94 719 VAL A CA 1
ATOM 5845 C C . VAL A 1 719 ? -1.454 4.550 32.019 1.00 96.94 719 VAL A C 1
ATOM 5847 O O . VAL A 1 719 ? -0.370 3.973 31.951 1.00 96.94 719 VAL A O 1
ATOM 5850 N N . ASP A 1 720 ? -2.493 4.088 32.709 1.00 96.00 720 ASP A N 1
ATOM 5851 C CA . ASP A 1 720 ? -2.535 2.774 33.348 1.00 96.00 720 ASP A CA 1
ATOM 5852 C C . ASP A 1 720 ? -3.298 1.784 32.447 1.00 96.00 720 ASP A C 1
ATOM 5854 O O . ASP A 1 720 ? -4.449 2.028 32.066 1.00 96.00 720 ASP A O 1
ATOM 5858 N N . LEU A 1 721 ? -2.646 0.668 32.124 1.00 95.62 721 LEU A N 1
ATOM 5859 C CA . LEU A 1 721 ? -3.156 -0.434 31.310 1.00 95.62 721 LEU A CA 1
ATOM 5860 C C . LEU A 1 721 ? -3.074 -1.751 32.090 1.00 95.62 721 LEU A C 1
ATOM 5862 O O . LEU A 1 721 ? -2.138 -1.962 32.866 1.00 95.62 721 LEU A O 1
ATOM 5866 N N . ASN A 1 722 ? -4.018 -2.657 31.844 1.00 94.12 722 ASN A N 1
ATOM 5867 C CA . ASN A 1 722 ? -4.022 -4.000 32.420 1.00 94.12 722 ASN A CA 1
ATOM 5868 C C . ASN A 1 722 ? -4.024 -5.045 31.306 1.00 94.12 722 ASN A C 1
ATOM 5870 O O . ASN A 1 722 ? -4.908 -5.047 30.451 1.00 94.12 722 ASN A O 1
ATOM 5874 N N . THR A 1 723 ? -3.064 -5.967 31.323 1.00 91.00 723 THR A N 1
ATOM 5875 C CA . THR A 1 723 ? -3.005 -7.050 30.340 1.00 91.00 723 THR A CA 1
ATOM 5876 C C . THR A 1 723 ? -4.210 -7.980 30.533 1.00 91.00 723 THR A C 1
ATOM 5878 O O . THR A 1 723 ? -4.364 -8.563 31.614 1.00 91.00 723 THR A O 1
ATOM 5881 N N . PRO A 1 724 ? -5.072 -8.177 29.515 1.00 91.12 724 PRO A N 1
ATOM 5882 C CA . PRO A 1 724 ? -6.195 -9.099 29.637 1.00 91.12 724 PRO A CA 1
ATOM 5883 C C . PRO A 1 724 ? -5.737 -10.533 29.921 1.00 91.12 724 PRO A C 1
ATOM 5885 O O . PRO A 1 724 ? -4.703 -10.989 29.428 1.00 91.12 724 PRO A O 1
ATOM 5888 N N . LYS A 1 725 ? -6.531 -11.281 30.692 1.00 83.25 725 LYS A N 1
ATOM 5889 C CA . LYS A 1 725 ? -6.200 -12.663 31.064 1.00 83.25 725 LYS A CA 1
ATOM 5890 C C . LYS A 1 725 ? -6.113 -13.568 29.827 1.00 83.25 725 LYS A C 1
ATOM 5892 O O . LYS A 1 725 ? -7.044 -13.612 29.036 1.00 83.25 725 LYS A O 1
ATOM 5897 N N . GLU A 1 726 ? -5.017 -14.312 29.706 1.00 76.75 726 GLU A N 1
ATOM 5898 C CA . GLU A 1 726 ? -4.775 -15.259 28.609 1.00 76.75 726 GLU A CA 1
ATOM 5899 C C . GLU A 1 726 ? -5.563 -16.574 28.783 1.00 76.75 726 GLU A C 1
ATOM 5901 O O . GLU A 1 726 ? -5.784 -17.052 29.902 1.00 76.75 726 GLU A O 1
ATOM 5906 N N . HIS A 1 727 ? -5.940 -17.181 27.657 1.00 69.06 727 HIS A N 1
ATOM 5907 C CA . HIS A 1 727 ? -6.542 -18.514 27.550 1.00 69.06 727 HIS A CA 1
ATOM 5908 C C . HIS A 1 727 ? -5.613 -19.405 26.727 1.00 69.06 727 HIS A C 1
ATOM 5910 O O . HIS A 1 727 ? -5.468 -19.189 25.533 1.00 69.06 727 HIS A O 1
ATOM 5916 N N . VAL A 1 728 ? -5.003 -20.413 27.346 1.00 63.06 728 VAL A N 1
ATOM 5917 C CA . VAL A 1 728 ? -4.122 -21.347 26.634 1.00 63.06 728 VAL A CA 1
ATOM 5918 C C . VAL A 1 728 ? -4.952 -22.539 26.160 1.00 63.06 728 VAL A C 1
ATOM 5920 O O . VAL A 1 728 ? -5.553 -23.234 26.980 1.00 63.06 728 VAL A O 1
ATOM 5923 N N . GLN A 1 729 ? -4.992 -22.772 24.849 1.00 57.34 729 GLN A N 1
ATOM 5924 C CA . GLN A 1 729 ? -5.607 -23.955 24.250 1.00 57.34 729 GLN A CA 1
ATOM 5925 C C . GLN A 1 729 ? -4.515 -24.998 23.980 1.00 57.34 729 GLN A C 1
ATOM 5927 O O . GLN A 1 729 ? -3.655 -24.800 23.130 1.00 57.34 729 GLN A O 1
ATOM 5932 N N . VAL A 1 730 ? -4.527 -26.100 24.736 1.00 56.09 730 VAL A N 1
ATOM 5933 C CA . VAL A 1 730 ? -3.630 -27.255 24.543 1.00 56.09 730 VAL A CA 1
ATOM 5934 C C . VAL A 1 730 ? -4.502 -28.429 24.110 1.00 56.09 730 VAL A C 1
ATOM 5936 O O . VAL A 1 730 ? -4.955 -29.226 24.920 1.00 56.09 730 VAL A O 1
ATOM 5939 N N . SER A 1 731 ? -4.866 -28.464 22.837 1.00 52.19 731 SER A N 1
ATOM 5940 C CA . SER A 1 731 ? -5.900 -29.372 22.309 1.00 52.19 731 SER A CA 1
ATOM 5941 C C . SER A 1 731 ? -5.337 -30.566 21.529 1.00 52.19 731 SER A C 1
ATOM 5943 O O . SER A 1 731 ? -6.066 -31.529 21.309 1.00 52.19 731 SER A O 1
ATOM 5945 N N . TYR A 1 732 ? -4.059 -30.533 21.130 1.00 51.84 732 TYR A N 1
ATOM 5946 C CA . TYR A 1 732 ? -3.468 -31.550 20.243 1.00 51.84 732 TYR A CA 1
ATOM 5947 C C . TYR A 1 732 ? -2.571 -32.577 20.930 1.00 51.84 732 TYR A C 1
ATOM 5949 O O . TYR A 1 732 ? -2.307 -33.631 20.354 1.00 51.84 732 TYR A O 1
ATOM 5957 N N . TRP A 1 733 ? -2.104 -32.300 22.145 1.00 50.97 733 TRP A N 1
ATOM 5958 C CA . TRP A 1 733 ? -1.229 -33.214 22.868 1.00 50.97 733 TRP A CA 1
ATOM 5959 C C . TRP A 1 733 ? -1.987 -33.824 24.036 1.00 50.97 733 TRP A C 1
ATOM 5961 O O . TRP A 1 733 ? -2.581 -33.105 24.836 1.00 50.97 733 TRP A O 1
ATOM 5971 N N . ASP A 1 734 ? -1.936 -35.151 24.156 1.00 56.66 734 ASP A N 1
ATOM 5972 C CA . ASP A 1 734 ? -2.152 -35.785 25.454 1.00 56.66 734 ASP A CA 1
ATOM 5973 C C . ASP A 1 734 ? -1.133 -35.169 26.424 1.00 56.66 734 ASP A C 1
ATOM 5975 O O . ASP A 1 734 ? 0.069 -35.174 26.133 1.00 56.66 734 ASP A O 1
ATOM 5979 N N . GLU A 1 735 ? -1.604 -34.609 27.542 1.00 52.62 735 GLU A N 1
ATOM 5980 C CA . GLU A 1 735 ? -0.749 -34.002 28.569 1.00 52.62 735 GLU A CA 1
ATOM 5981 C C . GLU A 1 735 ? 0.393 -34.948 28.974 1.00 52.62 735 GLU A C 1
ATOM 5983 O O . GLU A 1 735 ? 1.509 -34.492 29.217 1.00 52.62 735 GLU A O 1
ATOM 5988 N N . ASN A 1 736 ? 0.150 -36.265 28.962 1.00 56.47 736 ASN A N 1
ATOM 5989 C CA . ASN A 1 736 ? 1.169 -37.267 29.270 1.00 56.47 736 ASN A CA 1
ATOM 5990 C C . ASN A 1 736 ? 2.232 -37.377 28.169 1.00 56.47 736 ASN A C 1
ATOM 5992 O O . ASN A 1 736 ? 3.418 -37.387 28.471 1.00 56.47 736 ASN A O 1
ATOM 5996 N N . TYR A 1 737 ? 1.829 -37.400 26.895 1.00 60.31 737 TYR A N 1
ATOM 5997 C CA . TYR A 1 737 ? 2.763 -37.505 25.768 1.00 60.31 737 TYR A CA 1
ATOM 5998 C C . TYR A 1 737 ? 3.667 -36.274 25.664 1.00 60.31 737 TYR A C 1
ATOM 6000 O O . TYR A 1 737 ? 4.862 -36.393 25.401 1.00 60.31 737 TYR A O 1
ATOM 6008 N N . LEU A 1 738 ? 3.114 -35.083 25.904 1.00 58.75 738 LEU A N 1
ATOM 6009 C CA . LEU A 1 738 ? 3.911 -33.864 25.907 1.00 58.75 738 LEU A CA 1
ATOM 6010 C C . LEU A 1 738 ? 4.810 -33.766 27.142 1.00 58.75 738 LEU A C 1
ATOM 6012 O O . LEU A 1 738 ? 5.951 -33.329 27.017 1.00 58.75 738 LEU A O 1
ATOM 6016 N N . SER A 1 739 ? 4.333 -34.186 28.316 1.00 60.12 739 SER A N 1
ATOM 6017 C CA . SER A 1 739 ? 5.175 -34.266 29.513 1.00 60.12 739 SER A CA 1
ATOM 6018 C C . SER A 1 739 ? 6.352 -35.222 29.294 1.00 60.12 739 SER A C 1
ATOM 6020 O O . SER A 1 739 ? 7.488 -34.852 29.581 1.00 60.12 739 SER A O 1
ATOM 6022 N N . ASP A 1 740 ? 6.107 -36.402 28.716 1.00 62.50 740 ASP A N 1
ATOM 6023 C CA . ASP A 1 740 ? 7.147 -37.376 28.362 1.00 62.50 740 ASP A CA 1
ATOM 6024 C C . ASP A 1 740 ? 8.130 -36.797 27.320 1.00 62.50 740 ASP A C 1
ATOM 6026 O O . ASP A 1 740 ? 9.345 -36.927 27.468 1.00 62.50 740 ASP A O 1
ATOM 6030 N N . PHE A 1 741 ? 7.632 -36.074 26.308 1.00 61.22 741 PHE A N 1
ATOM 6031 C CA . PHE A 1 741 ? 8.448 -35.351 25.321 1.00 61.22 741 PHE A CA 1
ATOM 6032 C C . PHE A 1 741 ? 9.362 -34.294 25.970 1.00 61.22 741 PHE A C 1
ATOM 6034 O O . PHE A 1 741 ? 10.566 -34.266 25.701 1.00 61.22 741 PHE A O 1
ATOM 6041 N N . LEU A 1 742 ? 8.819 -33.458 26.864 1.00 61.59 742 LEU A N 1
ATOM 6042 C CA . LEU A 1 742 ? 9.574 -32.436 27.604 1.00 61.59 742 LEU A CA 1
ATOM 6043 C C . LEU A 1 742 ? 10.572 -33.047 28.611 1.00 61.59 742 LEU A C 1
ATOM 6045 O O . LEU A 1 742 ? 11.502 -32.369 29.062 1.00 61.59 742 LEU A O 1
ATOM 6049 N N . GLU A 1 743 ? 10.392 -34.312 28.998 1.00 64.19 743 GLU A N 1
ATOM 6050 C CA . GLU A 1 743 ? 11.353 -35.076 29.801 1.00 64.19 743 GLU A CA 1
ATOM 6051 C C . GLU A 1 743 ? 12.444 -35.766 28.960 1.00 64.19 743 GLU A C 1
ATOM 6053 O O . GLU A 1 743 ? 13.580 -35.888 29.433 1.00 64.19 743 GLU A O 1
ATOM 6058 N N . GLU A 1 744 ? 12.147 -36.202 27.729 1.00 60.00 744 GLU A N 1
ATOM 6059 C CA . GLU A 1 744 ? 13.122 -36.827 26.820 1.00 60.00 744 GLU A CA 1
ATOM 6060 C C . GLU A 1 744 ? 14.097 -35.822 26.196 1.00 60.00 744 GLU A C 1
ATOM 6062 O O . GLU A 1 744 ? 15.295 -36.114 26.139 1.00 60.00 744 GLU A O 1
ATOM 6067 N N . PHE A 1 745 ? 13.615 -34.646 25.779 1.00 55.06 745 PHE A N 1
ATOM 6068 C CA . PHE A 1 745 ? 14.443 -33.610 25.147 1.00 55.06 745 PHE A CA 1
ATOM 6069 C C . PHE A 1 745 ? 15.382 -32.901 26.123 1.00 55.06 745 PHE A C 1
ATOM 6071 O O . PHE A 1 745 ? 16.376 -32.316 25.690 1.00 55.06 745 PHE A O 1
ATOM 6078 N N . ASP A 1 746 ? 15.101 -32.951 27.432 1.00 58.22 746 ASP A N 1
ATOM 6079 C CA . ASP A 1 746 ? 15.918 -32.211 28.382 1.00 58.22 746 ASP A CA 1
ATOM 6080 C C . ASP A 1 746 ? 15.990 -32.787 29.802 1.00 58.22 746 ASP A C 1
ATOM 6082 O O . ASP A 1 746 ? 15.189 -32.496 30.703 1.00 58.22 746 ASP A O 1
ATOM 6086 N N . LYS A 1 747 ? 17.038 -33.588 30.019 1.00 55.62 747 LYS A N 1
ATOM 6087 C CA . LYS A 1 747 ? 17.402 -34.106 31.341 1.00 55.62 747 LYS A CA 1
ATOM 6088 C C . LYS A 1 747 ? 18.318 -33.165 32.136 1.00 55.62 747 LYS A C 1
ATOM 6090 O O . LYS A 1 747 ? 18.583 -33.494 33.288 1.00 55.62 747 LYS A O 1
ATOM 6095 N N . ASN A 1 748 ? 18.816 -32.051 31.572 1.00 52.69 748 ASN A N 1
ATOM 6096 C CA . ASN A 1 748 ? 19.890 -31.260 32.204 1.00 52.69 748 ASN A CA 1
ATOM 6097 C C . ASN A 1 748 ? 19.817 -29.721 32.068 1.00 52.69 748 ASN A C 1
ATOM 6099 O O . ASN A 1 748 ? 20.678 -29.061 32.651 1.00 52.69 748 ASN A O 1
ATOM 6103 N N . ASP A 1 749 ? 18.854 -29.127 31.365 1.00 53.47 749 ASP A N 1
ATOM 6104 C CA . ASP A 1 749 ? 18.738 -27.669 31.215 1.00 53.47 749 ASP A CA 1
ATOM 6105 C C . ASP A 1 749 ? 17.631 -27.079 32.108 1.00 53.47 749 ASP A C 1
ATOM 6107 O O . ASP A 1 749 ? 16.597 -27.691 32.380 1.00 53.47 749 ASP A O 1
ATOM 6111 N N . THR A 1 750 ? 17.881 -25.874 32.616 1.00 52.62 750 THR A N 1
ATOM 6112 C CA . THR A 1 750 ? 17.038 -25.179 33.612 1.00 52.62 750 THR A CA 1
ATOM 6113 C C . THR A 1 750 ? 16.471 -23.858 33.091 1.00 52.62 750 THR A C 1
ATOM 6115 O O . THR A 1 750 ? 15.926 -23.066 33.863 1.00 52.62 750 THR A O 1
ATOM 6118 N N . THR A 1 751 ? 16.643 -23.584 31.798 1.00 56.19 751 THR A N 1
ATOM 6119 C CA . THR A 1 751 ? 16.154 -22.368 31.141 1.00 56.19 751 THR A CA 1
ATOM 6120 C C . THR A 1 751 ? 14.817 -22.612 30.441 1.00 56.19 751 THR A C 1
ATOM 6122 O O . THR A 1 751 ? 14.414 -23.748 30.219 1.00 56.19 751 THR A O 1
ATOM 6125 N N . ALA A 1 752 ? 14.070 -21.543 30.167 1.00 54.56 752 ALA A N 1
ATOM 6126 C CA . ALA A 1 752 ? 12.834 -21.622 29.398 1.00 54.56 752 ALA A CA 1
ATOM 6127 C C . ALA A 1 752 ? 13.148 -21.871 27.915 1.00 54.56 752 ALA A C 1
ATOM 6129 O O . ALA A 1 752 ? 13.995 -21.177 27.351 1.00 54.56 752 ALA A O 1
ATOM 6130 N N . ILE A 1 753 ? 12.483 -22.849 27.296 1.00 72.31 753 ILE A N 1
ATOM 6131 C CA . ILE A 1 753 ? 12.870 -23.389 25.986 1.00 72.31 753 ILE A CA 1
ATOM 6132 C C . ILE A 1 753 ? 11.767 -23.120 24.961 1.00 72.31 753 ILE A C 1
ATOM 6134 O O . ILE A 1 753 ? 10.596 -23.416 25.206 1.00 72.31 753 ILE A O 1
ATOM 6138 N N . ILE A 1 754 ? 12.157 -22.560 23.815 1.00 71.81 754 ILE A N 1
ATOM 6139 C CA . ILE A 1 754 ? 11.346 -22.478 22.599 1.00 71.81 754 ILE A CA 1
ATOM 6140 C C . ILE A 1 754 ? 11.682 -23.710 21.759 1.00 71.81 754 ILE A C 1
ATOM 6142 O O . ILE A 1 754 ? 12.802 -23.835 21.278 1.00 71.81 754 ILE A O 1
ATOM 6146 N N . TYR A 1 755 ? 10.728 -24.607 21.559 1.00 73.44 755 TYR A N 1
ATOM 6147 C CA . TYR A 1 755 ? 10.842 -25.749 20.659 1.00 73.44 755 TYR A CA 1
ATOM 6148 C C . TYR A 1 755 ? 10.222 -25.382 19.315 1.00 73.44 755 TYR A C 1
ATOM 6150 O O . TYR A 1 755 ? 9.022 -25.134 19.260 1.00 73.44 755 TYR A O 1
ATOM 6158 N N . TYR A 1 756 ? 11.006 -25.359 18.241 1.00 72.31 756 TYR A N 1
ATOM 6159 C CA . TYR A 1 756 ? 10.497 -25.280 16.871 1.00 72.31 756 TYR A CA 1
ATOM 6160 C C . TYR A 1 756 ? 10.390 -26.692 16.293 1.00 72.31 756 TYR A C 1
ATOM 6162 O O . TYR A 1 756 ? 11.384 -27.419 16.260 1.00 72.31 756 TYR A O 1
ATOM 6170 N N . ILE A 1 757 ? 9.192 -27.081 15.861 1.00 67.00 757 ILE A N 1
ATOM 6171 C CA . ILE A 1 757 ? 8.900 -28.423 15.347 1.00 67.00 757 ILE A CA 1
ATOM 6172 C C . ILE A 1 757 ? 8.818 -28.348 13.823 1.00 67.00 757 ILE A C 1
ATOM 6174 O O . ILE A 1 757 ? 7.823 -27.877 13.279 1.00 67.00 757 ILE A O 1
ATOM 6178 N N . SER A 1 758 ? 9.854 -28.800 13.118 1.00 60.62 758 SER A N 1
ATOM 6179 C CA . SER A 1 758 ? 9.875 -28.802 11.651 1.00 60.62 758 SER A CA 1
ATOM 6180 C C . SER A 1 758 ? 9.309 -30.099 11.064 1.00 60.62 758 SER A C 1
ATOM 6182 O O . SER A 1 758 ? 9.573 -31.192 11.568 1.00 60.62 758 SER A O 1
ATOM 6184 N N . SER A 1 759 ? 8.555 -29.982 9.968 1.00 55.38 759 SER A N 1
ATOM 6185 C CA . SER A 1 759 ? 8.175 -31.107 9.102 1.00 55.38 759 SER A CA 1
ATOM 6186 C C . SER A 1 759 ? 9.284 -31.455 8.097 1.00 55.38 759 SER A C 1
ATOM 6188 O O . SER A 1 759 ? 10.139 -30.619 7.813 1.00 55.38 759 SER A O 1
ATOM 6190 N N . ASP A 1 760 ? 9.237 -32.656 7.496 1.00 51.72 760 ASP A N 1
ATOM 6191 C CA . ASP A 1 760 ? 10.169 -33.072 6.422 1.00 51.72 760 ASP A CA 1
ATOM 6192 C C . ASP A 1 760 ? 10.121 -32.129 5.192 1.00 51.72 760 ASP A C 1
ATOM 6194 O O . ASP A 1 760 ? 11.072 -32.054 4.415 1.00 51.72 760 ASP A O 1
ATOM 6198 N N . VAL A 1 761 ? 9.013 -31.399 5.009 1.00 53.59 761 VAL A N 1
ATOM 6199 C CA . VAL A 1 761 ? 8.839 -30.365 3.982 1.00 53.59 761 VAL A CA 1
ATOM 6200 C C . VAL A 1 761 ? 8.461 -29.059 4.671 1.00 53.59 761 VAL A C 1
ATOM 6202 O O . VAL A 1 761 ? 7.348 -28.937 5.185 1.00 53.59 761 VAL A O 1
ATOM 6205 N N . SER A 1 762 ? 9.365 -28.079 4.663 1.00 56.34 762 SER A N 1
ATOM 6206 C CA . SER A 1 762 ? 9.058 -26.723 5.121 1.00 56.34 762 SER A CA 1
ATOM 6207 C C . SER A 1 762 ? 8.387 -25.939 3.996 1.00 56.34 762 SER A C 1
ATOM 6209 O O . SER A 1 762 ? 8.961 -25.720 2.929 1.00 56.34 762 SER A O 1
ATOM 6211 N N . SER A 1 763 ? 7.151 -25.514 4.224 1.00 61.56 763 SER A N 1
ATOM 6212 C CA . SER A 1 763 ? 6.498 -24.488 3.415 1.00 61.56 763 SER A CA 1
ATOM 6213 C C . SER A 1 763 ? 7.257 -23.160 3.536 1.00 61.56 763 SER A C 1
ATOM 6215 O O . SER A 1 763 ? 7.888 -22.884 4.558 1.00 61.56 763 SER A O 1
ATOM 6217 N N . GLU A 1 764 ? 7.195 -22.321 2.502 1.00 64.56 764 GLU A N 1
ATOM 6218 C CA . GLU A 1 764 ? 7.842 -21.001 2.518 1.00 64.56 764 GLU A CA 1
ATOM 6219 C C . GLU A 1 764 ? 7.473 -20.172 3.780 1.00 64.56 764 GLU A C 1
ATOM 6221 O O . GLU A 1 764 ? 8.380 -19.622 4.405 1.00 64.56 764 GLU A O 1
ATOM 6226 N N . PRO A 1 765 ? 6.224 -20.188 4.286 1.00 65.56 765 PRO A N 1
ATOM 6227 C CA . PRO A 1 765 ? 5.861 -19.516 5.533 1.00 65.56 765 PRO A CA 1
ATOM 6228 C C . PRO A 1 765 ? 6.585 -20.072 6.762 1.00 65.56 765 PRO A C 1
ATOM 6230 O O . PRO A 1 765 ? 7.050 -19.300 7.597 1.00 65.56 765 PRO A O 1
ATOM 6233 N N . GLN A 1 766 ? 6.735 -21.396 6.880 1.00 69.62 766 GLN A N 1
ATOM 6234 C CA . GLN A 1 766 ? 7.493 -22.012 7.979 1.00 69.62 766 GLN A CA 1
ATOM 6235 C C . GLN A 1 766 ? 8.961 -21.576 7.961 1.00 69.62 766 GLN A C 1
ATOM 6237 O O . GLN A 1 766 ? 9.518 -21.316 9.031 1.00 69.62 766 GLN A O 1
ATOM 6242 N N . ILE A 1 767 ? 9.550 -21.447 6.765 1.00 68.81 767 ILE A N 1
ATOM 6243 C CA . ILE A 1 767 ? 10.902 -20.907 6.568 1.00 68.81 767 ILE A CA 1
ATOM 6244 C C . ILE A 1 767 ? 10.941 -19.444 7.016 1.00 68.81 767 ILE A C 1
ATOM 6246 O O . ILE A 1 767 ? 11.728 -19.109 7.894 1.00 68.81 767 ILE A O 1
ATOM 6250 N N . ARG A 1 768 ? 10.016 -18.598 6.539 1.00 69.62 768 ARG A N 1
ATOM 6251 C CA . ARG A 1 768 ? 9.921 -17.191 6.970 1.00 69.62 768 ARG A CA 1
ATOM 6252 C C . ARG A 1 768 ? 9.816 -17.049 8.484 1.00 69.62 768 ARG A C 1
ATOM 6254 O O . ARG A 1 768 ? 10.404 -16.145 9.065 1.00 69.62 768 ARG A O 1
ATOM 6261 N N . MET A 1 769 ? 9.032 -17.905 9.133 1.00 73.38 769 MET A N 1
ATOM 6262 C CA . MET A 1 769 ? 8.865 -17.873 10.583 1.00 73.38 769 MET A CA 1
ATOM 6263 C C . MET A 1 769 ? 10.145 -18.244 11.313 1.00 73.38 769 MET A C 1
ATOM 6265 O O . MET A 1 769 ? 10.516 -17.608 12.294 1.00 73.38 769 MET A O 1
ATOM 6269 N N . PHE A 1 770 ? 10.803 -19.293 10.830 1.00 73.75 770 PHE A N 1
ATOM 6270 C CA . PHE A 1 770 ? 12.078 -19.730 11.352 1.00 73.75 770 PHE A CA 1
ATOM 6271 C C . PHE A 1 770 ? 13.125 -18.622 11.217 1.00 73.75 770 PHE A C 1
ATOM 6273 O O . PHE A 1 770 ? 13.779 -18.283 12.201 1.00 73.75 770 PHE A O 1
ATOM 6280 N N . ASP A 1 771 ? 13.199 -17.981 10.051 1.00 71.44 771 ASP A N 1
ATOM 6281 C CA . ASP A 1 771 ? 14.082 -16.844 9.802 1.00 71.44 771 ASP A CA 1
ATOM 6282 C C . ASP A 1 771 ? 13.783 -15.684 10.761 1.00 71.44 771 ASP A C 1
ATOM 6284 O O . ASP A 1 771 ? 14.696 -15.180 11.406 1.00 71.44 771 ASP A O 1
ATOM 6288 N N . GLN A 1 772 ? 12.507 -15.341 10.985 1.00 74.25 772 GLN A N 1
ATOM 6289 C CA . GLN A 1 772 ? 12.120 -14.320 11.971 1.00 74.25 772 GLN A CA 1
ATOM 6290 C C . GLN A 1 772 ? 12.598 -14.637 13.400 1.00 74.25 772 GLN A C 1
ATOM 6292 O O . GLN A 1 772 ? 12.931 -13.724 14.156 1.00 74.25 772 GLN A O 1
ATOM 6297 N N . ILE A 1 773 ? 12.617 -15.914 13.794 1.00 74.12 773 ILE A N 1
ATOM 6298 C CA . ILE A 1 773 ? 13.124 -16.349 15.104 1.00 74.12 773 ILE A CA 1
ATOM 6299 C C . ILE A 1 773 ? 14.654 -16.284 15.130 1.00 74.12 773 ILE A C 1
ATOM 6301 O O . ILE A 1 773 ? 15.236 -15.846 16.123 1.00 74.12 773 ILE A O 1
ATOM 6305 N N . MET A 1 774 ? 15.309 -16.708 14.050 1.00 73.12 774 MET A N 1
ATOM 6306 C CA . MET A 1 774 ? 16.767 -16.775 13.945 1.00 73.12 774 MET A CA 1
ATOM 6307 C C . MET A 1 774 ? 17.434 -15.409 13.816 1.00 73.12 774 MET A C 1
ATOM 6309 O O . MET A 1 774 ? 18.529 -15.222 14.353 1.00 73.12 774 MET A O 1
ATOM 6313 N N . ASP A 1 775 ? 16.770 -14.463 13.156 1.00 69.19 775 ASP A N 1
ATOM 6314 C CA . ASP A 1 775 ? 17.195 -13.067 13.046 1.00 69.19 775 ASP A CA 1
ATOM 6315 C C . ASP A 1 775 ? 17.062 -12.332 14.388 1.00 69.19 775 ASP A C 1
ATOM 6317 O O . ASP A 1 775 ? 17.726 -11.320 14.629 1.00 69.19 775 ASP A O 1
ATOM 6321 N N . ASN A 1 776 ? 16.258 -12.865 15.314 1.00 75.81 776 ASN A N 1
ATOM 6322 C CA . ASN A 1 776 ? 16.178 -12.356 16.671 1.00 75.81 776 ASN A CA 1
ATOM 6323 C C . ASN A 1 776 ? 17.163 -13.083 17.603 1.00 75.81 776 ASN A C 1
ATOM 6325 O O . ASN A 1 776 ? 16.893 -14.165 18.122 1.00 75.81 776 ASN A O 1
ATOM 6329 N N . ASN A 1 777 ? 18.283 -12.427 17.919 1.00 77.50 777 ASN A N 1
ATOM 6330 C CA . ASN A 1 777 ? 19.310 -12.964 18.824 1.00 77.50 777 ASN A CA 1
ATOM 6331 C C . ASN A 1 777 ? 18.765 -13.447 20.184 1.00 77.50 777 ASN A C 1
ATOM 6333 O O . ASN A 1 777 ? 19.247 -14.442 20.732 1.00 77.50 777 ASN A O 1
ATOM 6337 N N . LYS A 1 778 ? 17.762 -12.756 20.738 1.00 77.94 778 LYS A N 1
ATOM 6338 C CA . LYS A 1 778 ? 17.148 -13.104 22.025 1.00 77.94 778 LYS A CA 1
ATOM 6339 C C . LYS A 1 778 ? 16.326 -14.387 21.912 1.00 77.94 778 LYS A C 1
ATOM 6341 O O . LYS A 1 778 ? 16.502 -15.275 22.747 1.00 77.94 778 LYS A O 1
ATOM 6346 N N . LEU A 1 779 ? 15.489 -14.519 20.883 1.00 78.25 779 LEU A N 1
ATOM 6347 C CA . LEU A 1 779 ? 14.741 -15.756 20.632 1.00 78.25 779 LEU A CA 1
ATOM 6348 C C . LEU A 1 779 ? 15.680 -16.918 20.320 1.00 78.25 779 LEU A C 1
ATOM 6350 O O . LEU A 1 779 ? 15.571 -17.977 20.933 1.00 78.25 779 LEU A O 1
ATOM 6354 N N . ARG A 1 780 ? 16.662 -16.688 19.444 1.00 76.12 780 ARG A N 1
ATOM 6355 C CA . ARG A 1 780 ? 17.665 -17.679 19.049 1.00 76.12 780 ARG A CA 1
ATOM 6356 C C . ARG A 1 780 ? 18.396 -18.288 20.245 1.00 76.12 780 ARG A C 1
ATOM 6358 O O . ARG A 1 780 ? 18.634 -19.490 20.254 1.00 76.12 780 ARG A O 1
ATOM 6365 N N . SER A 1 781 ? 18.721 -17.495 21.270 1.00 74.12 781 SER A N 1
ATOM 6366 C CA . SER A 1 781 ? 19.373 -18.010 22.487 1.00 74.12 781 SER A CA 1
ATOM 6367 C C . SER A 1 781 ? 18.529 -18.998 23.310 1.00 74.12 781 SER A C 1
ATOM 6369 O O . SER A 1 781 ? 19.097 -19.738 24.107 1.00 74.12 781 SER A O 1
ATOM 6371 N N . HIS A 1 782 ? 17.209 -19.037 23.098 1.00 75.62 782 HIS A N 1
ATOM 6372 C CA . HIS A 1 782 ? 16.267 -19.932 23.783 1.00 75.62 782 HIS A CA 1
ATOM 6373 C C . HIS A 1 782 ? 15.707 -21.023 22.849 1.00 75.62 782 HIS A C 1
ATOM 6375 O O . HIS A 1 782 ? 14.873 -21.821 23.274 1.00 75.62 782 HIS A O 1
ATOM 6381 N N . LEU A 1 783 ? 16.134 -21.054 21.579 1.00 74.06 783 LEU A N 1
ATOM 6382 C CA . LEU A 1 783 ? 15.598 -21.942 20.550 1.00 74.06 783 LEU A CA 1
ATOM 6383 C C . LEU A 1 783 ? 16.243 -23.335 20.591 1.00 74.06 783 LEU A C 1
ATOM 6385 O O . LEU A 1 783 ? 17.466 -23.480 20.591 1.00 74.06 783 LEU A O 1
ATOM 6389 N N . LYS A 1 784 ? 15.399 -24.362 20.530 1.00 70.62 784 LYS A N 1
ATOM 6390 C CA . LYS A 1 784 ? 15.721 -25.764 20.253 1.00 70.62 784 LYS A CA 1
ATOM 6391 C C . LYS A 1 784 ? 14.875 -26.225 19.072 1.00 70.62 784 LYS A C 1
ATOM 6393 O O . LYS A 1 784 ? 13.744 -25.773 18.908 1.00 70.62 784 LYS A O 1
ATOM 6398 N N . ILE A 1 785 ? 15.408 -27.126 18.255 1.00 64.44 785 ILE A N 1
ATOM 6399 C CA . ILE A 1 785 ? 14.712 -27.624 17.065 1.00 64.44 785 ILE A CA 1
ATOM 6400 C C . ILE A 1 785 ? 14.501 -29.119 17.184 1.00 64.44 785 ILE A C 1
ATOM 6402 O O . ILE A 1 785 ? 15.426 -29.865 17.506 1.00 64.44 785 ILE A O 1
ATOM 6406 N N . ALA A 1 786 ? 13.277 -29.537 16.894 1.00 59.78 786 ALA A N 1
ATOM 6407 C CA . ALA A 1 786 ? 12.882 -30.928 16.801 1.00 59.78 786 ALA A CA 1
ATOM 6408 C C . ALA A 1 786 ? 12.361 -31.203 15.381 1.00 59.78 786 ALA A C 1
ATOM 6410 O O . ALA A 1 786 ? 11.497 -30.480 14.893 1.00 59.78 786 ALA A O 1
ATOM 6411 N N . GLU A 1 787 ? 12.875 -32.237 14.713 1.00 57.06 787 GLU A N 1
ATOM 6412 C CA . GLU A 1 787 ? 12.483 -32.584 13.333 1.00 57.06 787 GLU A CA 1
ATOM 6413 C C . GLU A 1 787 ? 11.547 -33.793 13.320 1.00 57.06 787 GLU A C 1
ATOM 6415 O O . GLU A 1 787 ? 11.892 -34.828 13.885 1.00 57.06 787 GLU A O 1
ATOM 6420 N N . THR A 1 788 ? 10.401 -33.749 12.639 1.00 51.59 788 THR A N 1
ATOM 6421 C CA . THR A 1 788 ? 9.557 -34.947 12.458 1.00 51.59 788 THR A CA 1
ATOM 6422 C C . THR A 1 788 ? 10.148 -35.862 11.389 1.00 51.59 788 THR A C 1
ATOM 6424 O O . THR A 1 788 ? 10.378 -35.409 10.278 1.00 51.59 788 THR A O 1
ATOM 6427 N N . GLY A 1 789 ? 10.411 -37.137 11.690 1.00 44.66 789 GLY A N 1
ATOM 6428 C CA . GLY A 1 789 ? 11.129 -38.015 10.764 1.00 44.66 789 GLY A CA 1
ATOM 6429 C C . GLY A 1 789 ? 10.259 -38.880 9.842 1.00 44.66 789 GLY A C 1
ATOM 6430 O O . GLY A 1 789 ? 9.599 -39.798 10.328 1.00 44.66 789 GLY A O 1
ATOM 6431 N N . LYS A 1 790 ? 10.443 -38.748 8.515 1.00 39.81 790 LYS A N 1
ATOM 6432 C CA . LYS A 1 790 ? 10.633 -39.842 7.530 1.00 39.81 790 LYS A CA 1
ATOM 6433 C C . LYS A 1 790 ? 11.097 -39.292 6.157 1.00 39.81 790 LYS A C 1
ATOM 6435 O O . LYS A 1 790 ? 10.293 -38.908 5.324 1.00 39.81 790 LYS A O 1
ATOM 6440 N N . LYS A 1 791 ? 12.393 -39.521 5.870 1.00 38.00 791 LYS A N 1
ATOM 6441 C CA . LYS A 1 791 ? 13.215 -39.155 4.680 1.00 38.00 791 LYS A CA 1
ATOM 6442 C C . LYS A 1 791 ? 13.722 -37.705 4.671 1.00 38.00 791 LYS A C 1
ATOM 6444 O O . LYS A 1 791 ? 13.034 -36.790 4.261 1.00 38.00 791 LYS A O 1
ATOM 6449 N N . SER A 1 792 ? 15.019 -37.566 4.960 1.00 38.22 792 SER A N 1
ATOM 6450 C CA . SER A 1 792 ? 15.788 -36.341 4.730 1.00 38.22 792 SER A CA 1
ATOM 6451 C C . SER A 1 792 ? 15.806 -35.950 3.248 1.00 38.22 792 SER A C 1
ATOM 6453 O O . SER A 1 792 ? 16.236 -36.768 2.424 1.00 38.22 792 SER A O 1
ATOM 6455 N N . LEU A 1 793 ? 15.475 -34.698 2.934 1.00 34.41 793 LEU A N 1
ATOM 6456 C CA . LEU A 1 793 ? 15.951 -33.988 1.743 1.00 34.41 793 LEU A CA 1
ATOM 6457 C C . LEU A 1 793 ? 16.101 -32.482 2.035 1.00 34.41 793 LEU A C 1
ATOM 6459 O O . LEU A 1 793 ? 15.330 -31.903 2.785 1.00 34.41 793 LEU A O 1
ATOM 6463 N N . SER A 1 794 ? 17.185 -31.935 1.477 1.00 39.50 794 SER A N 1
ATOM 6464 C CA . SER A 1 794 ? 17.810 -30.606 1.610 1.00 39.50 794 SER A CA 1
ATOM 6465 C C . SER A 1 794 ? 17.097 -29.526 2.431 1.00 39.50 794 SER A C 1
ATOM 6467 O O . SER A 1 794 ? 16.407 -28.667 1.888 1.00 39.50 794 SER A O 1
ATOM 6469 N N . VAL A 1 795 ? 17.454 -29.452 3.713 1.00 39.81 795 VAL A N 1
ATOM 6470 C CA . VAL A 1 795 ? 17.554 -28.162 4.403 1.00 39.81 795 VAL A CA 1
ATOM 6471 C C . VAL A 1 795 ? 18.541 -27.293 3.595 1.00 39.81 795 VAL A C 1
ATOM 6473 O O . VAL A 1 795 ? 19.628 -27.787 3.263 1.00 39.81 795 VAL A O 1
ATOM 6476 N N . PRO A 1 796 ? 18.196 -26.048 3.211 1.00 41.81 796 PRO A N 1
ATOM 6477 C CA . PRO A 1 796 ? 19.151 -25.098 2.649 1.00 41.81 796 PRO A CA 1
ATOM 6478 C C . PRO A 1 796 ? 20.448 -25.117 3.468 1.00 41.81 796 PRO A C 1
ATOM 6480 O O . PRO A 1 796 ? 20.418 -25.087 4.698 1.00 41.81 796 PRO A O 1
ATOM 6483 N N . LYS A 1 797 ? 21.601 -25.276 2.805 1.00 45.12 797 LYS A N 1
ATOM 6484 C CA . LYS A 1 797 ? 22.897 -25.533 3.473 1.00 45.12 797 LYS A CA 1
ATOM 6485 C C . LYS A 1 797 ? 23.220 -24.500 4.560 1.00 45.12 797 LYS A C 1
ATOM 6487 O O . LYS A 1 797 ? 23.880 -24.811 5.545 1.00 45.12 797 LYS A O 1
ATOM 6492 N N . ASP A 1 798 ? 22.756 -23.275 4.377 1.00 46.28 798 ASP A N 1
ATOM 6493 C CA . ASP A 1 798 ? 22.845 -22.155 5.307 1.00 46.28 798 ASP A CA 1
ATOM 6494 C C . ASP A 1 798 ? 22.046 -22.357 6.607 1.00 46.28 798 ASP A C 1
ATOM 6496 O O . ASP A 1 798 ? 22.524 -21.951 7.667 1.00 46.28 798 ASP A O 1
ATOM 6500 N N . ILE A 1 799 ? 20.900 -23.042 6.571 1.00 42.66 799 ILE A N 1
ATOM 6501 C CA . ILE A 1 799 ? 20.083 -23.364 7.753 1.00 42.66 799 ILE A CA 1
ATOM 6502 C C . ILE A 1 799 ? 20.742 -24.479 8.578 1.00 42.66 799 ILE A C 1
ATOM 6504 O O . ILE A 1 799 ? 20.873 -24.348 9.795 1.00 42.66 799 ILE A O 1
ATOM 6508 N N . GLU A 1 800 ? 21.265 -25.520 7.921 1.00 44.59 800 GLU A N 1
ATOM 6509 C CA . GLU A 1 800 ? 21.963 -26.644 8.574 1.00 44.59 800 GLU A CA 1
ATOM 6510 C C . GLU A 1 800 ? 23.227 -26.176 9.328 1.00 44.59 800 GLU A C 1
ATOM 6512 O O . GLU A 1 800 ? 23.614 -26.747 10.345 1.00 44.59 800 GLU A O 1
ATOM 6517 N N . THR A 1 801 ? 23.848 -25.077 8.873 1.00 44.00 801 THR A N 1
ATOM 6518 C CA . THR A 1 801 ? 25.037 -24.500 9.525 1.00 44.00 801 THR A CA 1
ATOM 6519 C C . THR A 1 801 ? 24.695 -23.557 10.689 1.00 44.00 801 THR A C 1
ATOM 6521 O O . THR A 1 801 ? 25.562 -23.255 11.511 1.00 44.00 801 THR A O 1
ATOM 6524 N N . ARG A 1 802 ? 23.453 -23.057 10.778 1.00 43.72 802 ARG A N 1
ATOM 6525 C CA . ARG A 1 802 ? 23.028 -22.058 11.779 1.00 43.72 802 ARG A CA 1
ATOM 6526 C C . ARG A 1 802 ? 22.581 -22.669 13.115 1.00 43.72 802 ARG A C 1
ATOM 6528 O O . ARG A 1 802 ? 22.332 -21.906 14.057 1.00 43.72 802 ARG A O 1
ATOM 6535 N N . LEU A 1 803 ? 22.534 -24.000 13.219 1.00 43.16 803 LEU A N 1
ATOM 6536 C CA . LEU A 1 803 ? 21.912 -24.737 14.320 1.00 43.16 803 LEU A CA 1
ATOM 6537 C C . LEU A 1 803 ? 22.813 -25.844 14.875 1.00 43.16 803 LEU A C 1
ATOM 6539 O O . LEU A 1 803 ? 23.406 -26.626 14.140 1.00 43.16 803 LEU A O 1
ATOM 6543 N N . ILE A 1 804 ? 22.897 -25.909 16.203 1.00 41.59 804 ILE A N 1
ATOM 6544 C CA . ILE A 1 804 ? 23.588 -26.959 16.953 1.00 41.59 804 ILE A CA 1
ATOM 6545 C C . ILE A 1 804 ? 22.501 -27.745 17.695 1.00 41.59 804 ILE A C 1
ATOM 6547 O O . ILE A 1 804 ? 21.801 -27.160 18.514 1.00 41.59 804 ILE A O 1
ATOM 6551 N N . ALA A 1 805 ? 22.423 -29.053 17.425 1.00 47.28 805 ALA A N 1
ATOM 6552 C CA . ALA A 1 805 ? 21.485 -30.052 17.962 1.00 47.28 805 ALA A CA 1
ATOM 6553 C C . ALA A 1 805 ? 20.092 -30.085 17.297 1.00 47.28 805 ALA A C 1
ATOM 6555 O O . ALA A 1 805 ? 19.236 -29.248 17.564 1.00 47.28 805 ALA A O 1
ATOM 6556 N N . ALA A 1 806 ? 19.875 -31.102 16.459 1.00 51.94 806 ALA A N 1
ATOM 6557 C CA . ALA A 1 806 ? 18.560 -31.537 16.001 1.00 51.94 806 ALA A CA 1
ATOM 6558 C C . ALA A 1 806 ? 18.340 -32.976 16.493 1.00 51.94 806 ALA A C 1
ATOM 6560 O O . ALA A 1 806 ? 19.175 -33.844 16.223 1.00 51.94 806 ALA A O 1
ATOM 6561 N N . ASP A 1 807 ? 17.235 -33.220 17.196 1.00 52.31 807 ASP A N 1
ATOM 6562 C CA . ASP A 1 807 ? 16.778 -34.558 17.583 1.00 52.31 807 ASP A CA 1
ATOM 6563 C C . ASP A 1 807 ? 15.488 -34.907 16.818 1.00 52.31 807 ASP A C 1
ATOM 6565 O O . ASP A 1 807 ? 14.657 -34.042 16.525 1.00 52.31 807 ASP A O 1
ATOM 6569 N N . LYS A 1 808 ? 15.338 -36.183 16.437 1.00 51.97 808 LYS A N 1
ATOM 6570 C CA . LYS A 1 808 ? 14.256 -36.656 15.555 1.00 51.97 808 LYS A CA 1
ATOM 6571 C C . LYS A 1 808 ? 13.021 -37.087 16.341 1.00 51.97 808 LYS A C 1
ATOM 6573 O O . LYS A 1 808 ? 13.099 -37.979 17.181 1.00 51.97 808 LYS A O 1
ATOM 6578 N N . LEU A 1 809 ? 11.871 -36.545 15.969 1.00 49.81 809 LEU A N 1
ATOM 6579 C CA . LEU A 1 809 ? 10.545 -36.895 16.451 1.00 49.81 809 LEU A CA 1
ATOM 6580 C C . LEU A 1 809 ? 9.917 -38.030 15.622 1.00 49.81 809 LEU A C 1
ATOM 6582 O O . LEU A 1 809 ? 9.824 -37.929 14.394 1.00 49.81 809 LEU A O 1
ATOM 6586 N N . PRO A 1 810 ? 9.403 -39.093 16.262 1.00 45.31 810 PRO A N 1
ATOM 6587 C CA . PRO A 1 810 ? 8.586 -40.100 15.603 1.00 45.31 810 PRO A CA 1
ATOM 6588 C C . PRO A 1 810 ? 7.126 -39.630 15.558 1.00 45.31 810 PRO A C 1
ATOM 6590 O O . PRO A 1 810 ? 6.292 -40.134 16.306 1.00 45.31 810 PRO A O 1
ATOM 6593 N N . VAL A 1 811 ? 6.796 -38.667 14.694 1.00 47.34 811 VAL A N 1
ATOM 6594 C CA . VAL A 1 811 ? 5.393 -38.257 14.526 1.00 47.34 811 VAL A CA 1
ATOM 6595 C C . VAL A 1 811 ? 4.751 -39.016 13.371 1.00 47.34 811 VAL A C 1
ATOM 6597 O O . VAL A 1 811 ? 5.293 -39.091 12.270 1.00 47.34 811 VAL A O 1
ATOM 6600 N N . SER A 1 812 ? 3.606 -39.645 13.633 1.00 41.06 812 SER A N 1
ATOM 6601 C CA . SER A 1 812 ? 2.802 -40.314 12.612 1.00 41.06 812 SER A CA 1
ATOM 6602 C C . SER A 1 812 ? 1.685 -39.387 12.136 1.00 41.06 812 SER A C 1
ATOM 6604 O O . SER A 1 812 ? 0.746 -39.141 12.887 1.00 41.06 812 SER A O 1
ATOM 6606 N N . GLY A 1 813 ? 1.755 -38.925 10.890 1.00 46.75 813 GLY A N 1
ATOM 6607 C CA . GLY A 1 813 ? 0.709 -38.112 10.256 1.00 46.75 813 GLY A CA 1
ATOM 6608 C C . GLY A 1 813 ? 1.280 -36.822 9.683 1.00 46.75 813 GLY A C 1
ATOM 6609 O O . GLY A 1 813 ? 2.235 -36.295 10.232 1.00 46.75 813 GLY A O 1
ATOM 6610 N N . ASN A 1 814 ? 0.738 -36.345 8.563 1.00 45.66 814 ASN A N 1
ATOM 6611 C CA . ASN A 1 814 ? 1.390 -35.302 7.771 1.00 45.66 814 ASN A CA 1
ATOM 6612 C C . ASN A 1 814 ? 1.038 -33.852 8.139 1.00 45.66 814 ASN A C 1
ATOM 6614 O O . ASN A 1 814 ? 1.690 -32.984 7.577 1.00 45.66 814 ASN A O 1
ATOM 6618 N N . GLU A 1 815 ? 0.051 -33.529 8.994 1.00 51.34 815 GLU A N 1
ATOM 6619 C CA . GLU A 1 815 ? -0.521 -32.165 8.880 1.00 51.34 815 GLU A CA 1
ATOM 6620 C C . GLU A 1 815 ? -0.787 -31.314 10.133 1.00 51.34 815 GLU A C 1
ATOM 6622 O O . GLU A 1 815 ? -1.022 -30.126 9.942 1.00 51.34 815 GLU A O 1
ATOM 6627 N N . HIS A 1 816 ? -0.681 -31.768 11.390 1.00 55.28 816 HIS A N 1
ATOM 6628 C CA . HIS A 1 816 ? -1.090 -30.895 12.517 1.00 55.28 816 HIS A CA 1
ATOM 6629 C C . HIS A 1 816 ? -0.259 -31.072 13.796 1.00 55.28 816 HIS A C 1
ATOM 6631 O O . HIS A 1 816 ? -0.707 -31.689 14.760 1.00 55.28 816 HIS A O 1
ATOM 6637 N N . PHE A 1 817 ? 0.944 -30.496 13.829 1.00 55.97 817 PHE A N 1
ATOM 6638 C CA . PHE A 1 817 ? 1.677 -30.258 15.080 1.00 55.97 817 PHE A CA 1
ATOM 6639 C C . PHE A 1 817 ? 1.839 -28.750 15.281 1.00 55.97 817 PHE A C 1
ATOM 6641 O O . PHE A 1 817 ? 1.936 -28.016 14.291 1.00 55.97 817 PHE A O 1
ATOM 6648 N N . PRO A 1 818 ? 1.890 -28.268 16.535 1.00 58.16 818 PRO A N 1
ATOM 6649 C CA . PRO A 1 818 ? 2.284 -26.897 16.784 1.00 58.16 818 PRO A CA 1
ATOM 6650 C C . PRO A 1 818 ? 3.676 -26.650 16.209 1.00 58.16 818 PRO A C 1
ATOM 6652 O O . PRO A 1 818 ? 4.582 -27.448 16.422 1.00 58.16 818 PRO A O 1
ATOM 6655 N N . LEU A 1 819 ? 3.847 -25.559 15.465 1.00 68.00 819 LEU A N 1
ATOM 6656 C CA . LEU A 1 819 ? 5.133 -25.233 14.842 1.00 68.00 819 LEU A CA 1
ATOM 6657 C C . LEU A 1 819 ? 6.127 -24.720 15.893 1.00 68.00 819 LEU A C 1
ATOM 6659 O O . LEU A 1 819 ? 7.336 -24.855 15.722 1.00 68.00 819 LEU A O 1
ATOM 6663 N N . ILE A 1 820 ? 5.611 -24.157 16.992 1.00 76.00 820 ILE A N 1
ATOM 6664 C CA . ILE A 1 820 ? 6.383 -23.690 18.140 1.00 76.00 820 ILE A CA 1
ATOM 6665 C C . ILE A 1 820 ? 5.691 -24.080 19.442 1.00 76.00 820 ILE A C 1
ATOM 6667 O O . ILE A 1 820 ? 4.500 -23.834 19.604 1.00 76.00 820 ILE A O 1
ATOM 6671 N N . ILE A 1 821 ? 6.451 -24.589 20.406 1.00 75.75 821 ILE A N 1
ATOM 6672 C CA . ILE A 1 821 ? 6.031 -24.743 21.803 1.00 75.75 821 ILE A CA 1
ATOM 6673 C C . ILE A 1 821 ? 7.000 -23.957 22.677 1.00 75.75 821 ILE A C 1
ATOM 6675 O O . ILE A 1 821 ? 8.203 -23.973 22.441 1.00 75.75 821 ILE A O 1
ATOM 6679 N N . MET A 1 822 ? 6.500 -23.286 23.707 1.00 78.06 822 MET A N 1
ATOM 6680 C CA . MET A 1 822 ? 7.337 -22.593 24.677 1.00 78.06 822 MET A CA 1
ATOM 6681 C C . MET A 1 822 ? 6.928 -22.953 26.098 1.00 78.06 822 MET A C 1
ATOM 6683 O O . MET A 1 822 ? 5.744 -22.903 26.449 1.00 78.06 822 MET A O 1
ATOM 6687 N N . THR A 1 823 ? 7.917 -23.279 26.925 1.00 73.94 823 THR A N 1
ATOM 6688 C CA . THR A 1 823 ? 7.701 -23.680 28.319 1.00 73.94 823 THR A CA 1
ATOM 6689 C C . THR A 1 823 ? 8.330 -22.706 29.307 1.00 73.94 823 THR A C 1
ATOM 6691 O O . THR A 1 823 ? 9.351 -22.083 29.018 1.00 73.94 823 THR A O 1
ATOM 6694 N N . ASP A 1 824 ? 7.746 -22.596 30.501 1.00 71.69 824 ASP A N 1
ATOM 6695 C CA . ASP A 1 824 ? 8.393 -21.9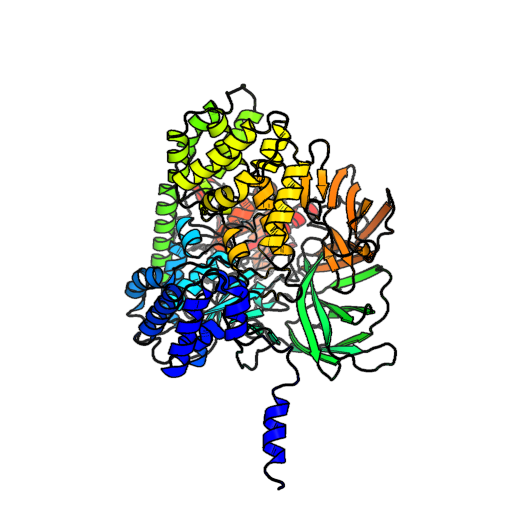28 31.631 1.00 71.69 824 ASP A CA 1
ATOM 6696 C C . ASP A 1 824 ? 9.503 -22.794 32.265 1.00 71.69 824 ASP A C 1
ATOM 6698 O O . ASP A 1 824 ? 9.733 -23.943 31.881 1.00 71.69 824 ASP A O 1
ATOM 6702 N N . LYS A 1 825 ? 10.189 -22.248 33.279 1.00 68.62 825 LYS A N 1
ATOM 6703 C CA . LYS A 1 825 ? 11.235 -22.956 34.048 1.00 68.62 825 LYS A CA 1
ATOM 6704 C C . LYS A 1 825 ? 10.742 -24.200 34.801 1.00 68.62 825 LYS A C 1
ATOM 6706 O O . LYS A 1 825 ? 11.552 -25.012 35.234 1.00 68.62 825 LYS A O 1
ATOM 6711 N N . ASN A 1 826 ? 9.431 -24.317 35.010 1.00 68.50 826 ASN A N 1
ATOM 6712 C CA . ASN A 1 826 ? 8.786 -25.451 35.667 1.00 68.50 826 ASN A CA 1
ATOM 6713 C C . ASN A 1 826 ? 8.195 -26.436 34.645 1.00 68.50 826 ASN A C 1
ATOM 6715 O O . ASN A 1 826 ? 7.472 -27.344 35.046 1.00 68.50 826 ASN A O 1
ATOM 6719 N N . LYS A 1 827 ? 8.511 -26.269 33.352 1.00 67.56 827 LYS A N 1
ATOM 6720 C CA . LYS A 1 827 ? 8.037 -27.094 32.234 1.00 67.56 827 LYS A CA 1
ATOM 6721 C C . LYS A 1 827 ? 6.535 -26.985 31.948 1.00 67.56 827 LYS A C 1
ATOM 6723 O O . LYS A 1 827 ? 5.989 -27.823 31.239 1.00 67.56 827 LYS A O 1
ATOM 6728 N N . ASN A 1 828 ? 5.864 -25.941 32.431 1.00 69.81 828 ASN A N 1
ATOM 6729 C CA . ASN A 1 828 ? 4.493 -25.669 32.009 1.00 69.81 828 ASN A CA 1
ATOM 6730 C C . ASN A 1 828 ? 4.513 -25.031 30.622 1.00 69.81 828 ASN A C 1
ATOM 6732 O O . ASN A 1 828 ? 5.292 -24.105 30.385 1.00 69.81 828 ASN A O 1
ATOM 6736 N N . ILE A 1 829 ? 3.635 -25.474 29.722 1.00 72.12 829 ILE A N 1
ATOM 6737 C CA . ILE A 1 829 ? 3.419 -24.781 28.450 1.00 72.12 829 ILE A CA 1
ATOM 6738 C C . ILE A 1 829 ? 2.853 -23.399 28.752 1.00 72.12 829 ILE A C 1
ATOM 6740 O O . ILE A 1 829 ? 1.822 -23.265 29.411 1.00 72.12 829 ILE A O 1
ATOM 6744 N N . ILE A 1 830 ? 3.511 -22.376 28.229 1.00 71.38 830 ILE A N 1
ATOM 6745 C CA . ILE A 1 830 ? 3.046 -20.991 28.332 1.00 71.38 830 ILE A CA 1
ATOM 6746 C C . ILE A 1 830 ? 2.715 -20.382 26.972 1.00 71.38 830 ILE A C 1
ATOM 6748 O O . ILE A 1 830 ? 2.144 -19.290 26.928 1.00 71.38 830 ILE A O 1
ATOM 6752 N N . PHE A 1 831 ? 3.074 -21.074 25.887 1.00 74.88 831 PHE A N 1
ATOM 6753 C CA . PHE A 1 831 ? 2.685 -20.760 24.520 1.00 74.88 831 PHE A CA 1
ATOM 6754 C C . PHE A 1 831 ? 2.798 -22.009 23.628 1.00 74.88 831 PHE A C 1
ATOM 6756 O O . PHE A 1 831 ? 3.696 -22.832 23.804 1.00 74.88 831 PHE A O 1
ATOM 6763 N N . SER A 1 832 ? 1.889 -22.133 22.665 1.00 72.50 832 SER A N 1
ATOM 6764 C CA . SER A 1 832 ? 1.913 -23.135 21.600 1.00 72.50 832 SER A CA 1
ATOM 6765 C C . SER A 1 832 ? 1.328 -22.486 20.350 1.00 72.50 832 SER A C 1
ATOM 6767 O O . SER A 1 832 ? 0.244 -21.912 20.427 1.00 72.50 832 SER A O 1
ATOM 6769 N N . SER A 1 833 ? 2.024 -22.553 19.217 1.00 69.44 833 SER A N 1
ATOM 6770 C CA . SER A 1 833 ? 1.494 -22.069 17.938 1.00 69.44 833 SER A CA 1
ATOM 6771 C C . SER A 1 833 ? 0.700 -23.165 17.238 1.00 69.44 833 SER A C 1
ATOM 6773 O O . SER A 1 833 ? 0.977 -24.336 17.443 1.00 69.44 833 SER A O 1
ATOM 6775 N N . GLU A 1 834 ? -0.246 -22.825 16.370 1.00 60.69 834 GLU A N 1
ATOM 6776 C CA . GLU A 1 834 ? -0.885 -23.792 15.468 1.00 60.69 834 GLU A CA 1
ATOM 6777 C C . GLU A 1 834 ? -0.516 -23.434 14.030 1.00 60.69 834 GLU A C 1
ATOM 6779 O O . GLU A 1 834 ? -1.181 -22.636 13.377 1.00 60.69 834 GLU A O 1
ATOM 6784 N N . GLY A 1 835 ? 0.611 -23.968 13.553 1.00 62.66 835 GLY A N 1
ATOM 6785 C CA . GLY A 1 835 ? 1.197 -23.558 12.276 1.00 62.66 835 GLY A CA 1
ATOM 6786 C C . GLY A 1 835 ? 1.888 -22.191 12.341 1.00 62.66 835 GLY A C 1
ATOM 6787 O O . GLY A 1 835 ? 2.477 -21.825 13.365 1.00 62.66 835 GLY A O 1
ATOM 6788 N N . TYR A 1 836 ? 1.863 -21.474 11.214 1.00 61.47 836 TYR A N 1
ATOM 6789 C CA . TYR A 1 836 ? 2.405 -20.121 11.100 1.00 61.47 836 TYR A CA 1
ATOM 6790 C C . TYR A 1 836 ? 1.412 -19.104 11.665 1.00 61.47 836 TYR A C 1
ATOM 6792 O O . TYR A 1 836 ? 0.271 -19.054 11.212 1.00 61.47 836 TYR A O 1
ATOM 6800 N N . ASP A 1 837 ? 1.866 -18.238 12.573 1.00 63.66 837 ASP A N 1
ATOM 6801 C CA . ASP A 1 837 ? 1.088 -17.084 13.037 1.00 63.66 837 ASP A CA 1
ATOM 6802 C C . ASP A 1 837 ? 1.775 -15.766 12.648 1.00 63.66 837 ASP A C 1
ATOM 6804 O O . ASP A 1 837 ? 2.993 -15.595 12.776 1.00 63.66 837 ASP A O 1
ATOM 6808 N N . ALA A 1 838 ? 0.985 -14.812 12.159 1.00 64.12 838 ALA A N 1
ATOM 6809 C CA . ALA A 1 838 ? 1.484 -13.517 11.730 1.00 64.12 838 ALA A CA 1
ATOM 6810 C C . ALA A 1 838 ? 1.955 -12.695 12.942 1.00 64.12 838 ALA A C 1
ATOM 6812 O O . ALA A 1 838 ? 1.172 -12.299 13.807 1.00 64.12 838 ALA A O 1
ATOM 6813 N N . GLY A 1 839 ? 3.253 -12.376 12.972 1.00 66.06 839 GLY A N 1
ATOM 6814 C CA . GLY A 1 839 ? 3.861 -11.606 14.063 1.00 66.06 839 GLY A CA 1
ATOM 6815 C C . GLY A 1 839 ? 4.283 -12.445 15.273 1.00 66.06 839 GLY A C 1
ATOM 6816 O O . GLY A 1 839 ? 4.530 -11.883 16.341 1.00 66.06 839 GLY A O 1
ATOM 6817 N N . ILE A 1 840 ? 4.406 -13.766 15.109 1.00 71.44 840 ILE A N 1
ATOM 6818 C CA . ILE A 1 840 ? 4.793 -14.697 16.174 1.00 71.44 840 ILE A CA 1
ATOM 6819 C C . ILE A 1 840 ? 6.132 -14.362 16.840 1.00 71.44 840 ILE A C 1
ATOM 6821 O O . ILE A 1 840 ? 6.263 -14.550 18.043 1.00 71.44 840 ILE A O 1
ATOM 6825 N N . SER A 1 841 ? 7.110 -13.802 16.118 1.00 74.00 841 SER A N 1
ATOM 6826 C CA . SER A 1 841 ? 8.396 -13.402 16.708 1.00 74.00 841 SER A CA 1
ATOM 6827 C C . SER A 1 841 ? 8.216 -12.390 17.840 1.00 74.00 841 SER A C 1
ATOM 6829 O O . SER A 1 841 ? 8.668 -12.626 18.957 1.00 74.00 841 SER A O 1
ATOM 6831 N N . LYS A 1 842 ? 7.452 -11.317 17.603 1.00 70.88 842 LYS A N 1
ATOM 6832 C CA . LYS A 1 842 ? 7.140 -10.303 18.625 1.00 70.88 842 LYS A CA 1
ATOM 6833 C C . LYS A 1 842 ? 6.397 -10.899 19.818 1.00 70.88 842 LYS A C 1
ATOM 6835 O O . LYS A 1 842 ? 6.603 -10.470 20.952 1.00 70.88 842 LYS A O 1
ATOM 6840 N N . LEU A 1 843 ? 5.524 -11.870 19.567 1.00 72.88 843 LEU A N 1
ATOM 6841 C CA . LEU A 1 843 ? 4.772 -12.553 20.612 1.00 72.88 843 LEU A CA 1
ATOM 6842 C C . LEU A 1 843 ? 5.692 -13.428 21.481 1.00 72.88 843 LEU A C 1
ATOM 6844 O O . LEU A 1 843 ? 5.711 -13.281 22.704 1.00 72.88 843 LEU A O 1
ATOM 6848 N N . LEU A 1 844 ? 6.559 -14.232 20.859 1.00 76.44 844 LEU A N 1
ATOM 6849 C CA . LEU A 1 844 ? 7.587 -15.003 21.562 1.00 76.44 844 LEU A CA 1
ATOM 6850 C C . LEU A 1 844 ? 8.547 -14.100 22.340 1.00 76.44 844 LEU A C 1
ATOM 6852 O O . LEU A 1 844 ? 8.904 -14.409 23.473 1.00 76.44 844 LEU A O 1
ATOM 6856 N N . GLU A 1 845 ? 8.951 -12.960 21.776 1.00 75.94 845 GLU A N 1
ATOM 6857 C CA . GLU A 1 845 ? 9.874 -12.030 22.434 1.00 75.94 845 GLU A CA 1
ATOM 6858 C C . GLU A 1 845 ? 9.301 -11.510 23.752 1.00 75.94 845 GLU A C 1
ATOM 6860 O O . GLU A 1 845 ? 10.021 -11.464 24.758 1.00 75.94 845 GLU A O 1
ATOM 6865 N N . ARG A 1 846 ? 8.006 -11.167 23.759 1.00 72.75 846 ARG A N 1
ATOM 6866 C CA . ARG A 1 846 ? 7.274 -10.745 24.961 1.00 72.75 846 ARG A CA 1
ATOM 6867 C C . ARG A 1 846 ? 7.213 -11.862 25.996 1.00 72.75 846 ARG A C 1
ATOM 6869 O O . ARG A 1 846 ? 7.421 -11.604 27.180 1.00 72.75 846 ARG A O 1
ATOM 6876 N N . LYS A 1 847 ? 6.979 -13.106 25.570 1.00 74.56 847 LYS A N 1
ATOM 6877 C CA . LYS A 1 847 ? 6.994 -14.270 26.469 1.00 74.56 847 LYS A CA 1
ATOM 6878 C C . LYS A 1 847 ? 8.371 -14.508 27.075 1.00 74.56 847 LYS A C 1
ATOM 6880 O O . LYS A 1 847 ? 8.457 -14.730 28.279 1.00 74.56 847 LYS A O 1
ATOM 6885 N N . VAL A 1 848 ? 9.440 -14.377 26.289 1.00 76.19 848 VAL A N 1
ATOM 6886 C CA . VAL A 1 848 ? 10.819 -14.475 26.796 1.00 76.19 848 VAL A CA 1
ATOM 6887 C C . VAL A 1 848 ? 11.104 -13.390 27.840 1.00 76.19 848 VAL A C 1
ATOM 6889 O O . VAL A 1 848 ? 11.804 -13.659 28.812 1.00 76.19 848 VAL A O 1
ATOM 6892 N N . ASP A 1 849 ? 10.541 -12.183 27.709 1.00 68.19 849 ASP A N 1
ATOM 6893 C CA . ASP A 1 849 ? 10.701 -11.149 28.744 1.00 68.19 849 ASP A CA 1
ATOM 6894 C C . ASP A 1 849 ? 9.945 -11.446 30.038 1.00 68.19 849 ASP A C 1
ATOM 6896 O O . ASP A 1 849 ? 10.469 -11.144 31.108 1.00 68.19 849 ASP A O 1
ATOM 6900 N N . LYS A 1 850 ? 8.766 -12.075 29.960 1.00 65.50 850 LYS A N 1
ATOM 6901 C CA . LYS A 1 850 ? 7.969 -12.484 31.134 1.00 65.50 850 LYS A CA 1
ATOM 6902 C C . LYS A 1 850 ? 8.564 -13.673 31.907 1.00 65.50 850 LYS A C 1
ATOM 6904 O O . LYS A 1 850 ? 8.067 -14.008 32.977 1.00 65.50 850 LYS A O 1
ATOM 6909 N N . LEU A 1 851 ? 9.578 -14.341 31.358 1.00 63.66 851 LEU A N 1
ATOM 6910 C CA . LEU A 1 851 ? 10.237 -15.495 31.982 1.00 63.66 851 LEU A CA 1
ATOM 6911 C C . LEU A 1 851 ? 11.381 -15.131 32.937 1.00 63.66 851 LEU A C 1
ATOM 6913 O O . LEU A 1 851 ? 11.891 -16.018 33.628 1.00 63.66 851 LEU A O 1
ATOM 6917 N N . LYS A 1 852 ? 11.785 -13.858 32.955 1.00 52.75 852 LYS A N 1
ATOM 6918 C CA . LYS A 1 852 ? 12.709 -13.289 33.945 1.00 52.75 852 LYS A CA 1
ATOM 6919 C C . LYS A 1 852 ? 11.994 -13.114 35.280 1.00 52.75 852 LYS A C 1
ATOM 6921 O O . LYS A 1 852 ? 12.633 -13.420 36.314 1.00 52.75 852 LYS A O 1
#

Mean predicted aligned error: 8.94 Å

pLDDT: mean 86.23, std 16.09, range [25.77, 98.75]

Solvent-accessible surface area (backbone atoms only — not comparable to full-atom values): 46419 Å² total; per-residue (Å²): 124,82,73,65,58,57,59,54,50,59,63,55,63,75,74,68,87,65,81,83,70,70,51,54,70,54,46,36,70,51,18,8,43,88,35,24,67,56,43,50,53,50,46,54,49,22,66,74,74,65,38,61,70,60,43,49,52,57,62,36,51,42,67,59,48,39,24,70,54,50,59,66,57,54,49,53,47,51,55,47,35,57,58,19,51,74,37,82,45,28,53,81,60,52,68,70,53,39,57,48,23,24,53,55,91,73,76,45,35,27,44,91,75,88,50,47,64,61,39,25,70,66,45,41,83,77,38,71,83,36,83,35,46,66,51,33,52,39,54,48,34,42,52,46,45,30,38,37,44,83,40,92,74,74,93,60,57,57,32,47,67,57,36,46,50,47,36,43,32,37,49,59,40,53,31,40,34,44,40,52,48,34,16,23,63,36,34,31,34,42,50,31,31,27,80,47,40,50,51,38,78,50,61,52,42,36,40,31,38,57,42,99,91,42,79,35,39,48,31,89,73,40,58,27,60,62,33,41,76,52,48,63,62,48,40,47,35,44,56,29,41,25,66,36,63,23,82,67,94,57,96,45,56,68,49,75,58,95,38,28,21,36,29,53,49,39,71,81,50,35,91,44,44,74,27,38,44,36,35,24,40,88,87,71,44,59,35,53,65,24,48,31,37,37,27,26,53,38,46,8,32,75,44,80,60,47,80,49,59,20,40,88,74,5,37,38,74,46,71,30,29,57,24,43,36,39,38,35,40,30,52,97,67,21,33,31,77,46,78,46,47,39,74,83,42,50,66,47,81,41,60,38,35,79,70,89,72,47,82,47,78,42,81,37,49,53,58,78,56,81,84,73,79,68,90,80,49,73,63,58,70,69,52,77,68,43,58,60,53,47,51,53,23,45,51,52,30,49,54,55,52,60,71,31,54,58,32,76,71,46,52,63,58,50,43,73,61,52,68,87,82,90,49,70,70,56,52,55,50,50,50,58,44,37,61,54,42,44,70,33,18,72,38,37,65,33,54,55,52,32,58,68,67,52,82,51,67,66,44,45,39,52,50,52,52,33,68,67,58,45,57,66,72,48,61,50,40,43,82,43,30,67,49,53,45,49,53,37,48,41,50,47,53,21,48,69,70,46,72,83,60,49,69,66,52,40,50,62,21,34,59,23,71,48,81,88,52,67,54,48,61,38,72,62,56,63,61,65,50,42,70,76,46,62,86,40,64,48,96,50,48,55,58,20,52,52,39,49,50,59,53,46,64,76,57,43,42,82,28,93,82,64,84,85,55,76,58,46,39,44,56,39,59,66,40,51,53,33,13,30,51,35,34,69,70,56,51,52,50,38,52,48,53,51,37,32,60,59,48,35,33,42,50,75,75,81,46,52,26,29,48,51,85,86,51,77,41,77,67,65,78,60,99,44,78,54,65,41,72,44,78,33,28,40,37,38,34,33,26,52,74,84,40,80,39,69,59,40,80,54,63,34,21,38,52,30,30,35,48,78,90,41,78,42,80,45,45,64,52,71,51,72,56,95,49,29,24,44,33,41,37,49,46,29,74,76,40,46,39,29,43,24,32,36,42,63,32,88,64,20,22,27,28,36,40,38,34,50,56,86,85,41,79,71,37,76,49,75,47,82,43,53,64,44,86,74,75,88,83,78,84,87,56,58,70,65,60,49,51,52,48,60,49,70,80,45,87,84,74,75,64,50,42,36,39,36,46,43,57,64,70,73,50,71,62,54,49,54,52,50,48,51,32,60,75,31,66,73,53,42,76,32,56,45,45,36,36,37,59,80,71,94,64,82,69,58,72,71,61,65,70,74,59,85,74,77,51,78,37,90,60,89,76,95,83,89,63,48,30,32,39,29,30,44,70,84,68,46,79,76,45,69,38,81,47,60,59,87,62,46,51,65,53,51,51,52,52,60,61,73,72,112